Protein AF-A0A812XTY3-F1 (afdb_monomer)

Foldseek 3Di:
DVLLLLLLCCVQPVLVCLFPPNVCLCLLVVDGVLVVADPLQYAPVSNVLPVVDPPVCSPPPVVSVVSVVCVVVDDDPVVSVVVSVVVSVCVCVVLPPDPDDPDVVVVVVVVVVVVCVVVVVVVPPPPPPDPPPPPPDDDDPDPPDLPLDLLVLLCLVPPLDPDDDPPVVSVVVLVVDDPVVSVVSSVLSVQLSVCVVVVHRSGDNPDDDDDDDDDDDDDDDDDDDDDDDDDDDPDPCPPVPPVVVVVVVVVVVVVVVVVVVVVVVVVVVVVVVVVVVVVVVVVVVVVVVVVVVVVVVCVVDVVCCVVCVVVVCVVCCVCPVVVNVCVVVVVVVVVVCVVVVPQDPVNPDPPPPPVVSDRAPSSSLSHDLPDDVDLVVLLVLLLVLVLVVVCVQQPQDDQQFDQDPVRDGHGDDDDPVSVVVSVNNPVSNVLLQSQQKKKKKAFPPPPPCPPDPDDDDDDDPVVCCVVCVCVVCVPRIWIWGFSDADPQQRFTKTFTWDFPDPPQDPVQKTKIFGDDPVPGTDGSNRVSVPPDQQQTWMKMWMKGFDDDPDDQDPVRPDPGMTIIHTPPVDDTDRSGHGPVVSSVVVVVVVVCVVVVVPPVDDDDDPDDDDDDDDDDDDDDDDDDDDDDDDDDDDDPPPDDPPVDPPPPDDDPDDDPDDDDDDDDDDHPVVSVVSNPDDDPDDDDDDDDDDDDDDDDDDDDDDDDDDDDDDDDDDDDDDDDDDDDDDDDDDDDDDQDFPAWAAQPQLFIWTARPVQQKIKTDGPLEDPQIDIDHLDDDPDPVDPPPPWPQLLSLLLSVCPVVDPYSCVSPDPVVSVPRDLVSSQVSLVSSLVDPSSVVVCVSHDDDDPVCPPRYDPSDD

Structure (mmCIF, N/CA/C/O backbone):
data_AF-A0A812XTY3-F1
#
_entry.id   AF-A0A812XTY3-F1
#
loop_
_atom_site.group_PDB
_atom_site.id
_atom_site.type_symbol
_atom_site.label_atom_id
_atom_site.label_alt_id
_atom_site.label_comp_id
_atom_site.label_asym_id
_atom_site.label_entity_id
_atom_site.label_seq_id
_atom_site.pdbx_PDB_ins_code
_atom_site.Cartn_x
_atom_site.Cartn_y
_atom_site.Cartn_z
_atom_site.occupancy
_atom_site.B_iso_or_equiv
_atom_site.auth_seq_id
_atom_site.auth_comp_id
_atom_site.auth_asym_id
_atom_site.auth_atom_id
_atom_site.pdbx_PDB_model_num
ATOM 1 N N . MET A 1 1 ? 5.750 -18.725 10.285 1.00 62.88 1 MET A N 1
ATOM 2 C CA . MET A 1 1 ? 6.986 -17.918 10.454 1.00 62.88 1 MET A CA 1
ATOM 3 C C . MET A 1 1 ? 7.762 -17.777 9.151 1.00 62.88 1 MET A C 1
ATOM 5 O O . MET A 1 1 ? 7.805 -16.666 8.645 1.00 62.88 1 MET A O 1
ATOM 9 N N . LEU A 1 2 ? 8.302 -18.857 8.569 1.00 69.50 2 LEU A N 1
ATOM 10 C CA . LEU A 1 2 ? 9.000 -18.789 7.270 1.00 69.50 2 LEU A CA 1
ATOM 11 C C . LEU A 1 2 ? 8.120 -18.192 6.161 1.00 69.50 2 LEU A C 1
ATOM 13 O O . LEU A 1 2 ? 8.560 -17.294 5.455 1.00 69.50 2 LEU A O 1
ATOM 17 N N . SER A 1 3 ? 6.847 -18.595 6.101 1.00 69.19 3 SER A N 1
ATOM 18 C CA . SER A 1 3 ? 5.840 -18.022 5.195 1.00 69.19 3 SER A CA 1
ATOM 19 C C . SER A 1 3 ? 5.696 -16.501 5.319 1.00 69.19 3 SER A C 1
ATOM 21 O O . SER A 1 3 ? 5.653 -15.793 4.320 1.00 69.19 3 SER A O 1
ATOM 23 N N . ARG A 1 4 ? 5.689 -15.978 6.550 1.00 73.56 4 ARG A N 1
ATOM 24 C CA . ARG A 1 4 ? 5.645 -14.540 6.846 1.00 73.56 4 ARG A CA 1
ATOM 25 C C . ARG A 1 4 ? 6.897 -13.821 6.361 1.00 73.56 4 ARG A C 1
ATOM 27 O O . ARG A 1 4 ? 6.777 -12.793 5.703 1.00 73.56 4 ARG A O 1
ATOM 34 N N . SER A 1 5 ? 8.078 -14.334 6.707 1.00 73.25 5 SER A N 1
ATOM 35 C CA . SER A 1 5 ? 9.347 -13.749 6.267 1.00 73.25 5 SER A CA 1
ATOM 36 C C . SER A 1 5 ? 9.417 -13.718 4.748 1.00 73.25 5 SER A C 1
ATOM 38 O O . SER A 1 5 ? 9.775 -12.698 4.179 1.00 73.25 5 SER A O 1
ATOM 40 N N . TYR A 1 6 ? 8.987 -14.794 4.097 1.00 71.44 6 TYR A N 1
ATOM 41 C CA . TYR A 1 6 ? 8.961 -14.897 2.649 1.00 71.44 6 TYR A CA 1
ATOM 42 C C . TYR A 1 6 ? 7.972 -13.916 1.998 1.00 71.44 6 TYR A C 1
ATOM 44 O O . TYR A 1 6 ? 8.361 -13.179 1.098 1.00 71.44 6 TYR A O 1
ATOM 52 N N . CYS A 1 7 ? 6.747 -13.792 2.523 1.00 69.81 7 CYS A N 1
ATOM 53 C CA . CYS A 1 7 ? 5.785 -12.780 2.068 1.00 69.81 7 CYS A CA 1
ATOM 54 C C . CYS A 1 7 ? 6.303 -11.347 2.266 1.00 69.81 7 CYS A C 1
ATOM 56 O O . CYS A 1 7 ? 6.043 -10.477 1.440 1.00 69.81 7 CYS A O 1
ATOM 58 N N . ALA A 1 8 ? 7.030 -11.086 3.356 1.00 71.06 8 ALA A N 1
ATOM 59 C CA . ALA A 1 8 ? 7.644 -9.786 3.612 1.00 71.06 8 ALA A CA 1
ATOM 60 C C . ALA A 1 8 ? 8.823 -9.508 2.663 1.00 71.06 8 ALA A C 1
ATOM 62 O O . ALA A 1 8 ? 8.927 -8.393 2.160 1.00 71.06 8 ALA A O 1
ATOM 63 N N . VAL A 1 9 ? 9.670 -10.508 2.374 1.00 73.06 9 VAL A N 1
ATOM 64 C CA . VAL A 1 9 ? 10.735 -10.411 1.357 1.00 73.06 9 VAL A CA 1
ATOM 65 C C . VAL A 1 9 ? 10.125 -10.085 0.002 1.00 73.06 9 VAL A C 1
ATOM 67 O O . VAL A 1 9 ? 10.517 -9.103 -0.619 1.00 73.06 9 VAL A O 1
ATOM 70 N N . GLU A 1 10 ? 9.143 -10.865 -0.444 1.00 71.75 10 GLU A N 1
ATOM 71 C CA . GLU A 1 10 ? 8.497 -10.645 -1.737 1.00 71.75 10 GLU A CA 1
ATOM 72 C C . GLU A 1 10 ? 7.854 -9.256 -1.803 1.00 71.75 10 GLU A C 1
ATOM 74 O O . GLU A 1 10 ? 8.022 -8.524 -2.776 1.00 71.75 10 GLU A O 1
ATOM 79 N N . PHE A 1 11 ? 7.190 -8.834 -0.726 1.00 69.56 11 PHE A N 1
ATOM 80 C CA . PHE A 1 11 ? 6.576 -7.517 -0.660 1.00 69.56 11 PHE A CA 1
ATOM 81 C C . PHE A 1 11 ? 7.606 -6.377 -0.713 1.00 69.56 11 PHE A C 1
ATOM 83 O O . PHE A 1 11 ? 7.502 -5.496 -1.566 1.00 69.56 11 PHE A O 1
ATOM 90 N N . HIS A 1 12 ? 8.596 -6.373 0.181 1.00 68.75 12 HIS A N 1
ATOM 91 C CA . HIS A 1 12 ? 9.525 -5.252 0.324 1.00 68.75 12 HIS A CA 1
ATOM 92 C C . HIS A 1 12 ? 10.627 -5.229 -0.738 1.00 68.75 12 HIS A C 1
ATOM 94 O O . HIS A 1 12 ? 11.087 -4.154 -1.125 1.00 68.75 12 HIS A O 1
ATOM 100 N N . ILE A 1 13 ? 11.060 -6.405 -1.186 1.00 75.25 13 ILE A N 1
ATOM 101 C CA . ILE A 1 13 ? 12.164 -6.576 -2.126 1.00 75.25 13 ILE A CA 1
ATOM 102 C C . ILE A 1 13 ? 11.566 -6.934 -3.484 1.00 75.25 13 ILE A C 1
ATOM 104 O O . ILE A 1 13 ? 11.636 -6.110 -4.396 1.00 75.25 13 ILE A O 1
ATOM 108 N N . GLY A 1 14 ? 10.889 -8.080 -3.602 1.00 74.19 14 GLY A N 1
ATOM 109 C CA . GLY A 1 14 ? 10.355 -8.598 -4.871 1.00 74.19 14 GLY A CA 1
ATOM 110 C C . GLY A 1 14 ? 9.567 -7.565 -5.684 1.00 74.19 14 GLY A C 1
ATOM 111 O O . GLY A 1 14 ? 9.869 -7.348 -6.857 1.00 74.19 14 GLY A O 1
ATOM 112 N N . THR A 1 15 ? 8.647 -6.827 -5.053 1.00 72.44 15 THR A N 1
ATOM 113 C CA . THR A 1 15 ? 7.858 -5.777 -5.731 1.00 72.44 15 THR A CA 1
ATOM 114 C C . THR A 1 15 ? 8.736 -4.696 -6.368 1.00 72.44 15 THR A C 1
ATOM 116 O O . THR A 1 15 ? 8.488 -4.297 -7.503 1.00 72.44 15 THR A O 1
ATOM 119 N N . SER A 1 16 ? 9.780 -4.238 -5.668 1.00 75.00 16 SER A N 1
ATOM 120 C CA . SER A 1 16 ? 10.682 -3.198 -6.182 1.00 75.00 16 SER A CA 1
ATOM 121 C C . SER A 1 16 ? 11.554 -3.701 -7.334 1.00 75.00 16 SER A C 1
ATOM 123 O O . SER A 1 16 ? 11.691 -3.008 -8.341 1.00 75.00 16 SER A O 1
ATOM 125 N N . TRP A 1 17 ? 12.054 -4.935 -7.244 1.00 81.00 17 TRP A N 1
ATOM 126 C CA . TRP A 1 17 ? 12.837 -5.569 -8.310 1.00 81.00 17 TRP A CA 1
ATOM 127 C C . TRP A 1 17 ? 11.997 -5.854 -9.563 1.00 81.00 17 TRP A C 1
ATOM 129 O O . TRP A 1 17 ? 12.492 -5.735 -10.680 1.00 81.00 17 TRP A O 1
ATOM 139 N N . ASN A 1 18 ? 10.706 -6.141 -9.385 1.00 79.50 18 ASN A N 1
ATOM 140 C CA . ASN A 1 18 ? 9.741 -6.368 -10.464 1.00 79.50 18 ASN A CA 1
ATOM 141 C C . ASN A 1 18 ? 9.050 -5.080 -10.963 1.00 79.50 18 ASN A C 1
ATOM 143 O O . ASN A 1 18 ? 8.071 -5.151 -11.716 1.00 79.50 18 ASN A O 1
ATOM 147 N N . SER A 1 19 ? 9.541 -3.905 -10.558 1.00 84.19 19 SER A N 1
ATOM 148 C CA . SER A 1 19 ? 9.025 -2.592 -10.962 1.00 84.19 19 SER A CA 1
ATOM 149 C C . SER A 1 19 ? 10.030 -1.825 -11.828 1.00 84.19 19 SER A C 1
ATOM 151 O O . SER A 1 19 ? 11.225 -2.126 -11.841 1.00 84.19 19 SER A O 1
ATOM 153 N N . TYR A 1 20 ? 9.558 -0.833 -12.584 1.00 90.12 20 TYR A N 1
ATOM 154 C CA . TYR A 1 20 ? 10.448 0.054 -13.335 1.00 90.12 20 TYR A CA 1
ATOM 155 C C . TYR A 1 20 ? 11.078 1.104 -12.411 1.00 90.12 20 TYR A C 1
ATOM 157 O O . TYR A 1 20 ? 10.378 1.652 -11.563 1.00 90.12 20 TYR A O 1
ATOM 165 N N . PRO A 1 21 ? 12.365 1.446 -12.600 1.00 91.69 21 PRO A N 1
ATOM 166 C CA . PRO A 1 21 ? 13.193 1.106 -13.759 1.00 91.69 21 PRO A CA 1
ATOM 167 C C . PRO A 1 21 ? 13.955 -0.223 -13.654 1.00 91.69 21 PRO A C 1
ATOM 169 O O . PRO A 1 21 ? 14.495 -0.649 -14.660 1.00 91.69 21 PRO A O 1
ATOM 172 N N . VAL A 1 22 ? 13.996 -0.914 -12.509 1.00 90.88 22 VAL A N 1
ATOM 173 C CA . VAL A 1 22 ? 14.818 -2.137 -12.353 1.00 90.88 22 VAL A CA 1
ATOM 174 C C . VAL A 1 22 ? 14.438 -3.216 -13.373 1.00 90.88 22 VAL A C 1
ATOM 176 O O . VAL A 1 22 ? 15.307 -3.786 -14.031 1.00 90.88 22 VAL A O 1
ATOM 179 N N . LYS A 1 23 ? 13.134 -3.418 -13.591 1.00 91.88 23 LYS A N 1
ATOM 180 C CA . LYS A 1 23 ? 12.606 -4.372 -14.573 1.00 91.88 23 LYS A CA 1
ATOM 181 C C . LYS A 1 23 ? 13.082 -4.099 -16.005 1.00 91.88 23 LYS A C 1
ATOM 183 O O . LYS A 1 23 ? 13.260 -5.048 -16.763 1.00 91.88 23 LYS A O 1
ATOM 188 N N . LEU A 1 24 ? 13.338 -2.841 -16.375 1.00 95.38 24 LEU A N 1
ATOM 189 C CA . LEU A 1 24 ? 13.857 -2.471 -17.700 1.00 95.38 24 LEU A CA 1
ATOM 190 C C . LEU A 1 24 ? 15.169 -3.200 -18.008 1.00 95.38 24 LEU A C 1
ATOM 192 O O . LEU A 1 24 ? 15.359 -3.665 -19.129 1.00 95.38 24 LEU A O 1
ATOM 196 N N . PHE A 1 25 ? 16.046 -3.334 -17.009 1.00 95.56 25 PHE A N 1
ATOM 197 C CA . PHE A 1 25 ? 17.388 -3.889 -17.179 1.00 95.56 25 PHE A CA 1
ATOM 198 C C . PHE A 1 25 ? 17.409 -5.401 -17.424 1.00 95.56 25 PHE A C 1
ATOM 200 O O . PHE A 1 25 ? 18.434 -5.917 -17.857 1.00 95.56 25 PHE A O 1
ATOM 207 N N . SER A 1 26 ? 16.283 -6.105 -17.257 1.00 94.31 26 SER A N 1
ATOM 208 C CA . SER A 1 26 ? 16.146 -7.485 -17.759 1.00 94.31 26 SER A CA 1
ATOM 209 C C . SER A 1 26 ? 16.327 -7.583 -19.283 1.00 94.31 26 SER A C 1
ATOM 211 O O . SER A 1 26 ? 16.787 -8.611 -19.774 1.00 94.31 26 SER A O 1
ATOM 213 N N . SER A 1 27 ? 16.125 -6.469 -20.003 1.00 96.25 27 SER A N 1
ATOM 214 C CA . SER A 1 27 ? 16.410 -6.322 -21.440 1.00 96.25 27 SER A CA 1
ATOM 215 C C . SER A 1 27 ? 17.875 -6.546 -21.814 1.00 96.25 27 SER A C 1
ATOM 217 O O . SER A 1 27 ? 18.154 -6.828 -22.975 1.00 96.25 27 SER A O 1
ATOM 219 N N . LEU A 1 28 ? 18.805 -6.467 -20.853 1.00 96.31 28 LEU A N 1
ATOM 220 C CA . LEU A 1 28 ? 20.211 -6.835 -21.063 1.00 96.31 28 LEU A CA 1
ATOM 221 C C . LEU A 1 28 ? 20.408 -8.345 -21.264 1.00 96.31 28 LEU A C 1
ATOM 223 O O . LEU A 1 28 ? 21.436 -8.775 -21.776 1.00 96.31 28 LEU A O 1
ATOM 227 N N . GLY A 1 29 ? 19.435 -9.156 -20.843 1.00 95.25 29 GLY A N 1
ATOM 228 C CA . GLY A 1 29 ? 19.408 -10.602 -21.049 1.00 95.25 29 GLY A CA 1
ATOM 229 C C . GLY A 1 29 ? 18.639 -11.034 -22.297 1.00 95.25 29 GLY A C 1
ATOM 230 O O . GLY A 1 29 ? 18.240 -12.194 -22.355 1.00 95.25 29 GLY A O 1
ATOM 231 N N . HIS A 1 30 ? 18.389 -10.122 -23.247 1.00 95.19 30 HIS A N 1
ATOM 232 C CA . HIS A 1 30 ? 17.544 -10.351 -24.432 1.00 95.19 30 HIS A CA 1
ATOM 233 C C . HIS A 1 30 ? 16.082 -10.711 -24.105 1.00 95.19 30 HIS A C 1
ATOM 235 O O . HIS A 1 30 ? 15.366 -11.277 -24.930 1.00 95.19 30 HIS A O 1
ATOM 241 N N . ASP A 1 31 ? 15.619 -10.392 -22.890 1.00 95.25 31 ASP A N 1
ATOM 242 C CA . ASP A 1 31 ? 14.202 -10.433 -22.541 1.00 95.25 31 ASP A CA 1
ATOM 243 C C . ASP A 1 31 ? 13.673 -9.012 -22.343 1.00 95.25 31 ASP A C 1
ATOM 245 O O . ASP A 1 31 ? 14.054 -8.334 -21.395 1.00 95.25 31 ASP A O 1
ATOM 249 N N . HIS A 1 32 ? 12.777 -8.561 -23.221 1.00 96.31 32 HIS A N 1
ATOM 250 C CA . HIS A 1 32 ? 12.284 -7.183 -23.255 1.00 96.31 32 HIS A CA 1
ATOM 251 C C . HIS A 1 32 ? 10.854 -7.070 -22.695 1.00 96.31 32 HIS A C 1
ATOM 253 O O . HIS A 1 32 ? 9.893 -6.921 -23.460 1.00 96.31 32 HIS A O 1
ATOM 259 N N . PRO A 1 33 ? 10.632 -7.118 -21.364 1.00 93.38 33 PRO A N 1
ATOM 260 C CA . PRO A 1 33 ? 9.293 -6.935 -20.801 1.00 93.38 33 PRO A CA 1
ATOM 261 C C . PRO A 1 33 ? 8.726 -5.542 -21.093 1.00 93.38 33 PRO A C 1
ATOM 263 O O . PRO A 1 33 ? 7.513 -5.398 -21.214 1.00 93.38 33 PRO A O 1
ATOM 266 N N . VAL A 1 34 ? 9.594 -4.542 -21.275 1.00 96.00 34 VAL A N 1
ATOM 267 C CA . VAL A 1 34 ? 9.216 -3.155 -21.579 1.00 96.00 34 VAL A CA 1
ATOM 268 C C . VAL A 1 34 ? 8.421 -3.023 -22.882 1.00 96.00 34 VAL A C 1
ATOM 270 O O . VAL A 1 34 ? 7.547 -2.168 -22.969 1.00 96.00 34 VAL A O 1
ATOM 273 N N . LEU A 1 35 ? 8.663 -3.908 -23.856 1.00 96.56 35 LEU A N 1
ATOM 274 C CA . LEU A 1 35 ? 7.951 -3.934 -25.139 1.00 96.56 35 LEU A CA 1
ATOM 275 C C . LEU A 1 35 ? 6.591 -4.640 -25.055 1.00 96.56 35 LEU A C 1
ATOM 277 O O . LEU A 1 35 ? 5.717 -4.418 -25.889 1.00 96.56 35 LEU A O 1
ATOM 281 N N . ARG A 1 36 ? 6.407 -5.511 -24.056 1.00 94.06 36 ARG A N 1
ATOM 282 C CA . ARG A 1 36 ? 5.178 -6.299 -23.856 1.00 94.06 36 ARG A CA 1
ATOM 283 C C . ARG A 1 36 ? 4.167 -5.581 -22.964 1.00 94.06 36 ARG A C 1
ATOM 285 O O . ARG A 1 36 ? 2.979 -5.902 -22.984 1.00 94.06 36 ARG A O 1
ATOM 292 N N . GLU A 1 37 ? 4.633 -4.635 -22.158 1.00 92.50 37 GLU A N 1
ATOM 293 C CA . GLU A 1 37 ? 3.818 -3.917 -21.188 1.00 92.50 37 GLU A CA 1
ATOM 294 C C . GLU A 1 37 ? 3.292 -2.586 -21.733 1.00 92.50 37 GLU A C 1
ATOM 296 O O . GLU A 1 37 ? 3.867 -1.951 -22.611 1.00 92.50 37 GLU A O 1
ATOM 301 N N . ARG A 1 38 ? 2.149 -2.147 -21.203 1.00 93.19 38 ARG A N 1
ATOM 302 C CA . ARG A 1 38 ? 1.507 -0.902 -21.640 1.00 93.19 38 ARG A CA 1
ATOM 303 C C . ARG A 1 38 ? 2.269 0.320 -21.145 1.00 93.19 38 ARG A C 1
ATOM 305 O O . ARG A 1 38 ? 2.699 0.352 -19.993 1.00 93.19 38 ARG A O 1
ATOM 312 N N . ALA A 1 39 ? 2.284 1.380 -21.954 1.00 94.12 39 ALA A N 1
ATOM 313 C CA . ALA A 1 39 ? 2.960 2.642 -21.646 1.00 94.12 39 ALA A CA 1
ATOM 314 C C . ALA A 1 39 ? 2.610 3.215 -20.259 1.00 94.12 39 ALA A C 1
ATOM 316 O O . ALA A 1 39 ? 3.491 3.697 -19.556 1.00 94.12 39 ALA A O 1
ATOM 317 N N . CYS A 1 40 ? 1.356 3.099 -19.807 1.00 93.19 40 CYS A N 1
ATOM 318 C CA . CYS A 1 40 ? 0.931 3.596 -18.493 1.00 93.19 40 CYS A CA 1
ATOM 319 C C . CYS A 1 40 ? 1.611 2.894 -17.299 1.00 93.19 40 CYS A C 1
ATOM 321 O O . CYS A 1 40 ? 1.641 3.466 -16.211 1.00 93.19 40 CYS A O 1
ATOM 323 N N . VAL A 1 41 ? 2.119 1.668 -17.478 1.00 91.12 41 VAL A N 1
ATOM 324 C CA . VAL A 1 41 ? 2.861 0.896 -16.460 1.00 91.12 41 VAL A CA 1
ATOM 325 C C . VAL A 1 41 ? 4.332 1.314 -16.422 1.00 91.12 41 VAL A C 1
ATOM 327 O O . VAL A 1 41 ? 4.968 1.289 -15.366 1.00 91.12 41 VAL A O 1
ATOM 330 N N . LEU A 1 42 ? 4.868 1.715 -17.573 1.00 94.19 42 LEU A N 1
ATOM 331 C CA . LEU A 1 42 ? 6.260 2.106 -17.734 1.00 94.19 42 LEU A CA 1
ATOM 332 C C . LEU A 1 42 ? 6.551 3.392 -16.950 1.00 94.19 42 LEU A C 1
ATOM 334 O O . LEU A 1 42 ? 5.731 4.310 -16.914 1.00 94.19 42 LEU A O 1
ATOM 338 N N . CYS A 1 43 ? 7.732 3.475 -16.334 1.00 92.88 43 CYS A N 1
ATOM 339 C CA . CYS A 1 43 ? 8.203 4.739 -15.766 1.00 92.88 43 CYS A CA 1
ATOM 340 C C . CYS A 1 43 ? 8.648 5.698 -16.892 1.00 92.88 43 CYS A C 1
ATOM 342 O O . CYS A 1 43 ? 8.907 5.232 -18.007 1.00 92.88 43 CYS A O 1
ATOM 344 N N . PRO A 1 44 ? 8.814 7.010 -16.628 1.00 92.31 44 PRO A N 1
ATOM 345 C CA . PRO A 1 44 ? 9.200 7.982 -17.657 1.00 92.31 44 PRO A CA 1
ATOM 346 C C . PRO A 1 44 ? 10.465 7.602 -18.445 1.00 92.31 44 PRO A C 1
ATOM 348 O O . PRO A 1 44 ? 10.505 7.766 -19.659 1.00 92.31 44 PRO A O 1
ATOM 351 N N . LEU A 1 45 ? 11.473 7.018 -17.783 1.00 93.50 45 LEU A N 1
ATOM 352 C CA . LEU A 1 45 ? 12.694 6.538 -18.445 1.00 93.50 45 LEU A CA 1
ATOM 353 C C . LEU A 1 45 ? 12.410 5.391 -19.426 1.00 93.50 45 LEU A C 1
ATOM 355 O O . LEU A 1 45 ? 12.947 5.362 -20.529 1.00 93.50 45 LEU A O 1
ATOM 359 N N . SER A 1 46 ? 11.575 4.435 -19.021 1.00 95.38 46 SER A N 1
ATOM 360 C CA . SER A 1 46 ? 11.218 3.292 -19.866 1.00 95.38 46 SER A CA 1
ATOM 361 C C . SER A 1 46 ? 10.350 3.721 -21.050 1.00 95.38 46 SER A C 1
ATOM 363 O O . SER A 1 46 ? 10.576 3.254 -22.159 1.00 95.38 46 SER A O 1
ATOM 365 N N . GLN A 1 47 ? 9.422 4.662 -20.842 1.00 95.25 47 GLN A N 1
ATOM 366 C CA . GLN A 1 47 ? 8.647 5.273 -21.928 1.00 95.25 47 GLN A CA 1
ATOM 367 C C . GLN A 1 47 ? 9.553 5.994 -22.928 1.00 95.25 47 GLN A C 1
ATOM 369 O O . GLN A 1 47 ? 9.386 5.821 -24.131 1.00 95.25 47 GLN A O 1
ATOM 374 N N . LEU A 1 48 ? 10.539 6.754 -22.434 1.00 95.25 48 LEU A N 1
ATOM 375 C CA . LEU A 1 48 ? 11.497 7.452 -23.284 1.00 95.25 48 LEU A CA 1
ATOM 376 C C . LEU A 1 48 ? 12.268 6.470 -24.173 1.00 95.25 48 LEU A C 1
ATOM 378 O O . LEU A 1 48 ? 12.331 6.679 -25.378 1.00 95.25 48 LEU A O 1
ATOM 382 N N . LEU A 1 49 ? 12.793 5.377 -23.615 1.00 96.56 49 LEU A N 1
ATOM 383 C CA . LEU A 1 49 ? 13.517 4.377 -24.406 1.00 96.56 49 LEU A CA 1
ATOM 384 C C . LEU A 1 49 ? 12.640 3.725 -25.478 1.00 96.56 49 LEU A C 1
ATOM 386 O O . LEU A 1 49 ? 13.079 3.619 -26.616 1.00 96.56 49 LEU A O 1
ATOM 390 N N . VAL A 1 50 ? 11.401 3.355 -25.139 1.00 96.88 50 VAL A N 1
ATOM 391 C CA . VAL A 1 50 ? 10.444 2.792 -26.109 1.00 96.88 50 VAL A CA 1
ATOM 392 C C . VAL A 1 50 ? 10.059 3.806 -27.192 1.00 96.88 50 VAL A C 1
ATOM 394 O O . VAL A 1 50 ? 9.752 3.416 -28.308 1.00 96.88 50 VAL A O 1
ATOM 397 N N . SER A 1 51 ? 10.073 5.108 -26.890 1.00 96.62 51 SER A N 1
ATOM 398 C CA . SER A 1 51 ? 9.792 6.152 -27.887 1.00 96.62 51 SER A CA 1
ATOM 399 C C . SER A 1 51 ? 10.977 6.482 -28.800 1.00 96.62 51 SER A C 1
ATOM 401 O O . SER A 1 51 ? 10.775 7.040 -29.874 1.00 96.62 51 SER A O 1
ATOM 403 N N . VAL A 1 52 ? 12.203 6.192 -28.354 1.00 97.69 52 VAL A N 1
ATOM 404 C CA . VAL A 1 52 ? 13.444 6.528 -29.070 1.00 97.69 52 VAL A CA 1
ATOM 405 C C . VAL A 1 52 ? 13.895 5.387 -29.977 1.00 97.69 52 VAL A C 1
ATOM 407 O O . VAL A 1 52 ? 14.430 5.657 -31.048 1.00 97.69 52 VAL A O 1
ATOM 410 N N . TYR A 1 53 ? 13.691 4.138 -29.558 1.00 97.56 53 TYR A N 1
ATOM 411 C CA . TYR A 1 53 ? 14.132 2.954 -30.290 1.00 97.56 53 TYR A CA 1
ATOM 412 C C . TYR A 1 53 ? 12.945 2.138 -30.785 1.00 97.56 53 TYR A C 1
ATOM 414 O O . TYR A 1 53 ? 11.992 1.909 -30.036 1.00 97.56 53 TYR A O 1
ATOM 422 N N . ASP A 1 54 ? 13.034 1.655 -32.024 1.00 97.06 54 ASP A N 1
ATOM 423 C CA . ASP A 1 54 ? 12.045 0.732 -32.564 1.00 97.06 54 ASP A CA 1
ATOM 424 C C . ASP A 1 54 ? 12.065 -0.594 -31.771 1.00 97.06 54 ASP A C 1
ATOM 426 O O . ASP A 1 54 ? 13.127 -1.027 -31.313 1.00 97.06 54 ASP A O 1
ATOM 430 N N . PRO A 1 55 ? 10.915 -1.275 -31.588 1.00 96.75 55 PRO A N 1
ATOM 431 C CA . PRO A 1 55 ? 10.846 -2.528 -30.830 1.00 96.75 55 PRO A CA 1
ATOM 432 C C . PRO A 1 55 ? 11.812 -3.614 -31.323 1.00 96.75 55 PRO A C 1
ATOM 434 O O . PRO A 1 55 ? 12.345 -4.367 -30.510 1.00 96.75 55 PRO A O 1
ATOM 437 N N . ASP A 1 56 ? 12.063 -3.668 -32.633 1.00 96.69 56 ASP A N 1
ATOM 438 C CA . ASP A 1 56 ? 12.972 -4.635 -33.259 1.00 96.69 56 ASP A CA 1
ATOM 439 C C . ASP A 1 56 ? 14.459 -4.310 -33.000 1.00 96.69 56 ASP A C 1
ATOM 441 O O . ASP A 1 56 ? 15.317 -5.184 -33.118 1.00 96.69 56 ASP A O 1
ATOM 445 N N . ASP A 1 57 ? 14.770 -3.075 -32.589 1.00 97.06 57 ASP A N 1
ATOM 446 C CA . ASP A 1 57 ? 16.133 -2.603 -32.330 1.00 97.06 57 ASP A CA 1
ATOM 447 C C . ASP A 1 57 ? 16.572 -2.788 -30.871 1.00 97.06 57 ASP A C 1
ATOM 449 O O . ASP A 1 57 ? 17.711 -2.473 -30.529 1.00 97.06 57 ASP A O 1
ATOM 453 N N . PHE A 1 58 ? 15.726 -3.321 -29.984 1.00 96.19 58 PHE A N 1
ATOM 454 C CA . PHE A 1 58 ? 16.101 -3.514 -28.575 1.00 96.19 58 PHE A CA 1
ATOM 455 C C . PHE A 1 58 ? 17.258 -4.510 -28.370 1.00 96.19 58 PHE A C 1
ATOM 457 O O . PHE A 1 58 ? 17.971 -4.424 -27.367 1.00 96.19 58 PHE A O 1
ATOM 464 N N . ASP A 1 59 ? 17.500 -5.392 -29.341 1.00 97.38 59 ASP A N 1
ATOM 465 C CA . ASP A 1 59 ? 18.665 -6.284 -29.395 1.00 97.38 59 ASP A CA 1
ATOM 466 C C . ASP A 1 59 ? 19.899 -5.648 -30.063 1.00 97.38 59 ASP A C 1
ATOM 468 O O . ASP A 1 59 ? 20.984 -6.237 -30.070 1.00 97.38 59 ASP A O 1
ATOM 472 N N . ASN A 1 60 ? 19.774 -4.441 -30.623 1.00 97.62 60 ASN A N 1
ATOM 473 C CA . ASN A 1 60 ? 20.885 -3.736 -31.249 1.00 97.62 60 ASN A CA 1
ATOM 474 C C . ASN A 1 60 ? 21.949 -3.368 -30.198 1.00 97.62 60 ASN A C 1
ATOM 476 O O . ASN A 1 60 ? 21.648 -2.942 -29.080 1.00 97.62 60 ASN A O 1
ATOM 480 N N . ASN A 1 61 ? 23.222 -3.468 -30.591 1.00 97.56 61 ASN A N 1
ATOM 481 C CA . ASN A 1 61 ? 24.376 -3.116 -29.764 1.00 97.56 61 ASN A CA 1
ATOM 482 C C . ASN A 1 61 ? 24.284 -1.694 -29.197 1.00 97.56 61 ASN A C 1
ATOM 484 O O . ASN A 1 61 ? 24.784 -1.443 -28.101 1.00 97.56 61 ASN A O 1
ATOM 488 N N . GLU A 1 62 ? 23.659 -0.767 -29.926 1.00 97.50 62 GLU A N 1
ATOM 489 C CA . GLU A 1 62 ? 23.436 0.600 -29.456 1.00 97.50 62 GLU A CA 1
ATOM 490 C C . GLU A 1 62 ? 22.503 0.637 -28.237 1.00 97.50 62 GLU A C 1
ATOM 492 O O . GLU A 1 62 ? 22.905 1.127 -27.179 1.00 97.50 62 GLU A O 1
ATOM 497 N N . VAL A 1 63 ? 21.309 0.041 -28.335 1.00 97.12 63 VAL A N 1
ATOM 498 C CA . VAL A 1 63 ? 20.333 -0.010 -27.232 1.00 97.12 63 VAL A CA 1
ATOM 499 C C . VAL A 1 63 ? 20.901 -0.761 -26.038 1.00 97.12 63 VAL A C 1
ATOM 501 O O . VAL A 1 63 ? 20.798 -0.290 -24.906 1.00 97.12 63 VAL A O 1
ATOM 504 N N . GLN A 1 64 ? 21.579 -1.882 -26.282 1.00 98.06 64 GLN A N 1
ATOM 505 C CA . GLN A 1 64 ? 22.242 -2.665 -25.241 1.00 98.06 64 GLN A CA 1
ATOM 506 C C . GLN A 1 64 ? 23.343 -1.862 -24.531 1.00 98.06 64 GLN A C 1
ATOM 508 O O . GLN A 1 64 ? 23.436 -1.890 -23.304 1.00 98.06 64 GLN A O 1
ATOM 513 N N . SER A 1 65 ? 24.127 -1.068 -25.268 1.00 97.12 65 SER A N 1
ATOM 514 C CA . SER A 1 65 ? 25.144 -0.181 -24.683 1.00 97.12 65 SER A CA 1
ATOM 515 C C . SER A 1 65 ? 24.517 0.935 -23.848 1.00 97.12 65 SER A C 1
ATOM 517 O O . SER A 1 65 ? 25.024 1.259 -22.770 1.00 97.12 65 SER A O 1
ATOM 519 N N . VAL A 1 66 ? 23.398 1.506 -24.300 1.00 97.19 66 VAL A N 1
ATOM 520 C CA . VAL A 1 66 ? 22.646 2.518 -23.544 1.00 97.19 66 VAL A CA 1
ATOM 521 C C . VAL A 1 66 ? 22.036 1.914 -22.284 1.00 97.19 66 VAL A C 1
ATOM 523 O O . VAL A 1 66 ? 22.215 2.477 -21.207 1.00 97.19 66 VAL A O 1
ATOM 526 N N . LEU A 1 67 ? 21.386 0.753 -22.374 1.00 96.88 67 LEU A N 1
ATOM 527 C CA . LEU A 1 67 ? 20.837 0.034 -21.223 1.00 96.88 67 LEU A CA 1
ATOM 528 C C . LEU A 1 67 ? 21.927 -0.341 -20.216 1.00 96.88 67 LEU A C 1
ATOM 530 O O . LEU A 1 67 ? 21.726 -0.154 -19.019 1.00 96.88 67 LEU A O 1
ATOM 534 N N . ALA A 1 68 ? 23.089 -0.808 -20.681 1.00 96.62 68 ALA A N 1
ATOM 535 C CA . ALA A 1 68 ? 24.219 -1.151 -19.821 1.00 96.62 68 ALA A CA 1
ATOM 536 C C . ALA A 1 68 ? 24.790 0.097 -19.138 1.00 96.62 68 ALA A C 1
ATOM 538 O O . ALA A 1 68 ? 25.095 0.076 -17.945 1.00 96.62 68 ALA A O 1
ATOM 539 N N . THR A 1 69 ? 24.870 1.212 -19.869 1.00 95.00 69 THR A N 1
ATOM 540 C CA . THR A 1 69 ? 25.299 2.498 -19.312 1.00 95.00 69 THR A CA 1
ATOM 541 C C . THR A 1 69 ? 24.302 2.993 -18.266 1.00 95.00 69 THR A C 1
ATOM 543 O O . THR A 1 69 ? 24.702 3.324 -17.151 1.00 95.00 69 THR A O 1
ATOM 546 N N . LEU A 1 70 ? 23.003 2.978 -18.571 1.00 94.00 70 LEU A N 1
ATOM 547 C CA . LEU A 1 70 ? 21.945 3.347 -17.631 1.00 94.00 70 LEU A CA 1
ATOM 548 C C . LEU A 1 70 ? 21.967 2.454 -16.390 1.00 94.00 70 LEU A C 1
ATOM 550 O O . LEU A 1 70 ? 21.878 2.981 -15.289 1.00 94.00 70 LEU A O 1
ATOM 554 N N . ALA A 1 71 ? 22.151 1.142 -16.547 1.00 92.75 71 ALA A N 1
ATOM 555 C CA . ALA A 1 71 ? 22.286 0.208 -15.432 1.00 92.75 71 ALA A CA 1
ATOM 556 C C . ALA A 1 71 ? 23.524 0.514 -14.573 1.00 92.75 71 ALA A C 1
ATOM 558 O O . ALA A 1 71 ? 23.451 0.441 -13.352 1.00 92.75 71 ALA A O 1
ATOM 559 N N . SER A 1 72 ? 24.646 0.903 -15.192 1.00 89.50 72 SER A N 1
ATOM 560 C CA . SER A 1 72 ? 25.880 1.258 -14.474 1.00 89.50 72 SER A CA 1
ATOM 561 C C . SER A 1 72 ? 25.779 2.579 -13.701 1.00 89.50 72 SER A C 1
ATOM 563 O O . SER A 1 72 ? 26.420 2.744 -12.665 1.00 89.50 72 SER A O 1
ATOM 565 N N . VAL A 1 73 ? 24.972 3.523 -14.200 1.00 87.75 73 VAL A N 1
ATOM 566 C CA . VAL A 1 73 ? 24.733 4.830 -13.567 1.00 87.75 73 VAL A CA 1
ATOM 567 C C . VAL A 1 73 ? 23.569 4.760 -12.578 1.00 87.75 73 VAL A C 1
ATOM 569 O O . VAL A 1 73 ? 23.497 5.580 -11.661 1.00 87.75 73 VAL A O 1
ATOM 572 N N . TYR A 1 74 ? 22.668 3.788 -12.737 1.00 85.38 74 TYR A N 1
ATOM 573 C CA . TYR A 1 74 ? 21.525 3.594 -11.862 1.00 85.38 74 TYR A CA 1
ATOM 574 C C . TYR A 1 74 ? 21.993 3.310 -10.437 1.00 85.38 74 TYR A C 1
ATOM 576 O O . TYR A 1 74 ? 22.599 2.283 -10.134 1.00 85.38 74 TYR A O 1
ATOM 584 N N . ARG A 1 75 ? 21.686 4.249 -9.544 1.00 78.06 75 ARG A N 1
ATOM 585 C CA . ARG A 1 75 ? 21.913 4.100 -8.114 1.00 78.06 75 ARG A CA 1
ATOM 586 C C . ARG A 1 75 ? 20.613 3.643 -7.486 1.00 78.06 75 ARG A C 1
ATOM 588 O O . ARG A 1 75 ? 19.661 4.412 -7.392 1.00 78.06 75 ARG A O 1
ATOM 595 N N . LEU A 1 76 ? 20.587 2.386 -7.071 1.00 73.94 76 LEU A N 1
ATOM 596 C CA . LEU A 1 76 ? 19.591 1.925 -6.124 1.00 73.94 76 LEU A CA 1
ATOM 597 C C . LEU A 1 76 ? 20.076 2.337 -4.737 1.00 73.94 76 LEU A C 1
ATOM 599 O O . LEU A 1 76 ? 21.225 2.058 -4.392 1.00 73.94 76 LEU A O 1
ATOM 603 N N . ASP A 1 77 ? 19.233 3.017 -3.965 1.00 71.25 77 ASP A N 1
ATOM 604 C CA . ASP A 1 77 ? 19.578 3.350 -2.589 1.00 71.25 77 ASP A CA 1
ATOM 605 C C . ASP A 1 77 ? 19.692 2.054 -1.774 1.00 71.25 77 ASP A C 1
ATOM 607 O O . ASP A 1 77 ? 18.703 1.427 -1.384 1.00 71.25 77 ASP A O 1
ATOM 611 N N . ILE A 1 78 ? 20.939 1.626 -1.567 1.00 60.88 78 ILE A N 1
ATOM 612 C CA . ILE A 1 78 ? 21.263 0.422 -0.810 1.00 60.88 78 ILE A CA 1
ATOM 613 C C . ILE A 1 78 ? 20.819 0.592 0.639 1.00 60.88 78 ILE A C 1
ATOM 615 O O . ILE A 1 78 ? 20.457 -0.408 1.242 1.00 60.88 78 ILE A O 1
ATOM 619 N N . ALA A 1 79 ? 20.786 1.807 1.199 1.00 60.00 79 ALA A N 1
ATOM 620 C CA . ALA A 1 79 ? 20.290 2.018 2.555 1.00 60.00 79 ALA A CA 1
ATOM 621 C C . ALA A 1 79 ? 18.793 1.715 2.638 1.00 60.00 79 ALA A C 1
ATOM 623 O O . ALA A 1 79 ? 18.355 1.076 3.589 1.00 60.00 79 ALA A O 1
ATOM 624 N N . ASP A 1 80 ? 18.028 2.082 1.615 1.00 61.69 80 ASP A N 1
ATOM 625 C CA . ASP A 1 80 ? 16.594 1.818 1.526 1.00 61.69 80 ASP A CA 1
ATOM 626 C C . ASP A 1 80 ? 16.304 0.317 1.347 1.00 61.69 80 ASP A C 1
ATOM 628 O O . ASP A 1 80 ? 15.448 -0.273 2.018 1.00 61.69 80 ASP A O 1
ATOM 632 N N . VAL A 1 81 ? 17.088 -0.347 0.493 1.00 63.62 81 VAL A N 1
ATOM 633 C CA . VAL A 1 81 ? 17.053 -1.805 0.309 1.00 63.62 81 VAL A CA 1
ATOM 634 C C . VAL A 1 81 ? 17.481 -2.523 1.591 1.00 63.62 81 VAL A C 1
ATOM 636 O O . VAL A 1 81 ? 16.772 -3.408 2.065 1.00 63.62 81 VAL A O 1
ATOM 639 N N . GLU A 1 82 ? 18.588 -2.127 2.213 1.00 63.03 82 GLU A N 1
ATOM 640 C CA . GLU A 1 82 ? 19.078 -2.688 3.473 1.00 63.03 82 GLU A CA 1
ATOM 641 C C . GLU A 1 82 ? 18.133 -2.396 4.633 1.00 63.03 82 GLU A C 1
ATOM 643 O O . GLU A 1 82 ? 17.978 -3.259 5.485 1.00 63.03 82 GLU A O 1
ATOM 648 N N . ALA A 1 83 ? 17.439 -1.258 4.672 1.00 65.25 83 ALA A N 1
ATOM 649 C CA . ALA A 1 83 ? 16.409 -0.969 5.667 1.00 65.25 83 ALA A CA 1
ATOM 650 C C . ALA A 1 83 ? 15.211 -1.913 5.502 1.00 65.25 83 ALA A C 1
ATOM 652 O O . ALA A 1 83 ? 14.682 -2.435 6.490 1.00 65.25 83 ALA A O 1
ATOM 653 N N . ARG A 1 84 ? 14.824 -2.220 4.259 1.00 66.38 84 ARG A N 1
ATOM 654 C CA . ARG A 1 84 ? 13.798 -3.226 3.937 1.00 66.38 84 ARG A CA 1
ATOM 655 C C . ARG A 1 84 ? 14.250 -4.645 4.294 1.00 66.38 84 ARG A C 1
ATOM 657 O O . ARG A 1 84 ? 13.502 -5.388 4.942 1.00 66.38 84 ARG A O 1
ATOM 664 N N . HIS A 1 85 ? 15.488 -5.013 3.965 1.00 64.12 85 HIS A N 1
ATOM 665 C CA . HIS A 1 85 ? 16.100 -6.276 4.384 1.00 64.12 85 HIS A CA 1
ATOM 666 C C . HIS A 1 85 ? 16.237 -6.354 5.908 1.00 64.12 85 HIS A C 1
ATOM 668 O O . HIS A 1 85 ? 15.924 -7.385 6.491 1.00 64.12 85 HIS A O 1
ATOM 674 N N . ALA A 1 86 ? 16.648 -5.282 6.581 1.00 63.66 86 ALA A N 1
ATOM 675 C CA . ALA A 1 86 ? 16.804 -5.194 8.028 1.00 63.66 86 ALA A CA 1
ATOM 676 C C . ALA A 1 86 ? 15.457 -5.283 8.739 1.00 63.66 86 ALA A C 1
ATOM 678 O O . ALA A 1 86 ? 15.355 -6.005 9.723 1.00 63.66 86 ALA A O 1
ATOM 679 N N . SER A 1 87 ? 14.410 -4.643 8.216 1.00 65.38 87 SER A N 1
ATOM 680 C CA . SER A 1 87 ? 13.038 -4.779 8.720 1.00 65.38 87 SER A CA 1
ATOM 681 C C . SER A 1 87 ? 12.560 -6.226 8.612 1.00 65.38 87 SER A C 1
ATOM 683 O O . SER A 1 87 ? 12.051 -6.801 9.575 1.00 65.38 87 SER A O 1
ATOM 685 N N . THR A 1 88 ? 12.830 -6.867 7.475 1.00 63.28 88 THR A N 1
ATOM 686 C CA . THR A 1 88 ? 12.519 -8.282 7.246 1.00 63.28 88 THR A CA 1
ATOM 687 C C . THR A 1 88 ? 13.326 -9.206 8.166 1.00 63.28 88 THR A C 1
ATOM 689 O O . THR A 1 88 ? 12.763 -10.112 8.789 1.00 63.28 88 THR A O 1
ATOM 692 N N . ARG A 1 89 ? 14.635 -8.960 8.320 1.00 66.69 89 ARG A N 1
ATOM 693 C CA . ARG A 1 89 ? 15.521 -9.671 9.254 1.00 66.69 89 ARG A CA 1
ATOM 694 C C . ARG A 1 89 ? 15.038 -9.483 10.685 1.00 66.69 89 ARG A C 1
ATOM 696 O O . ARG A 1 89 ? 14.907 -10.469 11.383 1.00 66.69 89 ARG A O 1
ATOM 703 N N . ARG A 1 90 ? 14.677 -8.269 11.106 1.00 63.59 90 ARG A N 1
ATOM 704 C CA . ARG A 1 90 ? 14.141 -7.964 12.442 1.00 63.59 90 ARG A CA 1
ATOM 705 C C . ARG A 1 90 ? 12.844 -8.716 12.708 1.00 63.59 90 ARG A C 1
ATOM 707 O O . ARG A 1 90 ? 12.714 -9.320 13.765 1.00 63.59 90 ARG A O 1
ATOM 714 N N . ILE A 1 91 ? 11.912 -8.732 11.756 1.00 62.56 91 ILE A N 1
ATOM 715 C CA . ILE A 1 91 ? 10.677 -9.522 11.858 1.00 62.56 91 ILE A CA 1
ATOM 716 C C . ILE A 1 91 ? 11.003 -11.013 12.009 1.00 62.56 91 ILE A C 1
ATOM 718 O O . ILE A 1 91 ? 10.399 -11.695 12.836 1.00 62.56 91 ILE A O 1
ATOM 722 N N . THR A 1 92 ? 11.974 -11.504 11.239 1.00 64.38 92 THR A N 1
ATOM 723 C CA . THR A 1 92 ? 12.403 -12.908 11.261 1.00 64.38 92 THR A CA 1
ATOM 724 C C . THR A 1 92 ? 13.135 -13.265 12.555 1.00 64.38 92 THR A C 1
ATOM 726 O O . THR A 1 92 ? 12.868 -14.319 13.112 1.00 64.38 92 THR A O 1
ATOM 729 N N . SER A 1 93 ? 13.994 -12.386 13.073 1.00 63.19 93 SER A N 1
ATOM 730 C CA . SER A 1 93 ? 14.788 -12.589 14.288 1.00 63.19 93 SER A CA 1
ATOM 731 C C . SER A 1 93 ? 13.963 -12.418 15.562 1.00 63.19 93 SER A C 1
ATOM 733 O O . SER A 1 93 ? 14.059 -13.249 16.453 1.00 63.19 93 SER A O 1
ATOM 735 N N . LEU A 1 94 ? 13.117 -11.382 15.659 1.00 59.78 94 LEU A N 1
ATOM 736 C CA . LEU A 1 94 ? 12.280 -11.146 16.847 1.00 59.78 94 LEU A CA 1
ATOM 737 C C . LEU A 1 94 ? 11.221 -12.230 17.040 1.00 59.78 94 LEU A C 1
ATOM 739 O O . LEU A 1 94 ? 10.815 -12.495 18.167 1.00 59.78 94 LEU A O 1
ATOM 743 N N . LYS A 1 95 ? 10.730 -12.813 15.944 1.00 60.00 95 LYS A N 1
ATOM 744 C CA . LYS A 1 95 ? 9.651 -13.809 15.986 1.00 60.00 95 LYS A CA 1
ATOM 745 C C . LYS A 1 95 ? 10.122 -15.225 15.642 1.00 60.00 95 LYS A C 1
ATOM 747 O O . LYS A 1 95 ? 9.340 -16.169 15.727 1.00 60.00 95 LYS A O 1
ATOM 752 N N . GLY A 1 96 ? 11.380 -15.387 15.237 1.00 51.38 96 GLY A N 1
ATOM 753 C CA . GLY A 1 96 ? 12.001 -16.673 14.942 1.00 51.38 96 GLY A CA 1
ATOM 754 C C . GLY A 1 96 ? 12.350 -17.396 16.230 1.00 51.38 96 GLY A C 1
ATOM 755 O O . GLY A 1 96 ? 13.228 -16.969 16.965 1.00 51.38 96 GLY A O 1
ATOM 756 N N . LEU A 1 97 ? 11.688 -18.522 16.486 1.00 47.84 97 LEU A N 1
ATOM 757 C CA . LEU A 1 97 ? 11.922 -19.392 17.647 1.00 47.84 97 LEU A CA 1
ATOM 758 C C . LEU A 1 97 ? 13.279 -20.132 17.623 1.00 47.84 97 LEU A C 1
ATOM 760 O O . LEU A 1 97 ? 13.430 -21.144 18.303 1.00 47.84 97 LEU A O 1
ATOM 764 N N 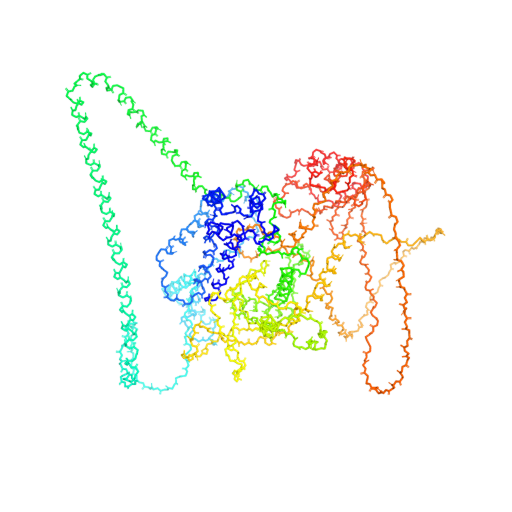. GLN A 1 98 ? 14.277 -19.680 16.858 1.00 43.44 98 GLN A N 1
ATOM 765 C CA . GLN A 1 98 ? 15.570 -20.361 16.828 1.00 43.44 98 GLN A CA 1
ATOM 766 C C . GLN A 1 98 ? 16.515 -19.837 17.910 1.00 43.44 98 GLN A C 1
ATOM 768 O O . GLN A 1 98 ? 17.017 -18.719 17.876 1.00 43.44 98 GLN A O 1
ATOM 773 N N . THR A 1 99 ? 16.790 -20.746 18.838 1.00 40.91 99 THR A N 1
ATOM 774 C CA . THR A 1 99 ? 17.823 -20.804 19.878 1.00 40.91 99 THR A CA 1
ATOM 775 C C . THR A 1 99 ? 19.269 -20.684 19.369 1.00 40.91 99 THR A C 1
ATOM 777 O O . THR A 1 99 ? 20.191 -21.178 20.015 1.00 40.91 99 THR A O 1
ATOM 780 N N . THR A 1 100 ? 19.518 -20.061 18.220 1.00 43.69 100 THR A N 1
ATOM 781 C CA . THR A 1 100 ? 20.876 -19.887 17.695 1.00 43.69 100 THR A CA 1
ATOM 782 C C . THR A 1 100 ? 21.391 -18.497 18.025 1.00 43.69 100 THR A C 1
ATOM 784 O O . THR A 1 100 ? 20.833 -17.494 17.583 1.00 43.69 100 THR A O 1
ATOM 787 N N . VAL A 1 101 ? 22.474 -18.468 18.805 1.00 41.34 101 VAL A N 1
ATOM 788 C CA . VAL A 1 101 ? 23.276 -17.280 19.116 1.00 41.34 101 VAL A CA 1
ATOM 789 C C . VAL A 1 101 ? 23.497 -16.473 17.828 1.00 41.34 101 VAL A C 1
ATOM 791 O O . VAL A 1 101 ? 23.998 -17.042 16.854 1.00 41.34 101 VAL A O 1
ATOM 794 N N . PRO A 1 102 ? 23.122 -15.181 17.774 1.00 46.03 102 PRO A N 1
ATOM 795 C CA . PRO A 1 102 ? 23.353 -14.370 16.587 1.00 46.03 102 PRO A CA 1
ATOM 796 C C . PRO A 1 102 ? 24.851 -14.345 16.263 1.00 46.03 102 PRO A C 1
ATOM 798 O O . PRO A 1 102 ? 25.686 -14.100 17.134 1.00 46.03 102 PRO A O 1
ATOM 801 N N . HIS A 1 103 ? 25.195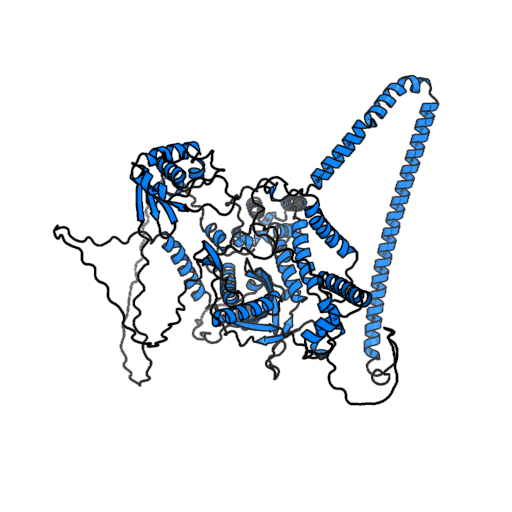 -14.620 15.003 1.00 44.97 103 HIS A N 1
ATOM 802 C CA . HIS A 1 103 ? 26.571 -14.543 14.514 1.00 44.97 103 HIS A CA 1
ATOM 803 C C . HIS A 1 103 ? 27.139 -13.136 14.772 1.00 44.97 103 HIS A C 1
ATOM 805 O O . HIS A 1 103 ? 26.463 -12.140 14.511 1.00 44.97 103 HIS A O 1
ATOM 811 N N . LEU A 1 104 ? 28.386 -13.044 15.251 1.00 42.41 104 LEU A N 1
ATOM 812 C CA . LEU A 1 104 ? 29.025 -11.781 15.663 1.00 42.41 104 LEU A CA 1
ATOM 813 C C . LEU A 1 104 ? 29.022 -10.699 14.562 1.00 42.41 104 LEU A C 1
ATOM 815 O O . LEU A 1 104 ? 28.982 -9.507 14.849 1.00 42.41 104 LEU A O 1
ATOM 819 N N . THR A 1 105 ? 29.022 -11.119 13.298 1.00 43.50 105 THR A N 1
ATOM 820 C CA . THR A 1 105 ? 28.943 -10.253 12.114 1.00 43.50 105 THR A CA 1
ATOM 821 C C . THR A 1 105 ? 27.574 -9.593 11.933 1.00 43.50 105 THR A C 1
ATOM 823 O O . THR A 1 105 ? 27.497 -8.479 11.430 1.00 43.50 105 THR A O 1
ATOM 826 N N . ASN A 1 106 ? 26.490 -10.227 12.385 1.00 47.38 106 ASN A N 1
ATOM 827 C CA . ASN A 1 106 ? 25.155 -9.617 12.387 1.00 47.38 106 ASN A CA 1
ATOM 828 C C . ASN A 1 106 ? 24.983 -8.649 13.566 1.00 47.38 106 ASN A C 1
ATOM 830 O O . ASN A 1 106 ? 24.250 -7.669 13.456 1.00 47.38 106 ASN A O 1
ATOM 834 N N . ILE A 1 107 ? 25.711 -8.887 14.664 1.00 49.53 107 ILE A N 1
ATOM 835 C CA . ILE A 1 107 ? 25.758 -7.981 15.817 1.00 49.53 107 ILE A CA 1
ATOM 836 C C . ILE A 1 107 ? 26.427 -6.658 15.430 1.00 49.53 107 ILE A C 1
ATOM 838 O O . ILE A 1 107 ? 26.000 -5.620 15.918 1.00 49.53 107 ILE A O 1
ATOM 842 N N . SER A 1 108 ? 27.425 -6.643 14.536 1.00 47.16 108 SER A N 1
ATOM 843 C CA . SER A 1 108 ? 28.149 -5.402 14.219 1.00 47.16 108 SER A CA 1
ATOM 844 C C . SER A 1 108 ? 27.290 -4.369 13.489 1.00 47.16 108 SER A C 1
ATOM 846 O O . SER A 1 108 ? 27.348 -3.197 13.839 1.00 47.16 108 SER A O 1
ATOM 848 N N . ALA A 1 109 ? 26.457 -4.771 12.524 1.00 50.12 109 ALA A N 1
ATOM 849 C CA . ALA A 1 109 ? 25.568 -3.833 11.830 1.00 50.12 109 ALA A CA 1
ATOM 850 C C . ALA A 1 109 ? 24.469 -3.294 12.764 1.00 50.12 109 ALA A C 1
ATOM 852 O O . ALA A 1 109 ? 24.202 -2.094 12.790 1.00 50.12 109 ALA A O 1
ATOM 853 N N . GLU A 1 110 ? 23.875 -4.163 13.587 1.00 50.03 110 GLU A N 1
ATOM 854 C CA . GLU A 1 110 ? 22.863 -3.773 14.575 1.00 50.03 110 GLU A CA 1
ATOM 855 C C . GLU A 1 110 ? 23.443 -2.852 15.658 1.00 50.03 110 GLU A C 1
ATOM 857 O O . GLU A 1 110 ? 22.840 -1.836 16.010 1.00 50.03 110 GLU A O 1
ATOM 862 N N . TRP A 1 111 ? 24.630 -3.189 16.166 1.00 52.84 111 TRP A N 1
ATOM 863 C CA . TRP A 1 111 ? 25.346 -2.401 17.162 1.00 52.84 111 TRP A CA 1
ATOM 864 C C . TRP A 1 111 ? 25.734 -1.032 16.609 1.00 52.84 111 TRP A C 1
ATOM 866 O O . TRP A 1 111 ? 25.566 -0.044 17.310 1.00 52.84 111 TRP A O 1
ATOM 876 N N . VAL A 1 112 ? 26.168 -0.939 15.347 1.00 50.78 112 VAL A N 1
ATOM 877 C CA . VAL A 1 112 ? 26.483 0.346 14.702 1.00 50.78 112 VAL A CA 1
ATOM 878 C C . VAL A 1 112 ? 25.233 1.216 14.553 1.00 50.78 112 VAL A C 1
ATOM 880 O O . VAL A 1 112 ? 25.273 2.385 14.920 1.00 50.78 112 VAL A O 1
ATOM 883 N N . VAL A 1 113 ? 24.102 0.668 14.095 1.00 53.84 113 VAL A N 1
ATOM 884 C CA . VAL A 1 113 ? 22.854 1.445 13.951 1.00 53.84 113 VAL A CA 1
ATOM 885 C C . VAL A 1 113 ? 22.319 1.906 15.312 1.00 53.84 113 VAL A C 1
ATOM 887 O O . VAL A 1 113 ? 21.913 3.058 15.454 1.00 53.84 113 VAL A O 1
ATOM 890 N N . ARG A 1 114 ? 22.364 1.046 16.339 1.00 52.25 114 ARG A N 1
ATOM 891 C CA . ARG A 1 114 ? 21.948 1.403 17.707 1.00 52.25 114 ARG A CA 1
ATOM 892 C C . ARG A 1 114 ? 22.889 2.403 18.366 1.00 52.25 114 ARG A C 1
ATOM 894 O O . ARG A 1 114 ? 22.404 3.368 18.947 1.00 52.25 114 ARG A O 1
ATOM 901 N N . SER A 1 115 ? 24.200 2.211 18.253 1.00 49.53 115 SER A N 1
ATOM 902 C CA . SER A 1 115 ? 25.186 3.179 18.737 1.00 49.53 115 SER A CA 1
ATOM 903 C C . SER A 1 115 ? 25.027 4.516 18.030 1.00 49.53 115 SER A C 1
ATOM 905 O O . SER A 1 115 ? 25.048 5.535 18.697 1.00 49.53 115 SER A O 1
ATOM 907 N N . ASN A 1 116 ? 24.749 4.543 16.725 1.00 54.47 116 ASN A N 1
ATOM 908 C CA . ASN A 1 116 ? 24.486 5.794 16.013 1.00 54.47 116 ASN A CA 1
ATOM 909 C C . ASN A 1 116 ? 23.193 6.479 16.477 1.00 54.47 116 ASN A C 1
ATOM 911 O O . ASN A 1 116 ? 23.168 7.702 16.574 1.00 54.47 116 ASN A O 1
ATOM 915 N N . LEU A 1 117 ? 22.133 5.729 16.800 1.00 52.81 117 LEU A N 1
ATOM 916 C CA . LEU A 1 117 ? 20.891 6.293 17.344 1.00 52.81 117 LEU A CA 1
ATOM 917 C C . LEU A 1 117 ? 21.097 6.870 18.757 1.00 52.81 117 LEU A C 1
ATOM 919 O O . LEU A 1 117 ? 20.630 7.965 19.057 1.00 52.81 117 LEU A O 1
ATOM 923 N N . ILE A 1 118 ? 21.830 6.147 19.607 1.00 56.41 118 ILE A N 1
ATOM 924 C CA . ILE A 1 118 ? 22.160 6.565 20.977 1.00 56.41 118 ILE A CA 1
ATOM 925 C C . ILE A 1 118 ? 23.101 7.777 20.945 1.00 56.41 118 ILE A C 1
ATOM 927 O O . ILE A 1 118 ? 22.815 8.790 21.577 1.00 56.41 118 ILE A O 1
ATOM 931 N N . CYS A 1 119 ? 24.163 7.726 20.138 1.00 51.31 119 CYS A N 1
ATOM 932 C CA . CYS A 1 119 ? 25.093 8.836 19.962 1.00 51.31 119 CYS A CA 1
ATOM 933 C C . CYS A 1 119 ? 24.433 10.044 19.283 1.00 51.31 119 CYS A C 1
ATOM 935 O O . CYS A 1 119 ? 24.806 11.167 19.591 1.00 51.31 119 CYS A O 1
ATOM 937 N N . ARG A 1 120 ? 23.411 9.874 18.429 1.00 52.19 120 ARG A N 1
ATOM 938 C CA . ARG A 1 120 ? 22.615 11.006 17.909 1.00 52.19 120 ARG A CA 1
ATOM 939 C C . ARG A 1 120 ? 21.911 11.784 19.021 1.00 52.19 120 ARG A C 1
ATOM 941 O O . ARG A 1 120 ? 21.856 13.007 18.943 1.00 52.19 120 ARG A O 1
ATOM 948 N N . GLY A 1 121 ? 21.430 11.095 20.057 1.00 51.06 121 GLY A N 1
ATOM 949 C CA . GLY A 1 121 ? 20.856 11.732 21.245 1.00 51.06 121 GLY A CA 1
ATOM 950 C C . GLY A 1 121 ? 21.882 12.479 22.107 1.00 51.06 121 GLY A C 1
ATOM 951 O O . GLY A 1 121 ? 21.509 13.400 22.827 1.00 51.06 121 GLY A O 1
ATOM 952 N N . GLU A 1 122 ? 23.163 12.109 22.019 1.00 50.62 122 GLU A N 1
ATOM 953 C CA . GLU A 1 122 ? 24.265 12.734 22.767 1.00 50.62 122 GLU A CA 1
ATOM 954 C C . GLU A 1 122 ? 24.977 13.854 21.984 1.00 50.62 122 GLU A C 1
ATOM 956 O O . GLU A 1 122 ? 25.495 14.791 22.589 1.00 50.62 122 GLU A O 1
ATOM 961 N N . VAL A 1 123 ? 25.014 13.766 20.649 1.00 43.81 123 VAL A N 1
ATOM 962 C CA . VAL A 1 123 ? 25.772 14.675 19.767 1.00 43.81 123 VAL A CA 1
ATOM 963 C C . VAL A 1 123 ? 24.942 15.865 19.296 1.00 43.81 123 VAL A C 1
ATOM 965 O O . VAL A 1 123 ? 25.513 16.926 19.054 1.00 43.81 123 VAL A O 1
ATOM 968 N N . LEU A 1 124 ? 23.615 15.743 19.194 1.00 39.22 124 LEU A N 1
ATOM 969 C CA . LEU A 1 124 ? 22.764 16.908 18.965 1.00 39.22 124 LEU A CA 1
ATOM 970 C C . LEU A 1 124 ? 22.632 17.669 20.290 1.00 39.22 124 LEU A C 1
ATOM 972 O O . LEU A 1 124 ? 21.953 17.177 21.196 1.00 39.22 124 LEU A O 1
ATOM 976 N N . PRO A 1 125 ? 23.258 18.854 20.449 1.00 44.00 125 PRO A N 1
ATOM 977 C CA . PRO A 1 125 ? 23.007 19.668 21.620 1.00 44.00 125 PRO A CA 1
ATOM 978 C C . PRO A 1 125 ? 21.515 19.984 21.619 1.00 44.00 125 PRO A C 1
ATOM 980 O O . PRO A 1 125 ? 21.022 20.667 20.719 1.00 44.00 125 PRO A O 1
ATOM 983 N N . GLN A 1 126 ? 20.790 19.460 22.612 1.00 45.16 126 GLN A N 1
ATOM 984 C CA . GLN A 1 126 ? 19.438 19.912 22.914 1.00 45.16 126 GLN A CA 1
ATOM 985 C C . GLN A 1 126 ? 19.503 21.434 22.933 1.00 45.16 126 GLN A C 1
ATOM 987 O O . GLN A 1 126 ? 20.223 22.010 23.749 1.00 45.16 126 GLN A O 1
ATOM 992 N N . SER A 1 127 ? 18.855 22.077 21.965 1.00 41.12 127 SER A N 1
ATOM 993 C CA . SER A 1 127 ? 18.924 23.518 21.771 1.00 41.12 127 SER A CA 1
ATOM 994 C C . SER A 1 127 ? 18.486 24.202 23.064 1.00 41.12 127 SER A C 1
ATOM 996 O O . SER A 1 127 ? 17.294 24.304 23.352 1.00 41.12 127 SER A O 1
ATOM 998 N N . ALA A 1 128 ? 19.462 24.645 23.856 1.00 43.12 128 ALA A N 1
ATOM 999 C CA . ALA A 1 128 ? 19.309 25.181 25.205 1.00 43.12 128 ALA A CA 1
ATOM 1000 C C . ALA A 1 128 ? 18.701 26.598 25.222 1.00 43.12 128 ALA A C 1
ATOM 1002 O O . ALA A 1 128 ? 19.006 27.409 26.088 1.00 43.12 128 ALA A O 1
ATOM 1003 N N . GLY A 1 129 ? 17.853 26.928 24.249 1.00 43.88 129 GLY A N 1
ATOM 1004 C CA . GLY A 1 129 ? 17.414 28.292 23.984 1.00 43.88 129 GLY A CA 1
ATOM 1005 C C . GLY A 1 129 ? 15.922 28.411 23.721 1.00 43.88 129 GLY A C 1
ATOM 1006 O O . GLY A 1 129 ? 15.557 29.016 22.723 1.00 43.88 129 GLY A O 1
ATOM 1007 N N . ALA A 1 130 ? 15.057 27.832 24.565 1.00 44.47 130 ALA A N 1
ATOM 1008 C CA . ALA A 1 130 ? 13.621 28.157 24.517 1.00 44.47 130 ALA A CA 1
ATOM 1009 C C . ALA A 1 130 ? 12.783 27.853 25.781 1.00 44.47 130 ALA A C 1
ATOM 1011 O O . ALA A 1 130 ? 11.578 28.082 25.743 1.00 44.47 130 ALA A O 1
ATOM 1012 N N . SER A 1 131 ? 13.340 27.356 26.896 1.00 41.94 131 SER A N 1
ATOM 1013 C CA . SER A 1 131 ? 12.500 26.836 27.999 1.00 41.94 131 SER A CA 1
ATOM 1014 C C . SER A 1 131 ? 12.850 27.325 29.411 1.00 41.94 131 SER A C 1
ATOM 1016 O O . SER A 1 131 ? 12.704 26.574 30.373 1.00 41.94 131 SER A O 1
ATOM 1018 N N . GLU A 1 132 ? 13.241 28.590 29.583 1.00 40.84 132 GLU A N 1
ATOM 1019 C CA . GLU A 1 132 ? 13.384 29.172 30.934 1.00 40.84 132 GLU A CA 1
ATOM 1020 C C . GLU A 1 132 ? 12.141 29.924 31.451 1.00 40.84 132 GLU A C 1
ATOM 1022 O O . GLU A 1 132 ? 12.147 30.391 32.584 1.00 40.84 132 GLU A O 1
ATOM 1027 N N . ALA A 1 133 ? 11.033 29.996 30.700 1.00 42.53 133 ALA A N 1
ATOM 1028 C CA . ALA A 1 133 ? 9.877 30.811 31.110 1.00 42.53 133 ALA A CA 1
ATOM 1029 C C . ALA A 1 133 ? 8.578 30.058 31.475 1.00 42.53 133 ALA A C 1
ATOM 1031 O O . ALA A 1 133 ? 7.594 30.719 31.794 1.00 42.53 133 ALA A O 1
ATOM 1032 N N . SER A 1 134 ? 8.523 28.716 31.486 1.00 41.94 134 SER A N 1
ATOM 1033 C CA . SER A 1 134 ? 7.290 28.005 31.912 1.00 41.94 134 SER A CA 1
ATOM 1034 C C . SER A 1 134 ? 7.471 26.805 32.852 1.00 41.94 134 SER A C 1
ATOM 1036 O O . SER A 1 134 ? 6.535 26.040 33.079 1.00 41.94 134 SER A O 1
ATOM 1038 N N . ALA A 1 135 ? 8.629 26.667 33.502 1.00 39.09 135 ALA A N 1
ATOM 1039 C CA . ALA A 1 135 ? 8.862 25.617 34.497 1.00 39.09 135 ALA A CA 1
ATOM 1040 C C . ALA A 1 135 ? 8.229 25.951 35.866 1.00 39.09 135 ALA A C 1
ATOM 1042 O O . ALA A 1 135 ? 8.914 26.133 36.869 1.00 39.09 135 ALA A O 1
ATOM 1043 N N . ALA A 1 136 ? 6.899 26.025 35.911 1.00 45.22 136 ALA A N 1
ATOM 1044 C CA . ALA A 1 136 ? 6.123 26.001 37.148 1.00 45.22 136 ALA A CA 1
ATOM 1045 C C . ALA A 1 136 ? 4.757 25.345 36.905 1.00 45.22 136 ALA A C 1
ATOM 1047 O O . ALA A 1 136 ? 3.713 25.967 37.069 1.00 45.22 136 ALA A O 1
ATOM 1048 N N . GLY A 1 137 ? 4.751 24.072 36.505 1.00 48.28 137 GLY A N 1
ATOM 1049 C CA . GLY A 1 137 ? 3.511 23.302 36.502 1.00 48.28 137 GLY A CA 1
ATOM 1050 C C . GLY A 1 137 ? 3.532 22.073 35.613 1.00 48.28 137 GLY A C 1
ATOM 1051 O O . GLY A 1 137 ? 3.161 22.152 34.456 1.00 48.28 137 GLY A O 1
ATOM 1052 N N . GLN A 1 138 ? 3.837 20.931 36.230 1.00 50.88 138 GLN A N 1
ATOM 1053 C CA . GLN A 1 138 ? 3.343 19.613 35.821 1.00 50.88 138 GLN A CA 1
ATOM 1054 C C . GLN A 1 138 ? 3.863 19.057 34.485 1.00 50.88 138 GLN A C 1
ATOM 1056 O O . GLN A 1 138 ? 3.093 18.879 33.555 1.00 50.88 138 GLN A O 1
ATOM 1061 N N . ASP A 1 139 ? 5.123 18.614 34.457 1.00 41.06 139 ASP A N 1
ATOM 1062 C CA . ASP A 1 139 ? 5.533 17.548 33.531 1.00 41.06 139 ASP A CA 1
ATOM 1063 C C . ASP A 1 139 ? 6.490 16.564 34.214 1.00 41.06 139 ASP A C 1
ATOM 1065 O O . ASP A 1 139 ? 7.711 16.680 34.200 1.00 41.06 139 ASP A O 1
ATOM 1069 N N . SER A 1 140 ? 5.897 15.597 34.914 1.00 42.97 140 SER A N 1
ATOM 1070 C CA . SER A 1 140 ? 6.607 14.523 35.619 1.00 42.97 140 SER A CA 1
ATOM 1071 C C . SER A 1 140 ? 5.868 13.195 35.456 1.00 42.97 140 SER A C 1
ATOM 1073 O O . SER A 1 140 ? 5.463 12.579 36.442 1.00 42.97 140 SER A O 1
ATOM 1075 N N . GLN A 1 141 ? 5.638 12.745 34.211 1.00 48.94 141 GLN A N 1
ATOM 1076 C CA . GLN A 1 141 ? 4.936 11.469 34.012 1.00 48.94 141 GLN A CA 1
ATOM 1077 C C . GLN A 1 141 ? 5.381 10.501 32.904 1.00 48.94 141 GLN A C 1
ATOM 1079 O O . GLN A 1 141 ? 4.766 9.438 32.832 1.00 48.94 141 GLN A O 1
ATOM 1084 N N . SER A 1 142 ? 6.457 10.717 32.136 1.00 44.00 142 SER A N 1
ATOM 1085 C CA . SER A 1 142 ? 6.859 9.718 31.113 1.00 44.00 142 SER A CA 1
ATOM 1086 C C . SER A 1 142 ? 8.229 9.051 31.276 1.00 44.00 142 SER A C 1
ATOM 1088 O O . SER A 1 142 ? 8.410 7.965 30.735 1.00 44.00 142 SER A O 1
ATOM 1090 N N . GLN A 1 143 ? 9.135 9.540 32.126 1.00 44.81 143 GLN A N 1
ATOM 1091 C CA . GLN A 1 143 ? 10.230 8.704 32.641 1.00 44.81 143 GLN A CA 1
ATOM 1092 C C . GLN A 1 143 ? 9.813 8.115 33.986 1.00 44.81 143 GLN A C 1
ATOM 1094 O O . GLN A 1 143 ? 10.185 8.591 35.057 1.00 44.81 143 GLN A O 1
ATOM 1099 N N . ARG A 1 144 ? 8.979 7.068 33.952 1.00 47.47 144 ARG A N 1
ATOM 1100 C CA . ARG A 1 144 ? 8.841 6.205 35.128 1.00 47.47 144 ARG A CA 1
ATOM 1101 C C . ARG A 1 144 ? 10.164 5.473 35.285 1.00 47.47 144 ARG A C 1
ATOM 1103 O O . ARG A 1 144 ? 10.330 4.395 34.717 1.00 47.47 144 ARG A O 1
ATOM 1110 N N . ASP A 1 145 ? 11.066 6.056 36.075 1.00 52.91 145 ASP A N 1
ATOM 1111 C CA . ASP A 1 145 ? 12.132 5.319 36.742 1.00 52.91 145 ASP A CA 1
ATOM 1112 C C . ASP A 1 145 ? 11.558 3.966 37.138 1.00 52.91 145 ASP A C 1
ATOM 1114 O O . ASP A 1 145 ? 10.513 3.898 37.801 1.00 52.91 145 ASP A O 1
ATOM 1118 N N . VAL A 1 146 ? 12.183 2.887 36.668 1.00 59.66 146 VAL A N 1
ATOM 1119 C CA . VAL A 1 146 ? 11.844 1.529 37.083 1.00 59.66 146 VAL A CA 1
ATOM 1120 C C . VAL A 1 146 ? 12.093 1.490 38.587 1.00 59.66 146 VAL A C 1
ATOM 1122 O O . VAL A 1 146 ? 13.209 1.248 39.038 1.00 59.66 146 VAL A O 1
ATOM 1125 N N . ARG A 1 147 ? 11.064 1.849 39.368 1.00 61.78 147 ARG A N 1
ATOM 1126 C CA . ARG A 1 147 ? 11.173 2.043 40.811 1.00 61.78 147 ARG A CA 1
ATOM 1127 C C . ARG A 1 147 ? 11.618 0.720 41.406 1.00 61.78 147 ARG A C 1
ATOM 1129 O O . ARG A 1 147 ? 10.860 -0.251 41.424 1.00 61.78 147 ARG A O 1
ATOM 1136 N N . ARG A 1 148 ? 12.866 0.705 41.866 1.00 84.94 148 ARG A N 1
ATOM 1137 C CA . ARG A 1 148 ? 13.462 -0.364 42.660 1.00 84.94 148 ARG A CA 1
ATOM 1138 C C . ARG A 1 148 ? 12.588 -0.492 43.898 1.00 84.94 148 ARG A C 1
ATOM 1140 O O . ARG A 1 148 ? 12.518 0.442 44.691 1.00 84.94 148 ARG A O 1
ATOM 1147 N N . ASN A 1 149 ? 11.835 -1.583 44.003 1.00 91.50 149 ASN A N 1
ATOM 1148 C CA . ASN A 1 149 ? 10.912 -1.787 45.113 1.00 91.50 149 ASN A CA 1
ATOM 1149 C C . ASN A 1 149 ? 11.321 -3.038 45.905 1.00 91.50 149 ASN A C 1
ATOM 1151 O O . ASN A 1 149 ? 10.852 -4.132 45.580 1.00 91.50 149 ASN A O 1
ATOM 1155 N N . PRO A 1 150 ? 12.179 -2.886 46.928 1.00 94.94 150 PRO A N 1
ATOM 1156 C CA . PRO A 1 150 ? 12.673 -3.986 47.764 1.00 94.94 150 PRO A CA 1
ATOM 1157 C C . PRO A 1 150 ? 11.548 -4.771 48.445 1.00 94.94 150 PRO A C 1
ATOM 1159 O O . PRO A 1 150 ? 11.653 -5.976 48.648 1.00 94.94 150 PRO A O 1
ATOM 1162 N N . TRP A 1 151 ? 10.414 -4.114 48.700 1.00 95.06 151 TRP A N 1
ATOM 1163 C CA . TRP A 1 151 ? 9.207 -4.752 49.216 1.00 95.06 151 TRP A CA 1
ATOM 1164 C C . TRP A 1 151 ? 8.676 -5.859 48.291 1.00 95.06 151 TRP A C 1
ATOM 1166 O O . TRP A 1 151 ? 8.258 -6.911 48.760 1.00 95.06 151 TRP A O 1
ATOM 1176 N N . ASN A 1 152 ? 8.738 -5.677 46.968 1.00 92.88 152 ASN A N 1
ATOM 1177 C CA . ASN A 1 152 ? 8.293 -6.710 46.027 1.00 92.88 152 ASN A CA 1
ATOM 1178 C C . ASN A 1 152 ? 9.253 -7.908 45.994 1.00 92.88 152 ASN A C 1
ATOM 1180 O O . ASN A 1 152 ? 8.801 -9.037 45.807 1.00 92.88 152 ASN A O 1
ATOM 1184 N N . ALA A 1 153 ? 10.554 -7.673 46.198 1.00 94.19 153 ALA A N 1
ATOM 1185 C CA . ALA A 1 153 ? 11.540 -8.741 46.341 1.00 94.19 153 ALA A CA 1
ATOM 1186 C C . ALA A 1 153 ? 11.303 -9.538 47.633 1.00 94.19 153 ALA A C 1
ATOM 1188 O O . ALA A 1 153 ? 11.280 -10.767 47.592 1.00 94.19 153 ALA A O 1
ATOM 1189 N N . PHE A 1 154 ? 11.023 -8.846 48.744 1.00 95.56 154 PHE A N 1
ATOM 1190 C CA . PHE A 1 154 ? 10.627 -9.467 50.010 1.00 95.56 154 PHE A CA 1
ATOM 1191 C C . PHE A 1 154 ? 9.371 -10.330 49.859 1.00 95.56 154 PHE A C 1
ATOM 1193 O O . PHE A 1 154 ? 9.380 -11.504 50.226 1.00 95.56 154 PHE A O 1
ATOM 1200 N N . LEU A 1 155 ? 8.315 -9.789 49.243 1.00 92.81 155 LEU A N 1
ATOM 1201 C CA . LEU A 1 155 ? 7.084 -10.538 48.994 1.00 92.81 155 LEU A CA 1
ATOM 1202 C C . LEU A 1 155 ? 7.324 -11.758 48.103 1.00 92.81 155 LEU A C 1
ATOM 1204 O O . LEU A 1 155 ? 6.795 -12.823 48.392 1.00 92.81 155 LEU A O 1
ATOM 1208 N N . SER A 1 156 ? 8.141 -11.639 47.055 1.00 89.94 156 SER A N 1
ATOM 1209 C CA . SER A 1 156 ? 8.463 -12.780 46.193 1.00 89.94 156 SER A CA 1
ATOM 1210 C C . SER A 1 156 ? 9.234 -13.878 46.924 1.00 89.94 156 SER A C 1
ATOM 1212 O O . SER A 1 156 ? 9.068 -15.047 46.586 1.00 89.94 156 SER A O 1
ATOM 1214 N N . ALA A 1 157 ? 10.099 -13.517 47.873 1.00 91.25 157 ALA A N 1
ATOM 1215 C CA . ALA A 1 157 ? 10.884 -14.479 48.639 1.00 91.25 157 ALA A CA 1
ATOM 1216 C C . ALA A 1 157 ? 10.049 -15.160 49.733 1.00 91.25 157 ALA A C 1
ATOM 1218 O O . ALA A 1 157 ? 10.191 -16.357 49.968 1.00 91.25 157 ALA A O 1
ATOM 1219 N N . ARG A 1 158 ? 9.171 -14.402 50.401 1.00 90.50 158 ARG A N 1
ATOM 1220 C CA . ARG A 1 158 ? 8.382 -14.882 51.546 1.00 90.50 158 ARG A CA 1
ATOM 1221 C C . ARG A 1 158 ? 7.042 -15.498 51.168 1.00 90.50 158 ARG A C 1
ATOM 1223 O O . ARG A 1 158 ? 6.555 -16.369 51.883 1.00 90.50 158 ARG A O 1
ATOM 1230 N N . CYS A 1 159 ? 6.458 -15.090 50.045 1.00 86.69 159 CYS A N 1
ATOM 1231 C CA . CYS A 1 159 ? 5.131 -15.525 49.625 1.00 86.69 159 CYS A CA 1
ATOM 1232 C C . CYS A 1 159 ? 5.248 -16.452 48.415 1.00 86.69 159 CYS A C 1
ATOM 1234 O O . CYS A 1 159 ? 5.098 -16.047 47.265 1.00 86.69 159 CYS A O 1
ATOM 1236 N N . SER A 1 160 ? 5.498 -17.731 48.682 1.00 70.44 160 SER A N 1
ATOM 1237 C CA . SER A 1 160 ? 5.499 -18.797 47.672 1.00 70.44 160 SER A CA 1
ATOM 1238 C C . SER A 1 160 ? 4.085 -19.253 47.259 1.00 70.44 160 SER A C 1
ATOM 1240 O O . SER A 1 160 ? 3.939 -20.026 46.314 1.00 70.44 160 SER A O 1
ATOM 1242 N N . SER A 1 161 ? 3.033 -18.752 47.920 1.00 68.69 161 SER A N 1
ATOM 1243 C CA . SER A 1 161 ? 1.618 -19.082 47.685 1.00 68.69 161 SER A CA 1
ATOM 1244 C C . SER A 1 161 ? 0.799 -17.828 47.330 1.00 68.69 161 SER A C 1
ATOM 1246 O O . SER A 1 161 ? 1.079 -16.757 47.875 1.00 68.69 161 SER A O 1
ATOM 1248 N N . PRO A 1 162 ? -0.226 -17.918 46.454 1.00 59.34 162 PRO A N 1
ATOM 1249 C CA . PRO A 1 162 ? -1.081 -16.790 46.090 1.00 59.34 162 PRO A CA 1
ATOM 1250 C C . PRO A 1 162 ? -2.124 -16.495 47.190 1.00 59.34 162 PRO A C 1
ATOM 1252 O O . PRO A 1 162 ? -3.311 -16.651 46.949 1.00 59.34 162 PRO A O 1
ATOM 1255 N N . PHE A 1 163 ? -1.631 -16.087 48.370 1.00 59.31 163 PHE A N 1
ATOM 1256 C CA . PHE A 1 163 ? -2.261 -15.398 49.519 1.00 59.31 163 PHE A CA 1
ATOM 1257 C C . PHE A 1 163 ? -3.618 -15.918 50.068 1.00 59.31 163 PHE A C 1
ATOM 1259 O O . PHE A 1 163 ? -4.560 -16.180 49.328 1.00 59.31 163 PHE A O 1
ATOM 1266 N N . PRO A 1 164 ? -3.753 -16.019 51.410 1.00 51.25 164 PRO A N 1
ATOM 1267 C CA . PRO A 1 164 ? -3.972 -14.823 52.223 1.00 51.25 164 PRO A CA 1
ATOM 1268 C C . PRO A 1 164 ? -3.121 -14.848 53.499 1.00 51.25 164 PRO A C 1
ATOM 1270 O O . PRO A 1 164 ? -3.560 -15.292 54.557 1.00 51.25 164 PRO A O 1
ATOM 1273 N N . GLN A 1 165 ? -1.886 -14.364 53.400 1.00 63.81 165 GLN A N 1
ATOM 1274 C CA . GLN A 1 165 ? -1.184 -13.848 54.573 1.00 63.81 165 GLN A CA 1
ATOM 1275 C C . GLN A 1 165 ? -1.605 -12.394 54.782 1.00 63.81 165 GLN A C 1
ATOM 1277 O O . GLN A 1 165 ? -1.822 -11.657 53.817 1.00 63.81 165 GLN A O 1
ATOM 1282 N N . ASP A 1 166 ? -1.758 -12.007 56.044 1.00 87.69 166 ASP A N 1
ATOM 1283 C CA . ASP A 1 166 ? -2.065 -10.638 56.431 1.00 87.69 166 ASP A CA 1
ATOM 1284 C C . ASP A 1 166 ? -0.956 -9.700 55.922 1.00 87.69 166 ASP A C 1
ATOM 1286 O O . ASP A 1 166 ? 0.183 -9.723 56.392 1.00 87.69 166 ASP A O 1
ATOM 1290 N N . MET A 1 167 ? -1.284 -8.885 54.917 1.00 87.81 167 MET A N 1
ATOM 1291 C CA . MET A 1 167 ? -0.341 -7.950 54.298 1.00 87.81 167 MET A CA 1
ATOM 1292 C C . MET A 1 167 ? 0.161 -6.895 55.289 1.00 87.81 167 MET A C 1
ATOM 1294 O O . MET A 1 167 ? 1.232 -6.327 55.066 1.00 87.81 167 MET A O 1
ATOM 1298 N N . ALA A 1 168 ? -0.589 -6.626 56.365 1.00 89.75 168 ALA A N 1
ATOM 1299 C CA . ALA A 1 168 ? -0.132 -5.759 57.442 1.00 89.75 168 ALA A CA 1
ATOM 1300 C C . ALA A 1 168 ? 0.993 -6.436 58.234 1.00 89.75 168 ALA A C 1
ATOM 1302 O O . ALA A 1 168 ? 2.050 -5.832 58.402 1.00 89.75 168 ALA A O 1
ATOM 1303 N N . ALA A 1 169 ? 0.822 -7.710 58.596 1.00 91.94 169 ALA A N 1
ATOM 1304 C CA . ALA A 1 169 ? 1.840 -8.487 59.302 1.00 91.94 169 ALA A CA 1
ATOM 1305 C C . ALA A 1 169 ? 3.134 -8.631 58.485 1.00 91.94 169 ALA A C 1
ATOM 1307 O O . ALA A 1 169 ? 4.221 -8.419 59.011 1.00 91.94 169 ALA A O 1
ATOM 1308 N N . LEU A 1 170 ? 3.037 -8.896 57.177 1.00 93.75 170 LEU A N 1
ATOM 1309 C CA . LEU A 1 170 ? 4.216 -8.955 56.301 1.00 93.75 170 LEU A CA 1
ATOM 1310 C C . LEU A 1 170 ? 4.923 -7.600 56.179 1.00 93.75 170 LEU A C 1
ATOM 1312 O O . LEU A 1 170 ? 6.144 -7.542 56.041 1.00 93.75 170 LEU A O 1
ATOM 1316 N N . ARG A 1 171 ? 4.168 -6.495 56.205 1.00 94.06 171 ARG A N 1
ATOM 1317 C CA . ARG A 1 171 ? 4.748 -5.149 56.157 1.00 94.06 171 ARG A CA 1
ATOM 1318 C C . ARG A 1 171 ? 5.477 -4.830 57.460 1.00 94.06 171 ARG A C 1
ATOM 1320 O O . ARG A 1 171 ? 6.561 -4.255 57.408 1.00 94.06 171 ARG A O 1
ATOM 1327 N N . GLU A 1 172 ? 4.909 -5.214 58.599 1.00 94.88 172 GLU A N 1
ATOM 1328 C CA . GLU A 1 172 ? 5.579 -5.123 59.898 1.00 94.88 172 GLU A CA 1
ATOM 1329 C C . GLU A 1 172 ? 6.835 -6.000 59.940 1.00 94.88 172 GLU A C 1
ATOM 1331 O O . GLU A 1 172 ? 7.884 -5.515 60.355 1.00 94.88 172 GLU A O 1
ATOM 1336 N N . GLU A 1 173 ? 6.774 -7.228 59.414 1.00 95.50 173 GLU A N 1
ATOM 1337 C CA . GLU A 1 173 ? 7.930 -8.126 59.306 1.00 95.50 173 GLU A CA 1
ATOM 1338 C C . GLU A 1 173 ? 9.047 -7.498 58.463 1.00 95.50 173 GLU A C 1
ATOM 1340 O O . GLU A 1 173 ? 10.194 -7.463 58.896 1.00 95.50 173 GLU A O 1
ATOM 1345 N N . TYR A 1 174 ? 8.721 -6.909 57.308 1.00 96.69 174 TYR A N 1
ATOM 1346 C CA . TYR A 1 174 ? 9.706 -6.217 56.474 1.00 96.69 174 TYR A CA 1
ATOM 1347 C C . TYR A 1 174 ? 10.311 -4.977 57.147 1.00 96.69 174 TYR A C 1
ATOM 1349 O O . TYR A 1 174 ? 11.495 -4.690 56.973 1.00 96.69 174 TYR A O 1
ATOM 1357 N N . HIS A 1 175 ? 9.523 -4.231 57.926 1.00 95.25 175 HIS A N 1
ATOM 1358 C CA . HIS A 1 175 ? 10.040 -3.103 58.704 1.00 95.25 175 HIS A CA 1
ATOM 1359 C C . HIS A 1 175 ? 10.885 -3.538 59.906 1.00 95.25 175 HIS A C 1
ATOM 1361 O O . HIS A 1 175 ? 11.757 -2.774 60.318 1.00 95.25 175 HIS A O 1
ATOM 1367 N N . ALA A 1 176 ? 10.646 -4.738 60.434 1.00 95.25 176 ALA A N 1
ATOM 1368 C CA . ALA A 1 176 ? 11.396 -5.332 61.534 1.00 95.25 176 ALA A CA 1
ATOM 1369 C C . ALA A 1 176 ? 12.684 -6.051 61.091 1.00 95.25 176 ALA A C 1
ATOM 1371 O O . ALA A 1 176 ? 13.469 -6.443 61.955 1.00 95.25 176 ALA A O 1
ATOM 1372 N N . LEU A 1 177 ? 12.919 -6.215 59.780 1.00 96.56 177 LEU A N 1
ATOM 1373 C CA . LEU A 1 177 ? 14.149 -6.813 59.252 1.00 96.56 177 LEU A CA 1
ATOM 1374 C C . LEU A 1 177 ? 15.388 -6.047 59.713 1.00 96.56 177 LEU A C 1
ATOM 1376 O O . LEU A 1 177 ? 15.406 -4.810 59.753 1.00 96.56 177 LEU A O 1
ATOM 1380 N N . ALA A 1 178 ? 16.460 -6.792 59.980 1.00 96.81 178 ALA A N 1
ATOM 1381 C CA . ALA A 1 178 ? 17.756 -6.183 60.222 1.00 96.81 178 ALA A CA 1
ATOM 1382 C C . ALA A 1 178 ? 18.210 -5.388 58.975 1.00 96.81 178 ALA A C 1
ATOM 1384 O O . ALA A 1 178 ? 17.857 -5.751 57.847 1.00 96.81 178 ALA A O 1
ATOM 1385 N N . PRO A 1 179 ? 19.018 -4.321 59.135 1.00 95.81 179 PRO A N 1
ATOM 1386 C CA . PRO A 1 179 ? 19.510 -3.530 58.004 1.00 95.81 179 PRO A CA 1
ATOM 1387 C C . PRO A 1 179 ? 20.196 -4.377 56.923 1.00 95.81 179 PRO A C 1
ATOM 1389 O O . PRO A 1 179 ? 20.014 -4.119 55.738 1.00 95.81 179 PRO A O 1
ATOM 1392 N N . GLU A 1 180 ? 20.919 -5.421 57.333 1.00 93.94 180 GLU A N 1
ATOM 1393 C CA . GLU A 1 180 ? 21.628 -6.356 56.450 1.00 93.94 180 GLU A CA 1
ATOM 1394 C C . GLU A 1 180 ? 20.660 -7.192 55.592 1.00 93.94 180 GLU A C 1
ATOM 1396 O O . GLU A 1 180 ? 20.835 -7.320 54.381 1.00 93.94 180 GLU A O 1
ATOM 1401 N N . GLU A 1 181 ? 19.577 -7.700 56.184 1.00 94.25 181 GLU A N 1
ATOM 1402 C CA . GLU A 1 181 ? 18.545 -8.451 55.458 1.00 94.25 181 GLU A CA 1
ATOM 1403 C C . GLU A 1 181 ? 17.754 -7.544 54.514 1.00 94.25 181 GLU A C 1
ATOM 1405 O O . GLU A 1 181 ? 17.398 -7.931 53.400 1.00 94.25 181 GLU A O 1
ATOM 1410 N N . ARG A 1 182 ? 17.495 -6.304 54.934 1.00 96.00 182 ARG A N 1
ATOM 1411 C CA . ARG A 1 182 ? 16.835 -5.306 54.093 1.00 96.00 182 ARG A CA 1
ATOM 1412 C C . ARG A 1 182 ? 17.697 -4.921 52.889 1.00 96.00 182 ARG A C 1
ATOM 1414 O O . ARG A 1 182 ? 17.164 -4.808 51.784 1.00 96.00 182 ARG A O 1
ATOM 1421 N N . GLN A 1 183 ? 19.010 -4.796 53.083 1.00 95.06 183 GLN A N 1
ATOM 1422 C CA . GLN A 1 183 ? 19.973 -4.566 52.007 1.00 95.06 183 GLN A CA 1
ATOM 1423 C C . GLN A 1 183 ? 19.970 -5.719 50.990 1.00 95.06 183 GLN A C 1
ATOM 1425 O O . GLN A 1 183 ? 19.971 -5.471 49.785 1.00 95.06 183 GLN A O 1
ATOM 1430 N N . MET A 1 184 ? 19.851 -6.971 51.439 1.00 96.06 184 MET A N 1
ATOM 1431 C CA . MET A 1 184 ? 19.713 -8.123 50.538 1.00 96.06 184 MET A CA 1
ATOM 1432 C C . MET A 1 184 ? 18.478 -8.002 49.619 1.00 96.06 184 MET A C 1
ATOM 1434 O O . MET A 1 184 ? 18.564 -8.275 48.420 1.00 96.06 184 MET A O 1
ATOM 1438 N N . TYR A 1 185 ? 17.329 -7.541 50.131 1.00 96.75 185 TYR A N 1
ATOM 1439 C CA . TYR A 1 185 ? 16.134 -7.321 49.299 1.00 96.75 185 TYR A CA 1
ATOM 1440 C C . TYR A 1 185 ? 16.257 -6.110 48.365 1.00 96.75 185 TYR A C 1
ATOM 1442 O O . TYR A 1 185 ? 15.669 -6.107 47.279 1.00 96.75 185 TYR A O 1
ATOM 1450 N N . GLU A 1 186 ? 17.031 -5.094 48.747 1.00 94.56 186 GLU A N 1
ATOM 1451 C CA . GLU A 1 186 ? 17.400 -3.983 47.864 1.00 94.56 186 GLU A CA 1
ATOM 1452 C C . GLU A 1 186 ? 18.268 -4.465 46.697 1.00 94.56 186 GLU A C 1
ATOM 1454 O O . GLU A 1 186 ? 17.998 -4.124 45.542 1.00 94.56 186 GLU A O 1
ATOM 1459 N N . GLU A 1 187 ? 19.248 -5.326 46.968 1.00 93.62 187 GLU A N 1
ATOM 1460 C CA . GLU A 1 187 ? 20.085 -5.960 45.948 1.00 93.62 187 GLU A CA 1
ATOM 1461 C C . GLU A 1 187 ? 19.259 -6.859 45.017 1.00 93.62 187 GLU A C 1
ATOM 1463 O O . GLU A 1 187 ? 19.355 -6.729 43.793 1.00 93.62 187 GLU A O 1
ATOM 1468 N N . MET A 1 188 ? 18.354 -7.682 45.557 1.00 93.38 188 MET A N 1
ATOM 1469 C CA . MET A 1 188 ? 17.416 -8.470 44.747 1.00 93.38 188 MET A CA 1
ATOM 1470 C C . MET A 1 188 ? 16.513 -7.591 43.870 1.00 93.38 188 MET A C 1
ATOM 1472 O O . MET A 1 188 ? 16.297 -7.906 42.699 1.00 93.38 188 MET A O 1
ATOM 1476 N N . ALA A 1 189 ? 16.005 -6.470 44.392 1.00 94.44 189 ALA A N 1
ATOM 1477 C CA . ALA A 1 189 ? 15.193 -5.538 43.612 1.00 94.44 189 ALA A CA 1
ATOM 1478 C C . ALA A 1 189 ? 15.998 -4.833 42.508 1.00 94.44 189 ALA A C 1
ATOM 1480 O O . ALA A 1 189 ? 15.444 -4.548 41.444 1.00 94.44 189 ALA A O 1
ATOM 1481 N N . ASN A 1 190 ? 17.296 -4.588 42.721 1.00 89.12 190 ASN A N 1
ATOM 1482 C CA . ASN A 1 190 ? 18.197 -4.063 41.692 1.00 89.12 190 ASN A CA 1
ATOM 1483 C C . ASN A 1 190 ? 18.400 -5.078 40.558 1.00 89.12 190 ASN A C 1
ATOM 1485 O O . ASN A 1 190 ? 18.307 -4.712 39.385 1.00 89.12 190 ASN A O 1
ATOM 1489 N N . VAL A 1 191 ? 18.605 -6.356 40.893 1.00 89.94 191 VAL A N 1
ATOM 1490 C CA . VAL A 1 191 ? 18.720 -7.440 39.903 1.00 89.94 191 VAL A CA 1
ATOM 1491 C C . VAL A 1 191 ? 17.411 -7.615 39.130 1.00 89.94 191 VAL A C 1
ATOM 1493 O O . VAL A 1 191 ? 17.425 -7.689 37.903 1.00 89.94 191 VAL A O 1
ATOM 1496 N N . ALA A 1 192 ? 16.268 -7.590 39.816 1.00 91.00 192 ALA A N 1
ATOM 1497 C CA . ALA A 1 192 ? 14.943 -7.651 39.204 1.00 91.00 192 ALA A CA 1
ATOM 1498 C C . ALA A 1 192 ? 14.666 -6.460 38.266 1.00 91.00 192 ALA A C 1
ATOM 1500 O O . ALA A 1 192 ? 14.109 -6.634 37.181 1.00 91.00 192 ALA A O 1
ATOM 1501 N N . ALA A 1 193 ? 15.075 -5.245 38.644 1.00 88.38 193 ALA A N 1
ATOM 1502 C CA . ALA A 1 193 ? 14.970 -4.069 37.783 1.00 88.38 193 ALA A CA 1
ATOM 1503 C C . ALA A 1 193 ? 15.853 -4.202 36.530 1.00 88.38 193 ALA A C 1
ATOM 1505 O O . ALA A 1 193 ? 15.394 -3.901 35.428 1.00 88.38 193 ALA A O 1
ATOM 1506 N N . ALA A 1 194 ? 17.079 -4.717 36.677 1.00 83.25 194 ALA A N 1
ATOM 1507 C CA . ALA A 1 194 ? 17.977 -4.996 35.557 1.00 83.25 194 ALA A CA 1
ATOM 1508 C C . ALA A 1 194 ? 17.441 -6.105 34.632 1.00 83.25 194 ALA A C 1
ATOM 1510 O O . ALA A 1 194 ? 17.543 -5.986 33.414 1.00 83.25 194 ALA A O 1
ATOM 1511 N N . ALA A 1 195 ? 16.824 -7.151 35.190 1.00 83.06 195 ALA A N 1
ATOM 1512 C CA . ALA A 1 195 ? 16.148 -8.200 34.428 1.00 83.06 195 ALA A CA 1
ATOM 1513 C C . ALA A 1 195 ? 14.962 -7.634 33.633 1.00 83.06 195 ALA A C 1
ATOM 1515 O O . ALA A 1 195 ? 14.829 -7.908 32.443 1.00 83.06 195 ALA A O 1
ATOM 1516 N N . LYS A 1 196 ? 14.155 -6.764 34.255 1.00 84.94 196 LYS A N 1
ATOM 1517 C CA . LYS A 1 196 ? 13.020 -6.102 33.601 1.00 84.94 196 LYS A CA 1
ATOM 1518 C C . LYS A 1 196 ? 13.446 -5.162 32.470 1.00 84.94 196 LYS A C 1
ATOM 1520 O O . LYS A 1 196 ? 12.764 -5.105 31.458 1.00 84.94 196 LYS A O 1
ATOM 1525 N N . LEU A 1 197 ? 14.575 -4.462 32.614 1.00 76.88 197 LEU A N 1
ATOM 1526 C CA . LEU A 1 197 ? 15.174 -3.658 31.535 1.00 76.88 197 LEU A CA 1
ATOM 1527 C C . LEU A 1 197 ? 15.640 -4.506 30.338 1.00 76.88 197 LEU A C 1
ATOM 1529 O O . LEU A 1 197 ? 15.906 -3.961 29.272 1.00 76.88 197 LEU A O 1
ATOM 1533 N N . ARG A 1 198 ? 15.748 -5.827 30.512 1.00 76.56 198 ARG A N 1
ATOM 1534 C CA . ARG A 1 198 ? 16.120 -6.802 29.480 1.00 76.56 198 ARG A CA 1
ATOM 1535 C C . ARG A 1 198 ? 14.945 -7.694 29.057 1.00 76.56 198 ARG A C 1
ATOM 1537 O O . ARG A 1 198 ? 15.182 -8.770 28.520 1.00 76.56 198 ARG A O 1
ATOM 1544 N N . ASP A 1 199 ? 13.707 -7.291 29.352 1.00 75.44 199 ASP A N 1
ATOM 1545 C CA . ASP A 1 199 ? 12.478 -8.061 29.090 1.00 75.44 199 ASP A CA 1
ATOM 1546 C C . ASP A 1 199 ? 12.444 -9.474 29.717 1.00 75.44 199 ASP A C 1
ATOM 1548 O O . ASP A 1 199 ? 11.689 -10.350 29.295 1.00 75.44 199 ASP A O 1
ATOM 1552 N N . LEU A 1 200 ? 13.223 -9.708 30.778 1.00 76.56 200 LEU A N 1
ATOM 1553 C CA . LEU A 1 200 ? 13.190 -10.950 31.553 1.00 76.56 200 LEU A CA 1
ATOM 1554 C C . LEU A 1 200 ? 12.198 -10.834 32.720 1.00 76.56 200 LEU A C 1
ATOM 1556 O O . LEU A 1 200 ? 12.017 -9.764 33.307 1.00 76.56 200 LEU A O 1
ATOM 1560 N N . GLN A 1 201 ? 11.561 -11.952 33.091 1.00 80.94 201 GLN A N 1
ATOM 1561 C CA . GLN A 1 201 ? 10.695 -12.015 34.275 1.00 80.94 201 GLN A CA 1
ATOM 1562 C C . GLN A 1 201 ? 11.524 -11.672 35.533 1.00 80.94 201 GLN A C 1
ATOM 1564 O O . GLN A 1 201 ? 12.470 -12.393 35.842 1.00 80.94 201 GLN A O 1
ATOM 1569 N N . PRO A 1 202 ? 11.187 -10.600 36.276 1.00 85.56 202 PRO A N 1
ATOM 1570 C CA . PRO A 1 202 ? 12.023 -10.099 37.370 1.00 85.56 202 PRO A CA 1
ATOM 1571 C C . PRO A 1 202 ? 12.053 -11.007 38.607 1.00 85.56 202 PRO A C 1
ATOM 1573 O O . PRO A 1 202 ? 12.993 -10.936 39.391 1.00 85.56 202 PRO A O 1
ATOM 1576 N N . TYR A 1 203 ? 11.030 -11.845 38.788 1.00 87.56 203 TYR A N 1
ATOM 1577 C CA . TYR A 1 203 ? 10.899 -12.759 39.918 1.00 87.56 203 TYR A CA 1
ATOM 1578 C C . TYR A 1 203 ? 10.359 -14.103 39.426 1.00 87.56 203 TYR A C 1
ATOM 1580 O O . TYR A 1 203 ? 9.419 -14.144 38.627 1.00 87.56 203 TYR A O 1
ATOM 1588 N N . HIS A 1 204 ? 10.944 -15.206 39.891 1.00 69.81 204 HIS A N 1
ATOM 1589 C CA . HIS A 1 204 ? 10.529 -16.547 39.491 1.00 69.81 204 HIS A CA 1
ATOM 1590 C C . HIS A 1 204 ? 9.163 -16.859 40.113 1.00 69.81 204 HIS A C 1
ATOM 1592 O O . HIS A 1 204 ? 9.046 -17.058 41.320 1.00 69.81 204 HIS A O 1
ATOM 1598 N N . LYS A 1 205 ? 8.104 -16.936 39.302 1.00 65.25 205 LYS A N 1
ATOM 1599 C CA . LYS A 1 205 ? 6.861 -17.575 39.750 1.00 65.25 205 LYS A CA 1
ATOM 1600 C C . LYS A 1 205 ? 7.170 -19.060 39.886 1.00 65.25 205 LYS A C 1
ATOM 1602 O O . LYS A 1 205 ? 7.536 -19.680 38.889 1.00 65.25 205 LYS A O 1
ATOM 1607 N N . GLY A 1 206 ? 7.123 -19.605 41.100 1.00 56.97 206 GLY A N 1
ATOM 1608 C CA . GLY A 1 206 ? 7.311 -21.040 41.312 1.00 56.97 206 GLY A CA 1
ATOM 1609 C C . GLY A 1 206 ? 6.406 -21.820 40.357 1.00 56.97 206 GLY A C 1
ATOM 1610 O O . GLY A 1 206 ? 5.206 -21.546 40.275 1.00 56.97 206 GLY A O 1
ATOM 1611 N N . VAL A 1 207 ? 6.996 -22.729 39.578 1.00 46.12 207 VAL A N 1
ATOM 1612 C CA . VAL A 1 207 ? 6.251 -23.634 38.699 1.00 46.12 207 VAL A CA 1
ATOM 1613 C C . VAL A 1 207 ? 5.333 -24.453 39.601 1.00 46.12 207 VAL A C 1
ATOM 1615 O O . VAL A 1 207 ? 5.803 -25.136 40.509 1.00 46.12 207 VAL A O 1
ATOM 1618 N N . ARG A 1 208 ? 4.016 -24.327 39.406 1.00 46.03 208 ARG A N 1
ATOM 1619 C CA . ARG A 1 208 ? 3.032 -25.135 40.131 1.00 46.03 208 ARG A CA 1
ATOM 1620 C C . ARG A 1 208 ? 3.329 -26.603 39.845 1.00 46.03 208 ARG A C 1
ATOM 1622 O O . ARG A 1 208 ? 3.253 -27.018 38.693 1.00 46.03 208 ARG A O 1
ATOM 1629 N N . GLY A 1 209 ? 3.649 -27.365 40.886 1.00 42.34 209 GLY A N 1
ATOM 1630 C CA . GLY A 1 209 ? 3.644 -28.817 40.809 1.00 42.34 209 GLY A CA 1
ATOM 1631 C C . GLY A 1 209 ? 2.240 -29.292 40.447 1.00 42.34 209 GLY A C 1
ATOM 1632 O O . GLY A 1 209 ? 1.295 -29.058 41.199 1.00 42.34 209 GLY A O 1
ATOM 1633 N N . SER A 1 210 ? 2.117 -29.919 39.283 1.00 40.38 210 SER A N 1
ATOM 1634 C CA . SER A 1 210 ? 1.078 -30.901 39.013 1.00 40.38 210 SER A CA 1
ATOM 1635 C C . SER A 1 210 ? 1.359 -32.133 39.877 1.00 40.38 210 SER A C 1
ATOM 1637 O O . SER A 1 210 ? 2.432 -32.721 39.767 1.00 40.38 210 SER A O 1
ATOM 1639 N N . ASP A 1 211 ? 0.407 -32.455 40.746 1.00 38.53 211 ASP A N 1
ATOM 1640 C CA . ASP A 1 211 ? 0.111 -33.757 41.349 1.00 38.53 211 ASP A CA 1
ATOM 1641 C C . ASP A 1 211 ? 1.290 -34.648 41.779 1.00 38.53 211 ASP A C 1
ATOM 1643 O O . ASP A 1 211 ? 1.840 -35.451 41.026 1.00 38.53 211 ASP A O 1
ATOM 1647 N N . SER A 1 212 ? 1.602 -34.579 43.074 1.00 39.28 212 SER A N 1
ATOM 1648 C CA . SER A 1 212 ? 2.415 -35.562 43.780 1.00 39.28 212 SER A CA 1
ATOM 1649 C C . SER A 1 212 ? 1.572 -36.768 44.215 1.00 39.28 212 SER A C 1
ATOM 1651 O O . SER A 1 212 ? 0.786 -36.701 45.160 1.00 39.28 212 SER A O 1
ATOM 1653 N N . HIS A 1 213 ? 1.816 -37.924 43.591 1.00 38.28 213 HIS A N 1
ATOM 1654 C CA . HIS A 1 213 ? 1.683 -39.200 44.290 1.00 38.28 213 HIS A CA 1
ATOM 1655 C C . HIS A 1 213 ? 2.942 -39.437 45.138 1.00 38.28 213 HIS A C 1
ATOM 1657 O O . HIS A 1 213 ? 4.070 -39.396 44.658 1.00 38.28 213 HIS A O 1
ATOM 1663 N N . SER A 1 214 ? 2.697 -39.643 46.430 1.00 43.28 214 SER A N 1
ATOM 1664 C CA . SER A 1 214 ? 3.646 -39.911 47.511 1.00 43.28 214 SER A CA 1
ATOM 1665 C C . SER A 1 214 ? 4.624 -41.057 47.224 1.00 43.28 214 SER A C 1
ATOM 1667 O O . SER A 1 214 ? 4.190 -42.193 47.034 1.00 43.28 214 SER A O 1
ATOM 1669 N N . ILE A 1 215 ? 5.929 -40.785 47.335 1.00 36.38 215 ILE A N 1
ATOM 1670 C CA . ILE A 1 215 ? 6.913 -41.754 47.838 1.00 36.38 215 ILE A CA 1
ATOM 1671 C C . ILE A 1 215 ? 7.793 -41.032 48.860 1.00 36.38 215 ILE A C 1
ATOM 1673 O O . ILE A 1 215 ? 8.474 -40.054 48.557 1.00 36.38 215 ILE A O 1
ATOM 1677 N N . ALA A 1 216 ? 7.721 -41.510 50.098 1.00 39.34 216 ALA A N 1
ATOM 1678 C CA . ALA A 1 216 ? 8.474 -41.009 51.230 1.00 39.34 216 ALA A CA 1
ATOM 1679 C C . ALA A 1 216 ? 9.911 -41.549 51.228 1.00 39.34 216 ALA A C 1
ATOM 1681 O O . ALA A 1 216 ? 10.127 -42.751 51.084 1.00 39.34 216 ALA A O 1
ATOM 1682 N N . GLY A 1 217 ? 10.855 -40.652 51.517 1.00 41.16 217 GLY A N 1
ATOM 1683 C CA . GLY A 1 217 ? 12.164 -40.983 52.068 1.00 41.16 217 GLY A CA 1
ATOM 1684 C C . GLY A 1 217 ? 13.328 -40.868 51.091 1.00 41.16 217 GLY A C 1
ATOM 1685 O O . GLY A 1 217 ? 13.663 -41.845 50.438 1.00 41.16 217 GLY A O 1
ATOM 1686 N N . GLN A 1 218 ? 14.005 -39.716 51.090 1.00 31.70 218 GLN A N 1
ATOM 1687 C CA . GLN A 1 218 ? 15.467 -39.627 51.220 1.00 31.70 218 GLN A CA 1
ATOM 1688 C C . GLN A 1 218 ? 15.924 -38.170 51.459 1.00 31.70 218 GLN A C 1
ATOM 1690 O O . GLN A 1 218 ? 15.142 -37.250 51.210 1.00 31.70 218 GLN A O 1
ATOM 1695 N N . PRO A 1 219 ? 17.121 -37.969 52.050 1.00 45.03 219 PRO A N 1
ATOM 1696 C CA . PRO A 1 219 ? 17.511 -36.725 52.702 1.00 45.03 219 PRO A CA 1
ATOM 1697 C C . PRO A 1 219 ? 18.123 -35.698 51.744 1.00 45.03 219 PRO A C 1
ATOM 1699 O O . PRO A 1 219 ? 18.539 -36.022 50.635 1.00 45.03 219 PRO A O 1
ATOM 1702 N N . GLU A 1 220 ? 18.159 -34.466 52.251 1.00 46.28 220 GLU A N 1
ATOM 1703 C CA . GLU A 1 220 ? 18.850 -33.265 51.773 1.00 46.28 220 GLU A CA 1
ATOM 1704 C C . GLU A 1 220 ? 19.964 -33.518 50.741 1.00 46.28 220 GLU A C 1
ATOM 1706 O O . GLU A 1 220 ? 20.979 -34.148 51.041 1.00 46.28 220 GLU A O 1
ATOM 1711 N N . SER A 1 221 ? 19.804 -32.958 49.537 1.00 32.56 221 SER A N 1
ATOM 1712 C CA . SER A 1 221 ? 20.912 -32.809 48.594 1.00 32.56 221 SER A CA 1
ATOM 1713 C C . SER A 1 221 ? 20.948 -31.407 48.002 1.00 32.56 221 SER A C 1
ATOM 1715 O O . SER A 1 221 ? 19.988 -30.946 47.380 1.00 32.56 221 SER A O 1
ATOM 1717 N N . ASP A 1 222 ? 22.104 -30.788 48.198 1.00 36.50 222 ASP A N 1
ATOM 1718 C CA . ASP A 1 222 ? 22.549 -29.504 47.691 1.00 36.50 222 ASP A CA 1
ATOM 1719 C C . ASP A 1 222 ? 22.276 -29.263 46.204 1.00 36.50 222 ASP A C 1
ATOM 1721 O O . ASP A 1 222 ? 22.416 -30.132 45.340 1.00 36.50 222 ASP A O 1
ATOM 1725 N N . ALA A 1 223 ? 22.000 -27.995 45.910 1.00 35.34 223 ALA A N 1
ATOM 1726 C CA . ALA A 1 223 ? 21.990 -27.432 44.576 1.00 35.34 223 ALA A CA 1
ATOM 1727 C C . ALA A 1 223 ? 23.362 -27.595 43.890 1.00 35.34 223 ALA A C 1
ATOM 1729 O O . ALA A 1 223 ? 24.296 -26.825 44.118 1.00 35.34 223 ALA A O 1
ATOM 1730 N N . ARG A 1 224 ? 23.467 -28.565 42.976 1.00 30.89 224 ARG A N 1
ATOM 1731 C CA . ARG A 1 224 ? 24.463 -28.571 41.896 1.00 30.89 224 ARG A CA 1
ATOM 1732 C C . ARG A 1 224 ? 23.755 -28.704 40.555 1.00 30.89 224 ARG A C 1
ATOM 1734 O O . ARG A 1 224 ? 23.175 -29.734 40.232 1.00 30.89 224 ARG A O 1
ATOM 1741 N N . ALA A 1 225 ? 23.805 -27.623 39.789 1.00 30.58 225 ALA A N 1
ATOM 1742 C CA . ALA A 1 225 ? 23.263 -27.538 38.448 1.00 30.58 225 ALA A CA 1
ATOM 1743 C C . ALA A 1 225 ? 24.208 -28.186 37.415 1.00 30.58 225 ALA A C 1
ATOM 1745 O O . ALA A 1 225 ? 25.403 -27.903 37.397 1.00 30.58 225 ALA A O 1
ATOM 1746 N N . LEU A 1 226 ? 23.590 -28.983 36.535 1.00 29.05 226 LEU A N 1
ATOM 1747 C CA . LEU A 1 226 ? 23.940 -29.290 35.139 1.00 29.05 226 LEU A CA 1
ATOM 1748 C C . LEU A 1 226 ? 25.214 -30.110 34.848 1.00 29.05 226 LEU A C 1
ATOM 1750 O O . LEU A 1 226 ? 26.262 -29.578 34.495 1.00 29.05 226 LEU A O 1
ATOM 1754 N N . VAL A 1 227 ? 25.038 -31.437 34.813 1.00 26.19 227 VAL A N 1
ATOM 1755 C CA . VAL A 1 227 ? 25.775 -32.361 33.928 1.00 26.19 227 VAL A CA 1
ATOM 1756 C C . VAL A 1 227 ? 24.738 -33.246 33.213 1.00 26.19 227 VAL A C 1
ATOM 1758 O O . VAL A 1 227 ? 23.830 -33.735 33.887 1.00 26.19 227 VAL A O 1
ATOM 1761 N N . PRO A 1 228 ? 24.810 -33.464 31.884 1.00 29.11 228 PRO A N 1
ATOM 1762 C CA . PRO A 1 228 ? 23.876 -34.342 31.186 1.00 29.11 228 PRO A CA 1
ATOM 1763 C C . PRO A 1 228 ? 24.229 -35.809 31.461 1.00 29.11 228 PRO A C 1
ATOM 1765 O O . PRO A 1 228 ? 25.326 -36.259 31.132 1.00 29.11 228 PRO A O 1
ATOM 1768 N N . LEU A 1 229 ? 23.289 -36.560 32.036 1.00 29.05 229 LEU A N 1
ATOM 1769 C CA . LEU A 1 229 ? 23.349 -38.019 32.109 1.00 29.05 229 LEU A CA 1
ATOM 1770 C C . LEU A 1 229 ? 22.831 -38.604 30.789 1.00 29.05 229 LEU A C 1
ATOM 1772 O O . LEU A 1 229 ? 21.652 -38.480 30.467 1.00 29.05 229 LEU A O 1
ATOM 1776 N N . CYS A 1 230 ? 23.726 -39.234 30.030 1.00 33.50 230 CYS A N 1
ATOM 1777 C CA . CYS A 1 230 ? 23.367 -40.220 29.016 1.00 33.50 230 CYS A CA 1
ATOM 1778 C C . CYS A 1 230 ? 23.317 -41.596 29.687 1.00 33.50 230 CYS A C 1
ATOM 1780 O O . CYS A 1 230 ? 24.351 -42.068 30.153 1.00 33.50 230 CYS A O 1
ATOM 1782 N N . GLU A 1 231 ? 22.160 -42.257 29.673 1.00 32.72 231 GLU A N 1
ATOM 1783 C CA . GLU A 1 231 ? 22.082 -43.718 29.776 1.00 32.72 231 GLU A CA 1
ATOM 1784 C C . GLU A 1 231 ? 21.146 -44.291 28.697 1.00 32.72 231 GLU A C 1
ATOM 1786 O O . GLU A 1 231 ? 20.242 -43.586 28.236 1.00 32.72 231 GLU A O 1
ATOM 1791 N N . PRO A 1 232 ? 21.387 -45.533 28.229 1.00 45.91 232 PRO A N 1
ATOM 1792 C CA . PRO A 1 232 ? 20.985 -45.962 26.899 1.00 45.91 232 PRO A CA 1
ATOM 1793 C C . PRO A 1 232 ? 19.753 -46.875 26.911 1.00 45.91 232 PRO A C 1
ATOM 1795 O O . PRO A 1 232 ? 19.669 -47.848 27.658 1.00 45.91 232 PRO A O 1
ATOM 1798 N N . TYR A 1 233 ? 18.815 -46.596 26.006 1.00 36.06 233 TYR A N 1
ATOM 1799 C CA . TYR A 1 233 ? 17.643 -47.430 25.740 1.00 36.06 233 TYR A CA 1
ATOM 1800 C C . TYR A 1 233 ? 17.906 -48.317 24.510 1.00 36.06 233 TYR A C 1
ATOM 1802 O O . TYR A 1 233 ? 17.465 -48.037 23.396 1.00 36.06 233 TYR A O 1
ATOM 1810 N N . GLU A 1 234 ? 18.684 -49.384 24.702 1.00 46.22 234 GLU A N 1
ATOM 1811 C CA . GLU A 1 234 ? 19.018 -50.368 23.665 1.00 46.22 234 GLU A CA 1
ATOM 1812 C C . GLU A 1 234 ? 18.022 -51.538 23.665 1.00 46.22 234 GLU A C 1
ATOM 1814 O O . GLU A 1 234 ? 18.202 -52.522 24.375 1.00 46.22 234 GLU A O 1
ATOM 1819 N N . SER A 1 235 ? 16.975 -51.477 22.840 1.00 43.00 235 SER A N 1
ATOM 1820 C CA . SER A 1 235 ? 16.375 -52.711 22.280 1.00 43.00 235 SER A CA 1
ATOM 1821 C C . SER A 1 235 ? 15.431 -52.481 21.098 1.00 43.00 235 SER A C 1
ATOM 1823 O O . SER A 1 235 ? 15.233 -53.403 20.316 1.00 43.00 235 SER A O 1
ATOM 1825 N N . ALA A 1 236 ? 14.919 -51.264 20.879 1.00 43.75 236 ALA A N 1
ATOM 1826 C CA . ALA A 1 236 ? 13.957 -51.005 19.798 1.00 43.75 236 ALA A CA 1
ATOM 1827 C C . ALA A 1 236 ? 14.573 -50.534 18.459 1.00 43.75 236 ALA A C 1
ATOM 1829 O O . ALA A 1 236 ? 13.851 -50.365 17.482 1.00 43.75 236 ALA A O 1
ATOM 1830 N N . GLN A 1 237 ? 15.892 -50.312 18.378 1.00 45.06 237 GLN A N 1
ATOM 1831 C CA . GLN A 1 237 ? 16.519 -49.621 17.234 1.00 45.06 237 GLN A CA 1
ATOM 1832 C C . GLN A 1 237 ? 17.235 -50.512 16.205 1.00 45.06 237 GLN A C 1
ATOM 1834 O O . GLN A 1 237 ? 17.735 -49.990 15.209 1.00 45.06 237 GLN A O 1
ATOM 1839 N N . ARG A 1 238 ? 17.297 -51.838 16.388 1.00 46.97 238 ARG A N 1
ATOM 1840 C CA . ARG A 1 238 ? 18.112 -52.692 15.499 1.00 46.97 238 ARG A CA 1
ATOM 1841 C C . ARG A 1 238 ? 17.521 -52.935 14.107 1.00 46.97 238 ARG A C 1
ATOM 1843 O O . ARG A 1 238 ? 18.301 -53.173 13.193 1.00 46.97 238 ARG A O 1
ATOM 1850 N N . ASP A 1 239 ? 16.219 -52.733 13.903 1.00 43.94 239 ASP A N 1
ATOM 1851 C CA . ASP A 1 239 ? 15.589 -53.048 12.609 1.00 43.94 239 ASP A CA 1
ATOM 1852 C C . ASP A 1 239 ? 15.352 -51.821 11.699 1.00 43.94 239 ASP A C 1
ATOM 1854 O O . ASP A 1 239 ? 15.110 -51.978 10.505 1.00 43.94 239 ASP A O 1
ATOM 1858 N N . LEU A 1 240 ? 15.519 -50.588 12.208 1.00 45.91 240 LEU A N 1
ATOM 1859 C CA . LEU A 1 240 ? 15.448 -49.335 11.420 1.00 45.91 240 LEU A CA 1
ATOM 1860 C C . LEU A 1 240 ? 16.822 -48.704 11.111 1.00 45.91 240 LEU A C 1
ATOM 1862 O O . LEU A 1 240 ? 16.904 -47.761 10.322 1.00 45.91 240 LEU A O 1
ATOM 1866 N N . ALA A 1 241 ? 17.911 -49.223 11.689 1.00 48.97 241 ALA A N 1
ATOM 1867 C CA . ALA A 1 241 ? 19.249 -48.643 11.556 1.00 48.97 241 ALA A CA 1
ATOM 1868 C C . ALA A 1 241 ? 19.879 -48.825 10.160 1.00 48.97 241 ALA A C 1
ATOM 1870 O O . ALA A 1 241 ? 20.684 -47.999 9.741 1.00 48.97 241 ALA A O 1
ATOM 1871 N N . CYS A 1 242 ? 19.498 -49.848 9.388 1.00 52.56 242 CYS A N 1
ATOM 1872 C CA . CYS A 1 242 ? 20.249 -50.190 8.174 1.00 52.56 242 CYS A CA 1
ATOM 1873 C C . CYS A 1 242 ? 19.950 -49.279 6.962 1.00 52.56 242 CYS A C 1
ATOM 1875 O O . CYS A 1 242 ? 20.822 -49.089 6.119 1.00 52.56 242 CYS A O 1
ATOM 1877 N N . ALA A 1 243 ? 18.754 -48.680 6.874 1.00 51.22 243 ALA A N 1
ATOM 1878 C CA . ALA A 1 243 ? 18.395 -47.773 5.773 1.00 51.22 243 ALA A CA 1
ATOM 1879 C C . ALA A 1 243 ? 18.783 -46.309 6.057 1.00 51.22 243 ALA A C 1
ATOM 1881 O O . ALA A 1 243 ? 19.232 -45.597 5.158 1.00 51.22 243 ALA A O 1
ATOM 1882 N N . GLY A 1 244 ? 18.669 -45.869 7.317 1.00 55.84 244 GLY A N 1
ATOM 1883 C CA . GLY A 1 244 ? 19.066 -44.520 7.734 1.00 55.84 244 GLY A CA 1
ATOM 1884 C C . GLY A 1 244 ? 20.580 -44.303 7.708 1.00 55.84 244 GLY A C 1
ATOM 1885 O O . GLY A 1 244 ? 21.036 -43.209 7.386 1.00 55.84 244 GLY A O 1
ATOM 1886 N N . GLN A 1 245 ? 21.365 -45.348 7.977 1.00 65.88 245 GLN A N 1
ATOM 1887 C CA . GLN A 1 245 ? 22.821 -45.245 8.019 1.00 65.88 245 GLN A CA 1
ATOM 1888 C C . GLN A 1 245 ? 23.429 -45.072 6.623 1.00 65.88 245 GLN A C 1
ATOM 1890 O O . GLN A 1 245 ? 24.283 -44.217 6.444 1.00 65.88 245 GLN A O 1
ATOM 1895 N N . VAL A 1 246 ? 22.894 -45.749 5.600 1.00 69.44 246 VAL A N 1
ATOM 1896 C CA . VAL A 1 246 ? 23.346 -45.555 4.209 1.00 69.44 246 VAL A CA 1
ATOM 1897 C C . VAL A 1 246 ? 23.014 -44.147 3.703 1.00 69.44 246 VAL A C 1
ATOM 1899 O O . VAL A 1 246 ? 23.855 -43.508 3.077 1.00 69.44 246 VAL A O 1
ATOM 1902 N N . ALA A 1 247 ? 21.819 -43.625 4.000 1.00 65.75 247 ALA A N 1
ATOM 1903 C CA . ALA A 1 247 ? 21.454 -42.255 3.633 1.00 65.75 247 ALA A CA 1
ATOM 1904 C C . ALA A 1 247 ? 22.307 -41.211 4.380 1.00 65.75 247 ALA A C 1
ATOM 1906 O O . ALA A 1 247 ? 22.750 -40.230 3.780 1.00 65.75 247 ALA A O 1
ATOM 1907 N N . SER A 1 248 ? 22.588 -41.451 5.664 1.00 72.44 248 SER A N 1
ATOM 1908 C CA . SER A 1 248 ? 23.480 -40.617 6.474 1.00 72.44 248 SER A CA 1
ATOM 1909 C C . SER A 1 248 ? 24.918 -40.643 5.953 1.00 72.44 248 SER A C 1
ATOM 1911 O O . SER A 1 248 ? 25.552 -39.595 5.885 1.00 72.44 248 SER A O 1
ATOM 1913 N N . ASP A 1 249 ? 25.428 -41.804 5.543 1.00 80.56 249 ASP A N 1
ATOM 1914 C CA . ASP A 1 249 ? 26.786 -41.952 5.015 1.00 80.56 249 ASP A CA 1
ATOM 1915 C C . ASP A 1 249 ? 26.938 -41.255 3.657 1.00 80.56 249 ASP A C 1
ATOM 1917 O O . ASP A 1 249 ? 27.954 -40.607 3.400 1.00 80.56 249 ASP A O 1
ATOM 1921 N N . VAL A 1 250 ? 25.910 -41.319 2.802 1.00 80.56 250 VAL A N 1
ATOM 1922 C CA . VAL A 1 250 ? 25.883 -40.591 1.523 1.00 80.56 250 VAL A CA 1
ATOM 1923 C C . VAL A 1 250 ? 25.857 -39.079 1.753 1.00 80.56 250 VAL A C 1
ATOM 1925 O O . VAL A 1 250 ? 26.636 -38.363 1.123 1.00 80.56 250 VAL A O 1
ATOM 1928 N N . LEU A 1 251 ? 25.025 -38.588 2.677 1.00 74.06 251 LEU A N 1
ATOM 1929 C CA . LEU A 1 251 ? 24.948 -37.160 2.997 1.00 74.06 251 LEU A CA 1
ATOM 1930 C C . LEU A 1 251 ? 26.247 -36.650 3.641 1.00 74.06 251 LEU A C 1
ATOM 1932 O O . LEU A 1 251 ? 26.767 -35.612 3.237 1.00 74.06 251 LEU A O 1
ATOM 1936 N N . CYS A 1 252 ? 26.814 -37.396 4.595 1.00 84.31 252 CYS A N 1
ATOM 1937 C CA . CYS A 1 252 ? 28.109 -37.080 5.200 1.00 84.31 252 CYS A CA 1
ATOM 1938 C C . CYS A 1 252 ? 29.216 -37.023 4.149 1.00 84.31 252 CYS A C 1
ATOM 1940 O O . CYS A 1 252 ? 30.033 -36.106 4.174 1.00 84.31 252 CYS A O 1
ATOM 1942 N N . LYS A 1 253 ? 29.230 -37.962 3.197 1.00 90.06 253 LYS A N 1
ATOM 1943 C CA . LYS A 1 253 ? 30.202 -37.951 2.104 1.00 90.06 253 LYS A CA 1
ATOM 1944 C C . LYS A 1 253 ? 30.038 -36.723 1.207 1.00 90.06 253 LYS A C 1
ATOM 1946 O O . LYS A 1 253 ? 31.024 -36.051 0.942 1.00 90.06 253 LYS A O 1
ATOM 1951 N N . GLN A 1 254 ? 28.811 -36.379 0.812 1.00 86.31 254 GLN A N 1
ATOM 1952 C CA . GLN A 1 254 ? 28.544 -35.179 0.009 1.00 86.31 254 GLN A CA 1
ATOM 1953 C C . GLN A 1 254 ? 28.954 -33.887 0.731 1.00 86.31 254 GLN A C 1
ATOM 1955 O O . GLN A 1 254 ? 29.523 -32.991 0.110 1.00 86.31 254 GLN A O 1
ATOM 1960 N N . LEU A 1 255 ? 28.718 -33.798 2.044 1.00 81.81 255 LEU A N 1
ATOM 1961 C CA . LEU A 1 255 ? 29.146 -32.659 2.860 1.00 81.81 255 LEU A CA 1
ATOM 1962 C C . LEU A 1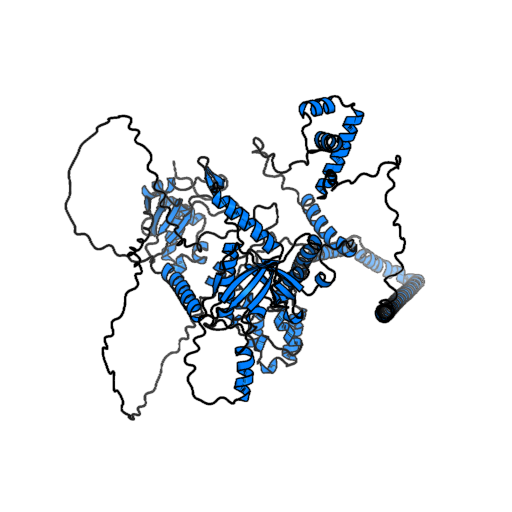 255 ? 30.670 -32.576 2.986 1.00 81.81 255 LEU A C 1
ATOM 1964 O O . LEU A 1 255 ? 31.226 -31.483 2.891 1.00 81.81 255 LEU A O 1
ATOM 1968 N N . LEU A 1 256 ? 31.353 -33.708 3.174 1.00 90.25 256 LEU A N 1
ATOM 1969 C CA . LEU A 1 256 ? 32.816 -33.762 3.217 1.00 90.25 256 LEU A CA 1
ATOM 1970 C C . LEU A 1 256 ? 33.436 -33.386 1.867 1.00 90.25 256 LEU A C 1
ATOM 1972 O O . LEU A 1 256 ? 34.410 -32.635 1.839 1.00 90.25 256 LEU A O 1
ATOM 1976 N N . ASP A 1 257 ? 32.846 -33.842 0.762 1.00 89.94 257 ASP A N 1
ATOM 1977 C CA . ASP A 1 257 ? 33.284 -33.493 -0.588 1.00 89.94 257 ASP A CA 1
ATOM 1978 C C . ASP A 1 257 ? 33.102 -31.983 -0.837 1.00 89.94 257 ASP A C 1
ATOM 1980 O O . ASP A 1 257 ? 34.050 -31.315 -1.255 1.00 89.94 257 ASP A O 1
ATOM 1984 N N . ALA A 1 258 ? 31.947 -31.408 -0.481 1.00 82.75 258 ALA A N 1
ATOM 1985 C CA . ALA A 1 258 ? 31.690 -29.967 -0.588 1.00 82.75 258 ALA A CA 1
ATOM 1986 C C . ALA A 1 258 ? 32.645 -29.127 0.283 1.00 82.75 258 ALA A C 1
ATOM 1988 O O . ALA A 1 258 ? 33.223 -28.147 -0.191 1.00 82.75 258 ALA A O 1
ATOM 1989 N N . LEU A 1 259 ? 32.881 -29.541 1.534 1.00 87.12 259 LEU A N 1
ATOM 1990 C CA . LEU A 1 259 ? 33.859 -28.905 2.424 1.00 87.12 259 LEU A CA 1
ATOM 1991 C C . LEU A 1 259 ? 35.286 -28.998 1.873 1.00 87.12 259 LEU A C 1
ATOM 1993 O O . LEU A 1 259 ? 36.078 -28.074 2.068 1.00 87.12 259 LEU A O 1
ATOM 1997 N N . SER A 1 260 ? 35.636 -30.091 1.188 1.00 92.12 260 SER A N 1
ATOM 1998 C CA . SER A 1 260 ? 36.956 -30.244 0.570 1.00 92.12 260 SER A CA 1
ATOM 1999 C C . SER A 1 260 ? 37.164 -29.251 -0.578 1.00 92.12 260 SER A C 1
ATOM 2001 O O . SER A 1 260 ? 38.216 -28.612 -0.634 1.00 92.12 260 SER A O 1
ATOM 2003 N N . VAL A 1 261 ? 36.143 -29.045 -1.421 1.00 88.25 261 VAL A N 1
ATOM 2004 C CA . VAL A 1 261 ? 36.172 -28.074 -2.526 1.00 88.25 261 VAL A CA 1
ATOM 2005 C C . VAL A 1 261 ? 36.300 -26.656 -1.977 1.00 88.25 261 VAL A C 1
ATOM 2007 O O . VAL A 1 261 ? 37.194 -25.918 -2.384 1.00 88.25 261 VAL A O 1
ATOM 2010 N N . GLN A 1 262 ? 35.490 -26.299 -0.977 1.00 85.62 262 GLN A N 1
ATOM 2011 C CA . GLN A 1 262 ? 35.541 -24.971 -0.364 1.00 85.62 262 GLN A CA 1
ATOM 2012 C C . GLN A 1 262 ? 36.889 -24.699 0.330 1.00 85.62 262 GLN A C 1
ATOM 2014 O O . GLN A 1 262 ? 37.446 -23.604 0.223 1.00 85.62 262 GLN A O 1
ATOM 2019 N N . ASN A 1 263 ? 37.468 -25.701 1.001 1.00 88.62 263 ASN A N 1
ATOM 2020 C CA . ASN A 1 263 ? 38.811 -25.585 1.572 1.00 88.62 263 ASN A CA 1
ATOM 2021 C C . ASN A 1 263 ? 39.887 -25.418 0.492 1.00 88.62 263 ASN A C 1
ATOM 2023 O O . ASN A 1 263 ? 40.831 -24.651 0.689 1.00 88.62 263 ASN A O 1
ATOM 2027 N N . GLN A 1 264 ? 39.757 -26.106 -0.644 1.00 91.94 264 GLN A N 1
ATOM 2028 C CA . GLN A 1 264 ? 40.679 -25.966 -1.768 1.00 91.94 264 GLN A CA 1
ATOM 2029 C C . GLN A 1 264 ? 40.609 -24.558 -2.378 1.00 91.94 264 GLN A C 1
ATOM 2031 O O . GLN A 1 264 ? 41.654 -23.954 -2.625 1.00 91.94 264 GLN A O 1
ATOM 2036 N N . GLU A 1 265 ? 39.412 -23.999 -2.562 1.00 87.31 265 GLU A N 1
ATOM 2037 C CA . GLU A 1 265 ? 39.222 -22.618 -3.026 1.00 87.31 265 GLU A CA 1
ATOM 2038 C C . GLU A 1 265 ? 39.834 -21.604 -2.053 1.00 87.31 265 GLU A C 1
ATOM 2040 O O . GLU A 1 265 ? 40.587 -20.718 -2.465 1.00 87.31 265 GLU A O 1
ATOM 2045 N N . HIS A 1 266 ? 39.601 -21.771 -0.749 1.00 83.81 266 HIS A N 1
ATOM 2046 C CA . HIS A 1 266 ? 40.181 -20.898 0.271 1.00 83.81 266 HIS A CA 1
ATOM 2047 C C . HIS A 1 266 ? 41.719 -20.981 0.292 1.00 83.81 266 HIS A C 1
ATOM 2049 O O . HIS A 1 266 ? 42.405 -19.964 0.413 1.00 83.81 266 HIS A O 1
ATOM 2055 N N . GLN A 1 267 ? 42.292 -22.176 0.103 1.00 91.81 267 GLN A N 1
ATOM 2056 C CA . GLN A 1 267 ? 43.741 -22.351 -0.043 1.00 91.81 267 GLN A CA 1
ATOM 2057 C C . GLN A 1 267 ? 44.287 -21.665 -1.302 1.00 91.81 267 GLN A C 1
ATOM 2059 O O . GLN A 1 267 ? 45.348 -21.040 -1.238 1.00 91.81 267 GLN A O 1
ATOM 2064 N N . GLN A 1 268 ? 43.574 -21.736 -2.431 1.00 91.69 268 GLN A N 1
ATOM 2065 C CA . GLN A 1 268 ? 43.960 -21.042 -3.665 1.00 91.69 268 GLN A CA 1
ATOM 2066 C C . GLN A 1 268 ? 43.920 -19.518 -3.497 1.00 91.69 268 GLN A C 1
ATOM 2068 O O . GLN A 1 268 ? 44.860 -18.835 -3.910 1.00 91.69 268 GLN A O 1
ATOM 2073 N N . GLN A 1 269 ? 42.886 -18.984 -2.841 1.00 86.12 269 GLN A N 1
ATOM 2074 C CA . GLN A 1 269 ? 42.783 -17.556 -2.528 1.00 86.12 269 GLN A CA 1
ATOM 2075 C C . GLN A 1 269 ? 43.903 -17.098 -1.586 1.00 86.12 269 GLN A C 1
ATOM 2077 O O . GLN A 1 269 ? 44.550 -16.084 -1.847 1.00 86.12 269 GLN A O 1
ATOM 2082 N N . ALA A 1 270 ? 44.204 -17.872 -0.539 1.00 87.62 270 ALA A N 1
ATOM 2083 C CA . ALA A 1 270 ? 45.309 -17.580 0.373 1.00 87.62 270 ALA A CA 1
ATOM 2084 C C . ALA A 1 270 ? 46.672 -17.574 -0.348 1.00 87.62 270 ALA A C 1
ATOM 2086 O O . ALA A 1 270 ? 47.505 -16.702 -0.099 1.00 87.62 270 ALA A O 1
ATOM 2087 N N . LEU A 1 271 ? 46.894 -18.504 -1.284 1.00 93.94 271 LEU A N 1
ATOM 2088 C CA . LEU A 1 271 ? 48.082 -18.529 -2.146 1.00 93.94 271 LEU A CA 1
ATOM 2089 C C . LEU A 1 271 ? 48.160 -17.307 -3.070 1.00 93.94 271 LEU A C 1
ATOM 2091 O O . LEU A 1 271 ? 49.239 -16.742 -3.241 1.00 93.94 271 LEU A O 1
ATOM 2095 N N . ALA A 1 272 ? 47.039 -16.885 -3.657 1.00 87.50 272 ALA A N 1
ATOM 2096 C CA . ALA A 1 272 ? 46.986 -15.695 -4.502 1.00 87.50 272 ALA A CA 1
ATOM 2097 C C . ALA A 1 272 ? 47.296 -14.411 -3.712 1.00 87.50 272 ALA A C 1
ATOM 2099 O O . ALA A 1 272 ? 48.027 -13.550 -4.204 1.00 87.50 272 ALA A O 1
ATOM 2100 N N . LEU A 1 273 ? 46.798 -14.303 -2.476 1.00 83.94 273 LEU A N 1
ATOM 2101 C CA . LEU A 1 273 ? 47.106 -13.187 -1.580 1.00 83.94 273 LEU A CA 1
ATOM 2102 C C . LEU A 1 273 ? 48.586 -13.162 -1.183 1.00 83.94 273 LEU A C 1
ATOM 2104 O O . LEU A 1 273 ? 49.206 -12.108 -1.284 1.00 83.94 273 LEU A O 1
ATOM 2108 N N . ARG A 1 274 ? 49.180 -14.314 -0.840 1.00 91.81 274 ARG A N 1
ATOM 2109 C CA . ARG A 1 274 ? 50.625 -14.406 -0.557 1.00 91.81 274 ARG A CA 1
ATOM 2110 C C . ARG A 1 274 ? 51.484 -13.987 -1.748 1.00 91.81 274 ARG A C 1
ATOM 2112 O O . ARG A 1 274 ? 52.427 -13.232 -1.572 1.00 91.81 274 ARG A O 1
ATOM 2119 N N . LYS A 1 275 ? 51.126 -14.398 -2.971 1.00 91.81 275 LYS A N 1
ATOM 2120 C CA . LYS A 1 275 ? 51.834 -13.954 -4.187 1.00 91.81 275 LYS A CA 1
ATOM 2121 C C . LYS A 1 275 ? 51.766 -12.437 -4.385 1.00 91.81 275 LYS A C 1
ATOM 2123 O O . LYS A 1 275 ? 52.756 -11.835 -4.785 1.00 91.81 275 LYS A O 1
ATOM 2128 N N . ARG A 1 276 ? 50.614 -11.814 -4.105 1.00 83.25 276 ARG A N 1
ATOM 2129 C CA . ARG A 1 276 ? 50.468 -10.348 -4.150 1.00 83.25 276 ARG A CA 1
ATOM 2130 C C . ARG A 1 276 ? 51.293 -9.652 -3.068 1.00 83.25 276 ARG A C 1
ATOM 2132 O O . ARG A 1 276 ? 51.846 -8.590 -3.327 1.00 83.25 276 ARG A O 1
ATOM 2139 N N . GLU A 1 277 ? 51.376 -10.233 -1.875 1.00 89.56 277 GLU A N 1
ATOM 2140 C CA . GLU A 1 277 ? 52.214 -9.725 -0.784 1.00 89.56 277 GLU A CA 1
ATOM 2141 C C . GLU A 1 277 ? 53.705 -9.788 -1.152 1.00 89.56 277 GLU A C 1
ATOM 2143 O O . GLU A 1 277 ? 54.394 -8.772 -1.078 1.00 89.56 277 GLU A O 1
ATOM 2148 N N . GLU A 1 278 ? 54.172 -10.925 -1.676 1.00 93.50 278 GLU A N 1
ATOM 2149 C CA . GLU A 1 278 ? 55.538 -11.098 -2.190 1.00 93.50 278 GLU A CA 1
ATOM 2150 C C . GLU A 1 278 ? 55.866 -10.107 -3.321 1.00 93.50 278 GLU A C 1
ATOM 2152 O O . GLU A 1 278 ? 56.964 -9.550 -3.371 1.00 93.50 278 GLU A O 1
ATOM 2157 N N . GLU A 1 279 ? 54.916 -9.845 -4.224 1.00 89.88 279 GLU A N 1
ATOM 2158 C CA . GLU A 1 279 ? 55.078 -8.852 -5.289 1.00 89.88 279 GLU A CA 1
ATOM 2159 C C . GLU A 1 279 ? 55.182 -7.420 -4.743 1.00 89.88 279 GLU A C 1
ATOM 2161 O O . GLU A 1 279 ? 56.059 -6.665 -5.171 1.00 89.88 279 GLU A O 1
ATOM 2166 N N . CYS A 1 280 ? 54.346 -7.056 -3.767 1.00 81.81 280 CYS A N 1
ATOM 2167 C CA . CYS A 1 280 ? 54.432 -5.772 -3.073 1.00 81.81 280 CYS A CA 1
ATOM 2168 C C . CYS A 1 280 ? 55.780 -5.597 -2.363 1.00 81.81 280 CYS A C 1
ATOM 2170 O O . CYS A 1 280 ? 56.388 -4.528 -2.452 1.00 81.81 280 CYS A O 1
ATOM 2172 N N . ASP A 1 281 ? 56.273 -6.632 -1.684 1.00 88.75 281 ASP A N 1
ATOM 2173 C CA . ASP A 1 281 ? 57.558 -6.578 -0.990 1.00 88.75 281 ASP A CA 1
ATOM 2174 C C . ASP A 1 281 ? 58.741 -6.517 -1.962 1.00 88.75 281 ASP A C 1
ATOM 2176 O O . ASP A 1 281 ? 59.682 -5.753 -1.731 1.00 88.75 281 ASP A O 1
ATOM 2180 N N . ARG A 1 282 ? 58.669 -7.215 -3.105 1.00 94.38 282 ARG A N 1
ATOM 2181 C CA . ARG A 1 282 ? 59.644 -7.062 -4.196 1.00 94.38 282 ARG A CA 1
ATOM 2182 C C . ARG A 1 282 ? 59.678 -5.622 -4.711 1.00 94.38 282 ARG A C 1
ATOM 2184 O O . ARG A 1 282 ? 60.757 -5.044 -4.803 1.00 94.38 282 ARG A O 1
ATOM 2191 N N . LEU A 1 283 ? 58.519 -5.022 -4.994 1.00 85.62 283 LEU A N 1
ATOM 2192 C CA . LEU A 1 283 ? 58.429 -3.632 -5.465 1.00 85.62 283 LEU A CA 1
ATOM 2193 C C . LEU A 1 283 ? 58.971 -2.636 -4.425 1.00 85.62 283 LEU A C 1
ATOM 2195 O O . LEU A 1 283 ? 59.667 -1.685 -4.782 1.00 85.62 283 LEU A O 1
ATOM 2199 N N . ARG A 1 284 ? 58.721 -2.864 -3.128 1.00 83.19 284 ARG A N 1
ATOM 2200 C CA . ARG A 1 284 ? 59.315 -2.057 -2.045 1.00 83.19 284 ARG A CA 1
ATOM 2201 C C . ARG A 1 284 ? 60.835 -2.186 -1.997 1.00 83.19 284 ARG A C 1
ATOM 2203 O O . ARG A 1 284 ? 61.521 -1.183 -1.788 1.00 83.19 284 ARG A O 1
ATOM 2210 N N . ALA A 1 285 ? 61.366 -3.394 -2.180 1.00 88.31 285 ALA A N 1
ATOM 2211 C CA . ALA A 1 285 ? 62.804 -3.634 -2.207 1.00 88.31 285 ALA A CA 1
ATOM 2212 C C . ALA A 1 285 ? 63.462 -2.942 -3.413 1.00 88.31 285 ALA A C 1
ATOM 2214 O O . ALA A 1 285 ? 64.467 -2.252 -3.238 1.00 88.31 285 ALA A O 1
ATOM 2215 N N . GLU A 1 286 ? 62.860 -3.044 -4.602 1.00 88.94 286 GLU A N 1
ATOM 2216 C CA . GLU A 1 286 ? 63.302 -2.338 -5.813 1.00 88.94 286 GLU A CA 1
ATOM 2217 C C . GLU A 1 286 ? 63.303 -0.818 -5.612 1.00 88.94 286 GLU A C 1
ATOM 2219 O O . GLU A 1 286 ? 64.301 -0.161 -5.908 1.00 88.94 286 GLU A O 1
ATOM 2224 N N . TYR A 1 287 ? 62.235 -0.258 -5.035 1.00 82.06 287 TYR A N 1
ATOM 2225 C CA . TYR A 1 287 ? 62.161 1.171 -4.721 1.00 82.06 287 TYR A CA 1
ATOM 2226 C C . TYR A 1 287 ? 63.244 1.596 -3.722 1.00 82.06 287 TYR A C 1
ATOM 2228 O O . TYR A 1 287 ? 63.908 2.611 -3.913 1.00 82.06 287 TYR A O 1
ATOM 2236 N N . THR A 1 288 ? 63.476 0.798 -2.678 1.00 83.25 288 THR A N 1
ATOM 2237 C CA . THR A 1 288 ? 64.522 1.074 -1.680 1.00 83.25 288 THR A CA 1
ATOM 2238 C C . THR A 1 288 ? 65.915 1.024 -2.313 1.00 83.25 288 THR A C 1
ATOM 2240 O O . THR A 1 288 ? 66.776 1.842 -1.989 1.00 83.25 288 THR A O 1
ATOM 2243 N N . GLN A 1 289 ? 66.146 0.101 -3.251 1.00 88.12 289 GLN A N 1
ATOM 2244 C CA . GLN A 1 289 ? 67.397 0.019 -3.999 1.00 88.12 289 GLN A CA 1
ATOM 2245 C C . GLN A 1 289 ? 67.575 1.221 -4.935 1.00 88.12 289 GLN A C 1
ATOM 2247 O O . GLN A 1 289 ? 68.666 1.790 -4.989 1.00 88.12 289 GLN A O 1
ATOM 2252 N N . GLN A 1 290 ? 66.517 1.640 -5.634 1.00 82.75 290 GLN A N 1
ATOM 2253 C CA . GLN A 1 290 ? 66.528 2.844 -6.465 1.00 82.75 290 GLN A CA 1
ATOM 2254 C C . GLN A 1 290 ? 66.804 4.099 -5.630 1.00 82.75 290 GLN A C 1
ATOM 2256 O O . GLN A 1 290 ? 67.663 4.887 -6.011 1.00 82.75 290 GLN A O 1
ATOM 2261 N N . ASP A 1 291 ? 66.161 4.250 -4.469 1.00 78.25 291 ASP A N 1
ATOM 2262 C CA . ASP A 1 291 ? 66.401 5.345 -3.521 1.00 78.25 291 ASP A CA 1
ATOM 2263 C C . ASP A 1 291 ? 67.847 5.332 -2.997 1.00 78.25 291 ASP A C 1
ATOM 2265 O O . ASP A 1 291 ? 68.509 6.367 -2.966 1.00 78.25 291 ASP A O 1
ATOM 2269 N N . ALA A 1 292 ? 68.402 4.160 -2.672 1.00 80.75 292 ALA A N 1
ATOM 2270 C CA . ALA A 1 292 ? 69.802 4.035 -2.266 1.00 80.75 292 ALA A CA 1
ATOM 2271 C C . ALA A 1 292 ? 70.779 4.435 -3.388 1.00 80.75 292 ALA A C 1
ATOM 2273 O O . ALA A 1 292 ? 71.756 5.141 -3.125 1.00 80.75 292 ALA A O 1
ATOM 2274 N N . VAL A 1 293 ? 70.511 4.038 -4.638 1.00 81.38 293 VAL A N 1
ATOM 2275 C CA . VAL A 1 293 ? 71.298 4.455 -5.812 1.00 81.38 293 VAL A CA 1
ATOM 2276 C C . VAL A 1 293 ? 71.172 5.958 -6.039 1.00 81.38 293 VAL A C 1
ATOM 2278 O O . VAL A 1 293 ? 72.183 6.616 -6.284 1.00 81.38 293 VAL A O 1
ATOM 2281 N N . LEU A 1 294 ? 69.970 6.522 -5.904 1.00 76.19 294 LEU A N 1
ATOM 2282 C CA . LEU A 1 294 ? 69.738 7.960 -6.018 1.00 76.19 294 LEU A CA 1
ATOM 2283 C C . LEU A 1 294 ? 70.540 8.719 -4.956 1.00 76.19 294 LEU A C 1
ATOM 2285 O O . LEU A 1 294 ? 71.305 9.619 -5.293 1.00 76.19 294 LEU A O 1
ATOM 2289 N N . ARG A 1 295 ? 70.460 8.297 -3.688 1.00 76.25 295 ARG A N 1
ATOM 2290 C CA . ARG A 1 295 ? 71.222 8.888 -2.577 1.00 76.25 295 ARG A CA 1
ATOM 2291 C C . ARG A 1 295 ? 72.728 8.760 -2.768 1.00 76.25 295 ARG A C 1
ATOM 2293 O O . ARG A 1 295 ? 73.451 9.713 -2.494 1.00 76.25 295 ARG A O 1
ATOM 2300 N N . HIS A 1 296 ? 73.215 7.620 -3.258 1.00 80.19 296 HIS A N 1
ATOM 2301 C CA . HIS A 1 296 ? 74.638 7.433 -3.537 1.00 80.19 296 HIS A CA 1
ATOM 2302 C C . HIS A 1 296 ? 75.110 8.324 -4.694 1.00 80.19 296 HIS A C 1
ATOM 2304 O O . HIS A 1 296 ? 76.130 8.997 -4.575 1.00 80.19 296 HIS A O 1
ATOM 2310 N N . THR A 1 297 ? 74.327 8.412 -5.771 1.00 76.38 297 THR A N 1
ATOM 2311 C CA . THR A 1 297 ? 74.609 9.290 -6.919 1.00 76.38 297 THR A CA 1
ATOM 2312 C C . THR A 1 297 ? 74.641 10.756 -6.487 1.00 76.38 297 THR A C 1
ATOM 2314 O O . THR A 1 297 ? 75.562 11.487 -6.848 1.00 76.38 297 THR A O 1
ATOM 2317 N N . MET A 1 298 ? 73.695 11.172 -5.636 1.00 67.19 298 MET A N 1
ATOM 2318 C CA . MET A 1 298 ? 73.698 12.509 -5.042 1.00 67.19 298 MET A CA 1
ATOM 2319 C C . MET A 1 298 ? 74.913 12.724 -4.129 1.00 67.19 298 MET A C 1
ATOM 2321 O O . MET A 1 298 ? 75.535 13.778 -4.195 1.00 67.19 298 MET A O 1
ATOM 2325 N N . SER A 1 299 ? 75.321 11.722 -3.344 1.00 75.25 299 SER A N 1
ATOM 2326 C CA . SER A 1 299 ? 76.511 11.789 -2.484 1.00 75.25 299 SER A CA 1
ATOM 2327 C C . SER A 1 299 ? 77.838 11.862 -3.256 1.00 75.25 299 SER A C 1
ATOM 2329 O O . SER A 1 299 ? 78.811 12.386 -2.716 1.00 75.25 299 SER A O 1
ATOM 2331 N N . CYS A 1 300 ? 77.914 11.328 -4.478 1.00 75.88 300 CYS A N 1
ATOM 2332 C CA . CYS A 1 300 ? 79.142 11.287 -5.282 1.00 75.88 300 CYS A CA 1
ATOM 2333 C C . CYS A 1 300 ? 79.350 12.520 -6.179 1.00 75.88 300 CYS A C 1
ATOM 2335 O O . CYS A 1 300 ? 80.433 12.678 -6.746 1.00 75.88 300 CYS A O 1
ATOM 2337 N N . CYS A 1 301 ? 78.370 13.425 -6.272 1.00 61.28 301 CYS A N 1
ATOM 2338 C CA . CYS A 1 301 ? 78.496 14.697 -6.985 1.00 61.28 301 CYS A CA 1
ATOM 2339 C C . CYS A 1 301 ? 78.231 15.899 -6.054 1.00 61.28 301 CYS A C 1
ATOM 2341 O O . CYS A 1 301 ? 77.162 16.510 -6.128 1.00 61.28 301 CYS A O 1
ATOM 2343 N N . PRO A 1 302 ? 79.225 16.315 -5.238 1.00 63.34 302 PRO A N 1
ATOM 2344 C CA . PRO A 1 302 ? 79.125 17.491 -4.367 1.00 63.34 302 PRO A CA 1
ATOM 2345 C C . PRO A 1 302 ? 78.620 18.779 -5.056 1.00 63.34 302 PRO A C 1
ATOM 2347 O O . PRO A 1 302 ? 77.741 19.426 -4.491 1.00 63.34 302 PRO A O 1
ATOM 2350 N N . PRO A 1 303 ? 79.044 19.139 -6.292 1.00 64.94 303 PRO A N 1
ATOM 2351 C CA . PRO A 1 303 ? 78.555 20.368 -6.925 1.00 64.94 303 PRO A CA 1
ATOM 2352 C C . PRO A 1 303 ? 77.090 20.290 -7.394 1.00 64.94 303 PRO A C 1
ATOM 2354 O O . PRO A 1 303 ? 76.473 21.326 -7.628 1.00 64.94 303 PRO A O 1
ATOM 2357 N N . MET A 1 304 ? 76.500 19.091 -7.511 1.00 56.94 304 MET A N 1
ATOM 2358 C CA . MET A 1 304 ? 75.063 18.945 -7.784 1.00 56.94 304 MET A CA 1
ATOM 2359 C C . MET A 1 304 ? 74.223 19.175 -6.526 1.00 56.94 304 MET A C 1
ATOM 2361 O O . MET A 1 304 ? 73.137 19.739 -6.627 1.00 56.94 304 MET A O 1
ATOM 2365 N N . LEU A 1 305 ? 74.721 18.788 -5.347 1.00 56.06 305 LEU A N 1
ATOM 2366 C CA . LEU A 1 305 ? 74.076 19.076 -4.064 1.00 56.06 305 LEU A CA 1
ATOM 2367 C C . LEU A 1 305 ? 74.053 20.584 -3.784 1.00 56.06 305 LEU A C 1
ATOM 2369 O O . LEU A 1 305 ? 73.004 21.102 -3.425 1.00 56.06 305 LEU A O 1
ATOM 2373 N N . ASP A 1 306 ? 75.130 21.315 -4.066 1.00 59.88 306 ASP A N 1
ATOM 2374 C CA . ASP A 1 306 ? 75.174 22.767 -3.823 1.00 59.88 306 ASP A CA 1
ATOM 2375 C C . ASP A 1 306 ? 74.292 23.595 -4.781 1.00 59.88 306 ASP A C 1
ATOM 2377 O O . ASP A 1 306 ? 73.917 24.725 -4.463 1.00 59.88 306 ASP A O 1
ATOM 2381 N N . HIS A 1 307 ? 73.922 23.054 -5.948 1.00 59.38 307 HIS A N 1
ATOM 2382 C CA . HIS A 1 307 ? 73.022 23.724 -6.900 1.00 59.38 307 HIS A CA 1
ATOM 2383 C C . HIS A 1 307 ? 71.582 23.204 -6.876 1.00 59.38 307 HIS A C 1
ATOM 2385 O O . HIS A 1 307 ? 70.662 23.966 -7.167 1.00 59.38 307 HIS A O 1
ATOM 2391 N N . CYS A 1 308 ? 71.356 21.946 -6.491 1.00 55.41 308 CYS A N 1
ATOM 2392 C CA . CYS A 1 308 ? 70.016 21.362 -6.435 1.00 55.41 308 CYS A CA 1
ATOM 2393 C C . CYS A 1 308 ? 69.419 21.351 -5.023 1.00 55.41 308 CYS A C 1
ATOM 2395 O O . CYS A 1 308 ? 68.200 21.349 -4.918 1.00 55.41 308 CYS A O 1
ATOM 2397 N N . ALA A 1 309 ? 70.206 21.382 -3.937 1.00 55.09 309 ALA A N 1
ATOM 2398 C CA . ALA A 1 309 ? 69.663 21.334 -2.573 1.00 55.09 309 ALA A CA 1
ATOM 2399 C C . ALA A 1 309 ? 68.717 22.498 -2.224 1.00 55.09 309 ALA A C 1
ATOM 2401 O O . ALA A 1 309 ? 67.722 22.228 -1.558 1.00 55.09 309 ALA A O 1
ATOM 2402 N N . PRO A 1 310 ? 68.915 23.753 -2.677 1.00 56.78 310 PRO A N 1
ATOM 2403 C CA . PRO A 1 310 ? 67.938 24.815 -2.426 1.00 56.78 310 PRO A CA 1
ATOM 2404 C C . PRO A 1 310 ? 66.619 24.592 -3.181 1.00 56.78 310 PRO A C 1
ATOM 2406 O O . PRO A 1 310 ? 65.554 24.891 -2.653 1.00 56.78 310 PRO A O 1
ATOM 2409 N N . ALA A 1 311 ? 66.676 24.017 -4.388 1.00 55.47 311 ALA A N 1
ATOM 2410 C CA . ALA A 1 311 ? 65.501 23.748 -5.216 1.00 55.47 311 ALA A CA 1
ATOM 2411 C C . ALA A 1 311 ? 64.757 22.469 -4.794 1.00 55.47 311 ALA A C 1
ATOM 2413 O O . ALA A 1 311 ? 63.534 22.448 -4.809 1.00 55.47 311 ALA A O 1
ATOM 2414 N N . LEU A 1 312 ? 65.472 21.421 -4.371 1.00 53.09 312 LEU A N 1
ATOM 2415 C CA . LEU A 1 312 ? 64.892 20.166 -3.884 1.00 53.09 312 LEU A CA 1
ATOM 2416 C C . LEU A 1 312 ? 64.455 20.250 -2.424 1.00 53.09 312 LEU A C 1
ATOM 2418 O O . LEU A 1 312 ? 63.414 19.694 -2.115 1.00 53.09 312 LEU A O 1
ATOM 2422 N N . ASN A 1 313 ? 65.166 20.959 -1.539 1.00 53.03 313 ASN A N 1
ATOM 2423 C CA . ASN A 1 313 ? 64.640 21.239 -0.197 1.00 53.03 313 ASN A CA 1
ATOM 2424 C C . ASN A 1 313 ? 63.531 22.293 -0.249 1.00 53.03 313 ASN A C 1
ATOM 2426 O O . ASN A 1 313 ? 62.634 22.226 0.576 1.00 53.03 313 ASN A O 1
ATOM 2430 N N . GLY A 1 314 ? 63.537 23.204 -1.229 1.00 54.78 314 GLY A N 1
ATOM 2431 C CA . GLY A 1 314 ? 62.388 24.056 -1.540 1.00 54.78 314 GLY A CA 1
ATOM 2432 C C . GLY A 1 314 ? 61.178 23.226 -1.968 1.00 54.78 314 GLY A C 1
ATOM 2433 O O . GLY A 1 314 ? 60.153 23.292 -1.307 1.00 54.78 314 GLY A O 1
ATOM 2434 N N . LEU A 1 315 ? 61.321 22.347 -2.970 1.00 51.81 315 LEU A N 1
ATOM 2435 C CA . LEU A 1 315 ? 60.218 21.503 -3.442 1.00 51.81 315 LEU A CA 1
ATOM 2436 C C . LEU A 1 315 ? 59.764 20.461 -2.417 1.00 51.81 315 LEU A C 1
ATOM 2438 O O . LEU A 1 315 ? 58.567 20.300 -2.247 1.00 51.81 315 LEU A O 1
ATOM 2442 N N . LEU A 1 316 ? 60.665 19.741 -1.735 1.00 47.97 316 LEU A N 1
ATOM 2443 C CA . LEU A 1 316 ? 60.264 18.761 -0.716 1.00 47.97 316 LEU A CA 1
ATOM 2444 C C . LEU A 1 316 ? 59.740 19.445 0.543 1.00 47.97 316 LEU A C 1
ATOM 2446 O O . LEU A 1 316 ? 58.841 18.896 1.160 1.00 47.97 316 LEU A O 1
ATOM 2450 N N . SER A 1 317 ? 60.266 20.607 0.941 1.00 47.34 317 SER A N 1
ATOM 2451 C CA . SER A 1 317 ? 59.724 21.347 2.083 1.00 47.34 317 SER A CA 1
ATOM 2452 C C . SER A 1 317 ? 58.482 22.160 1.722 1.00 47.34 317 SER A C 1
ATOM 2454 O O . SER A 1 317 ? 57.785 22.534 2.649 1.00 47.34 317 SER A O 1
ATOM 2456 N N . GLU A 1 318 ? 58.166 22.409 0.447 1.00 51.56 318 GLU A N 1
ATOM 2457 C CA . GLU A 1 318 ? 56.852 22.902 -0.006 1.00 51.56 318 GLU A CA 1
ATOM 2458 C C . GLU A 1 318 ? 55.843 21.748 -0.139 1.00 51.56 318 GLU A C 1
ATOM 2460 O O . GLU A 1 318 ? 54.767 21.836 0.441 1.00 51.56 318 GLU A O 1
ATOM 2465 N N . LEU A 1 319 ? 56.217 20.620 -0.764 1.00 49.56 319 LEU A N 1
ATOM 2466 C CA . LEU A 1 319 ? 55.370 19.417 -0.908 1.00 49.56 319 LEU A CA 1
ATOM 2467 C C . LEU A 1 319 ? 55.136 18.662 0.411 1.00 49.56 319 LEU A C 1
ATOM 2469 O O . LEU A 1 319 ? 54.161 17.921 0.553 1.00 49.56 319 LEU A O 1
ATOM 2473 N N . LEU A 1 320 ? 56.051 18.793 1.376 1.00 46.56 320 LEU A N 1
ATOM 2474 C CA . LEU A 1 320 ? 55.954 18.200 2.714 1.00 46.56 320 LEU A CA 1
ATOM 2475 C C . LEU A 1 320 ? 55.900 19.253 3.820 1.00 46.56 320 LEU A C 1
ATOM 2477 O O . LEU A 1 320 ? 55.927 18.860 4.988 1.00 46.56 320 LEU A O 1
ATOM 2481 N N . ALA A 1 321 ? 55.793 20.553 3.494 1.00 49.78 321 ALA A N 1
ATOM 2482 C CA . ALA A 1 321 ? 55.408 21.546 4.492 1.00 49.78 321 ALA A CA 1
ATOM 2483 C C . ALA A 1 321 ? 54.134 21.036 5.150 1.00 49.78 321 ALA A C 1
ATOM 2485 O O . ALA A 1 321 ? 53.175 20.658 4.470 1.00 49.78 321 ALA A O 1
ATOM 2486 N N . ASP A 1 322 ? 54.113 21.059 6.477 1.00 51.38 322 ASP A N 1
ATOM 2487 C CA . ASP A 1 322 ? 52.991 20.606 7.294 1.00 51.38 322 ASP A CA 1
ATOM 2488 C C . ASP A 1 322 ? 51.644 21.215 6.858 1.00 51.38 322 ASP A C 1
ATOM 2490 O O . ASP A 1 322 ? 50.598 20.641 7.144 1.00 51.38 322 ASP A O 1
ATOM 2494 N N . GLY A 1 323 ? 51.651 22.317 6.096 1.00 53.06 323 GLY A N 1
ATOM 2495 C CA . GLY A 1 323 ? 50.502 22.929 5.427 1.00 53.06 323 GLY A CA 1
ATOM 2496 C C . GLY A 1 323 ? 49.901 22.146 4.246 1.00 53.06 323 GLY A C 1
ATOM 2497 O O . GLY A 1 323 ? 48.684 22.126 4.119 1.00 53.06 323 GLY A O 1
ATOM 2498 N N . GLU A 1 324 ? 50.682 21.481 3.388 1.00 49.16 324 GLU A N 1
ATOM 2499 C CA . GLU A 1 324 ? 50.133 20.735 2.237 1.00 49.16 324 GLU A CA 1
ATOM 2500 C C . GLU A 1 324 ? 49.700 19.322 2.609 1.00 49.16 324 GLU A C 1
ATOM 2502 O O . GLU A 1 324 ? 48.654 18.873 2.157 1.00 49.16 324 GLU A O 1
ATOM 2507 N N . ARG A 1 325 ? 50.410 18.641 3.517 1.00 52.03 325 ARG A N 1
ATOM 2508 C CA . ARG A 1 325 ? 49.906 17.389 4.106 1.00 52.03 325 ARG A CA 1
ATOM 2509 C C . ARG A 1 325 ? 48.674 17.622 4.966 1.00 52.03 325 ARG A C 1
ATOM 2511 O O . ARG A 1 325 ? 47.779 16.785 4.942 1.00 52.03 325 ARG A O 1
ATOM 2518 N N . SER A 1 326 ? 48.599 18.736 5.697 1.00 58.38 326 SER A N 1
ATOM 2519 C CA . SER A 1 326 ? 47.371 19.103 6.407 1.00 58.38 326 SER A CA 1
ATOM 2520 C C . SER A 1 326 ? 46.275 19.556 5.456 1.00 58.38 326 SER A C 1
ATOM 2522 O O . SER A 1 326 ? 45.142 19.210 5.726 1.00 58.38 326 SER A O 1
ATOM 2524 N N . ARG A 1 327 ? 46.564 20.215 4.326 1.00 56.72 327 ARG A N 1
ATOM 2525 C CA . ARG A 1 327 ? 45.557 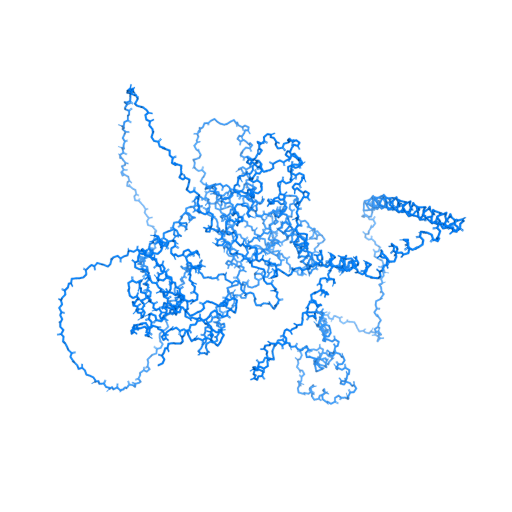20.539 3.296 1.00 56.72 327 ARG A CA 1
ATOM 2526 C C . ARG A 1 327 ? 45.096 19.334 2.496 1.00 56.72 327 ARG A C 1
ATOM 2528 O O . ARG A 1 327 ? 43.921 19.257 2.193 1.00 56.72 327 ARG A O 1
ATOM 2535 N N . LEU A 1 328 ? 45.973 18.391 2.170 1.00 56.72 328 LEU A N 1
ATOM 2536 C CA . LEU A 1 328 ? 45.600 17.154 1.492 1.00 56.72 328 LEU A CA 1
ATOM 2537 C C . LEU A 1 328 ? 44.850 16.241 2.460 1.00 56.72 328 LEU A C 1
ATOM 2539 O O . LEU A 1 328 ? 43.854 15.650 2.083 1.00 56.72 328 LEU A O 1
ATOM 2543 N N . ARG A 1 329 ? 45.277 16.160 3.727 1.00 62.53 329 ARG A N 1
ATOM 2544 C CA . ARG A 1 329 ? 44.538 15.445 4.772 1.00 62.53 329 ARG A CA 1
ATOM 2545 C C . ARG A 1 329 ? 43.223 16.137 5.106 1.00 62.53 329 ARG A C 1
ATOM 2547 O O . ARG A 1 329 ? 42.247 15.435 5.283 1.00 62.53 329 ARG A O 1
ATOM 2554 N N . ALA A 1 330 ? 43.181 17.463 5.182 1.00 69.44 330 ALA A N 1
ATOM 2555 C CA . ALA A 1 330 ? 41.954 18.225 5.395 1.00 69.44 330 ALA A CA 1
ATOM 2556 C C . ALA A 1 330 ? 41.045 18.119 4.179 1.00 69.44 330 ALA A C 1
ATOM 2558 O O . ALA A 1 330 ? 39.872 17.906 4.368 1.00 69.44 330 ALA A O 1
ATOM 2559 N N . GLY A 1 331 ? 41.576 18.156 2.960 1.00 72.12 331 GLY A N 1
ATOM 2560 C CA . GLY A 1 331 ? 40.814 17.966 1.730 1.00 72.12 331 GLY A CA 1
ATOM 2561 C C . GLY A 1 331 ? 40.344 16.526 1.548 1.00 72.12 331 GLY A C 1
ATOM 2562 O O . GLY A 1 331 ? 39.259 16.309 1.037 1.00 72.12 331 GLY A O 1
ATOM 2563 N N . LEU A 1 332 ? 41.110 15.530 2.005 1.00 62.44 332 LEU A N 1
ATOM 2564 C CA . LEU A 1 332 ? 40.676 14.133 2.053 1.00 62.44 332 LEU A CA 1
ATOM 2565 C C . LEU A 1 332 ? 39.681 13.891 3.182 1.00 62.44 332 LEU A C 1
ATOM 2567 O O . LEU A 1 332 ? 38.777 13.103 2.977 1.00 62.44 332 LEU A O 1
ATOM 2571 N N . LEU A 1 333 ? 39.827 14.539 4.340 1.00 66.31 333 LEU A N 1
ATOM 2572 C CA . LEU A 1 333 ? 38.850 14.488 5.429 1.00 66.31 333 LEU A CA 1
ATOM 2573 C C . LEU A 1 333 ? 37.585 15.252 5.062 1.00 66.31 333 LEU A C 1
ATOM 2575 O O . LEU A 1 333 ? 36.524 14.761 5.356 1.00 66.31 333 LEU A O 1
ATOM 2579 N N . GLU A 1 334 ? 37.672 16.373 4.358 1.00 72.62 334 GLU A N 1
ATOM 2580 C CA . GLU A 1 334 ? 36.535 17.144 3.853 1.00 72.62 334 GLU A CA 1
ATOM 2581 C C . GLU A 1 334 ? 35.861 16.406 2.699 1.00 72.62 334 GLU A C 1
ATOM 2583 O O . GLU A 1 334 ? 34.644 16.345 2.650 1.00 72.62 334 GLU A O 1
ATOM 2588 N N . ALA A 1 335 ? 36.621 15.776 1.797 1.00 64.06 335 ALA A N 1
ATOM 2589 C CA . ALA A 1 335 ? 36.058 14.905 0.771 1.00 64.06 335 ALA A CA 1
ATOM 2590 C C . ALA A 1 335 ? 35.459 13.636 1.382 1.00 64.06 335 ALA A C 1
ATOM 2592 O O . ALA A 1 335 ? 34.424 13.180 0.914 1.00 64.06 335 ALA A O 1
ATOM 2593 N N . TRP A 1 336 ? 36.089 13.064 2.412 1.00 59.94 336 TRP A N 1
ATOM 2594 C CA . TRP A 1 336 ? 35.577 11.915 3.151 1.00 59.94 336 TRP A CA 1
ATOM 2595 C C . TRP A 1 336 ? 34.316 12.289 3.918 1.00 59.94 336 TRP A C 1
ATOM 2597 O O . TRP A 1 336 ? 33.316 11.608 3.754 1.00 59.94 336 TRP A O 1
ATOM 2607 N N . ASP A 1 337 ? 34.340 13.378 4.675 1.00 67.00 337 ASP A N 1
ATOM 2608 C CA . ASP A 1 337 ? 33.205 13.926 5.401 1.00 67.00 337 ASP A CA 1
ATOM 2609 C C . ASP A 1 337 ? 32.109 14.299 4.415 1.00 67.00 337 ASP A C 1
ATOM 2611 O O . ASP A 1 337 ? 30.993 13.920 4.667 1.00 67.00 337 ASP A O 1
ATOM 2615 N N . ALA A 1 338 ? 32.388 14.882 3.245 1.00 67.31 338 ALA A N 1
ATOM 2616 C CA . ALA A 1 338 ? 31.379 15.153 2.214 1.00 67.31 338 ALA A CA 1
ATOM 2617 C C . ALA A 1 338 ? 30.834 13.885 1.524 1.00 67.31 338 ALA A C 1
ATOM 2619 O O . ALA A 1 338 ? 29.674 13.862 1.116 1.00 67.31 338 ALA A O 1
ATOM 2620 N N . LEU A 1 339 ? 31.653 12.837 1.360 1.00 56.53 339 LEU A N 1
ATOM 2621 C CA . LEU A 1 339 ? 31.240 11.530 0.818 1.00 56.53 339 LEU A CA 1
ATOM 2622 C C . LEU A 1 339 ? 30.442 10.701 1.830 1.00 56.53 339 LEU A C 1
ATOM 2624 O O . LEU A 1 339 ? 29.628 9.876 1.424 1.00 56.53 339 LEU A O 1
ATOM 2628 N N . HIS A 1 340 ? 30.703 10.899 3.121 1.00 47.62 340 HIS A N 1
ATOM 2629 C CA . HIS A 1 340 ? 30.096 10.175 4.237 1.00 47.62 340 HIS A CA 1
ATOM 2630 C C . HIS A 1 340 ? 29.185 11.073 5.079 1.00 47.62 340 HIS A C 1
ATOM 2632 O O . HIS A 1 340 ? 28.733 10.646 6.145 1.00 47.62 340 HIS A O 1
ATOM 2638 N N . ASP A 1 341 ? 28.905 12.288 4.601 1.00 49.25 341 ASP A N 1
ATOM 2639 C CA . ASP A 1 341 ? 28.020 13.229 5.264 1.00 49.25 341 ASP A CA 1
ATOM 2640 C C . ASP A 1 341 ? 26.639 12.619 5.163 1.00 49.25 341 ASP A C 1
ATOM 2642 O O . ASP A 1 341 ? 26.048 12.514 4.080 1.00 49.25 341 ASP A O 1
ATOM 2646 N N . MET A 1 342 ? 26.135 12.144 6.293 1.00 43.94 342 MET A N 1
ATOM 2647 C CA . MET A 1 342 ? 24.754 11.720 6.371 1.00 43.94 342 MET A CA 1
ATOM 2648 C C . MET A 1 342 ? 23.908 12.983 6.381 1.00 43.94 342 MET A C 1
ATOM 2650 O O . MET A 1 342 ? 23.528 13.463 7.448 1.00 43.94 342 MET A O 1
ATOM 2654 N N . ARG A 1 343 ? 23.609 13.501 5.189 1.00 47.12 343 ARG A N 1
ATOM 2655 C CA . ARG A 1 343 ? 22.644 14.585 5.030 1.00 47.12 343 ARG A CA 1
ATOM 2656 C C . ARG A 1 343 ? 21.338 14.154 5.667 1.00 47.12 343 ARG A C 1
ATOM 2658 O O . ARG A 1 343 ? 20.776 13.109 5.321 1.00 47.12 343 ARG A O 1
ATOM 2665 N N . LEU A 1 344 ? 20.873 14.930 6.636 1.00 47.09 344 LEU A N 1
ATOM 2666 C CA . LEU A 1 344 ? 19.551 14.703 7.190 1.00 47.09 344 LEU A CA 1
ATOM 2667 C C . LEU A 1 344 ? 18.534 14.998 6.087 1.00 47.09 344 LEU A C 1
ATOM 2669 O O . LEU A 1 344 ? 18.688 15.954 5.332 1.00 47.09 344 LEU A O 1
ATOM 2673 N N . HIS A 1 345 ? 17.483 14.183 5.990 1.00 46.44 345 HIS A N 1
ATOM 2674 C CA . HIS A 1 345 ? 16.441 14.364 4.974 1.00 46.44 345 HIS A CA 1
ATOM 2675 C C . HIS A 1 345 ? 15.839 15.786 4.996 1.00 46.44 345 HIS A C 1
ATOM 2677 O O . HIS A 1 345 ? 15.459 16.314 3.958 1.00 46.44 345 HIS A O 1
ATOM 2683 N N . ASP A 1 346 ? 15.829 16.427 6.170 1.00 60.66 346 ASP A N 1
ATOM 2684 C CA . ASP A 1 346 ? 15.347 17.796 6.381 1.00 60.66 346 ASP A CA 1
ATOM 2685 C C . ASP A 1 346 ? 16.312 18.892 5.876 1.00 60.66 346 ASP A C 1
ATOM 2687 O O . ASP A 1 346 ? 15.893 20.036 5.687 1.00 60.66 346 ASP A O 1
ATOM 2691 N N . GLU A 1 347 ? 17.594 18.566 5.681 1.00 59.09 347 GLU A N 1
ATOM 2692 C CA . GLU A 1 347 ? 18.640 19.477 5.187 1.00 59.09 347 GLU A CA 1
ATOM 2693 C C . GLU A 1 347 ? 18.786 19.426 3.664 1.00 59.09 347 GLU A C 1
ATOM 2695 O O . GLU A 1 347 ? 19.295 20.374 3.056 1.00 59.09 347 GLU A O 1
ATOM 2700 N N . GLU A 1 348 ? 18.330 18.344 3.028 1.00 65.50 348 GLU A N 1
ATOM 2701 C CA . GLU A 1 348 ? 18.228 18.328 1.578 1.00 65.50 348 GLU A CA 1
ATOM 2702 C C . GLU A 1 348 ? 17.153 19.325 1.130 1.00 65.50 348 GLU A C 1
ATOM 2704 O O . GLU A 1 348 ? 16.078 19.411 1.736 1.00 65.50 348 GLU A O 1
ATOM 2709 N N . PRO A 1 349 ? 17.415 20.116 0.070 1.00 65.44 349 PRO A N 1
ATOM 2710 C CA . PRO A 1 349 ? 16.379 20.955 -0.500 1.00 65.44 349 PRO A CA 1
ATOM 2711 C C . PRO A 1 349 ? 15.219 20.035 -0.851 1.00 65.44 349 PRO A C 1
ATOM 2713 O O . PRO A 1 349 ? 15.395 19.144 -1.682 1.00 65.44 349 PRO A O 1
ATOM 2716 N N . LYS A 1 350 ? 14.067 20.238 -0.188 1.00 57.22 350 LYS A N 1
ATOM 2717 C CA . LYS A 1 350 ? 12.849 19.465 -0.443 1.00 57.22 350 LYS A CA 1
ATOM 2718 C C . LYS A 1 350 ? 12.724 19.312 -1.943 1.00 57.22 350 LYS A C 1
ATOM 2720 O O . LYS A 1 350 ? 12.617 20.329 -2.640 1.00 57.22 350 LYS A O 1
ATOM 2725 N N . ILE A 1 351 ? 12.830 18.069 -2.414 1.00 59.25 351 ILE A N 1
ATOM 2726 C CA . ILE A 1 351 ? 12.663 17.750 -3.826 1.00 59.25 351 ILE A CA 1
ATOM 2727 C C . ILE A 1 351 ? 11.355 18.429 -4.192 1.00 59.25 351 ILE A C 1
ATOM 2729 O O . ILE A 1 351 ? 10.341 18.169 -3.544 1.00 59.25 351 ILE A O 1
ATOM 2733 N N . GLN A 1 352 ? 11.410 19.417 -5.093 1.00 56.59 352 GLN A N 1
ATOM 2734 C CA . GLN A 1 352 ? 10.204 20.139 -5.467 1.00 56.59 352 GLN A CA 1
ATOM 2735 C C . GLN A 1 352 ? 9.218 19.070 -5.899 1.00 56.59 352 GLN A C 1
ATOM 2737 O O . GLN A 1 352 ? 9.512 18.336 -6.844 1.00 56.59 352 GLN A O 1
ATOM 2742 N N . ASP A 1 353 ? 8.119 18.949 -5.152 1.00 50.06 353 ASP A N 1
ATOM 2743 C CA . ASP A 1 353 ? 7.034 18.037 -5.464 1.00 50.06 353 ASP A CA 1
ATOM 2744 C C . ASP A 1 353 ? 6.478 18.473 -6.812 1.00 50.06 353 ASP A C 1
ATOM 2746 O O . ASP A 1 353 ? 5.538 19.267 -6.929 1.00 50.06 353 ASP A O 1
ATOM 2750 N N . ASN A 1 354 ? 7.097 17.959 -7.867 1.00 56.72 354 ASN A N 1
ATOM 2751 C CA . ASN A 1 354 ? 6.522 17.920 -9.180 1.00 56.72 354 ASN A CA 1
ATOM 2752 C C . ASN A 1 354 ? 5.359 16.953 -9.025 1.00 56.72 354 ASN A C 1
ATOM 2754 O O . ASN A 1 354 ? 5.474 15.756 -9.240 1.00 56.72 354 ASN A O 1
ATOM 2758 N N . SER A 1 355 ? 4.214 17.471 -8.597 1.00 57.56 355 SER A N 1
ATOM 2759 C CA . SER A 1 355 ? 2.960 16.717 -8.562 1.00 57.56 355 SER A CA 1
ATOM 2760 C C . SER A 1 355 ? 2.642 16.077 -9.925 1.00 57.56 355 SER A C 1
ATOM 2762 O O . SER A 1 355 ? 1.954 15.062 -9.977 1.00 57.56 355 SER A O 1
ATOM 2764 N N . SER A 1 356 ? 3.222 16.601 -11.014 1.00 59.62 356 SER A N 1
ATOM 2765 C CA . SER A 1 356 ? 3.229 16.011 -12.356 1.00 59.62 356 SER A CA 1
ATOM 2766 C C . SER A 1 356 ? 4.106 14.757 -12.519 1.00 59.62 356 SER A C 1
ATOM 2768 O O . SER A 1 356 ? 3.912 14.022 -13.481 1.00 59.62 356 SER A O 1
ATOM 2770 N N . SER A 1 357 ? 5.053 14.484 -11.616 1.00 64.56 357 SER A N 1
ATOM 2771 C CA . SER A 1 357 ? 5.940 13.310 -11.639 1.00 64.56 357 SER A CA 1
ATOM 2772 C C . SER A 1 357 ? 5.533 12.206 -10.666 1.00 64.56 357 SER A C 1
ATOM 2774 O O . SER A 1 357 ? 6.294 11.256 -10.473 1.00 64.56 357 SER A O 1
ATOM 2776 N N . MET A 1 358 ? 4.361 12.310 -10.035 1.00 73.62 358 MET A N 1
ATOM 2777 C CA . MET A 1 358 ? 3.830 11.212 -9.231 1.00 73.62 358 MET A CA 1
ATOM 2778 C C . MET A 1 358 ? 3.655 9.982 -10.130 1.00 73.62 358 MET A C 1
ATOM 2780 O O . MET A 1 358 ? 3.018 10.084 -11.184 1.00 73.62 358 MET A O 1
ATOM 2784 N N . PRO A 1 359 ? 4.213 8.818 -9.754 1.00 81.12 359 PRO A N 1
ATOM 2785 C CA . PRO A 1 359 ? 4.062 7.620 -10.557 1.00 81.12 359 PRO A CA 1
ATOM 2786 C C . PRO A 1 359 ? 2.575 7.304 -10.691 1.00 81.12 359 PRO A C 1
ATOM 2788 O O . PRO A 1 359 ? 1.836 7.324 -9.702 1.00 81.12 359 PRO A O 1
ATOM 2791 N N . SER A 1 360 ? 2.140 7.025 -11.921 1.00 87.50 360 SER A N 1
ATOM 2792 C CA . SER A 1 360 ? 0.759 6.638 -12.199 1.00 87.50 360 SER A CA 1
ATOM 2793 C C . SER A 1 360 ? 0.363 5.437 -11.330 1.00 87.50 360 SER A C 1
ATOM 2795 O O . SER A 1 360 ? 1.208 4.623 -10.948 1.00 87.50 360 SER A O 1
ATOM 2797 N N . LEU A 1 361 ? -0.932 5.264 -11.054 1.00 86.50 361 LEU A N 1
ATOM 2798 C CA . LEU A 1 361 ? -1.401 4.089 -10.309 1.00 86.50 361 LEU A CA 1
ATOM 2799 C C . LEU A 1 361 ? -0.973 2.777 -10.996 1.00 86.50 361 LEU A C 1
ATOM 2801 O O . LEU A 1 361 ? -0.600 1.822 -10.324 1.00 86.50 361 LEU A O 1
ATOM 2805 N N . CYS A 1 362 ? -0.950 2.750 -12.332 1.00 89.00 362 CYS A N 1
ATOM 2806 C CA . CYS A 1 362 ? -0.450 1.608 -13.098 1.00 89.00 362 CYS A CA 1
ATOM 2807 C C . CYS A 1 362 ? 1.036 1.331 -12.843 1.00 89.00 362 CYS A C 1
ATOM 2809 O O . CYS A 1 362 ? 1.432 0.175 -12.730 1.00 89.00 362 CYS A O 1
ATOM 2811 N N . ASN A 1 363 ? 1.855 2.381 -12.748 1.00 84.75 363 ASN A N 1
ATOM 2812 C CA . ASN A 1 363 ? 3.278 2.260 -12.456 1.00 84.75 363 ASN A CA 1
ATOM 2813 C C . ASN A 1 363 ? 3.516 1.772 -11.018 1.00 84.75 363 ASN A C 1
ATOM 2815 O O . ASN A 1 363 ? 4.308 0.856 -10.817 1.00 84.75 363 ASN A O 1
ATOM 2819 N N . GLN A 1 364 ? 2.770 2.303 -10.043 1.00 80.75 364 GLN A N 1
ATOM 2820 C CA . GLN A 1 364 ? 2.855 1.876 -8.639 1.00 80.75 364 GLN A CA 1
ATOM 2821 C C 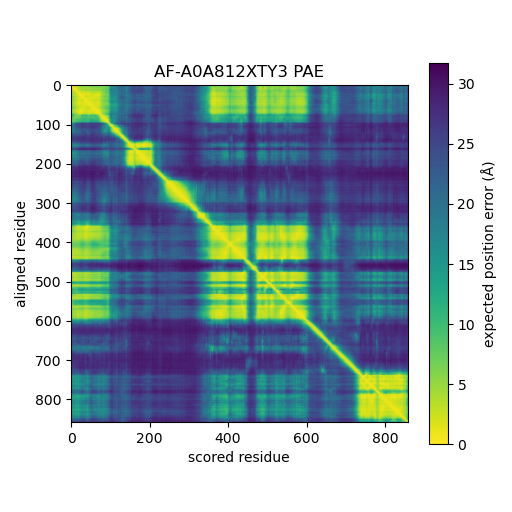. GLN A 1 364 ? 2.437 0.416 -8.439 1.00 80.75 364 GLN A C 1
ATOM 2823 O O . GLN A 1 364 ? 3.054 -0.310 -7.664 1.00 80.75 364 GLN A O 1
ATOM 2828 N N . LEU A 1 365 ? 1.380 -0.017 -9.131 1.00 80.19 365 LEU A N 1
ATOM 2829 C CA . LEU A 1 365 ? 0.888 -1.394 -9.070 1.00 80.19 365 LEU A CA 1
ATOM 2830 C C . LEU A 1 365 ? 1.724 -2.356 -9.927 1.00 80.19 365 LEU A C 1
ATOM 2832 O O . LEU A 1 365 ? 1.700 -3.565 -9.704 1.00 80.19 365 LEU A O 1
ATOM 2836 N N . GLY A 1 366 ? 2.447 -1.832 -10.918 1.00 80.00 366 GLY A N 1
ATOM 2837 C CA . GLY A 1 366 ? 3.190 -2.611 -11.902 1.00 80.00 366 GLY A CA 1
ATOM 2838 C C . GLY A 1 366 ? 2.317 -3.269 -12.977 1.00 80.00 366 GLY A C 1
ATOM 2839 O O . GLY A 1 366 ? 2.833 -4.046 -13.770 1.00 80.00 366 GLY A O 1
ATOM 2840 N N . PHE A 1 367 ? 1.016 -2.981 -13.048 1.00 85.56 367 PHE A N 1
ATOM 2841 C CA . PHE A 1 367 ? 0.115 -3.504 -14.081 1.00 85.56 367 PHE A CA 1
ATOM 2842 C C . PHE A 1 367 ? -0.929 -2.463 -14.496 1.00 85.56 367 PHE A C 1
ATOM 2844 O O . PHE A 1 367 ? -1.220 -1.513 -13.771 1.00 85.56 367 PHE A O 1
ATOM 2851 N N . CYS A 1 368 ? -1.493 -2.618 -15.697 1.00 88.38 368 CYS A N 1
ATOM 2852 C CA . CYS A 1 368 ? -2.410 -1.629 -16.260 1.00 88.38 368 CYS A CA 1
ATOM 2853 C C . CYS A 1 368 ? -3.805 -1.717 -15.627 1.00 88.38 368 CYS A C 1
ATOM 2855 O O . CYS A 1 368 ? -4.495 -2.721 -15.781 1.00 88.38 368 CYS A O 1
ATOM 2857 N N . VAL A 1 369 ? -4.245 -0.628 -14.998 1.00 91.06 369 VAL A N 1
ATOM 2858 C CA . VAL A 1 369 ? -5.621 -0.423 -14.514 1.00 91.06 369 VAL A CA 1
ATOM 2859 C C . VAL A 1 369 ? -6.399 0.610 -15.336 1.00 91.06 369 VAL A C 1
ATOM 2861 O O . VAL A 1 369 ? -7.533 0.910 -15.004 1.00 91.06 369 VAL A O 1
ATOM 2864 N N . CYS A 1 370 ? -5.818 1.174 -16.399 1.00 92.12 370 CYS A N 1
ATOM 2865 C CA . CYS A 1 370 ? -6.475 2.215 -17.201 1.00 92.12 370 CYS A CA 1
ATOM 2866 C C . CYS A 1 370 ? -7.563 1.678 -18.142 1.00 92.12 370 CYS A C 1
ATOM 2868 O O . CYS A 1 370 ? -8.473 2.415 -18.500 1.00 92.12 370 CYS A O 1
ATOM 2870 N N . GLU A 1 371 ? -7.468 0.421 -18.577 1.00 92.69 371 GLU A N 1
ATOM 2871 C CA . GLU A 1 371 ? -8.457 -0.156 -19.489 1.00 92.69 371 GLU A CA 1
ATOM 2872 C C . GLU A 1 371 ? -9.689 -0.629 -18.723 1.00 92.69 371 GLU A C 1
ATOM 2874 O O . GLU A 1 371 ? -9.616 -1.506 -17.856 1.00 92.69 371 GLU A O 1
ATOM 2879 N N . GLU A 1 372 ? -10.841 -0.071 -19.081 1.00 92.25 372 GLU A N 1
ATOM 2880 C CA . GLU A 1 372 ? -12.114 -0.495 -18.527 1.00 92.25 372 GLU A CA 1
ATOM 2881 C C . GLU A 1 372 ? -12.417 -1.946 -18.932 1.00 92.25 372 GLU A C 1
ATOM 2883 O O . GLU A 1 372 ? -12.436 -2.291 -20.109 1.00 92.25 372 GLU A O 1
ATOM 2888 N N . GLY A 1 373 ? -12.634 -2.821 -17.947 1.00 88.94 373 GLY A N 1
ATOM 2889 C CA . GLY A 1 373 ? -12.816 -4.256 -18.198 1.00 88.94 373 GLY A CA 1
ATOM 2890 C C . GLY A 1 373 ? -11.522 -5.052 -18.349 1.00 88.94 373 GLY A C 1
ATOM 2891 O O . GLY A 1 373 ? -11.584 -6.282 -18.336 1.00 88.94 373 GLY A O 1
ATOM 2892 N N . GLY A 1 374 ? -10.365 -4.387 -18.422 1.00 90.38 374 GLY A N 1
ATOM 2893 C CA . GLY A 1 374 ? -9.065 -5.048 -18.447 1.00 90.38 374 GLY A CA 1
ATOM 2894 C C . GLY A 1 374 ? -8.792 -5.817 -17.152 1.00 90.38 374 GLY A C 1
ATOM 2895 O O . GLY A 1 374 ? -9.217 -5.409 -16.066 1.00 90.38 374 GLY A O 1
ATOM 2896 N N . LEU A 1 375 ? -8.044 -6.923 -17.251 1.00 87.19 375 LEU A N 1
ATOM 2897 C CA . LEU A 1 375 ? -7.730 -7.804 -16.115 1.00 87.19 375 LEU A CA 1
ATOM 2898 C C . LEU A 1 375 ? -7.126 -7.051 -14.928 1.00 87.19 375 LEU A C 1
ATOM 2900 O O . LEU A 1 375 ? -7.481 -7.332 -13.786 1.00 87.19 375 LEU A O 1
ATOM 2904 N N . GLY A 1 376 ? -6.266 -6.060 -15.176 1.00 86.94 376 GLY A N 1
ATOM 2905 C CA . GLY A 1 376 ? -5.683 -5.264 -14.101 1.00 86.94 376 GLY A CA 1
ATOM 2906 C C . GLY A 1 376 ? -6.718 -4.423 -13.349 1.00 86.94 376 GLY A C 1
ATOM 2907 O O . GLY A 1 376 ? -6.709 -4.416 -12.120 1.00 86.94 376 GLY A O 1
ATOM 2908 N N . MET A 1 377 ? -7.673 -3.790 -14.041 1.00 91.06 377 MET A N 1
ATOM 2909 C CA . MET A 1 377 ? -8.770 -3.072 -13.377 1.00 91.06 377 MET A CA 1
ATOM 2910 C C . MET A 1 377 ? -9.646 -4.031 -12.556 1.00 91.06 377 MET A C 1
ATOM 2912 O O . MET A 1 377 ? -9.948 -3.736 -11.396 1.00 91.06 377 MET A O 1
ATOM 2916 N N . LYS A 1 378 ? -9.999 -5.204 -13.113 1.00 90.94 378 LYS A N 1
ATOM 2917 C CA . LYS A 1 378 ? -10.756 -6.239 -12.381 1.00 90.94 378 LYS A CA 1
ATOM 2918 C C . LYS A 1 378 ? -10.020 -6.658 -11.102 1.00 90.94 378 LYS A C 1
ATOM 2920 O O . LYS A 1 378 ? -10.598 -6.634 -10.018 1.00 90.94 378 LYS A O 1
ATOM 2925 N N . SER A 1 379 ? -8.724 -6.939 -11.224 1.00 88.44 379 SER A N 1
ATOM 2926 C CA . SER A 1 379 ? -7.835 -7.346 -10.127 1.00 88.44 379 SER A CA 1
ATOM 2927 C C . SER A 1 379 ? -7.727 -6.286 -9.033 1.00 88.44 379 SER A C 1
ATOM 2929 O O . SER A 1 379 ? -7.815 -6.589 -7.842 1.00 88.44 379 SER A O 1
ATOM 2931 N N . TRP A 1 380 ? -7.569 -5.019 -9.422 1.00 88.12 380 TRP A N 1
ATOM 2932 C CA . TRP A 1 380 ? -7.470 -3.911 -8.478 1.00 88.12 380 TRP A CA 1
ATOM 2933 C C . TRP A 1 380 ? -8.773 -3.703 -7.699 1.00 88.12 380 TRP A C 1
ATOM 2935 O O . TRP A 1 380 ? -8.737 -3.570 -6.473 1.00 88.12 380 TRP A O 1
ATOM 2945 N N . LEU A 1 381 ? -9.927 -3.730 -8.376 1.00 92.31 381 LEU A N 1
ATOM 2946 C CA . LEU A 1 381 ? -11.223 -3.639 -7.701 1.00 92.31 381 LEU A CA 1
ATOM 2947 C C . LEU A 1 381 ? -11.466 -4.837 -6.784 1.00 92.31 381 LEU A C 1
ATOM 2949 O O . LEU A 1 381 ? -11.937 -4.648 -5.662 1.00 92.31 381 LEU A O 1
ATOM 2953 N N . PHE A 1 382 ? -11.091 -6.042 -7.213 1.00 92.00 382 PHE A N 1
ATOM 2954 C CA . PHE A 1 382 ? -11.189 -7.251 -6.400 1.00 92.00 382 PHE A CA 1
ATOM 2955 C C . PHE A 1 382 ? -10.380 -7.118 -5.107 1.00 92.00 382 PHE A C 1
ATOM 2957 O O . PHE A 1 382 ? -10.914 -7.297 -4.010 1.00 92.00 382 PHE A O 1
ATOM 2964 N N . HIS A 1 383 ? -9.118 -6.690 -5.214 1.00 89.00 383 HIS A N 1
ATOM 2965 C CA . HIS A 1 383 ? -8.270 -6.396 -4.060 1.00 89.00 383 HIS A CA 1
ATOM 2966 C C . HIS A 1 383 ? -8.856 -5.287 -3.170 1.00 89.00 383 HIS A C 1
ATOM 2968 O O . HIS A 1 383 ? -8.843 -5.405 -1.942 1.00 89.00 383 HIS A O 1
ATOM 2974 N N . ARG A 1 384 ? -9.400 -4.211 -3.760 1.00 91.31 384 ARG A N 1
ATOM 2975 C CA . ARG A 1 384 ? -10.034 -3.109 -3.017 1.00 91.31 384 ARG A CA 1
ATOM 2976 C C . ARG A 1 384 ? -11.236 -3.610 -2.215 1.00 91.31 384 ARG A C 1
ATOM 2978 O O . ARG A 1 384 ? -11.346 -3.272 -1.038 1.00 91.31 384 ARG A O 1
ATOM 2985 N N . ARG A 1 385 ? -12.104 -4.440 -2.801 1.00 94.56 385 ARG A N 1
ATOM 2986 C CA . ARG A 1 385 ? -13.259 -5.031 -2.104 1.00 94.56 385 ARG A CA 1
ATOM 2987 C C . ARG A 1 385 ? -12.833 -5.992 -0.998 1.00 94.56 385 ARG A C 1
ATOM 2989 O O . ARG A 1 385 ? -13.336 -5.879 0.120 1.00 94.56 385 ARG A O 1
ATOM 2996 N N . LEU A 1 386 ? -11.843 -6.846 -1.263 1.00 92.25 386 LEU A N 1
ATOM 2997 C CA . LEU A 1 386 ? -11.255 -7.713 -0.242 1.00 92.25 386 LEU A CA 1
ATOM 2998 C C . LEU A 1 386 ? -10.682 -6.891 0.923 1.00 92.25 386 LEU A C 1
ATOM 3000 O O . LEU A 1 386 ? -10.915 -7.200 2.088 1.00 92.25 386 LEU A O 1
ATOM 3004 N N . THR A 1 387 ? -9.991 -5.793 0.624 1.00 92.88 387 THR A N 1
ATOM 3005 C CA . THR A 1 387 ? -9.442 -4.880 1.633 1.00 92.88 387 THR A CA 1
ATOM 3006 C C . THR A 1 387 ? -10.533 -4.217 2.472 1.00 92.88 387 THR A C 1
ATOM 3008 O O . THR A 1 387 ? -10.384 -4.123 3.687 1.00 92.88 387 THR A O 1
ATOM 3011 N N . VAL A 1 388 ? -11.632 -3.760 1.862 1.00 93.94 388 VAL A N 1
ATOM 3012 C CA . VAL A 1 388 ? -12.773 -3.176 2.594 1.00 93.94 388 VAL A CA 1
ATOM 3013 C C . VAL A 1 388 ? -13.354 -4.188 3.582 1.00 93.94 388 VAL A C 1
ATOM 3015 O O . VAL A 1 388 ? -13.559 -3.850 4.751 1.00 93.94 388 VAL A O 1
ATOM 3018 N N . PHE A 1 389 ? -13.530 -5.438 3.146 1.00 94.00 389 PHE A N 1
ATOM 3019 C CA . PHE A 1 389 ? -13.939 -6.534 4.020 1.00 94.00 389 PHE A CA 1
ATOM 3020 C C . PHE A 1 389 ? -12.955 -6.728 5.180 1.00 94.00 389 PHE A C 1
ATOM 3022 O O . PHE A 1 389 ? -13.342 -6.621 6.345 1.00 94.00 389 PHE A O 1
ATOM 3029 N N . LEU A 1 390 ? -11.668 -6.925 4.884 1.00 94.44 390 LEU A N 1
ATOM 3030 C CA . LEU A 1 390 ? -10.657 -7.179 5.912 1.00 94.44 390 LEU A CA 1
ATOM 3031 C C . LEU A 1 390 ? -10.514 -6.001 6.885 1.00 94.44 390 LEU A C 1
ATOM 3033 O O . LEU A 1 390 ? -10.353 -6.216 8.083 1.00 94.44 390 LEU A O 1
ATOM 3037 N N . ARG A 1 391 ? -10.651 -4.753 6.425 1.00 95.12 391 ARG A N 1
ATOM 3038 C CA . ARG A 1 391 ? -10.645 -3.575 7.305 1.00 95.12 391 ARG A CA 1
ATOM 3039 C C . ARG A 1 391 ? -11.775 -3.621 8.326 1.00 95.12 391 ARG A C 1
ATOM 3041 O O . ARG A 1 391 ? -11.532 -3.359 9.500 1.00 95.12 391 ARG A O 1
ATOM 3048 N N . SER A 1 392 ? -12.983 -3.994 7.908 1.00 94.25 392 SER A N 1
ATOM 3049 C CA . SER A 1 392 ? -14.135 -4.081 8.817 1.00 94.25 392 SER A CA 1
ATOM 3050 C C . SER A 1 392 ? -13.949 -5.123 9.930 1.00 94.25 392 SER A C 1
ATOM 3052 O O . SER A 1 392 ? -14.463 -4.946 11.033 1.00 94.25 392 SER A O 1
ATOM 3054 N N . VAL A 1 393 ? -13.161 -6.166 9.651 1.00 95.19 393 VAL A N 1
ATOM 3055 C CA . VAL A 1 393 ? -12.917 -7.303 10.547 1.00 95.19 393 VAL A CA 1
ATOM 3056 C C . VAL A 1 393 ? -11.650 -7.138 11.392 1.00 95.19 393 VAL A C 1
ATOM 3058 O O . VAL A 1 393 ? -11.581 -7.631 12.511 1.00 95.19 393 VAL A O 1
ATOM 3061 N N . PHE A 1 394 ? -10.626 -6.454 10.882 1.00 96.12 394 PHE A N 1
ATOM 3062 C CA . PHE A 1 394 ? -9.299 -6.419 11.506 1.00 96.12 394 PHE A CA 1
ATOM 3063 C C . PHE A 1 394 ? -8.848 -5.026 11.950 1.00 96.12 394 PHE A C 1
ATOM 3065 O O . PHE A 1 394 ? -7.778 -4.905 12.547 1.00 96.12 394 PHE A O 1
ATOM 3072 N N . VAL A 1 395 ? -9.616 -3.963 11.691 1.00 95.81 395 VAL A N 1
ATOM 3073 C CA . VAL A 1 395 ? -9.256 -2.601 12.118 1.00 95.81 395 VAL A CA 1
ATOM 3074 C C . VAL A 1 395 ? -10.094 -2.184 13.318 1.00 95.81 395 VAL A C 1
ATOM 3076 O O . VAL A 1 395 ? -11.283 -1.894 13.173 1.00 95.81 395 VAL A O 1
ATOM 3079 N N . PRO A 1 396 ? -9.487 -2.073 14.515 1.00 95.19 396 PRO A N 1
ATOM 3080 C CA . PRO A 1 396 ? -10.132 -1.420 15.641 1.00 95.19 396 PRO A CA 1
ATOM 3081 C C . PRO A 1 396 ? -10.530 0.004 15.254 1.00 95.19 396 PRO A C 1
ATOM 3083 O O . PRO A 1 396 ? -9.706 0.768 14.748 1.00 95.19 396 PRO A O 1
ATOM 3086 N N . ARG A 1 397 ? -11.785 0.377 15.519 1.00 93.44 397 ARG A N 1
ATOM 3087 C CA . ARG A 1 397 ? -12.250 1.751 15.295 1.00 93.44 397 ARG A CA 1
ATOM 3088 C C . ARG A 1 397 ? -11.394 2.720 16.111 1.00 93.44 397 ARG A C 1
ATOM 3090 O O . ARG A 1 397 ? -11.168 2.488 17.298 1.00 93.44 397 ARG A O 1
ATOM 3097 N N . ARG A 1 398 ? -10.945 3.816 15.495 1.00 92.31 398 ARG A N 1
ATOM 3098 C CA . ARG A 1 398 ? -10.235 4.880 16.214 1.00 92.31 398 ARG A CA 1
ATOM 3099 C C . ARG A 1 398 ? -11.172 5.461 17.270 1.00 92.31 398 ARG A C 1
ATOM 3101 O O . ARG A 1 398 ? -12.311 5.812 16.964 1.00 92.31 398 ARG A O 1
ATOM 3108 N N . THR A 1 399 ? -10.703 5.548 18.511 1.00 92.88 399 THR A N 1
ATOM 3109 C CA . THR A 1 399 ? -11.468 6.197 19.577 1.00 92.88 399 THR A CA 1
ATOM 3110 C C . THR A 1 399 ? -11.620 7.667 19.217 1.00 92.88 399 THR A C 1
ATOM 3112 O O . THR A 1 399 ? -10.625 8.388 19.113 1.00 92.88 399 THR A O 1
ATOM 3115 N N . LYS A 1 400 ? -12.862 8.102 18.978 1.00 93.25 400 LYS A N 1
ATOM 3116 C CA . LYS A 1 400 ? -13.152 9.513 18.725 1.00 93.25 400 LYS A CA 1
ATOM 3117 C C . LYS A 1 400 ? -12.732 10.306 19.958 1.00 93.25 400 LYS A C 1
ATOM 3119 O O . LYS A 1 400 ? -13.001 9.892 21.084 1.00 93.25 400 LYS A O 1
ATOM 3124 N N . ARG A 1 401 ? -12.048 11.424 19.747 1.00 95.69 401 ARG A N 1
ATOM 3125 C CA . ARG A 1 401 ? -11.772 12.396 20.804 1.00 95.69 401 ARG A CA 1
ATOM 3126 C C . ARG A 1 401 ? -12.816 13.498 20.691 1.00 95.69 401 ARG A C 1
ATOM 3128 O O . ARG A 1 401 ? -13.076 13.969 19.587 1.00 95.69 401 ARG A O 1
ATOM 3135 N N . LYS A 1 402 ? -13.431 13.864 21.808 1.00 95.69 402 LYS A N 1
ATOM 3136 C CA . LYS A 1 402 ? -14.361 14.986 21.907 1.00 95.69 402 LYS A CA 1
ATOM 3137 C C . LYS A 1 402 ? -13.730 16.030 22.815 1.00 95.69 402 LYS A C 1
ATOM 3139 O O . LYS A 1 402 ? -13.052 15.685 23.779 1.00 95.69 402 LYS A O 1
ATOM 3144 N N . GLN A 1 403 ? -13.934 17.292 22.479 1.00 96.00 403 GLN A N 1
ATOM 3145 C CA . GLN A 1 403 ? -13.538 18.385 23.345 1.00 96.00 403 GLN A CA 1
ATOM 3146 C C . GLN A 1 403 ? -14.437 18.375 24.590 1.00 96.00 403 GLN A C 1
ATOM 3148 O O . GLN A 1 403 ? -15.663 18.335 24.462 1.00 96.00 403 GLN A O 1
ATOM 3153 N N . ASP A 1 404 ? -13.835 18.311 25.773 1.00 94.69 404 ASP A N 1
ATOM 3154 C CA . ASP A 1 404 ? -14.541 18.449 27.044 1.00 94.69 404 ASP A CA 1
ATOM 3155 C C . ASP A 1 404 ? -14.884 19.923 27.330 1.00 94.69 404 ASP A C 1
ATOM 3157 O O . ASP A 1 404 ? -14.450 20.827 26.610 1.00 94.69 404 ASP A O 1
ATOM 3161 N N . ASP A 1 405 ? -15.641 20.180 28.400 1.00 93.50 405 ASP A N 1
ATOM 3162 C CA . ASP A 1 405 ? -16.026 21.540 28.811 1.00 93.50 405 ASP A CA 1
ATOM 3163 C C . ASP A 1 405 ? -14.812 22.436 29.146 1.00 93.50 405 ASP A C 1
ATOM 3165 O O . ASP A 1 405 ? -14.936 23.657 29.216 1.00 93.50 405 ASP A O 1
ATOM 3169 N N . SER A 1 406 ? -13.624 21.847 29.337 1.00 92.88 406 SER A N 1
ATOM 3170 C CA . SER A 1 406 ? -12.365 22.561 29.581 1.00 92.88 406 SER A CA 1
ATOM 3171 C C . SER A 1 406 ? -11.585 22.886 28.301 1.00 92.88 406 SER A C 1
ATOM 3173 O O . SER A 1 406 ? -10.502 23.469 28.364 1.00 92.88 406 SER A O 1
ATOM 3175 N N . GLY A 1 407 ? -12.111 22.508 27.133 1.00 90.19 407 GLY A N 1
ATOM 3176 C CA . GLY A 1 407 ? -11.440 22.685 25.852 1.00 90.19 407 GLY A CA 1
ATOM 3177 C C . GLY A 1 407 ? -10.404 21.600 25.530 1.00 90.19 407 GLY A C 1
ATOM 3178 O O . GLY A 1 407 ? -9.753 21.690 24.486 1.00 90.19 407 GLY A O 1
ATOM 3179 N N . ARG A 1 408 ? -10.231 20.574 26.376 1.00 90.94 408 ARG A N 1
ATOM 3180 C CA . ARG A 1 408 ? -9.264 19.482 26.178 1.00 90.94 408 ARG A CA 1
ATOM 3181 C C . ARG A 1 408 ? -9.884 18.350 25.363 1.00 90.94 408 ARG A C 1
ATOM 3183 O O . ARG A 1 408 ? -11.032 17.971 25.558 1.00 90.94 408 ARG A O 1
ATOM 3190 N N . MET A 1 409 ? -9.108 17.768 24.449 1.00 90.38 409 MET A N 1
ATOM 3191 C CA . MET A 1 409 ? -9.549 16.626 23.640 1.00 90.38 409 MET A CA 1
ATOM 3192 C C . MET A 1 409 ? -9.469 15.328 24.452 1.00 90.38 409 MET A C 1
ATOM 3194 O O . MET A 1 409 ? -8.405 14.715 24.545 1.00 90.38 409 MET A O 1
ATOM 3198 N N . VAL A 1 410 ? -10.596 14.893 25.010 1.00 95.62 410 VAL A N 1
ATOM 3199 C CA . VAL A 1 410 ? -10.713 13.668 25.812 1.00 95.62 410 VAL A CA 1
ATOM 3200 C C . VAL A 1 410 ? -11.273 12.534 24.938 1.00 95.62 410 VAL A C 1
ATOM 3202 O O . VAL A 1 410 ? -12.153 12.769 24.105 1.00 95.62 410 VAL A O 1
ATOM 3205 N N . PRO A 1 411 ? -10.761 11.291 25.039 1.00 95.25 411 PRO A N 1
ATOM 3206 C CA . PRO A 1 411 ? -11.367 10.150 24.356 1.00 95.25 411 PRO A CA 1
ATOM 3207 C C . PRO A 1 411 ? -12.820 9.959 24.807 1.00 95.25 411 PRO A C 1
ATOM 3209 O O . PRO A 1 411 ? -13.108 9.939 25.999 1.00 95.25 411 PRO A O 1
ATOM 3212 N N . VAL A 1 412 ? -13.731 9.797 23.848 1.00 96.94 412 VAL A N 1
ATOM 3213 C CA . VAL A 1 412 ? -15.135 9.487 24.130 1.00 96.94 412 VAL A CA 1
ATOM 3214 C C . V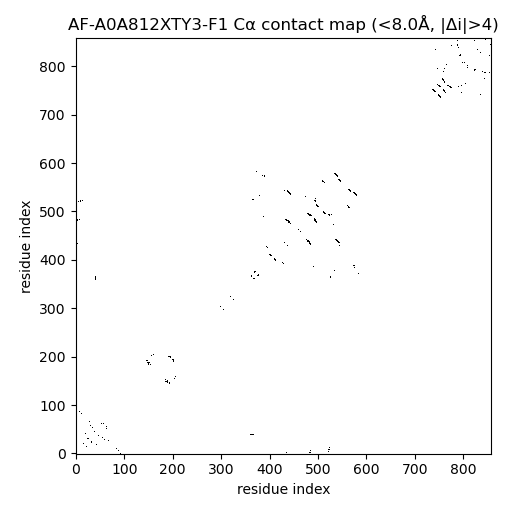AL A 1 412 ? -15.207 8.102 24.764 1.00 96.94 412 VAL A C 1
ATOM 3216 O O . VAL A 1 412 ? -14.709 7.131 24.185 1.00 96.94 412 VAL A O 1
ATOM 3219 N N . GLU A 1 413 ? -15.828 8.011 25.941 1.00 95.44 413 GLU A N 1
ATOM 3220 C CA . GLU A 1 413 ? -16.080 6.731 26.595 1.00 95.44 413 GLU A CA 1
ATOM 3221 C C . GLU A 1 413 ? -16.968 5.863 25.700 1.00 95.44 413 GLU A C 1
ATOM 3223 O O . GLU A 1 413 ? -18.081 6.229 25.321 1.00 95.44 413 GLU A O 1
ATOM 3228 N N . LEU A 1 414 ? -16.434 4.710 25.312 1.00 96.56 414 LEU A N 1
ATOM 3229 C CA . LEU A 1 414 ? -17.148 3.734 24.503 1.00 96.56 414 LEU A CA 1
ATOM 3230 C C . LEU A 1 414 ? -18.111 2.960 25.395 1.00 96.56 414 LEU A C 1
ATOM 3232 O O . LEU A 1 414 ? -17.751 2.585 26.514 1.00 96.56 414 LEU A O 1
ATOM 3236 N N . THR A 1 415 ? -19.295 2.645 24.876 1.00 96.44 415 THR A N 1
ATOM 3237 C CA . THR A 1 415 ? -20.235 1.761 25.580 1.00 96.44 415 THR A CA 1
ATOM 3238 C C . THR A 1 415 ? -19.591 0.388 25.834 1.00 96.44 415 THR A C 1
ATOM 3240 O O . THR A 1 415 ? -18.726 -0.032 25.058 1.00 96.44 415 THR A O 1
ATOM 3243 N N . PRO A 1 416 ? -19.999 -0.367 26.872 1.00 97.31 416 PRO A N 1
ATOM 3244 C CA . PRO A 1 416 ? -19.422 -1.686 27.153 1.00 97.31 416 PRO A CA 1
ATOM 3245 C C . PRO A 1 416 ? -19.441 -2.637 25.942 1.00 97.31 416 PRO A C 1
ATOM 3247 O O . PRO A 1 416 ? -18.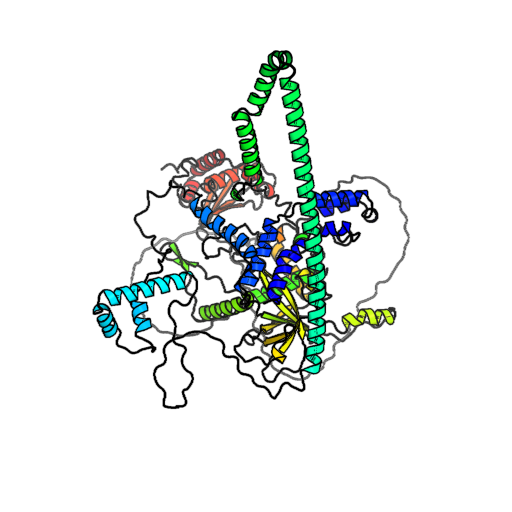458 -3.330 25.684 1.00 97.31 416 PRO A O 1
ATOM 3250 N N . ALA A 1 417 ? -20.507 -2.602 25.134 1.00 96.12 417 ALA A N 1
ATOM 3251 C CA . ALA A 1 417 ? -20.607 -3.367 23.890 1.00 96.12 417 ALA A CA 1
ATOM 3252 C C . ALA A 1 417 ? -19.565 -2.930 22.840 1.00 96.12 417 ALA A C 1
ATOM 3254 O O . ALA A 1 417 ? -18.920 -3.766 22.204 1.00 96.12 417 ALA A O 1
ATOM 3255 N N . GLN A 1 418 ? -19.333 -1.622 22.687 1.00 95.19 418 GLN A N 1
ATOM 3256 C CA . GLN A 1 418 ? -18.289 -1.095 21.803 1.00 95.19 418 GLN A CA 1
ATOM 3257 C C . GLN A 1 418 ? -16.881 -1.435 22.302 1.00 95.19 418 GLN A C 1
ATOM 3259 O O . GLN A 1 418 ? -16.009 -1.729 21.486 1.00 95.19 418 GLN A O 1
ATOM 3264 N N . GLN A 1 419 ? -16.648 -1.436 23.618 1.00 95.88 419 GLN A N 1
ATOM 3265 C CA . GLN A 1 419 ? -15.371 -1.854 24.203 1.00 95.88 419 GLN A CA 1
ATOM 3266 C C . GLN A 1 419 ? -15.094 -3.338 23.935 1.00 95.88 419 GLN A C 1
ATOM 3268 O O . GLN A 1 419 ? -13.988 -3.683 23.520 1.00 95.88 419 GLN A O 1
ATOM 3273 N N . GLN A 1 420 ? -16.099 -4.206 24.096 1.00 95.94 420 GLN A N 1
ATOM 3274 C CA . GLN A 1 420 ? -15.993 -5.629 23.756 1.00 95.94 420 GLN A CA 1
ATOM 3275 C C . GLN A 1 420 ? -15.730 -5.834 22.258 1.00 95.94 420 GLN A C 1
ATOM 3277 O O . GLN A 1 420 ? -14.830 -6.591 21.892 1.00 95.94 420 GLN A O 1
ATOM 3282 N N . SER A 1 421 ? -16.441 -5.107 21.390 1.00 94.88 421 SER A N 1
ATOM 3283 C CA . SER A 1 421 ? -16.206 -5.127 19.941 1.00 94.88 421 SER A CA 1
ATOM 3284 C C . SER A 1 421 ? -14.784 -4.670 19.589 1.00 94.88 421 SER A C 1
ATOM 3286 O O . SER A 1 421 ? -14.078 -5.358 18.854 1.00 94.88 421 SER A O 1
ATOM 3288 N N . GLN A 1 422 ? -14.295 -3.572 20.177 1.00 95.56 422 GLN A N 1
ATOM 3289 C CA . GLN A 1 422 ? -12.916 -3.124 19.974 1.00 95.56 422 GLN A CA 1
ATOM 3290 C C . GLN A 1 422 ? -11.884 -4.121 20.506 1.00 95.56 422 GLN A C 1
ATOM 3292 O O . GLN A 1 422 ? -10.850 -4.307 19.869 1.00 95.56 422 GLN A O 1
ATOM 3297 N N . ALA A 1 423 ? -12.131 -4.761 21.651 1.00 95.88 423 ALA A N 1
ATOM 3298 C CA . ALA A 1 423 ? -11.250 -5.793 22.189 1.00 95.88 423 ALA A CA 1
ATOM 3299 C C . ALA A 1 423 ? -11.187 -7.014 21.254 1.00 95.88 423 ALA A C 1
ATOM 3301 O O . ALA A 1 423 ? -10.093 -7.516 20.984 1.00 95.88 423 ALA A O 1
ATOM 3302 N N . LYS A 1 424 ? -12.331 -7.430 20.689 1.00 95.75 424 LYS A N 1
ATOM 3303 C CA . LYS A 1 424 ? -12.411 -8.480 19.661 1.00 95.75 424 LYS A CA 1
ATOM 3304 C C . LYS A 1 424 ? -11.596 -8.101 18.419 1.00 95.75 424 LYS A C 1
ATOM 3306 O O . LYS A 1 424 ? -10.712 -8.864 18.032 1.00 95.75 424 LYS A O 1
ATOM 3311 N N . LEU A 1 425 ? -11.794 -6.897 17.875 1.00 95.75 425 LEU A N 1
ATOM 3312 C CA . LEU A 1 425 ? -11.042 -6.389 16.717 1.00 95.75 425 LEU A CA 1
ATOM 3313 C C . LEU A 1 425 ? -9.537 -6.274 17.001 1.00 95.75 425 LEU A C 1
ATOM 3315 O O . LEU A 1 425 ? -8.723 -6.592 16.143 1.00 95.75 425 LEU A O 1
ATOM 3319 N N . LYS A 1 426 ? -9.133 -5.856 18.210 1.00 96.00 426 LYS A N 1
ATOM 3320 C CA . LYS A 1 426 ? -7.715 -5.804 18.615 1.00 96.00 426 LYS A CA 1
ATOM 3321 C C . LYS A 1 426 ? -7.090 -7.198 18.651 1.00 96.00 426 LYS A C 1
ATOM 3323 O O . LYS A 1 426 ? -5.982 -7.374 18.149 1.00 96.00 426 LYS A O 1
ATOM 3328 N N . ARG A 1 427 ? -7.805 -8.192 19.193 1.00 95.81 427 ARG A N 1
ATOM 3329 C CA . ARG A 1 427 ? -7.363 -9.595 19.189 1.00 95.81 427 ARG A CA 1
ATOM 3330 C C . ARG A 1 427 ? -7.223 -10.123 17.761 1.00 95.81 427 ARG A C 1
ATOM 3332 O O . ARG A 1 427 ? -6.195 -10.705 17.434 1.00 95.81 427 ARG A O 1
ATOM 3339 N N . GLN A 1 428 ? -8.214 -9.876 16.907 1.00 95.50 428 GLN A N 1
ATOM 3340 C CA . GLN A 1 428 ? -8.184 -10.271 15.496 1.00 95.50 428 GLN A CA 1
ATOM 3341 C C . GLN A 1 428 ? -7.038 -9.584 14.744 1.00 95.50 428 GLN A C 1
ATOM 3343 O O . GLN A 1 428 ? -6.295 -10.246 14.022 1.00 95.50 428 GLN A O 1
ATOM 3348 N N . ARG A 1 429 ? -6.817 -8.282 14.971 1.00 95.75 429 ARG A N 1
ATOM 3349 C CA . ARG A 1 429 ? -5.672 -7.552 14.412 1.00 95.75 429 ARG A CA 1
ATOM 3350 C C . ARG A 1 429 ? -4.342 -8.162 14.836 1.00 95.75 429 ARG A C 1
ATOM 3352 O O . ARG A 1 429 ? -3.438 -8.228 14.014 1.00 95.75 429 ARG A O 1
ATOM 3359 N N . SER A 1 430 ? -4.219 -8.629 16.082 1.00 94.25 430 SER A N 1
ATOM 3360 C CA . SER A 1 430 ? -3.019 -9.348 16.530 1.00 94.25 430 SER A CA 1
ATOM 3361 C C . SER A 1 430 ? -2.801 -10.619 15.715 1.00 94.25 430 SER A C 1
ATOM 3363 O O . SER A 1 430 ? -1.704 -10.821 15.213 1.00 94.25 430 SER A O 1
ATOM 3365 N N . LEU A 1 431 ? -3.845 -11.427 15.491 1.00 94.75 431 LEU A N 1
ATOM 3366 C CA . LEU A 1 431 ? -3.737 -12.635 14.661 1.00 94.75 431 LEU A CA 1
ATOM 3367 C C . LEU A 1 431 ? -3.257 -12.313 13.239 1.00 94.75 431 LEU A C 1
ATOM 3369 O O . LEU A 1 431 ? -2.394 -13.011 12.709 1.00 94.75 431 LEU A O 1
ATOM 3373 N N . LEU A 1 432 ? -3.773 -11.234 12.643 1.00 94.19 432 LEU A N 1
ATOM 3374 C CA . LEU A 1 432 ? -3.339 -10.763 11.325 1.00 94.19 432 LEU A CA 1
ATOM 3375 C C . LEU A 1 432 ? -1.883 -10.262 11.348 1.00 94.19 432 LEU A C 1
ATOM 3377 O O . LEU A 1 432 ? -1.083 -10.666 10.510 1.00 94.19 432 LEU A O 1
ATOM 3381 N N . ASN A 1 433 ? -1.508 -9.453 12.347 1.00 90.25 433 ASN A N 1
ATOM 3382 C CA . ASN A 1 433 ? -0.134 -8.976 12.568 1.00 90.25 433 ASN A CA 1
ATOM 3383 C C . ASN A 1 433 ? 0.864 -10.119 12.751 1.00 90.25 433 ASN A C 1
ATOM 3385 O O . ASN A 1 433 ? 2.043 -9.999 12.402 1.00 90.25 433 ASN A O 1
ATOM 3389 N N . ASP A 1 434 ? 0.414 -11.207 13.364 1.00 88.56 434 ASP A N 1
ATOM 3390 C CA . ASP A 1 434 ? 1.212 -12.382 13.673 1.00 88.56 434 ASP A CA 1
ATOM 3391 C C . ASP A 1 434 ? 1.217 -13.405 12.529 1.00 88.56 434 ASP A C 1
ATOM 3393 O O . ASP A 1 434 ? 1.946 -14.391 12.603 1.00 88.56 434 ASP A O 1
ATOM 3397 N N . ALA A 1 435 ? 0.525 -13.097 11.424 1.00 90.81 435 ALA A N 1
ATOM 3398 C CA . ALA A 1 435 ? 0.391 -13.935 10.238 1.00 90.81 435 ALA A CA 1
ATOM 3399 C C . ALA A 1 435 ? -0.236 -15.307 10.546 1.00 90.81 435 ALA A C 1
ATOM 3401 O O . ALA A 1 435 ? 0.178 -16.323 9.991 1.00 90.81 435 ALA A O 1
ATOM 3402 N N . PHE A 1 436 ? -1.235 -15.339 11.432 1.00 95.06 436 PHE A N 1
ATOM 3403 C CA . PHE A 1 436 ? -2.027 -16.533 11.755 1.00 95.06 436 PHE A CA 1
ATOM 3404 C C . PHE A 1 436 ? -3.352 -16.593 10.987 1.00 95.06 436 PHE A C 1
ATOM 3406 O O . PHE A 1 436 ? -4.205 -17.405 11.325 1.00 95.06 436 PHE A O 1
ATOM 3413 N N . ILE A 1 437 ? -3.550 -15.745 9.977 1.00 96.62 437 ILE A N 1
ATOM 3414 C CA . ILE A 1 437 ? -4.789 -15.691 9.196 1.00 96.62 437 ILE A CA 1
ATOM 3415 C C . ILE A 1 437 ? -4.588 -16.342 7.827 1.00 96.62 437 ILE A C 1
ATOM 3417 O O . ILE A 1 437 ? -3.635 -16.033 7.109 1.00 96.62 437 ILE A O 1
ATOM 3421 N N . VAL A 1 438 ? -5.522 -17.216 7.464 1.00 96.38 438 VAL A N 1
ATOM 3422 C CA . VAL A 1 438 ? -5.670 -17.806 6.132 1.00 96.38 438 VAL A CA 1
ATOM 3423 C C . VAL A 1 438 ? -7.063 -17.464 5.617 1.00 96.38 438 VAL A C 1
ATOM 3425 O O . VAL A 1 438 ? -8.048 -17.606 6.332 1.00 96.38 438 VAL A O 1
ATOM 3428 N N . LEU A 1 439 ? -7.158 -16.988 4.384 1.00 95.94 439 LEU A N 1
ATOM 3429 C CA . LEU A 1 439 ? -8.420 -16.755 3.696 1.00 95.94 439 LEU A CA 1
ATOM 3430 C C . LEU A 1 439 ? -8.746 -17.964 2.833 1.00 95.94 439 LEU A C 1
ATOM 3432 O O . LEU A 1 439 ? -7.890 -18.434 2.088 1.00 95.94 439 LEU A O 1
ATOM 3436 N N . LYS A 1 440 ? -9.985 -18.427 2.894 1.00 95.69 440 LYS A N 1
ATOM 3437 C CA . LYS A 1 440 ? -10.540 -19.382 1.941 1.00 95.69 440 LYS A CA 1
ATOM 3438 C C . LYS A 1 440 ? -11.530 -18.623 1.067 1.00 95.69 440 LYS A C 1
ATOM 3440 O O . LYS A 1 440 ? -12.548 -18.141 1.561 1.00 95.69 440 LYS A O 1
ATOM 3445 N N . ILE A 1 441 ? -11.192 -18.456 -0.203 1.00 94.12 441 ILE A N 1
ATOM 3446 C CA . ILE A 1 441 ? -11.973 -17.702 -1.178 1.00 94.12 441 ILE A CA 1
ATOM 3447 C C . ILE A 1 441 ? -12.614 -18.698 -2.140 1.00 94.12 441 ILE A C 1
ATOM 3449 O O . ILE A 1 441 ? -11.909 -19.388 -2.867 1.00 94.12 441 ILE A O 1
ATOM 3453 N N . GLU A 1 442 ? -13.936 -18.792 -2.131 1.00 93.31 442 GLU A N 1
ATOM 3454 C CA . GLU A 1 442 ? -14.695 -19.781 -2.897 1.00 93.31 442 GLU A CA 1
ATOM 3455 C C . GLU A 1 442 ? -15.631 -19.104 -3.889 1.00 93.31 442 GLU A C 1
ATOM 3457 O O . GLU A 1 442 ? -16.302 -18.124 -3.556 1.00 93.31 442 GLU A O 1
ATOM 3462 N N . ALA A 1 443 ? -15.691 -19.638 -5.106 1.00 91.75 443 ALA A N 1
ATOM 3463 C CA . ALA A 1 443 ? -16.680 -19.221 -6.085 1.00 91.75 443 ALA A CA 1
ATOM 3464 C C . ALA A 1 443 ? -18.065 -19.687 -5.612 1.00 91.75 443 ALA A C 1
ATOM 3466 O O . ALA A 1 443 ? -18.260 -20.856 -5.270 1.00 91.75 443 ALA A O 1
ATOM 3467 N N . SER A 1 444 ? -19.038 -18.778 -5.572 1.00 89.44 444 SER A N 1
ATOM 3468 C CA . SER A 1 444 ? -20.417 -19.115 -5.225 1.00 89.44 444 SER A CA 1
ATOM 3469 C C . SER A 1 444 ? -21.013 -19.962 -6.351 1.00 89.44 444 SER A C 1
ATOM 3471 O O . SER A 1 444 ? -21.366 -19.452 -7.410 1.00 89.44 444 SER A O 1
ATOM 3473 N N . SER A 1 445 ? -21.126 -21.270 -6.130 1.00 70.94 445 SER A N 1
ATOM 3474 C CA . SER A 1 445 ? -21.620 -22.241 -7.115 1.00 70.94 445 SER A CA 1
ATOM 3475 C C . SER A 1 445 ? -23.103 -22.088 -7.476 1.00 70.94 445 SER A C 1
ATOM 3477 O O . SER A 1 445 ? -23.578 -22.774 -8.379 1.00 70.94 445 SER A O 1
ATOM 3479 N N . ASN A 1 446 ? -23.844 -21.212 -6.793 1.00 58.28 446 ASN A N 1
ATOM 3480 C CA . ASN A 1 446 ? -25.302 -21.149 -6.899 1.00 58.28 446 ASN A CA 1
ATOM 3481 C C . ASN A 1 446 ? -25.833 -20.447 -8.161 1.00 58.28 446 ASN A C 1
ATOM 3483 O O . ASN A 1 446 ? -27.013 -20.608 -8.444 1.00 58.28 446 ASN A O 1
ATOM 3487 N N . ASP A 1 447 ? -24.993 -19.741 -8.926 1.00 51.34 447 ASP A N 1
ATOM 3488 C CA . ASP A 1 447 ? -25.416 -18.972 -10.112 1.00 51.34 447 ASP A CA 1
ATOM 3489 C C . ASP A 1 447 ? -24.687 -19.379 -11.401 1.00 51.34 447 ASP A C 1
ATOM 3491 O O . ASP A 1 447 ? -24.603 -18.598 -12.350 1.00 51.34 447 ASP A O 1
ATOM 3495 N N . VAL A 1 448 ? -24.177 -20.616 -11.496 1.00 51.72 448 VAL A N 1
ATOM 3496 C CA . VAL A 1 448 ? -23.798 -21.137 -12.818 1.00 51.72 448 VAL A CA 1
ATOM 3497 C C . VAL A 1 448 ? -25.086 -21.341 -13.612 1.00 51.72 448 VAL A C 1
ATOM 3499 O O . VAL A 1 448 ? -25.691 -22.416 -13.585 1.00 51.72 448 VAL A O 1
ATOM 3502 N N . ILE A 1 449 ? -25.498 -20.279 -14.310 1.00 48.09 449 ILE A N 1
ATOM 3503 C CA . ILE A 1 449 ? -26.440 -20.294 -15.422 1.00 48.09 449 ILE A CA 1
ATOM 3504 C C . ILE A 1 449 ? -25.875 -21.313 -16.413 1.00 48.09 449 ILE A C 1
ATOM 3506 O O . ILE A 1 449 ? -25.029 -21.022 -17.253 1.00 48.09 449 ILE A O 1
ATOM 3510 N N . THR A 1 450 ? -26.295 -22.561 -16.247 1.00 48.41 450 THR A N 1
ATOM 3511 C CA . THR A 1 450 ? -25.997 -23.670 -17.154 1.00 48.41 450 THR A CA 1
ATOM 3512 C C . THR A 1 450 ? -26.876 -23.595 -18.401 1.00 48.41 450 THR A C 1
ATOM 3514 O O . THR A 1 450 ? -26.681 -24.365 -19.340 1.00 48.41 450 THR A O 1
ATOM 3517 N N . ASP A 1 451 ? -27.791 -22.626 -18.448 1.00 42.69 451 ASP A N 1
ATOM 3518 C CA . ASP A 1 451 ? -28.716 -22.429 -19.545 1.00 42.69 451 ASP A CA 1
ATOM 3519 C C . ASP A 1 451 ? -28.189 -21.395 -20.548 1.00 42.69 451 ASP A C 1
ATOM 3521 O O . ASP A 1 451 ? -28.144 -20.191 -20.307 1.00 42.69 451 ASP A O 1
ATOM 3525 N N . VAL A 1 452 ? -27.887 -21.917 -21.738 1.00 43.50 452 VAL A N 1
ATOM 3526 C CA . VAL A 1 452 ? -27.703 -21.206 -23.012 1.00 43.50 452 VAL A CA 1
ATOM 3527 C C . VAL A 1 452 ? -26.311 -20.607 -23.257 1.00 43.50 452 VAL A C 1
ATOM 3529 O O . VAL A 1 452 ? -26.143 -19.413 -23.489 1.00 43.50 452 VAL A O 1
ATOM 3532 N N . LEU A 1 453 ? -25.301 -21.474 -23.388 1.00 40.31 453 LEU A N 1
ATOM 3533 C CA . LEU A 1 453 ? -24.274 -21.217 -24.405 1.00 40.31 453 LEU A CA 1
ATOM 3534 C C . LEU A 1 453 ? -24.917 -21.472 -25.780 1.00 40.31 453 LEU A C 1
ATOM 3536 O O . LEU A 1 453 ? -25.370 -22.599 -26.013 1.00 40.31 453 LEU A O 1
ATOM 3540 N N . PRO A 1 454 ? -24.987 -20.476 -26.684 1.00 41.25 454 PRO A N 1
ATOM 3541 C CA . PRO A 1 454 ? -25.517 -20.674 -28.023 1.00 41.25 454 PRO A CA 1
ATOM 3542 C C . PRO A 1 454 ? -24.737 -21.793 -28.713 1.00 41.25 454 PRO A C 1
ATOM 3544 O O . PRO A 1 454 ? -23.513 -21.743 -28.852 1.00 41.25 454 PRO A O 1
ATOM 3547 N N . SER A 1 455 ? -25.467 -22.832 -29.107 1.00 42.16 455 SER A N 1
ATOM 3548 C CA . SER A 1 455 ? -25.017 -23.775 -30.121 1.00 42.16 455 SER A CA 1
ATOM 3549 C C . SER A 1 455 ? -24.648 -22.985 -31.380 1.00 42.16 455 SER A C 1
ATOM 3551 O O . SER A 1 455 ? -25.396 -22.088 -31.750 1.00 42.16 455 SER A O 1
ATOM 3553 N N . GLU A 1 456 ? -23.548 -23.378 -32.035 1.00 41.66 456 GLU A N 1
ATOM 3554 C CA . GLU A 1 456 ? -23.054 -22.896 -33.342 1.00 41.66 456 GLU A CA 1
ATOM 3555 C C . GLU A 1 456 ? -22.170 -21.629 -33.250 1.00 41.66 456 GLU A C 1
ATOM 3557 O O . GLU A 1 456 ? -22.580 -20.589 -32.770 1.00 41.66 456 GLU A O 1
ATOM 3562 N N . THR A 1 457 ? -20.909 -21.586 -33.700 1.00 41.59 457 THR A N 1
ATOM 3563 C CA . THR A 1 457 ? -20.302 -22.255 -34.859 1.00 41.59 457 THR A CA 1
ATOM 3564 C C . THR A 1 457 ? -18.758 -22.156 -34.797 1.00 41.59 457 THR A C 1
ATOM 3566 O O . THR A 1 457 ? -18.215 -21.140 -34.385 1.00 41.59 457 THR A O 1
ATOM 3569 N N . TYR A 1 458 ? -18.065 -23.208 -35.254 1.00 40.41 458 TYR A N 1
ATOM 3570 C CA . TYR A 1 458 ? -16.642 -23.261 -35.657 1.00 40.41 458 TYR A CA 1
ATOM 3571 C C . TYR A 1 458 ? -15.539 -22.855 -34.656 1.00 40.41 458 TYR A C 1
ATOM 3573 O O . TYR A 1 458 ? -14.853 -21.857 -34.847 1.00 40.41 458 TYR A O 1
ATOM 3581 N N . VAL A 1 459 ? -15.214 -23.741 -33.703 1.00 33.59 459 VAL A N 1
ATOM 3582 C CA . VAL A 1 459 ? -13.843 -23.829 -33.155 1.00 33.59 459 VAL A CA 1
ATOM 3583 C C . VAL A 1 459 ? -13.428 -25.298 -33.014 1.00 33.59 459 VAL A C 1
ATOM 3585 O O . VAL A 1 459 ? -14.171 -26.132 -32.496 1.00 33.59 459 VAL A O 1
ATOM 3588 N N . HIS A 1 460 ? -12.235 -25.616 -33.518 1.00 34.03 460 HIS A N 1
ATOM 3589 C CA . HIS A 1 460 ? -11.642 -26.953 -33.590 1.00 34.03 460 HIS A CA 1
ATOM 3590 C C . HIS A 1 460 ? -11.588 -27.653 -32.211 1.00 34.03 460 HIS A C 1
ATOM 3592 O O . HIS A 1 460 ? -11.213 -27.055 -31.199 1.00 34.03 460 HIS A O 1
ATOM 3598 N N . SER A 1 461 ? -11.926 -28.945 -32.162 1.00 43.06 461 SER A N 1
ATOM 3599 C CA . SER A 1 461 ? -12.153 -29.722 -30.926 1.00 43.06 461 SER A CA 1
ATOM 3600 C C . SER A 1 461 ? -10.924 -29.906 -30.019 1.00 43.06 461 SER A C 1
ATOM 3602 O O . SER A 1 461 ? -11.076 -30.173 -28.826 1.00 43.06 461 SER A O 1
ATOM 3604 N N . SER A 1 462 ? -9.710 -29.718 -30.542 1.00 33.72 462 SER A N 1
ATOM 3605 C CA . SER A 1 462 ? -8.454 -29.752 -29.779 1.00 33.72 462 SER A CA 1
ATOM 3606 C C . SER A 1 462 ? -8.185 -28.452 -29.012 1.00 33.72 462 SER A C 1
ATOM 3608 O O . SER A 1 462 ? -7.787 -28.503 -27.850 1.00 33.72 462 SER A O 1
ATOM 3610 N N . TRP A 1 463 ? -8.497 -27.295 -29.606 1.00 31.84 463 TRP A N 1
ATOM 3611 C CA . TRP A 1 463 ? -8.404 -25.990 -28.941 1.00 31.84 463 TRP A CA 1
ATOM 3612 C C . TRP A 1 463 ? -9.503 -25.810 -27.905 1.00 31.84 463 TRP A C 1
ATOM 3614 O O . TRP A 1 463 ? -9.243 -25.273 -26.839 1.00 31.84 463 TRP A O 1
ATOM 3624 N N . ARG A 1 464 ? -10.702 -26.353 -28.150 1.00 38.09 464 ARG A N 1
ATOM 3625 C CA . ARG A 1 464 ? -11.765 -26.386 -27.141 1.00 38.09 464 ARG A CA 1
ATOM 3626 C C . ARG A 1 464 ? -11.352 -27.188 -25.903 1.00 38.09 464 ARG A C 1
ATOM 3628 O O . ARG A 1 464 ? -11.619 -26.734 -24.807 1.00 38.09 464 ARG A O 1
ATOM 3635 N N . ARG A 1 465 ? -10.657 -28.326 -26.031 1.00 37.72 465 ARG A N 1
ATOM 3636 C CA . ARG A 1 465 ? -10.129 -29.061 -24.859 1.00 37.72 465 ARG A CA 1
ATOM 3637 C C . ARG A 1 465 ? -8.975 -28.345 -24.160 1.00 37.72 465 ARG A C 1
ATOM 3639 O O . ARG A 1 465 ? -8.898 -28.421 -22.944 1.00 37.72 465 ARG A O 1
ATOM 3646 N N . MET A 1 466 ? -8.105 -27.647 -24.892 1.00 36.78 466 MET A N 1
ATOM 3647 C CA . MET A 1 466 ? -7.012 -26.871 -24.287 1.00 36.78 466 MET A CA 1
ATOM 3648 C C . MET A 1 466 ? -7.480 -25.558 -23.647 1.00 36.78 466 MET A C 1
ATOM 3650 O O . MET A 1 466 ? -6.962 -25.196 -22.601 1.00 36.78 466 MET A O 1
ATOM 3654 N N . ALA A 1 467 ? -8.472 -24.878 -24.223 1.00 40.28 467 ALA A N 1
ATOM 3655 C CA . ALA A 1 467 ? -9.070 -23.662 -23.672 1.00 40.28 467 ALA A CA 1
ATOM 3656 C C . ALA A 1 467 ? -10.089 -23.968 -22.564 1.00 40.28 467 ALA A C 1
ATOM 3658 O O . ALA A 1 467 ? -10.240 -23.179 -21.639 1.00 40.28 467 ALA A O 1
ATOM 3659 N N . LEU A 1 468 ? -10.758 -25.129 -22.617 1.00 39.75 468 LEU A N 1
ATOM 3660 C CA . LEU A 1 468 ? -11.669 -25.566 -21.560 1.00 39.75 468 LEU A CA 1
ATOM 3661 C C . LEU A 1 468 ? -10.992 -26.346 -20.434 1.00 39.75 468 LEU A C 1
ATOM 3663 O O . LEU A 1 468 ? -11.617 -26.467 -19.400 1.00 39.75 468 LEU A O 1
ATOM 3667 N N . ASN A 1 469 ? -9.763 -26.854 -20.549 1.00 37.59 469 ASN A N 1
ATOM 3668 C CA . ASN A 1 469 ? -9.118 -27.507 -19.396 1.00 37.59 469 ASN A CA 1
ATOM 3669 C C . ASN A 1 469 ? -8.843 -26.531 -18.227 1.00 37.59 469 ASN A C 1
ATOM 3671 O O . ASN A 1 469 ? -9.095 -26.912 -17.086 1.00 37.59 469 ASN A O 1
ATOM 3675 N N . PRO A 1 470 ? -8.421 -25.271 -18.471 1.00 42.66 470 PRO A N 1
ATOM 3676 C CA . PRO A 1 470 ? -8.367 -24.239 -17.433 1.00 42.66 470 PRO A CA 1
ATOM 3677 C C . PRO A 1 470 ? -9.757 -23.747 -16.998 1.00 42.66 470 PRO A C 1
ATOM 3679 O O . PRO A 1 470 ? -9.961 -23.476 -15.822 1.00 42.66 470 PRO A O 1
ATOM 3682 N N . LEU A 1 471 ? -10.730 -23.673 -17.919 1.00 42.88 471 LEU A N 1
ATOM 3683 C CA . LEU A 1 471 ? -12.095 -23.202 -17.619 1.00 42.88 471 LEU A CA 1
ATOM 3684 C C . LEU A 1 471 ? -13.012 -24.279 -17.011 1.00 42.88 471 LEU A C 1
ATOM 3686 O O . LEU A 1 471 ? -14.047 -23.945 -16.447 1.00 42.88 471 LEU A O 1
ATOM 3690 N N . GLN A 1 472 ? -12.674 -25.567 -17.109 1.00 44.53 472 GLN A N 1
ATOM 3691 C CA . GLN A 1 472 ? -13.465 -26.644 -16.509 1.00 44.53 472 GLN A CA 1
ATOM 3692 C C . GLN A 1 472 ? -13.130 -26.815 -15.034 1.00 44.53 472 GLN A C 1
ATOM 3694 O O . GLN A 1 472 ? -14.027 -27.164 -14.269 1.00 44.53 472 GLN A O 1
ATOM 3699 N N . HIS A 1 473 ? -11.889 -26.542 -14.619 1.00 48.88 473 HIS A N 1
ATOM 3700 C CA . HIS A 1 473 ? -11.438 -26.667 -13.231 1.00 48.88 473 HIS A CA 1
ATOM 3701 C C . HIS A 1 473 ? -10.581 -25.466 -12.805 1.00 48.88 473 HIS A C 1
ATOM 3703 O O . HIS A 1 473 ? -9.524 -25.639 -12.193 1.00 48.88 473 HIS A O 1
ATOM 3709 N N . GLY A 1 474 ? -11.037 -24.240 -13.086 1.00 55.03 474 GLY A N 1
ATOM 3710 C CA . GLY A 1 474 ? -10.594 -23.107 -12.275 1.00 55.03 474 GLY A CA 1
ATOM 3711 C C . GLY A 1 474 ? -10.798 -23.491 -10.804 1.00 55.03 474 GLY A C 1
ATOM 3712 O O . GLY A 1 474 ? -11.814 -24.126 -10.495 1.00 55.03 474 GLY A O 1
ATOM 3713 N N . PRO A 1 475 ? -9.832 -23.239 -9.903 1.00 60.31 475 PRO A N 1
ATOM 3714 C CA . PRO A 1 475 ? -9.980 -23.645 -8.518 1.00 60.31 475 PRO A CA 1
ATOM 3715 C C . PRO A 1 475 ? -11.232 -22.967 -7.966 1.00 60.31 475 PRO A C 1
ATOM 3717 O O . PRO A 1 475 ? -11.248 -21.763 -7.734 1.00 60.31 475 PRO A O 1
ATOM 3720 N N . SER A 1 476 ? -12.285 -23.751 -7.737 1.00 77.88 476 SER A N 1
ATOM 3721 C CA . SER A 1 476 ? -13.522 -23.273 -7.114 1.00 77.88 476 SER A CA 1
ATOM 3722 C C . SER A 1 476 ? -13.274 -22.727 -5.705 1.00 77.88 476 SER A C 1
ATOM 3724 O O . SER A 1 476 ? -14.156 -22.107 -5.123 1.00 77.88 476 SER A O 1
ATOM 3726 N N . CYS A 1 477 ? -12.084 -22.985 -5.154 1.00 88.88 477 CYS A N 1
ATOM 3727 C CA . CYS A 1 477 ? -11.622 -22.581 -3.844 1.00 88.88 477 CYS A CA 1
ATOM 3728 C C . CYS A 1 477 ? -10.128 -22.223 -3.884 1.00 88.88 477 CYS A C 1
ATOM 3730 O O . CYS A 1 477 ? -9.302 -23.002 -4.362 1.00 88.88 477 CYS A O 1
ATOM 3732 N N . LEU A 1 478 ? -9.775 -21.074 -3.318 1.00 89.88 478 LEU A N 1
ATOM 3733 C CA . LEU A 1 478 ? -8.414 -20.580 -3.140 1.00 89.88 478 LEU A CA 1
ATOM 3734 C C . LEU A 1 478 ? -8.116 -20.461 -1.649 1.00 89.88 478 LEU A C 1
ATOM 3736 O O . LEU A 1 478 ? -8.854 -19.802 -0.922 1.00 89.88 478 LEU A O 1
ATOM 3740 N N . TRP A 1 479 ? -7.004 -21.036 -1.204 1.00 92.81 479 TRP A N 1
ATOM 3741 C CA . TRP A 1 479 ? -6.517 -20.875 0.162 1.00 92.81 479 TRP A CA 1
ATOM 3742 C C . TRP A 1 479 ? -5.314 -19.931 0.167 1.00 92.81 479 TRP A C 1
ATOM 3744 O O . TRP A 1 479 ? -4.291 -20.226 -0.446 1.00 92.81 479 TRP A O 1
ATOM 3754 N N . LEU A 1 480 ? -5.435 -18.785 0.838 1.00 92.00 480 LEU A N 1
ATOM 3755 C CA . LEU A 1 480 ? -4.438 -17.713 0.844 1.00 92.00 480 LEU A CA 1
ATOM 3756 C C . LEU A 1 480 ? -3.999 -17.401 2.266 1.00 92.00 480 LEU A C 1
ATOM 3758 O O . LEU A 1 480 ? -4.744 -16.822 3.054 1.00 92.00 480 LEU A O 1
ATOM 3762 N N . HIS A 1 481 ? -2.763 -17.737 2.604 1.00 92.50 481 HIS A N 1
ATOM 3763 C CA . HIS A 1 481 ? -2.156 -17.295 3.851 1.00 92.50 481 HIS A CA 1
ATOM 3764 C C . HIS A 1 481 ? -1.721 -15.834 3.742 1.00 92.50 481 HIS A C 1
ATOM 3766 O O . HIS A 1 481 ? -1.008 -15.465 2.810 1.00 92.50 481 HIS A O 1
ATOM 3772 N N . ILE A 1 482 ? -2.132 -15.003 4.704 1.00 91.62 482 ILE A N 1
ATOM 3773 C CA . ILE A 1 482 ? -1.691 -13.609 4.783 1.00 91.62 482 ILE A CA 1
ATOM 3774 C C . ILE A 1 482 ? -0.411 -13.556 5.614 1.00 91.62 482 ILE A C 1
ATOM 3776 O O . ILE A 1 482 ? -0.443 -13.526 6.847 1.00 91.62 482 ILE A O 1
ATOM 3780 N N . GLY A 1 483 ? 0.733 -13.554 4.930 1.00 86.25 483 GLY A N 1
ATOM 3781 C CA . GLY A 1 483 ? 2.040 -13.525 5.579 1.00 86.25 483 GLY A CA 1
ATOM 3782 C C . GLY A 1 483 ? 2.474 -12.129 6.020 1.00 86.25 483 GLY A C 1
ATOM 3783 O O . GLY A 1 483 ? 3.187 -11.996 7.014 1.00 86.25 483 GLY A O 1
ATOM 3784 N N . HIS A 1 484 ? 2.044 -11.089 5.305 1.00 83.81 484 HIS A N 1
ATOM 3785 C CA . HIS A 1 484 ? 2.406 -9.700 5.581 1.00 83.81 484 HIS A CA 1
ATOM 3786 C C . HIS A 1 484 ? 1.261 -8.751 5.213 1.00 83.81 484 HIS A C 1
ATOM 3788 O O . HIS A 1 484 ? 0.606 -8.949 4.192 1.00 83.81 484 HIS A O 1
ATOM 3794 N N . VAL A 1 485 ? 1.055 -7.702 6.014 1.00 85.88 485 VAL A N 1
ATOM 3795 C CA . VAL A 1 485 ? 0.098 -6.622 5.739 1.00 85.88 485 VAL A CA 1
ATOM 3796 C C . VAL A 1 485 ? 0.742 -5.292 6.095 1.00 85.88 485 VAL A C 1
ATOM 3798 O O . VAL A 1 485 ? 1.149 -5.084 7.237 1.00 85.88 485 VAL A O 1
ATOM 3801 N N . ASN A 1 486 ? 0.776 -4.369 5.140 1.00 84.19 486 ASN A N 1
ATOM 3802 C CA . ASN A 1 486 ? 1.010 -2.966 5.445 1.00 84.19 486 ASN A CA 1
ATOM 3803 C C . ASN A 1 486 ? -0.333 -2.316 5.821 1.00 84.19 486 ASN A C 1
ATOM 3805 O O . ASN A 1 486 ? -1.224 -2.234 4.986 1.00 84.19 486 ASN A O 1
ATOM 3809 N N . PHE A 1 487 ? -0.514 -1.856 7.060 1.00 87.19 487 PHE A N 1
ATOM 3810 C CA . PHE A 1 487 ? -1.807 -1.323 7.524 1.00 87.19 487 PHE A CA 1
ATOM 3811 C C . PHE A 1 487 ? -2.143 0.085 7.023 1.00 87.19 487 PHE A C 1
ATOM 3813 O O . PHE A 1 487 ? -3.307 0.480 7.127 1.00 87.19 487 PHE A O 1
ATOM 3820 N N . SER A 1 488 ? -1.176 0.839 6.489 1.00 84.50 488 SER A N 1
ATOM 3821 C CA . SER A 1 488 ? -1.457 2.149 5.891 1.00 84.50 488 SER A CA 1
ATOM 3822 C C . SER A 1 488 ? -2.000 1.977 4.472 1.00 84.50 488 SER A C 1
ATOM 3824 O O . SER A 1 488 ? -3.092 2.450 4.155 1.00 84.50 488 SER A O 1
ATOM 3826 N N . THR A 1 489 ? -1.300 1.203 3.644 1.00 81.31 489 THR A N 1
ATOM 3827 C CA . THR A 1 489 ? -1.656 0.976 2.234 1.00 81.31 489 THR A CA 1
ATOM 3828 C C . THR A 1 489 ? -2.611 -0.197 2.025 1.00 81.31 489 THR A C 1
ATOM 3830 O O . THR A 1 489 ? -3.288 -0.259 1.003 1.00 81.31 489 THR A O 1
ATOM 3833 N N . TRP A 1 490 ? -2.695 -1.120 2.986 1.00 86.38 490 TRP A N 1
ATOM 3834 C CA . TRP A 1 490 ? -3.380 -2.415 2.877 1.00 86.38 490 TRP A CA 1
ATOM 3835 C C . TRP A 1 490 ? -2.863 -3.311 1.755 1.00 86.38 490 TRP A C 1
ATOM 3837 O O . TRP A 1 490 ? -3.566 -4.191 1.273 1.00 86.38 490 TRP A O 1
ATOM 3847 N N . THR A 1 491 ? -1.607 -3.130 1.366 1.00 81.31 491 THR A N 1
ATOM 3848 C CA . THR A 1 491 ? -0.925 -4.075 0.487 1.00 81.31 491 THR A CA 1
ATOM 3849 C C . THR A 1 491 ? -0.507 -5.310 1.279 1.00 81.31 491 THR A C 1
ATOM 3851 O O . THR A 1 491 ? 0.086 -5.197 2.358 1.00 81.31 491 THR A O 1
ATOM 3854 N N . MET A 1 492 ? -0.819 -6.489 0.744 1.00 83.25 492 MET A N 1
ATOM 3855 C CA . MET A 1 492 ? -0.646 -7.768 1.433 1.00 83.25 492 MET A CA 1
ATOM 3856 C C . MET A 1 492 ? 0.288 -8.688 0.652 1.00 83.25 492 MET A C 1
ATOM 3858 O O . MET A 1 492 ? 0.282 -8.690 -0.577 1.00 83.25 492 MET A O 1
ATOM 3862 N N . GLY A 1 493 ? 1.091 -9.466 1.374 1.00 81.44 493 GLY A N 1
ATOM 3863 C CA . GLY A 1 493 ? 1.839 -10.589 0.813 1.00 81.44 493 GLY A CA 1
ATOM 3864 C C . GLY A 1 493 ? 1.069 -11.879 1.066 1.00 81.44 493 GLY A C 1
ATOM 3865 O O . GLY A 1 493 ? 0.769 -12.183 2.228 1.00 81.44 493 GLY A O 1
ATOM 3866 N N . PHE A 1 494 ? 0.746 -12.603 -0.006 1.00 83.88 494 PHE A N 1
ATOM 3867 C CA . PHE A 1 494 ? -0.013 -13.846 0.062 1.00 83.88 494 PHE A CA 1
ATOM 3868 C C . PHE A 1 494 ? 0.876 -15.049 -0.246 1.00 83.88 494 PHE A C 1
ATOM 3870 O O . PHE A 1 494 ? 1.690 -15.020 -1.169 1.00 83.88 494 PHE A O 1
ATOM 3877 N N . LEU A 1 495 ? 0.659 -16.126 0.504 1.00 85.56 495 LEU A N 1
ATOM 3878 C CA . LEU A 1 495 ? 1.182 -17.450 0.197 1.00 85.56 495 LEU A CA 1
ATOM 3879 C C . LEU A 1 495 ? 0.008 -18.361 -0.169 1.00 85.56 495 LEU A C 1
ATOM 3881 O O . LEU A 1 495 ? -0.889 -18.582 0.650 1.00 85.56 495 LEU A O 1
ATOM 3885 N N . LYS A 1 496 ? 0.003 -18.880 -1.397 1.00 87.88 496 LYS A N 1
ATOM 3886 C CA . LYS A 1 496 ? -1.018 -19.822 -1.856 1.00 87.88 496 LYS A CA 1
ATOM 3887 C C . LYS A 1 496 ? -0.818 -21.176 -1.181 1.00 87.88 496 LYS A C 1
ATOM 3889 O O . LYS A 1 496 ? 0.287 -21.718 -1.148 1.00 87.88 496 LYS A O 1
ATOM 3894 N N . LEU A 1 497 ? -1.907 -21.713 -0.646 1.00 90.75 497 LEU A N 1
ATOM 3895 C CA . LEU A 1 497 ? -1.960 -23.019 -0.012 1.00 90.75 497 LEU A CA 1
ATOM 3896 C C . LEU A 1 497 ? -2.880 -23.959 -0.801 1.00 90.75 497 LEU A C 1
ATOM 3898 O O . LEU A 1 497 ? -3.784 -23.526 -1.517 1.00 90.75 497 LEU A O 1
ATOM 3902 N N . HIS A 1 498 ? -2.651 -25.257 -0.648 1.00 91.62 498 HIS A N 1
ATOM 3903 C CA . HIS A 1 498 ? -3.422 -26.323 -1.275 1.00 91.62 498 HIS A CA 1
ATOM 3904 C C . HIS A 1 498 ? -4.022 -27.216 -0.202 1.00 91.62 498 HIS A C 1
ATOM 3906 O O . HIS A 1 498 ? -3.330 -27.642 0.712 1.00 91.62 498 HIS A O 1
ATOM 3912 N N . GLU A 1 499 ? -5.300 -27.533 -0.304 1.00 92.81 499 GLU A N 1
ATOM 3913 C CA . GLU A 1 499 ? -5.923 -28.495 0.599 1.00 92.81 499 GLU A CA 1
ATOM 3914 C C . GLU A 1 499 ? -5.349 -29.898 0.339 1.00 92.81 499 GLU A C 1
ATOM 3916 O O . GLU A 1 499 ? -5.318 -30.342 -0.809 1.00 92.81 499 GLU A O 1
ATOM 3921 N N . VAL A 1 500 ? -4.831 -30.565 1.379 1.00 89.50 500 VAL A N 1
ATOM 3922 C CA . VAL A 1 500 ? -4.195 -31.895 1.242 1.00 89.50 500 VAL A CA 1
ATOM 3923 C C . VAL A 1 500 ? -5.249 -32.993 1.201 1.00 89.50 500 VAL A C 1
ATOM 3925 O O . VAL A 1 500 ? -5.182 -33.867 0.345 1.00 89.50 500 VAL A O 1
ATOM 3928 N N . ASP A 1 501 ? -6.238 -32.910 2.092 1.00 81.44 501 ASP A N 1
ATOM 3929 C CA . ASP A 1 501 ? -7.295 -33.901 2.262 1.00 81.44 501 ASP A CA 1
ATOM 3930 C C . ASP A 1 501 ? -8.618 -33.189 2.574 1.00 81.44 501 ASP A C 1
ATOM 3932 O O . ASP A 1 501 ? -8.680 -32.379 3.497 1.00 81.44 501 ASP A O 1
ATOM 3936 N N . ARG A 1 502 ? -9.689 -33.529 1.840 1.00 72.50 502 ARG A N 1
ATOM 3937 C CA . ARG A 1 502 ? -11.064 -33.050 2.112 1.00 72.50 502 ARG A CA 1
ATOM 3938 C C . ARG A 1 502 ? -11.726 -33.730 3.308 1.00 72.50 502 ARG A C 1
ATOM 3940 O O . ARG A 1 502 ? -12.846 -33.379 3.672 1.00 72.50 502 ARG A O 1
ATOM 3947 N N . ASN A 1 503 ? -11.082 -34.744 3.879 1.00 70.12 503 ASN A N 1
ATOM 3948 C CA . ASN A 1 503 ? -11.580 -35.371 5.090 1.00 70.12 503 ASN A CA 1
ATOM 3949 C C . ASN A 1 503 ? -11.285 -34.414 6.238 1.00 70.12 503 ASN A C 1
ATOM 3951 O O . ASN A 1 503 ? -10.204 -34.454 6.823 1.00 70.12 503 ASN A O 1
ATOM 3955 N N . GLU A 1 504 ? -12.239 -33.527 6.514 1.00 65.38 504 GLU A N 1
ATOM 3956 C CA . GLU A 1 504 ? -12.255 -32.761 7.750 1.00 65.38 504 GLU A CA 1
ATOM 3957 C C . GLU A 1 504 ? -12.041 -33.746 8.898 1.00 65.38 504 GLU A C 1
ATOM 3959 O O . GLU A 1 504 ? -12.806 -34.697 9.083 1.00 65.38 504 GLU A O 1
ATOM 3964 N N . ASN A 1 505 ? -10.949 -33.559 9.638 1.00 69.44 505 ASN A N 1
ATOM 3965 C CA . ASN A 1 505 ? -10.726 -34.338 10.846 1.00 69.44 505 ASN A CA 1
ATOM 3966 C C . ASN A 1 505 ? -11.925 -34.119 11.783 1.00 69.44 505 ASN A C 1
ATOM 3968 O O . ASN A 1 505 ? -12.514 -33.039 11.775 1.00 69.44 505 ASN A O 1
ATOM 3972 N N . GLU A 1 506 ? -12.234 -35.088 12.651 1.00 74.50 506 GLU A N 1
ATOM 3973 C CA . GLU A 1 506 ? -13.366 -35.035 13.604 1.00 74.50 506 GLU A CA 1
ATOM 3974 C C . GLU A 1 506 ? -13.432 -33.734 14.440 1.00 74.50 506 GLU A C 1
ATOM 3976 O O . GLU A 1 506 ? -14.476 -33.376 14.977 1.00 74.50 506 GLU A O 1
ATOM 3981 N N . ASN A 1 507 ? -12.324 -32.991 14.512 1.00 82.31 507 ASN A N 1
ATOM 3982 C CA . ASN A 1 507 ? -12.174 -31.735 15.240 1.00 82.31 507 ASN A CA 1
ATOM 3983 C C . ASN A 1 507 ? -12.489 -30.459 14.424 1.00 82.31 507 ASN A C 1
ATOM 3985 O O . ASN A 1 507 ? -12.323 -29.355 14.950 1.00 82.31 507 ASN A O 1
ATOM 3989 N N . GLY A 1 508 ? -12.907 -30.576 13.157 1.00 88.94 508 GLY A N 1
ATOM 3990 C CA . GLY A 1 508 ? -13.200 -29.434 12.278 1.00 88.94 508 GLY A CA 1
ATOM 3991 C C . GLY A 1 508 ? -11.952 -28.651 11.854 1.00 88.94 508 GLY A C 1
ATOM 3992 O O . GLY A 1 508 ? -11.983 -27.424 11.760 1.00 88.94 508 GLY A O 1
ATOM 3993 N N . TYR A 1 509 ? -10.827 -29.348 11.673 1.00 91.25 509 TYR A N 1
ATOM 3994 C CA . TYR A 1 509 ? -9.576 -28.759 11.193 1.00 91.25 509 TYR A CA 1
ATOM 3995 C C . TYR A 1 509 ? -9.350 -29.102 9.728 1.00 91.25 509 TYR A C 1
ATOM 3997 O O . TYR A 1 509 ? -9.523 -30.254 9.326 1.00 91.25 509 TYR A O 1
ATOM 4005 N N . THR A 1 510 ? -8.880 -28.122 8.961 1.00 93.06 510 THR A N 1
ATOM 4006 C CA . THR A 1 510 ? -8.493 -28.309 7.561 1.00 93.06 510 THR A CA 1
ATOM 4007 C C . THR A 1 510 ? -6.975 -28.314 7.448 1.00 93.06 510 THR A C 1
ATOM 4009 O O . THR A 1 510 ? -6.293 -27.433 7.984 1.00 93.06 510 THR A O 1
ATOM 4012 N N . ARG A 1 511 ? -6.428 -29.312 6.750 1.00 92.38 511 ARG A N 1
ATOM 4013 C CA . ARG A 1 511 ? -4.989 -29.440 6.506 1.00 92.38 511 ARG A CA 1
ATOM 4014 C C . ARG A 1 511 ? -4.626 -28.811 5.167 1.00 92.38 511 ARG A C 1
ATOM 4016 O O . ARG A 1 511 ? -5.093 -29.249 4.116 1.00 92.38 511 ARG A O 1
ATOM 4023 N N . LEU A 1 512 ? -3.757 -27.808 5.212 1.00 93.50 512 LEU A N 1
ATOM 4024 C CA . LEU A 1 512 ? -3.325 -27.055 4.041 1.00 93.50 512 LEU A CA 1
ATOM 4025 C C . LEU A 1 512 ? -1.826 -27.219 3.816 1.00 93.50 512 LEU A C 1
ATOM 4027 O O . LEU A 1 512 ? -1.039 -26.981 4.723 1.00 93.50 512 LEU A O 1
ATOM 4031 N N . ARG A 1 513 ? -1.421 -27.573 2.604 1.00 92.06 513 ARG A N 1
ATOM 4032 C CA . ARG A 1 513 ? -0.038 -27.634 2.139 1.00 92.06 513 ARG A CA 1
ATOM 4033 C C . ARG A 1 513 ? 0.417 -26.306 1.568 1.00 92.06 513 ARG A C 1
ATOM 4035 O O . ARG A 1 513 ? -0.342 -25.635 0.877 1.00 92.06 513 ARG A O 1
ATOM 4042 N N . VAL A 1 514 ? 1.683 -25.982 1.757 1.00 88.69 514 VAL A N 1
ATOM 4043 C CA . VAL A 1 514 ? 2.381 -24.985 0.951 1.00 88.69 514 VAL A CA 1
ATOM 4044 C C . VAL A 1 514 ? 2.659 -25.606 -0.421 1.00 88.69 514 VAL A C 1
ATOM 4046 O O . VAL A 1 514 ? 3.118 -26.746 -0.499 1.00 88.69 514 VAL A O 1
ATOM 4049 N N . GLY A 1 515 ? 2.326 -24.887 -1.497 1.00 81.88 515 GLY A N 1
ATOM 4050 C CA . GLY A 1 515 ? 2.684 -25.298 -2.859 1.00 81.88 515 GLY A CA 1
ATOM 4051 C C . GLY A 1 515 ? 4.198 -25.272 -3.092 1.00 81.88 515 GLY A C 1
ATOM 4052 O O . GLY A 1 515 ? 4.972 -24.975 -2.179 1.00 81.88 515 GLY A O 1
ATOM 4053 N N . ASP A 1 516 ? 4.636 -25.553 -4.320 1.00 79.19 516 ASP A N 1
ATOM 4054 C CA . ASP A 1 516 ? 6.035 -25.313 -4.684 1.00 79.19 516 ASP A CA 1
ATOM 4055 C C . ASP A 1 516 ? 6.368 -23.828 -4.457 1.00 79.19 516 ASP A C 1
ATOM 4057 O O . ASP A 1 516 ? 5.592 -22.949 -4.824 1.00 79.19 516 ASP A O 1
ATOM 4061 N N . VAL A 1 517 ? 7.501 -23.535 -3.816 1.00 64.88 517 VAL A N 1
ATOM 4062 C CA . VAL A 1 517 ? 7.875 -22.185 -3.364 1.00 64.88 517 VAL A CA 1
ATOM 4063 C C . VAL A 1 517 ? 7.908 -21.200 -4.535 1.00 64.88 517 VAL A C 1
ATOM 4065 O O . VAL A 1 517 ? 7.508 -20.049 -4.368 1.00 64.88 517 VAL A O 1
ATOM 4068 N N . ALA A 1 518 ? 8.307 -21.669 -5.722 1.00 63.84 518 ALA A N 1
ATOM 4069 C CA . ALA A 1 518 ? 8.321 -20.875 -6.950 1.00 63.84 518 ALA A CA 1
ATOM 4070 C C . ALA A 1 518 ? 6.916 -20.456 -7.426 1.00 63.84 518 ALA A C 1
ATOM 4072 O O . ALA A 1 518 ? 6.769 -19.412 -8.056 1.00 63.84 518 ALA A O 1
ATOM 4073 N N . GLU A 1 519 ? 5.888 -21.244 -7.103 1.00 64.44 519 GLU A N 1
ATOM 4074 C CA . GLU A 1 519 ? 4.488 -20.984 -7.453 1.00 64.44 519 GLU A CA 1
ATOM 4075 C C . GLU A 1 519 ? 3.676 -20.418 -6.280 1.00 64.44 519 GLU A C 1
ATOM 4077 O O . GLU A 1 519 ? 2.557 -19.957 -6.474 1.00 64.44 519 GLU A O 1
ATOM 4082 N N . ALA A 1 520 ? 4.189 -20.487 -5.049 1.00 55.28 520 ALA A N 1
ATOM 4083 C CA . ALA A 1 520 ? 3.391 -20.231 -3.856 1.00 55.28 520 ALA A CA 1
ATOM 4084 C C . ALA A 1 520 ? 3.407 -18.761 -3.416 1.00 55.28 520 ALA A C 1
ATOM 4086 O O . ALA A 1 520 ? 2.406 -18.298 -2.859 1.00 55.28 520 ALA A O 1
ATOM 4087 N N . CYS A 1 521 ? 4.508 -18.024 -3.628 1.00 54.09 521 CYS A N 1
ATOM 4088 C CA . CYS A 1 521 ? 4.535 -16.596 -3.305 1.00 54.09 521 CYS A CA 1
ATOM 4089 C C . CYS A 1 521 ? 3.988 -15.787 -4.450 1.00 54.09 521 CYS A C 1
ATOM 4091 O O . CYS A 1 521 ? 4.535 -15.786 -5.555 1.00 54.09 521 CYS A O 1
ATOM 4093 N N . HIS A 1 522 ? 2.994 -14.984 -4.131 1.00 59.81 522 HIS A N 1
ATOM 4094 C CA . HIS A 1 522 ? 2.559 -13.983 -5.059 1.00 59.81 522 HIS A CA 1
ATOM 4095 C C . HIS A 1 522 ? 2.493 -12.634 -4.360 1.00 59.81 522 HIS A C 1
ATOM 4097 O O . HIS A 1 522 ? 1.866 -12.466 -3.309 1.00 59.81 522 HIS A O 1
ATOM 4103 N N . SER A 1 523 ? 3.111 -11.639 -4.991 1.00 62.47 523 SER A N 1
ATOM 4104 C CA . SER A 1 523 ? 2.647 -10.274 -4.807 1.00 62.47 523 SER A CA 1
ATOM 4105 C C . SER A 1 523 ? 1.177 -10.208 -5.241 1.00 62.47 523 SER A C 1
ATOM 4107 O O . SER A 1 523 ? 0.719 -11.010 -6.059 1.00 62.47 523 SER A O 1
ATOM 4109 N N . VAL A 1 524 ? 0.425 -9.232 -4.725 1.00 60.41 524 VAL A N 1
ATOM 4110 C CA . VAL A 1 524 ? -0.954 -8.952 -5.175 1.00 60.41 524 VAL A CA 1
ATOM 4111 C C . VAL A 1 524 ? -1.045 -8.983 -6.710 1.00 60.41 524 VAL A C 1
ATOM 4113 O O . VAL A 1 524 ? -1.979 -9.548 -7.266 1.00 60.41 524 VAL A O 1
ATOM 4116 N N . ARG A 1 525 ? -0.023 -8.451 -7.391 1.00 61.19 525 ARG A N 1
ATOM 4117 C CA . ARG A 1 525 ? 0.114 -8.453 -8.848 1.00 61.19 525 ARG A CA 1
ATOM 4118 C C . ARG A 1 525 ? 0.171 -9.864 -9.445 1.00 61.19 525 ARG A C 1
ATOM 4120 O O . ARG A 1 525 ? -0.707 -10.215 -10.225 1.00 61.19 525 ARG A O 1
ATOM 4127 N N . THR A 1 526 ? 1.159 -10.677 -9.070 1.00 62.03 526 THR A N 1
ATOM 4128 C CA . THR A 1 526 ? 1.346 -12.012 -9.671 1.00 62.03 526 THR A CA 1
ATOM 4129 C C . THR A 1 526 ? 0.214 -12.974 -9.320 1.00 62.03 526 THR A C 1
ATOM 4131 O O . THR A 1 526 ? -0.104 -13.870 -10.099 1.00 62.03 526 THR A O 1
ATOM 4134 N N . PHE A 1 527 ? -0.454 -12.753 -8.186 1.00 66.44 527 PHE A N 1
ATOM 4135 C CA . PHE A 1 527 ? -1.586 -13.568 -7.764 1.00 66.44 527 PHE A CA 1
ATOM 4136 C C . PHE A 1 527 ? -2.775 -13.396 -8.709 1.00 66.44 527 PHE A C 1
ATOM 4138 O O . PHE A 1 527 ? -3.377 -14.376 -9.138 1.00 66.44 527 PHE A O 1
ATOM 4145 N N . PHE A 1 528 ? -3.118 -12.157 -9.059 1.00 65.19 528 PHE A N 1
ATOM 4146 C CA . PHE A 1 528 ? -4.300 -11.887 -9.876 1.00 65.19 528 PHE A CA 1
ATOM 4147 C C . PHE A 1 528 ? -4.061 -12.029 -11.383 1.00 65.19 528 PHE A C 1
ATOM 4149 O O . PHE A 1 528 ? -5.015 -12.189 -12.142 1.00 65.19 528 PHE A O 1
ATOM 4156 N N . GLU A 1 529 ? -2.800 -12.088 -11.810 1.00 63.56 529 GLU A N 1
ATOM 4157 C CA . GLU A 1 529 ? -2.421 -12.511 -13.162 1.00 63.56 529 GLU A CA 1
ATOM 4158 C C . GLU A 1 529 ? -2.716 -14.016 -13.413 1.00 63.56 529 GLU A C 1
ATOM 4160 O O . GLU A 1 529 ? -2.801 -14.437 -14.566 1.00 63.56 529 GLU A O 1
ATOM 4165 N N . SER A 1 530 ? -2.966 -14.826 -12.366 1.00 62.56 530 SER A N 1
ATOM 4166 C CA . SER A 1 530 ? -3.151 -16.295 -12.433 1.00 62.56 530 SER A CA 1
ATOM 4167 C C . SER A 1 530 ? -4.497 -16.809 -12.997 1.00 62.56 530 SER A C 1
ATOM 4169 O O . SER A 1 530 ? -4.949 -17.891 -12.632 1.00 62.56 530 SER A O 1
ATOM 4171 N N . GLN A 1 531 ? -5.128 -16.077 -13.922 1.00 64.38 531 GLN A N 1
ATOM 4172 C CA . GLN A 1 531 ? -6.406 -16.443 -14.567 1.00 64.38 531 GLN A CA 1
ATOM 4173 C C . GLN A 1 531 ? -7.563 -16.714 -13.586 1.00 64.38 531 GLN A C 1
ATOM 4175 O O . GLN A 1 531 ? -8.290 -17.698 -13.718 1.00 64.38 531 GLN A O 1
ATOM 4180 N N . GLN A 1 532 ? -7.760 -15.830 -12.604 1.00 75.56 532 GLN A N 1
ATOM 4181 C CA . GLN A 1 532 ? -8.975 -15.880 -11.788 1.00 75.56 532 GLN A CA 1
ATOM 4182 C C . GLN A 1 532 ? -10.194 -15.462 -12.612 1.00 75.56 532 GLN A C 1
ATOM 4184 O O . GLN A 1 532 ? -10.146 -14.484 -13.364 1.00 75.56 532 GLN A O 1
ATOM 4189 N N . ASP A 1 533 ? -11.295 -16.190 -12.446 1.00 87.56 533 ASP A N 1
ATOM 4190 C CA . ASP A 1 533 ? -12.571 -15.814 -13.040 1.00 87.56 533 ASP A CA 1
ATOM 4191 C C . ASP A 1 533 ? -13.188 -14.666 -12.227 1.00 87.56 533 ASP A C 1
ATOM 4193 O O . ASP A 1 533 ? -13.744 -14.856 -11.148 1.00 87.56 533 ASP A O 1
ATOM 4197 N N . PHE A 1 534 ? -13.051 -13.439 -12.724 1.00 90.25 534 PHE A N 1
ATOM 4198 C CA . PHE A 1 534 ? -13.650 -12.259 -12.098 1.00 90.25 534 PHE A CA 1
ATOM 4199 C C . PHE A 1 534 ? -15.140 -12.109 -12.410 1.00 90.25 534 PHE A C 1
ATOM 4201 O O . PHE A 1 534 ? -15.774 -11.203 -11.867 1.00 90.25 534 PHE A O 1
ATOM 4208 N N . ASP A 1 535 ? -15.700 -12.934 -13.290 1.00 91.69 535 ASP A N 1
ATOM 4209 C CA . ASP A 1 535 ? -17.085 -12.814 -13.728 1.00 91.69 535 ASP A CA 1
ATOM 4210 C C . ASP A 1 535 ? -18.046 -13.573 -12.792 1.00 91.69 535 ASP A C 1
ATOM 4212 O O . ASP A 1 535 ? -19.231 -13.245 -12.758 1.00 91.69 535 ASP A O 1
ATOM 4216 N N . VAL A 1 536 ? -17.535 -14.479 -11.948 1.00 90.75 536 VAL A N 1
ATOM 4217 C CA . VAL A 1 536 ? -18.304 -15.173 -10.897 1.00 90.75 536 VAL A CA 1
ATOM 4218 C C . VAL A 1 536 ? -18.297 -14.435 -9.556 1.00 90.75 536 VAL A C 1
ATOM 4220 O O . VAL A 1 536 ? -17.424 -13.610 -9.272 1.00 90.75 536 VAL A O 1
ATOM 4223 N N . ASN A 1 537 ? -19.260 -14.761 -8.692 1.00 93.56 537 ASN A N 1
ATOM 4224 C CA . ASN A 1 537 ? -19.307 -14.247 -7.324 1.00 93.56 537 ASN A CA 1
ATOM 4225 C C . ASN A 1 537 ? -18.307 -15.001 -6.446 1.00 93.56 537 ASN A C 1
ATOM 4227 O O . ASN A 1 537 ? -18.236 -16.229 -6.500 1.00 93.56 537 ASN A O 1
ATOM 4231 N N . TRP A 1 538 ? -17.595 -14.283 -5.578 1.00 93.81 538 TRP A N 1
ATOM 4232 C CA . TRP A 1 538 ? -16.647 -14.874 -4.637 1.00 93.81 538 TRP A CA 1
ATOM 4233 C C . TRP A 1 538 ? -17.038 -14.591 -3.192 1.00 93.81 538 TRP A C 1
ATOM 4235 O O . TRP A 1 538 ? -17.341 -13.460 -2.795 1.00 93.81 538 TRP A O 1
ATOM 4245 N N . ARG A 1 539 ? -16.975 -15.649 -2.388 1.00 95.25 539 ARG A N 1
ATOM 4246 C CA . ARG A 1 539 ? -17.175 -15.633 -0.943 1.00 95.25 539 ARG A CA 1
ATOM 4247 C C . ARG A 1 539 ? -15.848 -15.853 -0.245 1.00 95.25 539 ARG A C 1
ATOM 4249 O O . ARG A 1 539 ? -15.010 -16.602 -0.725 1.00 95.25 539 ARG A O 1
ATOM 4256 N N . CYS A 1 540 ? -15.656 -15.198 0.888 1.00 95.94 540 CYS A N 1
ATOM 4257 C CA . CYS A 1 540 ? -14.469 -15.327 1.716 1.00 95.94 540 CYS A CA 1
ATOM 4258 C C . CYS A 1 540 ? -14.867 -15.858 3.091 1.00 95.94 540 CYS A C 1
ATOM 4260 O O . CYS A 1 540 ? -15.753 -15.299 3.744 1.00 95.94 540 CYS A O 1
ATOM 4262 N N . THR A 1 541 ? -14.192 -16.917 3.532 1.00 96.88 541 THR A N 1
ATOM 4263 C CA . THR A 1 541 ? -14.188 -17.365 4.927 1.00 96.88 541 THR A CA 1
ATOM 4264 C C . THR A 1 541 ? -12.794 -17.188 5.509 1.00 96.88 541 THR A C 1
ATOM 4266 O O . THR A 1 541 ? -11.780 -17.301 4.814 1.00 96.88 541 THR A O 1
ATOM 4269 N N . VAL A 1 542 ? -12.735 -16.839 6.792 1.00 97.44 542 VAL A N 1
ATOM 4270 C CA . VAL A 1 542 ? -11.480 -16.527 7.474 1.00 97.44 542 VAL A CA 1
ATOM 4271 C C . VAL A 1 542 ? -11.140 -17.672 8.410 1.00 97.44 542 VAL A C 1
ATOM 4273 O O . VAL A 1 542 ? -11.926 -18.041 9.277 1.00 97.44 542 VAL A O 1
ATOM 4276 N N . HIS A 1 543 ? -9.939 -18.201 8.256 1.00 97.62 543 HIS A N 1
ATOM 4277 C CA . HIS A 1 543 ? -9.406 -19.300 9.038 1.00 97.62 543 HIS A CA 1
ATOM 4278 C C . HIS A 1 543 ? -8.205 -18.825 9.848 1.00 97.62 543 HIS A C 1
ATOM 4280 O O . HIS A 1 543 ? -7.441 -17.953 9.428 1.00 97.62 543 HIS A O 1
ATOM 4286 N N . GLN A 1 544 ? -8.040 -19.399 11.030 1.00 96.50 544 GLN A N 1
ATOM 4287 C CA . GLN A 1 544 ? -6.902 -19.177 11.900 1.00 96.50 544 GLN A CA 1
ATOM 4288 C C . GLN A 1 544 ? -5.983 -20.399 11.851 1.00 96.50 544 GLN A C 1
ATOM 4290 O O . GLN A 1 544 ? -6.435 -21.525 12.048 1.00 96.50 544 GLN A O 1
ATOM 4295 N N . ILE A 1 545 ? -4.687 -20.177 11.644 1.00 94.25 545 ILE A N 1
ATOM 4296 C CA . ILE A 1 545 ? -3.664 -21.211 11.827 1.00 94.25 545 ILE A CA 1
ATOM 4297 C C . ILE A 1 545 ? -3.643 -21.608 13.305 1.00 94.25 545 ILE A C 1
ATOM 4299 O O . ILE A 1 545 ? -3.544 -20.748 14.187 1.00 94.25 545 ILE A O 1
ATOM 4303 N N . LEU A 1 546 ? -3.739 -22.907 13.577 1.00 91.56 546 LEU A N 1
ATOM 4304 C CA . LEU A 1 546 ? -3.724 -23.416 14.941 1.00 91.56 546 LEU A CA 1
ATOM 4305 C C . LEU A 1 546 ? -2.370 -23.144 15.603 1.00 91.56 546 LEU A C 1
ATOM 4307 O O . LEU A 1 546 ? -1.312 -23.482 15.078 1.00 91.56 546 LEU A O 1
ATOM 4311 N N . ALA A 1 547 ? -2.435 -22.518 16.774 1.00 88.31 547 ALA A N 1
ATOM 4312 C CA . ALA A 1 547 ? -1.302 -22.259 17.652 1.00 88.31 547 ALA A CA 1
ATOM 4313 C C . ALA A 1 547 ? -1.713 -22.609 19.086 1.00 88.31 547 ALA A C 1
ATOM 4315 O O . ALA A 1 547 ? -1.971 -21.739 19.918 1.00 88.31 547 ALA A O 1
ATOM 4316 N N . ASN A 1 548 ? -1.889 -23.902 19.333 1.00 84.88 548 ASN A N 1
ATOM 4317 C CA . ASN A 1 548 ? -2.167 -24.491 20.638 1.00 84.88 548 ASN A CA 1
ATOM 4318 C C . ASN A 1 548 ? -0.894 -25.139 21.208 1.00 84.88 548 ASN A C 1
ATOM 4320 O O . ASN A 1 548 ? 0.103 -25.312 20.513 1.00 84.88 548 ASN A O 1
ATOM 4324 N N . ASN A 1 549 ? -0.937 -25.490 22.494 1.00 82.00 549 ASN A N 1
ATOM 4325 C CA . ASN A 1 549 ? 0.135 -26.233 23.166 1.00 82.00 549 ASN A CA 1
ATOM 4326 C C . ASN A 1 549 ? -0.071 -27.753 23.048 1.00 82.00 549 ASN A C 1
ATOM 4328 O O . ASN A 1 549 ? 0.401 -28.507 23.899 1.00 82.00 549 ASN A O 1
ATOM 4332 N N . ASP A 1 550 ? -0.831 -28.192 22.046 1.00 79.81 550 ASP A N 1
ATOM 4333 C CA . ASP A 1 550 ? -1.141 -29.603 21.870 1.00 79.81 550 ASP A CA 1
ATOM 4334 C C . ASP A 1 550 ? 0.121 -30.328 21.391 1.00 79.81 550 ASP A C 1
ATOM 4336 O O . ASP A 1 550 ? 0.936 -29.786 20.640 1.00 79.81 550 ASP A O 1
ATOM 4340 N N . ILE A 1 551 ? 0.313 -31.557 21.870 1.00 77.56 551 ILE A N 1
ATOM 4341 C CA . ILE A 1 551 ? 1.477 -32.363 21.508 1.00 77.56 551 ILE A CA 1
ATOM 4342 C C . ILE A 1 551 ? 1.300 -32.802 20.055 1.00 77.56 551 ILE A C 1
ATOM 4344 O O . ILE A 1 551 ? 0.464 -33.654 19.760 1.00 77.56 551 ILE A O 1
ATOM 4348 N N . LEU A 1 552 ? 2.096 -32.223 19.159 1.00 73.50 552 LEU A N 1
ATOM 4349 C CA . LEU A 1 552 ? 2.158 -32.648 17.765 1.00 73.50 552 LEU A CA 1
ATOM 4350 C C . LEU A 1 552 ? 2.839 -34.018 17.686 1.00 73.50 552 LEU A C 1
ATOM 4352 O O . LEU A 1 552 ? 3.921 -34.220 18.247 1.00 73.50 552 LEU A O 1
ATOM 4356 N N . ILE A 1 553 ? 2.221 -34.963 16.977 1.00 80.56 553 ILE A N 1
ATOM 4357 C CA . ILE A 1 553 ? 2.902 -36.206 16.598 1.00 80.56 553 ILE A CA 1
ATOM 4358 C C . ILE A 1 553 ? 3.978 -35.900 15.551 1.00 80.56 553 ILE A C 1
ATOM 4360 O O . ILE A 1 553 ? 3.953 -34.869 14.888 1.00 80.56 553 ILE A O 1
ATOM 4364 N N . ARG A 1 554 ? 4.954 -36.794 15.381 1.00 76.94 554 ARG A N 1
ATOM 4365 C CA . ARG A 1 554 ? 6.070 -36.573 14.444 1.00 76.94 554 ARG A CA 1
ATOM 4366 C C . ARG A 1 554 ? 5.600 -36.324 13.004 1.00 76.94 554 ARG A C 1
ATOM 4368 O O . ARG A 1 554 ? 6.189 -35.495 12.316 1.00 76.94 554 ARG A O 1
ATOM 4375 N N . ASP A 1 555 ? 4.531 -36.998 12.593 1.00 75.44 555 ASP A N 1
ATOM 4376 C CA . ASP A 1 555 ? 3.908 -36.819 11.276 1.00 75.44 555 ASP A CA 1
ATOM 4377 C C . ASP A 1 555 ? 3.209 -35.454 11.146 1.00 75.44 555 ASP A C 1
ATOM 4379 O O . ASP A 1 555 ? 3.034 -34.952 10.034 1.00 75.44 555 ASP A O 1
ATOM 4383 N N . ASP A 1 556 ? 2.894 -34.820 12.284 1.00 71.88 556 ASP A N 1
ATOM 4384 C CA . ASP A 1 556 ? 2.345 -33.468 12.377 1.00 71.88 556 ASP A CA 1
ATOM 4385 C C . ASP A 1 556 ? 3.399 -32.358 12.302 1.00 71.88 556 ASP A C 1
ATOM 4387 O O . ASP A 1 556 ? 3.081 -31.186 12.114 1.00 71.88 556 ASP A O 1
ATOM 4391 N N . MET A 1 557 ? 4.678 -32.720 12.402 1.00 72.50 557 MET A N 1
ATOM 4392 C CA . MET A 1 557 ? 5.801 -31.785 12.383 1.00 72.50 557 MET A CA 1
ATOM 4393 C C . MET A 1 557 ? 6.433 -31.629 10.989 1.00 72.50 557 MET A C 1
ATOM 4395 O O . MET A 1 557 ? 7.636 -31.377 10.891 1.00 72.50 557 MET A O 1
ATOM 4399 N N . CYS A 1 558 ? 5.678 -31.789 9.893 1.00 77.50 558 CYS A N 1
ATOM 4400 C CA . CYS A 1 558 ? 6.221 -31.472 8.565 1.00 77.50 558 CYS A CA 1
ATOM 4401 C C . CYS A 1 558 ? 6.150 -29.965 8.292 1.00 77.50 558 CYS A C 1
ATOM 4403 O O . CYS A 1 558 ? 5.169 -29.295 8.597 1.00 77.50 558 CYS A O 1
ATOM 4405 N N . SER A 1 559 ? 7.205 -29.425 7.685 1.00 77.12 559 SER A N 1
ATOM 4406 C CA . SER A 1 559 ? 7.330 -27.991 7.405 1.00 77.12 559 SER A CA 1
ATOM 4407 C C . SER A 1 559 ? 6.467 -27.497 6.243 1.00 77.12 559 SER A C 1
ATOM 4409 O O . SER A 1 559 ? 6.393 -26.291 6.019 1.00 77.12 559 SER A O 1
ATOM 4411 N N . ASP A 1 560 ? 5.885 -28.407 5.463 1.00 84.31 560 ASP A N 1
ATOM 4412 C CA . ASP A 1 560 ? 5.188 -28.105 4.216 1.00 84.31 560 ASP A CA 1
ATOM 4413 C C . ASP A 1 560 ? 3.669 -28.006 4.371 1.00 84.31 560 ASP A C 1
ATOM 4415 O O . ASP A 1 560 ? 2.986 -27.802 3.374 1.00 84.31 560 ASP A O 1
ATOM 4419 N N . TRP A 1 561 ? 3.115 -28.102 5.581 1.00 88.69 561 TRP A N 1
ATOM 4420 C CA . TRP A 1 561 ? 1.684 -27.904 5.800 1.00 88.69 561 TRP A CA 1
ATOM 4421 C C . TRP A 1 561 ? 1.363 -27.177 7.107 1.00 88.69 561 TRP A C 1
ATOM 4423 O O . TRP A 1 561 ? 2.195 -27.030 7.998 1.00 88.69 561 TRP A O 1
ATOM 4433 N N . VAL A 1 562 ? 0.128 -26.689 7.202 1.00 90.56 562 VAL A N 1
ATOM 4434 C CA . VAL A 1 562 ? -0.456 -26.025 8.367 1.00 90.56 562 VAL A CA 1
ATOM 4435 C C . VAL A 1 562 ? -1.869 -26.553 8.612 1.00 90.56 562 VAL A C 1
ATOM 4437 O O . VAL A 1 562 ? -2.602 -26.856 7.669 1.00 90.56 562 VAL A O 1
ATOM 4440 N N . LEU A 1 563 ? -2.261 -26.659 9.882 1.00 91.94 563 LEU A N 1
ATOM 4441 C CA . LEU A 1 563 ? -3.655 -26.888 10.257 1.00 91.94 563 LEU A CA 1
ATOM 4442 C C . LEU A 1 563 ? -4.330 -25.551 10.510 1.00 91.94 563 LEU A C 1
ATOM 4444 O O . LEU A 1 563 ? -3.801 -24.695 11.228 1.00 91.94 563 LEU A O 1
ATOM 4448 N N . VAL A 1 564 ? -5.513 -25.392 9.936 1.00 94.81 564 VAL A N 1
ATOM 4449 C CA . VAL A 1 564 ? -6.334 -24.205 10.123 1.00 94.81 564 VAL A CA 1
ATOM 4450 C C . VAL A 1 564 ? -7.698 -24.575 10.682 1.00 94.81 564 VAL A C 1
ATOM 4452 O O . VAL A 1 564 ? -8.202 -25.679 10.471 1.00 94.81 564 VAL A O 1
ATOM 4455 N N . LYS A 1 565 ? -8.285 -23.633 11.412 1.00 95.44 565 LYS A N 1
ATOM 4456 C CA . LYS A 1 565 ? -9.647 -23.707 11.932 1.00 95.44 565 LYS A CA 1
ATOM 4457 C C . LYS A 1 565 ? -10.413 -22.469 11.501 1.00 95.44 565 LYS A C 1
ATOM 4459 O O . LYS A 1 565 ? -9.900 -21.359 11.645 1.00 95.44 565 LYS A O 1
ATOM 4464 N N . GLU A 1 566 ? -11.645 -22.641 11.047 1.00 96.38 566 GLU A N 1
ATOM 4465 C CA . GLU A 1 566 ? -12.509 -21.513 10.712 1.00 96.38 566 GLU A CA 1
ATOM 4466 C C . GLU A 1 566 ? -12.746 -20.613 11.937 1.00 96.38 566 GLU A C 1
ATOM 4468 O O . GLU A 1 566 ? -13.047 -21.078 13.043 1.00 96.38 566 GLU A O 1
ATOM 4473 N N . LEU A 1 567 ? -12.621 -19.299 11.748 1.00 96.25 567 LEU A N 1
ATOM 4474 C CA . LEU A 1 567 ? -13.034 -18.312 12.738 1.00 96.25 567 LEU A CA 1
ATOM 4475 C C . LEU A 1 567 ? -14.553 -18.135 12.655 1.00 96.25 567 LEU A C 1
ATOM 4477 O O . LEU A 1 567 ? -15.026 -17.139 12.122 1.00 96.25 567 LEU A O 1
ATOM 4481 N N . ALA A 1 568 ? -15.302 -19.079 13.235 1.00 94.38 568 ALA A N 1
ATOM 4482 C CA . ALA A 1 568 ? -16.775 -19.122 13.220 1.00 94.38 568 ALA A CA 1
ATOM 4483 C C . ALA A 1 568 ? -17.465 -17.829 13.713 1.00 94.38 568 ALA A C 1
ATOM 4485 O O . ALA A 1 568 ? -18.618 -17.553 13.401 1.00 94.38 568 ALA A O 1
ATOM 4486 N N . ASP A 1 569 ? -16.740 -17.013 14.477 1.00 93.06 569 ASP A N 1
ATOM 4487 C CA . ASP A 1 569 ? -17.135 -15.680 14.931 1.00 93.06 569 ASP A CA 1
ATOM 4488 C C . ASP A 1 569 ? -17.262 -14.630 13.811 1.00 93.06 569 ASP A C 1
ATOM 4490 O O . ASP A 1 569 ? -17.657 -13.489 14.093 1.00 93.06 569 ASP A O 1
ATOM 4494 N N . LEU A 1 570 ? -16.826 -14.966 12.596 1.00 93.81 570 LEU A N 1
ATOM 4495 C CA . LEU A 1 570 ? -16.833 -14.118 11.415 1.00 93.81 570 LEU A CA 1
ATOM 4496 C C . LEU A 1 570 ? -17.780 -14.712 10.370 1.00 93.81 570 LEU A C 1
ATOM 4498 O O . LEU A 1 570 ? -17.637 -15.883 10.025 1.00 93.81 570 LEU A O 1
ATOM 4502 N N . PRO A 1 571 ? -18.739 -13.928 9.849 1.00 92.75 571 PRO A N 1
ATOM 4503 C CA . PRO A 1 571 ? -19.654 -14.429 8.839 1.00 92.75 571 PRO A CA 1
ATOM 4504 C C . PRO A 1 571 ? -18.914 -14.704 7.528 1.00 92.75 571 PRO A C 1
ATOM 4506 O O . PRO A 1 571 ? -17.978 -13.984 7.163 1.00 92.75 571 PRO A O 1
ATOM 4509 N N . VAL A 1 572 ? -19.395 -15.703 6.786 1.00 94.94 572 VAL A N 1
ATOM 4510 C CA . VAL A 1 572 ? -19.043 -15.885 5.375 1.00 94.94 572 VAL A CA 1
ATOM 4511 C C . VAL A 1 572 ? -19.429 -14.615 4.626 1.00 94.94 572 VAL A C 1
ATOM 4513 O O . VAL A 1 572 ? -20.584 -14.189 4.681 1.00 94.94 572 VAL A O 1
ATOM 4516 N N . PHE A 1 573 ? -18.474 -13.997 3.939 1.00 94.38 573 PHE A N 1
ATOM 4517 C CA . PHE A 1 573 ? -18.693 -12.696 3.321 1.00 94.38 573 PHE A CA 1
ATOM 4518 C C . PHE A 1 573 ? -18.542 -12.764 1.804 1.00 94.38 573 PHE A C 1
ATOM 4520 O O . PHE A 1 573 ? -17.487 -13.120 1.282 1.00 94.38 573 PHE A O 1
ATOM 4527 N N . GLU A 1 574 ? -19.599 -12.393 1.087 1.00 95.81 574 GLU A N 1
ATOM 4528 C CA . GLU A 1 574 ? -19.585 -12.247 -0.367 1.00 95.81 574 GLU A CA 1
ATOM 4529 C C . GLU A 1 574 ? -19.010 -10.874 -0.737 1.00 95.81 574 GLU A C 1
ATOM 4531 O O . GLU A 1 574 ? -19.735 -9.888 -0.867 1.00 95.81 574 GLU A O 1
ATOM 4536 N N . PHE A 1 575 ? -17.679 -10.790 -0.838 1.00 94.56 575 PHE A N 1
ATOM 4537 C CA . PHE A 1 575 ? -16.997 -9.520 -1.120 1.00 94.56 575 PHE A CA 1
ATOM 4538 C C . PHE A 1 575 ? -16.991 -9.144 -2.599 1.00 94.56 575 PHE A C 1
ATOM 4540 O O . PHE A 1 575 ? -16.701 -7.991 -2.920 1.00 94.56 575 PHE A O 1
ATOM 4547 N N . TRP A 1 576 ? -17.281 -10.091 -3.491 1.00 95.56 576 TRP A N 1
ATOM 4548 C CA . TRP A 1 576 ? -17.249 -9.875 -4.930 1.00 95.56 576 TRP A CA 1
ATOM 4549 C C . TRP A 1 576 ? -18.473 -10.494 -5.596 1.00 95.56 576 TRP A C 1
ATOM 4551 O O . TRP A 1 576 ? -18.737 -11.680 -5.424 1.00 95.56 576 TRP A O 1
ATOM 4561 N N . GLN A 1 577 ? -19.199 -9.697 -6.378 1.00 95.75 577 GLN A N 1
ATOM 4562 C CA . GLN A 1 577 ? -20.481 -10.070 -6.997 1.00 95.75 577 GLN A CA 1
ATOM 4563 C C . GLN A 1 577 ? -20.371 -10.294 -8.514 1.00 95.75 577 GLN A C 1
ATOM 4565 O O . GLN A 1 577 ? -21.328 -10.078 -9.254 1.00 95.75 577 GLN A O 1
ATOM 4570 N N . GLY A 1 578 ? -19.173 -10.629 -8.992 1.00 94.75 578 GLY A N 1
ATOM 4571 C CA . GLY A 1 578 ? -18.876 -10.702 -10.416 1.00 94.75 578 GLY A CA 1
ATOM 4572 C C . GLY A 1 578 ? -18.596 -9.329 -11.033 1.00 94.75 578 GLY A C 1
ATOM 4573 O O . GLY A 1 578 ? -19.033 -8.274 -10.556 1.00 94.75 578 GLY A O 1
ATOM 4574 N N . TRP A 1 579 ? -17.840 -9.334 -12.128 1.00 95.31 579 TRP A N 1
ATOM 4575 C CA . TRP A 1 579 ? -17.358 -8.121 -12.784 1.00 95.31 579 TRP A CA 1
ATOM 4576 C C . TRP A 1 579 ? -18.488 -7.198 -13.246 1.00 95.31 579 TRP A C 1
ATOM 4578 O O . TRP A 1 579 ? -18.371 -5.984 -13.111 1.00 95.31 579 TRP A O 1
ATOM 4588 N N . LEU A 1 580 ? -19.593 -7.743 -13.765 1.00 96.19 580 LEU A N 1
ATOM 4589 C CA . LEU A 1 580 ? -20.713 -6.930 -14.252 1.00 96.19 580 LEU A CA 1
ATOM 4590 C C . LEU A 1 580 ? -21.327 -6.077 -13.133 1.00 96.19 580 LEU A C 1
ATOM 4592 O O . LEU A 1 580 ? -21.519 -4.872 -13.315 1.00 96.19 580 LEU A O 1
ATOM 4596 N N . ALA A 1 581 ? -21.585 -6.678 -11.968 1.00 96.44 581 ALA A N 1
ATOM 4597 C CA . ALA A 1 581 ? -22.144 -5.976 -10.816 1.00 96.44 581 ALA A CA 1
ATOM 4598 C C . ALA A 1 581 ? -21.132 -4.992 -10.212 1.00 96.44 581 ALA A C 1
ATOM 4600 O O . ALA A 1 581 ? -21.471 -3.842 -9.921 1.00 96.44 581 ALA A O 1
ATOM 4601 N N . GLU A 1 582 ? -19.872 -5.406 -10.064 1.00 96.31 582 GLU A N 1
ATOM 4602 C CA . GLU A 1 582 ? -18.832 -4.559 -9.478 1.00 96.31 582 GLU A CA 1
ATOM 4603 C C . GLU A 1 582 ? -18.452 -3.380 -10.377 1.00 96.31 582 GLU A C 1
ATOM 4605 O O . GLU A 1 582 ? -18.263 -2.269 -9.879 1.00 96.31 582 GLU A O 1
ATOM 4610 N N . ASN A 1 583 ? -18.441 -3.561 -11.699 1.00 96.19 583 ASN A N 1
ATOM 4611 C CA . ASN A 1 583 ? -18.235 -2.465 -12.640 1.00 96.19 583 ASN A CA 1
ATOM 4612 C C . ASN A 1 583 ? -19.417 -1.482 -12.634 1.00 96.19 583 ASN A C 1
ATOM 4614 O O . ASN A 1 583 ? -19.213 -0.270 -12.694 1.00 96.19 583 ASN A O 1
ATOM 4618 N N . ALA A 1 584 ? -20.658 -1.968 -12.507 1.00 96.50 584 ALA A N 1
ATOM 4619 C CA . ALA A 1 584 ? -21.825 -1.097 -12.360 1.00 96.50 584 ALA A CA 1
ATOM 4620 C C . ALA A 1 584 ? -21.725 -0.228 -11.094 1.00 96.50 584 ALA A C 1
ATOM 4622 O O . ALA A 1 584 ? -21.885 0.993 -11.180 1.00 96.50 584 ALA A O 1
ATOM 4623 N N . LYS A 1 585 ? -21.363 -0.829 -9.949 1.00 96.25 585 LYS A N 1
ATOM 4624 C CA . LYS A 1 585 ? -21.092 -0.093 -8.702 1.00 96.25 585 LYS A CA 1
ATOM 4625 C C . LYS A 1 585 ? -19.943 0.894 -8.861 1.00 96.25 585 LYS A C 1
ATOM 4627 O O . LYS A 1 585 ? -20.051 2.029 -8.414 1.00 96.25 585 LYS A O 1
ATOM 4632 N N . HIS A 1 586 ? -18.855 0.490 -9.511 1.00 94.94 586 HIS A N 1
ATOM 4633 C CA . HIS A 1 586 ? -17.702 1.355 -9.740 1.00 94.94 586 HIS A CA 1
ATOM 4634 C C . HIS A 1 586 ? -18.065 2.580 -10.590 1.00 94.94 586 HIS A C 1
ATOM 4636 O O . HIS A 1 586 ? -17.740 3.708 -10.220 1.00 94.94 586 HIS A O 1
ATOM 4642 N N . ARG A 1 587 ? -18.821 2.388 -11.677 1.00 95.56 587 ARG A N 1
ATOM 4643 C CA . ARG A 1 587 ? -19.352 3.482 -12.503 1.00 95.56 587 ARG A CA 1
ATOM 4644 C C . ARG A 1 587 ? -20.295 4.386 -11.716 1.00 95.56 587 ARG A C 1
ATOM 4646 O O . ARG A 1 587 ? -20.284 5.598 -11.916 1.00 95.56 587 ARG A O 1
ATOM 4653 N N . GLU A 1 588 ? -21.118 3.832 -10.828 1.00 95.88 588 GLU A N 1
ATOM 4654 C CA . GLU A 1 588 ? -21.974 4.625 -9.944 1.00 95.88 588 GLU A CA 1
ATOM 4655 C C . GLU A 1 588 ? -21.152 5.429 -8.926 1.00 95.88 588 GLU A C 1
ATOM 4657 O O . GLU A 1 588 ? -21.399 6.621 -8.760 1.00 95.88 588 GLU A O 1
ATOM 4662 N N . GLU A 1 589 ? -20.133 4.831 -8.300 1.00 93.75 589 GLU A N 1
ATOM 4663 C CA . GLU A 1 589 ? -19.184 5.519 -7.414 1.00 93.75 589 GLU A CA 1
ATOM 4664 C C . GLU A 1 589 ? -18.485 6.674 -8.152 1.00 93.75 589 GLU A C 1
ATOM 4666 O O . GLU A 1 589 ? -18.443 7.797 -7.643 1.00 93.75 589 GLU A O 1
ATOM 4671 N N . GLN A 1 590 ? -17.997 6.438 -9.375 1.00 92.19 590 GLN A N 1
ATOM 4672 C CA . GLN A 1 590 ? -17.392 7.469 -10.223 1.00 92.19 590 GLN A CA 1
ATOM 4673 C C . GLN A 1 590 ? -18.390 8.578 -10.576 1.00 92.19 590 GLN A C 1
ATOM 4675 O O . GLN A 1 590 ? -18.069 9.758 -10.427 1.00 92.19 590 GLN A O 1
ATOM 4680 N N . LYS A 1 591 ? -19.627 8.227 -10.956 1.00 94.00 591 LYS A N 1
ATOM 4681 C CA . LYS A 1 591 ? -20.703 9.200 -11.210 1.00 94.00 591 LYS A CA 1
ATOM 4682 C C . LYS A 1 591 ? -21.044 10.010 -9.968 1.00 94.00 591 LYS A C 1
ATOM 4684 O O . LYS A 1 591 ? -21.204 11.216 -10.076 1.00 94.00 591 LYS A O 1
ATOM 4689 N N . ARG A 1 592 ? -21.122 9.393 -8.785 1.00 93.12 592 ARG A N 1
ATOM 4690 C CA . ARG A 1 592 ? -21.378 10.097 -7.517 1.00 93.12 592 ARG A CA 1
ATOM 4691 C C . ARG A 1 592 ? -20.240 11.055 -7.176 1.00 93.12 592 ARG A C 1
ATOM 4693 O O . ARG A 1 592 ? -20.503 12.153 -6.687 1.00 93.12 592 ARG A O 1
ATOM 4700 N N . ARG A 1 593 ? -18.991 10.676 -7.464 1.00 89.44 593 ARG A N 1
ATOM 4701 C CA . ARG A 1 593 ? -17.809 11.530 -7.267 1.00 89.44 593 ARG A CA 1
ATOM 4702 C C . ARG A 1 593 ? -17.771 12.704 -8.248 1.00 89.44 593 ARG A C 1
ATOM 4704 O O . ARG A 1 593 ? -17.474 13.821 -7.824 1.00 89.44 593 ARG A O 1
ATOM 4711 N N . SER A 1 594 ? -18.129 12.493 -9.514 1.00 88.81 594 SER A N 1
ATOM 4712 C CA . SER A 1 594 ? -18.194 13.572 -10.509 1.00 88.81 594 SER A CA 1
ATOM 4713 C C . SER A 1 594 ? -19.422 14.472 -10.310 1.00 88.81 594 SER A C 1
ATOM 4715 O O . SER A 1 594 ? -19.297 15.697 -10.337 1.00 88.81 594 SER A O 1
ATOM 4717 N N . SER A 1 595 ? -20.589 13.906 -9.985 1.00 84.06 595 SER A N 1
ATOM 4718 C CA . SER A 1 595 ? -21.827 14.657 -9.732 1.00 84.06 595 SER A CA 1
ATOM 4719 C C . SER A 1 595 ? -21.826 15.384 -8.390 1.00 84.06 595 SER A C 1
ATOM 4721 O O . SER A 1 595 ? -22.434 16.443 -8.260 1.00 84.06 595 SER A O 1
ATOM 4723 N N . GLY A 1 596 ? -21.147 14.843 -7.373 1.00 76.38 596 GLY A N 1
ATOM 4724 C CA . GLY A 1 596 ? -20.991 15.497 -6.070 1.00 76.38 596 GLY A CA 1
ATOM 4725 C C . GLY A 1 596 ? -20.247 16.830 -6.175 1.00 76.38 596 GLY A C 1
ATOM 4726 O O . GLY A 1 596 ? -20.503 17.747 -5.395 1.00 76.38 596 GLY A O 1
ATOM 4727 N N . LYS A 1 597 ? -19.393 16.978 -7.196 1.00 71.50 597 LYS A N 1
ATOM 4728 C CA . LYS A 1 597 ? -18.734 18.247 -7.516 1.00 71.50 597 LYS A CA 1
ATOM 4729 C C . LYS A 1 597 ? -19.639 19.222 -8.288 1.00 71.50 597 LYS A C 1
ATOM 4731 O O . LYS A 1 597 ? -19.423 20.426 -8.172 1.00 71.50 597 LYS A O 1
ATOM 4736 N N . SER A 1 598 ? -20.670 18.758 -9.008 1.00 59.84 598 SER A N 1
ATOM 4737 C CA . SER A 1 598 ? -21.529 19.619 -9.845 1.00 59.84 598 SER A CA 1
ATOM 4738 C C . SER A 1 598 ? -22.903 19.972 -9.243 1.00 59.84 598 SER A C 1
ATOM 4740 O O . SER A 1 598 ? -23.373 21.092 -9.441 1.00 59.84 598 SER A O 1
ATOM 4742 N N . ASN A 1 599 ? -23.537 19.085 -8.465 1.00 47.31 599 ASN A N 1
ATOM 4743 C CA . ASN A 1 599 ? -24.946 19.226 -8.045 1.00 47.31 599 ASN A CA 1
ATOM 4744 C C . ASN A 1 599 ? -25.188 19.913 -6.687 1.00 47.31 599 ASN A C 1
ATOM 4746 O O . ASN A 1 599 ? -26.335 20.032 -6.262 1.00 47.31 599 ASN A O 1
ATOM 4750 N N . SER A 1 600 ? -24.162 20.470 -6.034 1.00 55.94 600 SER A N 1
ATOM 4751 C CA . SER A 1 600 ? -24.391 21.486 -4.981 1.00 55.94 600 SER A CA 1
ATOM 4752 C C . SER A 1 600 ? -24.878 22.829 -5.553 1.00 55.94 600 SER A C 1
ATOM 4754 O O . SER A 1 600 ? -25.192 23.764 -4.819 1.00 55.94 600 SER A O 1
ATOM 4756 N N . LYS A 1 601 ? -24.983 22.934 -6.883 1.00 52.81 601 LYS A N 1
ATOM 4757 C CA . LYS A 1 601 ? -25.520 24.084 -7.598 1.00 52.81 601 LYS A CA 1
ATOM 4758 C C . LYS A 1 601 ? -26.930 23.769 -8.101 1.00 52.81 601 LYS A C 1
ATOM 4760 O O . LYS A 1 601 ? -27.112 22.867 -8.908 1.00 52.81 601 LYS A O 1
ATOM 4765 N N . LYS A 1 602 ? -27.880 24.624 -7.713 1.00 53.53 602 LYS A N 1
ATOM 4766 C CA . LYS A 1 602 ? -29.219 24.802 -8.307 1.00 53.53 602 LYS A CA 1
ATOM 4767 C C . LYS A 1 602 ? -30.343 23.927 -7.730 1.00 53.53 602 LYS A C 1
ATOM 4769 O O . LYS A 1 602 ? -30.862 23.022 -8.370 1.00 53.53 602 LYS A O 1
ATOM 4774 N N . ARG A 1 603 ? -30.855 24.338 -6.568 1.00 42.50 603 ARG A N 1
ATOM 4775 C CA . ARG A 1 603 ? -32.298 24.254 -6.308 1.00 42.50 603 ARG A CA 1
ATOM 4776 C C . ARG A 1 603 ? -32.829 25.682 -6.177 1.00 42.50 603 ARG A C 1
ATOM 4778 O O . ARG A 1 603 ? -32.756 26.280 -5.109 1.00 42.50 603 ARG A O 1
ATOM 4785 N N . GLU A 1 604 ? -33.265 26.245 -7.306 1.00 51.72 604 GLU A N 1
ATOM 4786 C CA . GLU A 1 604 ? -34.057 27.481 -7.351 1.00 51.72 604 GLU A CA 1
ATOM 4787 C C . GLU A 1 604 ? -35.281 27.301 -6.447 1.00 51.72 604 GLU A C 1
ATOM 4789 O O . GLU A 1 604 ? -36.063 26.362 -6.614 1.00 51.72 604 GLU A O 1
ATOM 4794 N N . ALA A 1 605 ? -35.414 28.169 -5.446 1.00 44.66 605 ALA A N 1
ATOM 4795 C CA . ALA A 1 605 ? -36.620 28.242 -4.639 1.00 44.66 605 ALA A CA 1
ATOM 4796 C C . ALA A 1 605 ? -37.787 28.698 -5.536 1.00 44.66 605 ALA A C 1
ATOM 4798 O O . ALA A 1 605 ? -37.619 29.668 -6.280 1.00 44.66 605 ALA A O 1
ATOM 4799 N N . PRO A 1 606 ? -38.964 28.045 -5.488 1.00 43.41 606 PRO A N 1
ATOM 4800 C CA . PRO A 1 606 ? -40.130 28.537 -6.205 1.00 43.41 606 PRO A CA 1
ATOM 4801 C C . PRO A 1 606 ? -40.525 29.903 -5.631 1.00 43.41 606 PRO A C 1
ATOM 4803 O O . PRO A 1 606 ? -40.600 30.082 -4.414 1.00 43.41 606 PRO A O 1
ATOM 4806 N N . ALA A 1 607 ? -40.737 30.871 -6.521 1.00 46.78 607 ALA A N 1
ATOM 4807 C CA . ALA A 1 607 ? -41.114 32.236 -6.184 1.00 46.78 607 ALA A CA 1
ATOM 4808 C C . ALA A 1 607 ? -42.402 32.262 -5.341 1.00 46.78 607 ALA A C 1
ATOM 4810 O O . ALA A 1 607 ? -43.464 31.845 -5.803 1.00 46.78 607 ALA A O 1
ATOM 4811 N N . ALA A 1 608 ? -42.312 32.771 -4.110 1.00 40.59 608 ALA A N 1
ATOM 4812 C CA . ALA A 1 608 ? -43.478 33.131 -3.311 1.00 40.59 608 ALA A CA 1
ATOM 4813 C C . ALA A 1 608 ? -43.916 34.572 -3.651 1.00 40.59 608 ALA A C 1
ATOM 4815 O O . ALA A 1 608 ? -43.054 35.444 -3.806 1.00 40.59 608 ALA A O 1
ATOM 4816 N N . PRO A 1 609 ? -45.229 34.837 -3.780 1.00 48.56 609 PRO A N 1
ATOM 4817 C CA . PRO A 1 609 ? -45.751 36.130 -4.198 1.00 48.56 609 PRO A CA 1
ATOM 4818 C C . PRO A 1 609 ? -45.659 37.179 -3.084 1.00 48.56 609 PRO A C 1
ATOM 4820 O O . PRO A 1 609 ? -45.698 36.882 -1.891 1.00 48.56 609 PRO A O 1
ATOM 4823 N N . ALA A 1 610 ? -45.524 38.426 -3.522 1.00 47.16 610 ALA A N 1
ATOM 4824 C CA . ALA A 1 610 ? -45.317 39.603 -2.701 1.00 47.16 610 ALA A CA 1
ATOM 4825 C C . ALA A 1 610 ? -46.546 40.035 -1.874 1.00 47.16 610 ALA A C 1
ATOM 4827 O O . ALA A 1 610 ? -47.688 39.869 -2.292 1.00 47.16 610 ALA A O 1
ATOM 4828 N N . ALA A 1 611 ? -46.218 40.754 -0.792 1.00 42.50 611 ALA A N 1
ATOM 4829 C CA . ALA A 1 611 ? -46.986 41.801 -0.107 1.00 42.50 611 ALA A CA 1
ATOM 4830 C C . ALA A 1 611 ? -48.097 41.391 0.883 1.00 42.50 611 ALA A C 1
ATOM 4832 O O . ALA A 1 611 ? -49.186 40.988 0.500 1.00 42.50 611 ALA A O 1
ATOM 4833 N N . ALA A 1 612 ? -47.886 41.683 2.171 1.00 35.78 612 ALA A N 1
ATOM 4834 C CA . ALA A 1 612 ? -48.393 42.909 2.804 1.00 35.78 612 ALA A CA 1
ATOM 4835 C C . ALA A 1 612 ? -47.906 43.016 4.264 1.00 35.78 612 ALA A C 1
ATOM 4837 O O . ALA A 1 612 ? -47.688 42.019 4.944 1.00 35.78 612 ALA A O 1
ATOM 4838 N N . ALA A 1 613 ? -47.692 44.253 4.703 1.00 41.41 613 ALA A N 1
ATOM 4839 C CA . ALA A 1 613 ? -47.059 44.648 5.957 1.00 41.41 613 ALA A CA 1
ATOM 4840 C C . ALA A 1 613 ? -48.087 44.798 7.126 1.00 41.41 613 ALA A C 1
ATOM 4842 O O . ALA A 1 613 ? -49.093 44.096 7.128 1.00 41.41 613 ALA A O 1
ATOM 4843 N N . PRO A 1 614 ? -47.866 45.635 8.162 1.00 61.88 614 PRO A N 1
ATOM 4844 C CA . PRO A 1 614 ? -47.425 45.203 9.492 1.00 61.88 614 PRO A CA 1
ATOM 4845 C C . PRO A 1 614 ? -48.380 45.651 10.624 1.00 61.88 614 PRO A C 1
ATOM 4847 O O . PRO A 1 614 ? -49.210 46.527 10.414 1.00 61.88 614 PRO A O 1
ATOM 4850 N N . ALA A 1 615 ? -48.213 45.126 11.846 1.00 36.44 615 ALA A N 1
ATOM 4851 C CA . ALA A 1 615 ? -48.393 45.835 13.133 1.00 36.44 615 ALA A CA 1
ATOM 4852 C C . ALA A 1 615 ? -48.603 44.847 14.290 1.00 36.44 615 ALA A C 1
ATOM 4854 O O . ALA A 1 615 ? -49.377 43.906 14.172 1.00 36.44 615 ALA A O 1
ATOM 4855 N N . GLY A 1 616 ? -48.013 45.129 15.456 1.00 33.69 616 GLY A N 1
ATOM 4856 C CA . GLY A 1 616 ? -48.474 44.501 16.696 1.00 33.69 616 GLY A CA 1
ATOM 4857 C C . GLY A 1 616 ? -47.479 44.516 17.844 1.00 33.69 616 GLY A C 1
ATOM 4858 O O . GLY A 1 616 ? -46.721 43.579 18.025 1.00 33.69 616 GLY A O 1
ATOM 4859 N N . LYS A 1 617 ? -47.507 45.594 18.628 1.00 40.84 617 LYS A N 1
ATOM 4860 C CA . LYS A 1 617 ? -46.792 45.785 19.899 1.00 40.84 617 LYS A CA 1
ATOM 4861 C C . LYS A 1 617 ? -47.254 44.814 21.003 1.00 40.84 617 LYS A C 1
ATOM 4863 O O . LYS A 1 617 ? -48.389 44.349 20.968 1.00 40.84 617 LYS A O 1
ATOM 4868 N N . LYS A 1 618 ? -46.455 44.829 22.088 1.00 35.78 618 LYS A N 1
ATOM 4869 C CA . LYS A 1 618 ? -46.719 44.423 23.493 1.00 35.78 618 LYS A CA 1
ATOM 4870 C C . LYS A 1 618 ? -46.457 42.937 23.775 1.00 35.78 618 LYS A C 1
ATOM 4872 O O . LYS A 1 618 ? -46.704 42.111 22.922 1.00 35.78 618 LYS A O 1
ATOM 4877 N N . ALA A 1 619 ? -46.029 42.493 24.951 1.00 33.53 619 ALA A N 1
ATOM 4878 C CA . ALA A 1 619 ? -45.445 43.082 26.157 1.00 33.53 619 ALA A CA 1
ATOM 4879 C C . ALA A 1 619 ? -45.219 41.899 27.127 1.00 33.53 619 ALA A C 1
ATOM 4881 O O . ALA A 1 619 ? -46.115 41.083 27.284 1.00 33.53 619 ALA A O 1
ATOM 4882 N N . ARG A 1 620 ? -44.051 41.838 27.778 1.00 39.94 620 ARG A N 1
ATOM 4883 C CA . ARG A 1 620 ? -43.838 41.502 29.203 1.00 39.94 620 ARG A CA 1
ATOM 4884 C C . ARG A 1 620 ? -44.903 40.627 29.906 1.00 39.94 620 ARG A C 1
ATOM 4886 O O . ARG A 1 620 ? -45.959 41.138 30.261 1.00 39.94 620 ARG A O 1
ATOM 4893 N N . SER A 1 621 ? -44.537 39.405 30.300 1.00 33.53 621 SER A N 1
ATOM 4894 C CA . SER A 1 621 ? -44.996 38.813 31.568 1.00 33.53 621 SER A CA 1
ATOM 4895 C C . SER A 1 621 ? -44.078 37.673 32.017 1.00 33.53 621 SER A C 1
ATOM 4897 O O . SER A 1 621 ? -43.914 36.673 31.330 1.00 33.53 621 SER A O 1
ATOM 4899 N N . THR A 1 622 ? -43.469 37.875 33.178 1.00 40.03 622 THR A N 1
ATOM 4900 C CA . THR A 1 622 ? -42.813 36.894 34.044 1.00 40.03 622 THR A CA 1
ATOM 4901 C C . THR A 1 622 ? -43.855 36.042 34.766 1.00 40.03 622 THR A C 1
ATOM 4903 O O . THR A 1 622 ? -44.719 36.632 35.411 1.00 40.03 622 THR A O 1
ATOM 4906 N N . GLN A 1 623 ? -43.712 34.713 34.801 1.00 30.81 623 GLN A N 1
ATOM 4907 C CA . GLN A 1 623 ? -44.074 33.941 35.998 1.00 30.81 623 GLN A CA 1
ATOM 4908 C C . GLN A 1 623 ? -43.490 32.525 36.002 1.00 30.81 623 GLN A C 1
ATOM 4910 O O . GLN A 1 623 ? -43.494 31.827 34.995 1.00 30.81 623 GLN A O 1
ATOM 4915 N N . ALA A 1 624 ? -42.985 32.157 37.176 1.00 39.12 624 ALA A N 1
ATOM 4916 C CA . ALA A 1 624 ? -42.488 30.850 37.571 1.00 39.12 624 ALA A CA 1
ATOM 4917 C C . ALA A 1 624 ? -43.625 29.944 38.081 1.00 39.12 624 ALA A C 1
ATOM 4919 O O . ALA A 1 624 ? -44.581 30.462 38.651 1.00 39.12 624 ALA A O 1
ATOM 4920 N N . HIS A 1 625 ? -43.470 28.625 37.916 1.00 31.84 625 HIS A N 1
ATOM 4921 C CA . HIS A 1 625 ? -43.928 27.508 38.773 1.00 31.84 625 HIS A CA 1
ATOM 4922 C C . HIS A 1 625 ? -43.402 26.214 38.103 1.00 31.84 625 HIS A C 1
ATOM 4924 O O . HIS A 1 625 ? -43.552 26.070 36.895 1.00 31.84 625 HIS A O 1
ATOM 4930 N N . ALA A 1 626 ? -42.514 25.432 38.725 1.00 32.75 626 ALA A N 1
ATOM 4931 C CA . ALA A 1 626 ? -42.714 24.459 39.811 1.00 32.75 626 ALA A CA 1
ATOM 4932 C C . ALA A 1 626 ? -43.337 23.128 39.336 1.00 32.75 626 ALA A C 1
ATOM 4934 O O . ALA A 1 626 ? -44.464 23.116 38.855 1.00 32.75 626 ALA A O 1
ATOM 4935 N N . ASP A 1 627 ? -42.551 22.062 39.519 1.00 32.19 627 ASP A N 1
ATOM 4936 C CA . ASP A 1 627 ? -42.875 20.649 39.762 1.00 32.19 627 ASP A CA 1
ATOM 4937 C C . ASP A 1 627 ? -44.011 19.966 38.986 1.00 32.19 627 ASP A C 1
ATOM 4939 O O . ASP A 1 627 ? -45.195 20.167 39.250 1.00 32.19 627 ASP A O 1
ATOM 4943 N N . ALA A 1 628 ? -43.616 19.002 38.149 1.00 32.31 628 ALA A N 1
ATOM 4944 C CA . ALA A 1 628 ? -44.381 17.781 37.912 1.00 32.31 628 ALA A CA 1
ATOM 4945 C C . ALA A 1 628 ? -43.433 16.639 37.498 1.00 32.31 628 ALA A C 1
ATOM 4947 O O . ALA A 1 628 ? -42.988 16.562 36.354 1.00 32.31 628 ALA A O 1
ATOM 4948 N N . GLU A 1 629 ? -43.128 15.757 38.450 1.00 37.25 629 GLU A N 1
ATOM 4949 C CA . GLU A 1 629 ? -42.671 14.390 38.191 1.00 37.25 629 GLU A CA 1
ATOM 4950 C C . GLU A 1 629 ? -43.802 13.599 37.520 1.00 37.25 629 GLU A C 1
ATOM 4952 O O . GLU A 1 629 ? -44.888 13.514 38.092 1.00 37.25 629 GLU A O 1
ATOM 4957 N N . ILE A 1 630 ? -43.553 12.991 36.354 1.00 31.55 630 ILE A N 1
ATOM 4958 C CA . ILE A 1 630 ? -44.354 11.892 35.778 1.00 31.55 630 ILE A CA 1
ATOM 4959 C C . ILE A 1 630 ? -43.386 10.931 35.043 1.00 31.55 630 ILE A C 1
ATOM 4961 O O . ILE A 1 630 ? -42.389 11.401 34.490 1.00 31.55 630 ILE A O 1
ATOM 4965 N N . PRO A 1 631 ? -43.608 9.600 35.107 1.00 33.16 631 PRO A N 1
ATOM 4966 C CA . PRO A 1 631 ? -42.555 8.593 35.072 1.00 33.16 631 PRO A CA 1
ATOM 4967 C C . PRO A 1 631 ? -42.268 8.000 33.685 1.00 33.16 631 PRO A C 1
ATOM 4969 O O . PRO A 1 631 ? -42.999 8.198 32.722 1.00 33.16 631 PRO A O 1
ATOM 4972 N N . VAL A 1 632 ? -41.167 7.247 33.681 1.00 37.72 632 VAL A N 1
ATOM 4973 C CA . VAL A 1 632 ? -40.673 6.244 32.728 1.00 37.72 632 VAL A CA 1
ATOM 4974 C C . VAL A 1 632 ? -41.764 5.596 31.867 1.00 37.72 632 VAL A C 1
ATOM 4976 O O . VAL A 1 632 ? -42.642 4.936 32.410 1.00 37.72 632 VAL A O 1
ATOM 4979 N N . ASP A 1 633 ? -41.593 5.662 30.546 1.00 27.61 633 ASP A N 1
ATOM 4980 C CA . ASP A 1 633 ? -41.956 4.562 29.654 1.00 27.61 633 ASP A CA 1
ATOM 4981 C C . ASP A 1 633 ? -40.781 4.290 28.712 1.00 27.61 633 ASP A C 1
ATOM 4983 O O . ASP A 1 633 ? -40.260 5.175 28.027 1.00 27.61 633 ASP A O 1
ATOM 4987 N N . ALA A 1 634 ? -40.309 3.052 28.802 1.00 42.56 634 ALA A N 1
ATOM 4988 C CA . ALA A 1 634 ? -39.230 2.481 28.031 1.00 42.56 634 ALA A CA 1
ATOM 4989 C C . ALA A 1 634 ? -39.821 1.873 26.760 1.00 42.56 634 ALA A C 1
ATOM 4991 O O . ALA A 1 634 ? -40.446 0.821 26.830 1.00 42.56 634 ALA A O 1
ATOM 4992 N N . ASP A 1 635 ? -39.569 2.510 25.622 1.00 30.44 635 ASP A N 1
ATOM 4993 C CA . ASP A 1 635 ? -39.628 1.860 24.318 1.00 30.44 635 ASP A CA 1
ATOM 4994 C C . ASP A 1 635 ? -38.254 2.021 23.659 1.00 30.44 635 ASP A C 1
ATOM 4996 O O . ASP A 1 635 ? -37.900 3.053 23.084 1.00 30.44 635 ASP A O 1
ATOM 5000 N N . ASP A 1 636 ? -37.451 0.973 23.840 1.00 35.91 636 ASP A N 1
ATOM 5001 C CA . ASP A 1 636 ? -36.201 0.704 23.138 1.00 35.91 636 ASP A CA 1
ATOM 5002 C C . ASP A 1 636 ? -36.543 0.357 21.676 1.00 35.91 636 ASP A C 1
ATOM 5004 O O . ASP A 1 636 ? -36.693 -0.807 21.306 1.00 35.91 636 ASP A O 1
ATOM 5008 N N . ASP A 1 637 ? -36.696 1.381 20.836 1.00 35.59 637 ASP A N 1
ATOM 5009 C CA . ASP A 1 637 ? -36.714 1.246 19.374 1.00 35.59 637 ASP A CA 1
ATOM 5010 C C . ASP A 1 637 ? -35.446 1.882 18.790 1.00 35.59 637 ASP A C 1
ATOM 5012 O O . ASP A 1 637 ? -35.447 2.949 18.170 1.00 35.59 637 ASP A O 1
ATOM 5016 N N . LEU A 1 638 ? -34.306 1.233 19.047 1.00 38.50 638 LEU A N 1
ATOM 5017 C CA . LEU A 1 638 ? -33.052 1.529 18.362 1.00 38.50 638 LEU A CA 1
ATOM 5018 C C . LEU A 1 638 ? -32.984 0.721 17.068 1.00 38.50 638 LEU A C 1
ATOM 5020 O O . LEU A 1 638 ? -32.323 -0.315 16.975 1.00 38.50 638 LEU A O 1
ATOM 5024 N N . GLY A 1 639 ? -33.652 1.256 16.047 1.00 27.62 639 GLY A N 1
ATOM 5025 C CA . GLY A 1 639 ? -33.405 0.908 14.656 1.00 27.62 639 GLY A CA 1
ATOM 5026 C C . GLY A 1 639 ? -31.911 1.011 14.338 1.00 27.62 639 GLY A C 1
ATOM 5027 O O . GLY A 1 639 ? -31.308 2.083 14.389 1.00 27.62 639 GLY A O 1
ATOM 5028 N N . PHE A 1 640 ? -31.317 -0.137 14.026 1.00 34.31 640 PHE A N 1
ATOM 5029 C CA . PHE A 1 640 ? -29.942 -0.289 13.575 1.00 34.31 640 PHE A CA 1
ATOM 5030 C C . PHE A 1 640 ? -29.794 0.391 12.201 1.00 34.31 640 PHE A C 1
ATOM 5032 O O . PHE A 1 640 ? -30.170 -0.159 11.166 1.00 34.31 640 PHE A O 1
ATOM 5039 N N . ASP A 1 641 ? -29.317 1.635 12.199 1.00 30.94 641 ASP A N 1
ATOM 5040 C CA . ASP A 1 641 ? -29.021 2.405 10.990 1.00 30.94 641 ASP A CA 1
ATOM 5041 C C . ASP A 1 641 ? -27.707 1.902 10.362 1.00 30.94 641 ASP A C 1
ATOM 5043 O O . ASP A 1 641 ? -26.611 2.381 10.655 1.00 30.94 641 ASP A O 1
ATOM 5047 N N . GLU A 1 642 ? -27.813 0.879 9.511 1.00 36.12 642 GLU A N 1
ATOM 5048 C CA . GLU A 1 642 ? -26.713 0.327 8.703 1.00 36.12 642 GLU A CA 1
ATOM 5049 C C . GLU A 1 642 ? -26.400 1.162 7.438 1.00 36.12 642 GLU A C 1
ATOM 5051 O O . GLU A 1 642 ? -25.594 0.763 6.601 1.00 36.12 642 GLU A O 1
ATOM 5056 N N . GLY A 1 643 ? -26.976 2.364 7.298 1.00 29.45 643 GLY A N 1
ATOM 5057 C CA . GLY A 1 643 ? -26.760 3.274 6.163 1.00 29.45 643 GLY A CA 1
ATOM 5058 C C . GLY A 1 643 ? -25.608 4.276 6.324 1.00 29.45 643 GLY A C 1
ATOM 5059 O O . GLY A 1 643 ? -25.559 5.283 5.613 1.00 29.45 643 GLY A O 1
ATOM 5060 N N . GLY A 1 644 ? -24.694 4.048 7.270 1.00 28.31 644 GLY A N 1
ATOM 5061 C CA . GLY A 1 644 ? -23.586 4.952 7.579 1.00 28.31 644 GLY A CA 1
ATOM 5062 C C . GLY A 1 644 ? -22.526 5.000 6.477 1.00 28.31 644 GLY A C 1
ATOM 5063 O O . GLY A 1 644 ? -21.679 4.118 6.375 1.00 28.31 644 GLY A O 1
ATOM 5064 N N . ASN A 1 645 ? -22.549 6.074 5.691 1.00 35.53 645 ASN A N 1
ATOM 5065 C CA . ASN A 1 645 ? -21.559 6.456 4.685 1.00 35.53 645 ASN A CA 1
ATOM 5066 C C . ASN A 1 645 ? -20.164 6.644 5.339 1.00 35.53 645 ASN A C 1
ATOM 5068 O O . ASN A 1 645 ? -19.780 7.751 5.709 1.00 35.53 645 ASN A O 1
ATOM 5072 N N . ALA A 1 646 ? -19.430 5.545 5.539 1.00 35.97 646 ALA A N 1
ATOM 5073 C CA . ALA A 1 646 ? -18.163 5.478 6.277 1.00 35.97 646 ALA A CA 1
ATOM 5074 C C . ALA A 1 646 ? -16.907 5.786 5.431 1.00 35.97 646 ALA A C 1
ATOM 5076 O O . ALA A 1 646 ? -15.792 5.566 5.896 1.00 35.97 646 ALA A O 1
ATOM 5077 N N . GLU A 1 647 ? -17.053 6.292 4.202 1.00 41.00 647 GLU A N 1
ATOM 5078 C CA . GLU A 1 647 ? -15.918 6.581 3.305 1.00 41.00 647 GLU A CA 1
ATOM 5079 C C . GLU A 1 647 ? -15.416 8.044 3.346 1.00 41.00 647 GLU A C 1
ATOM 5081 O O . GLU A 1 647 ? -14.576 8.406 2.525 1.00 41.00 647 GLU A O 1
ATOM 5086 N N . GLN A 1 648 ? -15.878 8.900 4.272 1.00 34.94 648 GLN A N 1
ATOM 5087 C CA . GLN A 1 648 ? -15.501 10.331 4.264 1.00 34.94 648 GLN A CA 1
ATOM 5088 C C . GLN A 1 648 ? -15.022 10.962 5.584 1.00 34.94 648 GLN A C 1
ATOM 5090 O O . GLN A 1 648 ? -14.824 12.172 5.604 1.00 34.94 648 GLN A O 1
ATOM 5095 N N . ASP A 1 649 ? -14.742 10.181 6.633 1.00 30.91 649 ASP A N 1
ATOM 5096 C CA . ASP A 1 649 ? -14.075 10.698 7.845 1.00 30.91 649 ASP A CA 1
ATOM 5097 C C . ASP A 1 649 ? -12.582 10.299 7.866 1.00 30.91 649 ASP A C 1
ATOM 5099 O O . ASP A 1 649 ? -12.227 9.154 8.147 1.00 30.91 649 ASP A O 1
ATOM 5103 N N . ASP A 1 650 ? -11.732 11.277 7.538 1.00 33.66 650 ASP A N 1
ATOM 5104 C CA . ASP A 1 650 ? -10.326 11.489 7.921 1.00 33.66 650 ASP A CA 1
ATOM 5105 C C . ASP A 1 650 ? -9.417 10.278 8.226 1.00 33.66 650 ASP A C 1
ATOM 5107 O O . ASP A 1 650 ? -9.375 9.733 9.335 1.00 33.66 650 ASP A O 1
ATOM 5111 N N . VAL A 1 651 ? -8.511 9.992 7.281 1.00 32.78 651 VAL A N 1
ATOM 5112 C CA . VAL A 1 651 ? -7.284 9.212 7.515 1.00 32.78 651 VAL A CA 1
ATOM 5113 C C . VAL A 1 651 ? -6.085 10.164 7.574 1.00 32.78 651 VAL A C 1
ATOM 5115 O O . VAL A 1 651 ? -5.308 10.267 6.634 1.00 32.78 651 VAL A O 1
ATOM 5118 N N . HIS A 1 652 ? -5.913 10.835 8.714 1.00 34.81 652 HIS A N 1
ATOM 5119 C CA . HIS A 1 652 ? -4.585 11.226 9.195 1.00 34.81 652 HIS A CA 1
ATOM 5120 C C . HIS A 1 652 ? -4.198 10.258 10.322 1.00 34.81 652 HIS A C 1
ATOM 5122 O O . HIS A 1 652 ? -4.670 10.368 11.463 1.00 34.81 652 HIS A O 1
ATOM 5128 N N . LEU A 1 653 ? -3.385 9.256 9.972 1.00 37.34 653 LEU A N 1
ATOM 5129 C CA . LEU A 1 653 ? -2.707 8.357 10.907 1.00 37.34 653 LEU A CA 1
ATOM 5130 C C . LEU A 1 653 ? -1.678 9.172 11.702 1.00 37.34 653 LEU A C 1
ATOM 5132 O O . LEU A 1 653 ? -0.615 9.503 11.198 1.00 37.34 653 LEU A O 1
ATOM 5136 N N . MET A 1 654 ? -2.014 9.511 12.942 1.00 31.50 654 MET A N 1
ATOM 5137 C CA . MET A 1 654 ? -1.033 9.889 13.960 1.00 31.50 654 MET A CA 1
ATOM 5138 C C . MET A 1 654 ? -0.985 8.708 14.923 1.00 31.50 654 MET A C 1
ATOM 5140 O O . MET A 1 654 ? -1.960 8.462 15.642 1.00 31.50 654 MET A O 1
ATOM 5144 N N . GLU A 1 655 ? 0.083 7.919 14.836 1.00 36.31 655 GLU A N 1
ATOM 5145 C CA . GLU A 1 655 ? 0.367 6.824 15.761 1.00 36.31 655 GLU A CA 1
ATOM 5146 C C . GLU A 1 655 ? 0.906 7.406 17.074 1.00 36.31 655 GLU A C 1
ATOM 5148 O O . GLU A 1 655 ? 1.829 8.214 17.081 1.00 36.31 655 GLU A O 1
ATOM 5153 N N . ASP A 1 656 ? 0.275 7.023 18.185 1.00 32.28 656 ASP A N 1
ATOM 5154 C CA . ASP A 1 656 ? 0.681 7.349 19.555 1.00 32.28 656 ASP A CA 1
ATOM 5155 C C . ASP A 1 656 ? 1.552 6.198 20.084 1.00 32.28 656 ASP A C 1
ATOM 5157 O O . ASP A 1 656 ? 1.120 5.356 20.875 1.00 32.28 656 ASP A O 1
ATOM 5161 N N . SER A 1 657 ? 2.765 6.112 19.543 1.00 32.81 657 SER A N 1
ATOM 5162 C CA . SER A 1 657 ? 3.867 5.296 20.052 1.00 32.81 657 SER A CA 1
ATOM 5163 C C . SER A 1 657 ? 5.142 6.115 19.898 1.00 32.81 657 SER A C 1
ATOM 5165 O O . SER A 1 657 ? 5.403 6.647 18.825 1.00 32.81 657 SER A O 1
ATOM 5167 N N . GLY A 1 658 ? 5.857 6.292 21.009 1.00 33.47 658 GLY A N 1
ATOM 5168 C CA . GLY A 1 658 ? 6.914 7.286 21.165 1.00 33.47 658 GLY A CA 1
ATOM 5169 C C . GLY A 1 658 ? 7.963 7.290 20.054 1.00 33.47 658 GLY A C 1
ATOM 5170 O O . GLY A 1 658 ? 8.493 6.245 19.699 1.00 33.47 658 GLY A O 1
ATOM 5171 N N . ASP A 1 659 ? 8.240 8.508 19.591 1.00 39.88 659 ASP A N 1
ATOM 5172 C CA . ASP A 1 659 ? 9.442 8.968 18.892 1.00 39.88 659 ASP A CA 1
ATOM 5173 C C . ASP A 1 659 ? 9.996 8.029 17.804 1.00 39.88 659 ASP A C 1
ATOM 5175 O O . ASP A 1 659 ? 11.049 7.414 17.953 1.00 39.88 659 ASP A O 1
ATOM 5179 N N . GLU A 1 660 ? 9.289 7.955 16.673 1.00 31.12 660 GLU A N 1
ATOM 5180 C CA . GLU A 1 660 ? 9.870 7.550 15.391 1.00 31.12 660 GLU A CA 1
ATOM 5181 C C . GLU A 1 660 ? 9.553 8.623 14.332 1.00 31.12 660 GLU A C 1
ATOM 5183 O O . GLU A 1 660 ? 8.409 9.047 14.144 1.00 31.12 660 GLU A O 1
ATOM 5188 N N . SER A 1 661 ? 10.604 9.100 13.663 1.00 35.84 661 SER A N 1
ATOM 5189 C CA . SER A 1 661 ? 10.586 10.107 12.601 1.00 35.84 661 SER A CA 1
ATOM 5190 C C . SER A 1 661 ? 9.704 9.669 11.426 1.00 35.84 661 SER A C 1
ATOM 5192 O O . SER A 1 661 ? 10.025 8.711 10.722 1.00 35.84 661 SER A O 1
ATOM 5194 N N . GLN A 1 662 ? 8.596 10.379 11.208 1.00 31.53 662 GLN A N 1
ATOM 5195 C CA . GLN A 1 662 ? 7.648 10.117 10.125 1.00 31.53 662 GLN A CA 1
ATOM 5196 C C . GLN A 1 662 ? 8.201 10.603 8.777 1.00 31.53 662 GLN A C 1
ATOM 5198 O O . GLN A 1 662 ? 8.318 11.806 8.557 1.00 31.53 662 GLN A O 1
ATOM 5203 N N . ALA A 1 663 ? 8.468 9.669 7.861 1.00 31.09 663 ALA A N 1
ATOM 5204 C CA . ALA A 1 663 ? 8.500 9.947 6.429 1.00 31.09 663 ALA A CA 1
ATOM 5205 C C . ALA A 1 663 ? 7.057 10.144 5.924 1.00 31.09 663 ALA A C 1
ATOM 5207 O O . ALA A 1 663 ? 6.153 9.376 6.271 1.00 31.09 663 ALA A O 1
ATOM 5208 N N . GLU A 1 664 ? 6.826 11.194 5.138 1.00 29.98 664 GLU A N 1
ATOM 5209 C CA . GLU A 1 664 ? 5.517 11.536 4.580 1.00 29.98 664 GLU A CA 1
ATOM 5210 C C . GLU A 1 664 ? 5.043 10.425 3.621 1.00 29.98 664 GLU A C 1
ATOM 5212 O O . GLU A 1 664 ? 5.662 10.160 2.594 1.00 29.98 664 GLU A O 1
ATOM 5217 N N . SER A 1 665 ? 3.939 9.745 3.956 1.00 30.95 665 SER A N 1
ATOM 5218 C CA . SER A 1 665 ? 3.267 8.797 3.055 1.00 30.95 665 SER A CA 1
ATOM 5219 C C . SER A 1 665 ? 1.987 9.431 2.512 1.00 30.95 665 SER A C 1
ATOM 5221 O O . SER A 1 665 ? 1.075 9.773 3.266 1.00 30.95 665 SER A O 1
ATOM 5223 N N . ILE A 1 666 ? 1.936 9.628 1.193 1.00 35.84 666 ILE A N 1
ATOM 5224 C CA . ILE A 1 666 ? 0.797 10.231 0.492 1.00 35.84 666 ILE A CA 1
ATOM 5225 C C . ILE A 1 666 ? -0.379 9.242 0.478 1.00 35.84 666 ILE A C 1
ATOM 5227 O O . ILE A 1 666 ? -0.220 8.050 0.210 1.00 35.84 666 ILE A O 1
ATOM 5231 N N . SER A 1 667 ? -1.584 9.738 0.768 1.00 37.22 667 SER A N 1
ATOM 5232 C CA . SER A 1 667 ? -2.813 8.942 0.797 1.00 37.22 667 SER A CA 1
ATOM 5233 C C . SER A 1 667 ? -3.175 8.434 -0.605 1.00 37.22 667 SER A C 1
ATOM 5235 O O . SER A 1 667 ? -3.349 9.216 -1.538 1.00 37.22 667 SER A O 1
ATOM 5237 N N . LEU A 1 668 ? -3.386 7.118 -0.751 1.00 39.06 668 LEU A N 1
ATOM 5238 C CA . LEU A 1 668 ? -3.804 6.451 -2.001 1.00 39.06 668 LEU A CA 1
ATOM 5239 C C . LEU A 1 668 ? -5.072 7.077 -2.627 1.00 39.06 668 LEU A C 1
ATOM 5241 O O . LEU A 1 668 ? -5.305 6.977 -3.828 1.00 39.06 668 LEU A O 1
ATOM 5245 N N . SER A 1 669 ? -5.889 7.750 -1.814 1.00 39.78 669 SER A N 1
ATOM 5246 C CA . SER A 1 669 ? -7.111 8.441 -2.242 1.00 39.78 669 SER A CA 1
ATOM 5247 C C . SER A 1 669 ? -6.828 9.744 -3.004 1.00 39.78 669 SER A C 1
ATOM 5249 O O . SER A 1 669 ? -7.620 10.126 -3.863 1.00 39.78 669 SER A O 1
ATOM 5251 N N . GLU A 1 670 ? -5.712 10.422 -2.714 1.00 40.91 670 GLU A N 1
ATOM 5252 C CA . GLU A 1 670 ? -5.274 11.631 -3.429 1.00 40.91 670 GLU A CA 1
ATOM 5253 C C . GLU A 1 670 ? -4.663 11.284 -4.792 1.00 40.91 670 GLU A C 1
ATOM 5255 O O . GLU A 1 670 ? -4.927 11.976 -5.774 1.00 40.91 670 GLU A O 1
ATOM 5260 N N . LEU A 1 671 ? -3.963 10.148 -4.879 1.00 43.97 671 LEU A N 1
ATOM 5261 C CA . LEU A 1 671 ? -3.391 9.591 -6.112 1.00 43.97 671 LEU A CA 1
ATOM 5262 C C . LEU A 1 671 ? -4.436 9.252 -7.188 1.00 43.97 671 LEU A C 1
ATOM 5264 O O . LEU A 1 671 ? -4.176 9.423 -8.377 1.00 43.97 671 LEU A O 1
ATOM 5268 N N . ILE A 1 672 ? -5.642 8.840 -6.784 1.00 45.47 672 ILE A N 1
ATOM 5269 C CA . ILE A 1 672 ? -6.761 8.564 -7.705 1.00 45.47 672 ILE A CA 1
ATOM 5270 C C . ILE A 1 672 ? -7.226 9.841 -8.432 1.00 45.47 672 ILE A C 1
ATOM 5272 O O . ILE A 1 672 ? -7.737 9.756 -9.544 1.00 45.47 672 ILE A O 1
ATOM 5276 N N . ASN A 1 673 ? -7.026 11.031 -7.853 1.00 44.59 673 ASN A N 1
ATOM 5277 C CA . ASN A 1 673 ? -7.504 12.289 -8.439 1.00 44.59 673 ASN A CA 1
ATOM 5278 C C . ASN A 1 673 ? -6.587 12.856 -9.537 1.00 44.59 673 ASN A C 1
ATOM 5280 O O . ASN A 1 673 ? -7.049 13.682 -10.318 1.00 44.59 673 ASN A O 1
ATOM 5284 N N . ALA A 1 674 ? -5.312 12.452 -9.593 1.00 38.88 674 ALA A N 1
ATOM 5285 C CA . ALA A 1 674 ? -4.334 12.996 -10.543 1.00 38.88 674 ALA A CA 1
ATOM 5286 C C . ALA A 1 674 ? -4.310 12.254 -11.895 1.00 38.88 674 ALA A C 1
ATOM 5288 O O . ALA A 1 674 ? -3.888 12.824 -12.894 1.00 38.88 674 ALA A O 1
ATOM 5289 N N . ALA A 1 675 ? -4.782 11.003 -11.946 1.00 39.75 675 ALA A N 1
ATOM 5290 C CA . ALA A 1 675 ? -4.718 10.162 -13.147 1.00 39.75 675 ALA A CA 1
ATOM 5291 C C . ALA A 1 675 ? -5.902 10.339 -14.124 1.00 39.75 675 ALA A C 1
ATOM 5293 O O . ALA A 1 675 ? -5.842 9.815 -15.231 1.00 39.75 675 ALA A O 1
ATOM 5294 N N . ASP A 1 676 ? -6.961 11.058 -13.730 1.00 35.94 676 ASP A N 1
ATOM 5295 C CA . ASP A 1 676 ? -8.217 11.196 -14.500 1.00 35.94 676 ASP A CA 1
ATOM 5296 C C . ASP A 1 676 ? -8.302 12.520 -15.297 1.00 35.94 676 ASP A C 1
ATOM 5298 O O . ASP A 1 676 ? -9.331 12.849 -15.884 1.00 35.94 676 ASP A O 1
ATOM 5302 N N . ALA A 1 677 ? -7.216 13.303 -15.320 1.00 34.78 677 ALA A N 1
ATOM 5303 C CA . ALA A 1 677 ? -7.064 14.468 -16.189 1.00 34.78 677 ALA A CA 1
ATOM 5304 C C . ALA A 1 677 ? -6.261 14.058 -17.434 1.00 34.78 677 ALA A C 1
ATOM 5306 O O . ALA A 1 677 ? -5.034 14.137 -17.451 1.00 34.78 677 ALA A O 1
ATOM 5307 N N . GLY A 1 678 ? -6.951 13.555 -18.460 1.00 33.25 678 GLY A N 1
ATOM 5308 C CA . GLY A 1 678 ? -6.338 13.313 -19.768 1.00 33.25 678 GLY A CA 1
ATOM 5309 C C . GLY A 1 678 ? -5.870 14.625 -20.424 1.00 33.25 678 GLY A C 1
ATOM 5310 O O . GLY A 1 678 ? -6.458 15.675 -20.157 1.00 33.25 678 GLY A O 1
ATOM 5311 N N . PRO A 1 679 ? -4.823 14.600 -21.267 1.00 34.09 679 PRO A N 1
ATOM 5312 C CA . PRO A 1 679 ? -4.428 15.762 -22.051 1.00 34.09 679 PRO A CA 1
ATOM 5313 C C . PRO A 1 679 ? -5.407 15.955 -23.220 1.00 34.09 679 PRO A C 1
ATOM 5315 O O . PRO A 1 679 ? -5.427 15.147 -24.147 1.00 34.09 679 PRO A O 1
ATOM 5318 N N . ASP A 1 680 ? -6.203 17.026 -23.184 1.00 30.81 680 ASP A N 1
ATOM 5319 C CA . ASP A 1 680 ? -6.908 17.532 -24.367 1.00 30.81 680 ASP A CA 1
ATOM 5320 C C . ASP A 1 680 ? -5.856 18.056 -25.357 1.00 30.81 680 ASP A C 1
ATOM 5322 O O . ASP A 1 680 ? -5.235 19.101 -25.155 1.00 30.81 680 ASP A O 1
ATOM 5326 N N . SER A 1 681 ? -5.594 17.278 -26.408 1.00 32.91 681 SER A N 1
ATOM 5327 C CA . SER A 1 681 ? -4.771 17.698 -27.537 1.00 32.91 681 SER A CA 1
ATOM 5328 C C . SER A 1 681 ? -5.637 18.464 -28.536 1.00 32.91 681 SER A C 1
ATOM 5330 O O . SER A 1 681 ? -6.235 17.868 -29.437 1.00 32.91 681 SER A O 1
ATOM 5332 N N . ASP A 1 682 ? -5.683 19.784 -28.390 1.00 34.09 682 ASP A N 1
ATOM 5333 C CA . ASP A 1 682 ? -6.165 20.687 -29.433 1.00 34.09 682 ASP A CA 1
ATOM 5334 C C . ASP A 1 682 ? -5.143 20.716 -30.581 1.00 34.09 682 ASP A C 1
ATOM 5336 O O . ASP A 1 682 ? -4.142 21.433 -30.544 1.00 34.09 682 ASP A O 1
ATOM 5340 N N . LEU A 1 683 ? -5.380 19.899 -31.610 1.00 35.12 683 LEU A N 1
ATOM 5341 C CA . LEU A 1 683 ? -4.757 20.078 -32.919 1.00 35.12 683 LEU A CA 1
ATOM 5342 C C . LEU A 1 683 ? -5.673 20.950 -33.778 1.00 35.12 683 LEU A C 1
ATOM 5344 O O . LEU A 1 683 ? -6.668 20.486 -34.335 1.00 35.12 683 LEU A O 1
ATOM 5348 N N . GLU A 1 684 ? -5.301 22.224 -33.890 1.00 39.50 684 GLU A N 1
ATOM 5349 C CA . GLU A 1 684 ? -5.777 23.118 -34.939 1.00 39.50 684 GLU A CA 1
ATOM 5350 C C . GLU A 1 684 ? -5.382 22.555 -36.315 1.00 39.50 684 GLU A C 1
ATOM 5352 O O . GLU A 1 684 ? -4.206 22.335 -36.609 1.00 39.50 684 GLU A O 1
ATOM 5357 N N . GLY A 1 685 ? -6.380 22.324 -37.168 1.00 30.42 685 GLY A N 1
ATOM 5358 C CA . GLY A 1 685 ? -6.214 21.899 -38.554 1.00 30.42 685 GLY A CA 1
ATOM 5359 C C . GLY A 1 685 ? -7.226 22.614 -39.438 1.00 30.42 685 GLY A C 1
ATOM 5360 O O . GLY A 1 685 ? -8.393 22.237 -39.500 1.00 30.42 685 GLY A O 1
ATOM 5361 N N . ASP A 1 686 ? -6.752 23.683 -40.067 1.00 31.77 686 ASP A N 1
ATOM 5362 C CA . ASP A 1 686 ? -7.489 24.628 -40.895 1.00 31.77 686 ASP A CA 1
ATOM 5363 C C . ASP A 1 686 ? -7.927 24.042 -42.260 1.00 31.77 686 ASP A C 1
ATOM 5365 O O . ASP A 1 686 ? -7.404 23.046 -42.758 1.00 31.77 686 ASP A O 1
ATOM 5369 N N . ASN A 1 687 ? -8.921 24.699 -42.853 1.00 34.09 687 ASN A N 1
ATOM 5370 C CA . ASN A 1 687 ? -9.717 24.330 -44.028 1.00 34.09 687 ASN A CA 1
ATOM 5371 C C . ASN A 1 687 ? -8.946 24.026 -45.334 1.00 34.09 687 ASN A C 1
ATOM 5373 O O . ASN A 1 687 ? -8.033 24.767 -45.689 1.00 34.09 687 ASN A O 1
ATOM 5377 N N . ALA A 1 688 ? -9.472 23.101 -46.164 1.00 34.50 688 ALA A N 1
ATOM 5378 C CA . ALA A 1 688 ? -10.044 23.395 -47.503 1.00 34.50 688 ALA A CA 1
ATOM 5379 C C . ALA A 1 688 ? -10.253 22.144 -48.398 1.00 34.50 688 ALA A C 1
ATOM 5381 O O . ALA A 1 688 ? -9.299 21.414 -48.630 1.00 34.50 688 ALA A O 1
ATOM 5382 N N . LYS A 1 689 ? -11.448 22.070 -49.032 1.00 36.56 689 LYS A N 1
ATOM 5383 C CA . LYS A 1 689 ? -11.753 21.529 -50.390 1.00 36.56 689 LYS A CA 1
ATOM 5384 C C . LYS A 1 689 ? -11.547 20.008 -50.615 1.00 36.56 689 LYS A C 1
ATOM 5386 O O . LYS A 1 689 ? -10.598 19.428 -50.132 1.00 36.56 689 LYS A O 1
ATOM 5391 N N . ASP A 1 690 ? -12.394 19.248 -51.307 1.00 31.77 690 ASP A N 1
ATOM 5392 C CA . ASP A 1 690 ? -13.299 19.523 -52.421 1.00 31.77 690 ASP A CA 1
ATOM 5393 C C . ASP A 1 690 ? -14.528 18.594 -52.401 1.00 31.77 690 ASP A C 1
ATOM 5395 O O . ASP A 1 690 ? -14.519 17.494 -51.848 1.00 31.77 690 ASP A O 1
ATOM 5399 N N . LYS A 1 691 ? -15.587 19.075 -53.059 1.00 38.16 691 LYS A N 1
ATOM 5400 C CA . LYS A 1 691 ? -16.708 18.284 -53.572 1.00 38.16 691 LYS A CA 1
ATOM 5401 C C . LYS A 1 691 ? -16.199 17.200 -54.524 1.00 38.16 691 LYS A C 1
ATOM 5403 O O . LYS A 1 691 ? -15.417 17.527 -55.404 1.00 38.16 691 LYS A O 1
ATOM 5408 N N . GLU A 1 692 ? -16.813 16.023 -54.491 1.00 35.12 692 GLU A N 1
ATOM 5409 C CA . GLU A 1 692 ? -17.479 15.502 -55.687 1.00 35.12 692 GLU A CA 1
ATOM 5410 C C . GLU A 1 692 ? -18.538 14.456 -55.330 1.00 35.12 692 GLU A C 1
ATOM 5412 O O . GLU A 1 692 ? -18.384 13.638 -54.424 1.00 35.12 692 GLU A O 1
ATOM 5417 N N . ASP A 1 693 ? -19.657 14.594 -56.032 1.00 40.47 693 ASP A N 1
ATOM 5418 C CA . ASP A 1 693 ? -20.827 13.736 -56.024 1.00 40.47 693 ASP A CA 1
ATOM 5419 C C . ASP A 1 693 ? -20.474 12.309 -56.450 1.00 40.47 693 ASP A C 1
ATOM 5421 O O . ASP A 1 693 ? -19.670 12.131 -57.356 1.00 40.47 693 ASP A O 1
ATOM 5425 N N . LEU A 1 694 ? -21.163 11.311 -55.892 1.00 35.16 694 LEU A N 1
ATOM 5426 C CA . LEU A 1 694 ? -21.694 10.179 -56.659 1.00 35.16 694 LEU A CA 1
ATOM 5427 C C . LEU A 1 694 ? -22.727 9.428 -55.812 1.00 35.16 694 LEU A C 1
ATOM 5429 O O . LEU A 1 694 ? -22.435 8.833 -54.777 1.00 35.16 694 LEU A O 1
ATOM 5433 N N . ALA A 1 695 ? -23.967 9.506 -56.281 1.00 38.22 695 ALA A N 1
ATOM 5434 C CA . ALA A 1 695 ? -25.075 8.670 -55.862 1.00 38.22 695 ALA A CA 1
ATOM 5435 C C . ALA A 1 695 ? -24.814 7.203 -56.235 1.00 38.22 695 ALA A C 1
ATOM 5437 O O . ALA A 1 695 ? -24.332 6.954 -57.334 1.00 38.22 695 ALA A O 1
ATOM 5438 N N . ASP A 1 696 ? -25.241 6.253 -55.399 1.00 29.06 696 ASP A N 1
ATOM 5439 C CA . ASP A 1 696 ? -26.189 5.234 -55.862 1.00 29.06 696 ASP A CA 1
ATOM 5440 C C . ASP A 1 696 ? -26.881 4.503 -54.700 1.00 29.06 696 ASP A C 1
ATOM 5442 O O . ASP A 1 696 ? -26.416 4.464 -53.562 1.00 29.06 696 ASP A O 1
ATOM 5446 N N . ALA A 1 697 ? -28.055 3.986 -55.026 1.00 35.12 697 ALA A N 1
ATOM 5447 C CA . ALA A 1 697 ? -29.114 3.500 -54.169 1.00 35.12 697 ALA A CA 1
ATOM 5448 C C . ALA A 1 697 ? -28.904 2.090 -53.588 1.00 35.12 697 ALA A C 1
ATOM 5450 O O . ALA A 1 697 ? -28.291 1.231 -54.209 1.00 35.12 697 ALA A O 1
ATOM 5451 N N . SER A 1 698 ? -29.552 1.824 -52.446 1.00 33.84 698 SER A N 1
ATOM 5452 C CA . SER A 1 698 ? -30.350 0.607 -52.174 1.00 33.84 698 SER A CA 1
ATOM 5453 C C . SER A 1 698 ? -30.903 0.716 -50.744 1.00 33.84 698 SER A C 1
ATOM 5455 O O . SER A 1 698 ? -30.163 0.644 -49.773 1.00 33.84 698 SER A O 1
ATOM 5457 N N . ALA A 1 699 ? -32.145 1.149 -50.542 1.00 32.53 699 ALA A N 1
ATOM 5458 C CA . ALA A 1 699 ? -33.356 0.326 -50.587 1.00 32.53 699 ALA A CA 1
ATOM 5459 C C . ALA A 1 699 ? -33.433 -0.759 -49.487 1.00 32.53 699 ALA A C 1
ATOM 5461 O O . ALA A 1 699 ? -32.733 -1.761 -49.529 1.00 32.53 699 ALA A O 1
ATOM 5462 N N . ALA A 1 700 ? -34.399 -0.523 -48.586 1.00 30.78 700 ALA A N 1
ATOM 5463 C CA . ALA A 1 700 ? -35.262 -1.474 -47.879 1.00 30.78 700 ALA A CA 1
ATOM 5464 C C . ALA A 1 700 ? -34.637 -2.513 -46.923 1.00 30.78 700 ALA A C 1
ATOM 5466 O O . ALA A 1 700 ? -34.005 -3.470 -47.342 1.00 30.78 700 ALA A O 1
ATOM 5467 N N . SER A 1 701 ? -35.023 -2.462 -45.643 1.00 30.41 701 SER A N 1
ATOM 5468 C CA . SER A 1 701 ? -36.165 -3.262 -45.168 1.00 30.41 701 SER A CA 1
ATOM 5469 C C . SER A 1 701 ? -36.444 -2.972 -43.690 1.00 30.41 701 SER A C 1
ATOM 5471 O O . SER A 1 701 ? -35.615 -3.216 -42.819 1.00 30.41 701 SER A O 1
ATOM 5473 N N . ALA A 1 702 ? -37.629 -2.435 -43.418 1.00 38.09 702 ALA A N 1
ATOM 5474 C CA . ALA A 1 702 ? -38.179 -2.236 -42.088 1.00 38.09 702 ALA A CA 1
ATOM 5475 C C . ALA A 1 702 ? -39.467 -3.050 -41.989 1.00 38.09 702 ALA A C 1
ATOM 5477 O O . ALA A 1 702 ? -40.407 -2.726 -42.705 1.00 38.09 702 ALA A O 1
ATOM 5478 N N . VAL A 1 703 ? -39.531 -4.063 -41.120 1.00 35.16 703 VAL A N 1
ATOM 5479 C CA . VAL A 1 703 ? -40.778 -4.691 -40.632 1.00 35.16 703 VAL A CA 1
ATOM 5480 C C . VAL A 1 703 ? -40.461 -5.517 -39.350 1.00 35.16 703 VAL A C 1
ATOM 5482 O O . VAL A 1 703 ? -39.287 -5.753 -39.081 1.00 35.16 703 VAL A O 1
ATOM 5485 N N . PRO A 1 704 ? -41.433 -5.942 -38.515 1.00 43.81 704 PRO A N 1
ATOM 5486 C CA . PRO A 1 704 ? -41.988 -5.127 -37.443 1.00 43.81 704 PRO A CA 1
ATOM 5487 C C . PRO A 1 704 ? -42.030 -5.835 -36.072 1.00 43.81 704 PRO A C 1
ATOM 5489 O O . PRO A 1 704 ? -41.865 -7.041 -35.916 1.00 43.81 704 PRO A O 1
ATOM 5492 N N . ARG A 1 705 ? -42.391 -5.020 -35.086 1.00 40.69 705 ARG A N 1
ATOM 5493 C CA . ARG A 1 705 ? -42.933 -5.355 -33.769 1.00 40.69 705 ARG A CA 1
ATOM 5494 C C . ARG A 1 705 ? -44.211 -6.205 -33.898 1.00 40.69 705 ARG A C 1
ATOM 5496 O O . ARG A 1 705 ? -45.152 -5.771 -34.559 1.00 40.69 705 ARG A O 1
ATOM 5503 N N . ALA A 1 706 ? -44.267 -7.352 -33.221 1.00 31.97 706 ALA A N 1
ATOM 5504 C CA . ALA A 1 706 ? -45.486 -8.139 -33.040 1.00 31.97 706 ALA A CA 1
ATOM 5505 C C . ALA A 1 706 ? -45.756 -8.349 -31.546 1.00 31.97 706 ALA A C 1
ATOM 5507 O O . ALA A 1 706 ? -44.880 -8.764 -30.790 1.00 31.97 706 ALA A O 1
ATOM 5508 N N . ALA A 1 707 ? -46.975 -7.994 -31.153 1.00 43.22 707 ALA A N 1
ATOM 5509 C CA . ALA A 1 707 ? -47.580 -8.288 -29.869 1.00 43.22 707 ALA A CA 1
ATOM 5510 C C . ALA A 1 707 ? -48.316 -9.630 -29.946 1.00 43.22 707 ALA A C 1
ATOM 5512 O O . ALA A 1 707 ? -48.942 -9.918 -30.963 1.00 43.22 707 ALA A O 1
ATOM 5513 N N . ALA A 1 708 ? -48.253 -10.390 -28.861 1.00 34.81 708 ALA A N 1
ATOM 5514 C CA . ALA A 1 708 ? -49.141 -11.486 -28.476 1.00 34.81 708 ALA A CA 1
ATOM 5515 C C . ALA A 1 708 ? -48.711 -11.895 -27.056 1.00 34.81 708 ALA A C 1
ATOM 5517 O O . ALA A 1 708 ? -47.534 -11.771 -26.732 1.00 34.81 708 ALA A O 1
ATOM 5518 N N . GLU A 1 709 ? -49.515 -12.417 -26.150 1.00 33.88 709 GLU A N 1
ATOM 5519 C CA . GLU A 1 709 ? -50.943 -12.403 -25.851 1.00 33.88 709 GLU A CA 1
ATOM 5520 C C . GLU A 1 709 ? -51.002 -12.969 -24.416 1.00 33.88 709 GLU A C 1
ATOM 5522 O O . GLU A 1 709 ? -50.050 -13.600 -23.948 1.00 33.88 709 GLU A O 1
ATOM 5527 N N . ALA A 1 710 ? -52.065 -12.657 -23.682 1.00 39.72 710 ALA A N 1
ATOM 5528 C CA . ALA A 1 710 ? -52.252 -13.110 -22.311 1.00 39.72 710 ALA A CA 1
ATOM 5529 C C . ALA A 1 710 ? -52.566 -14.611 -22.264 1.00 39.72 710 ALA A C 1
ATOM 5531 O O . ALA A 1 710 ? -53.388 -15.070 -23.049 1.00 39.72 710 ALA A O 1
ATOM 5532 N N . ASP A 1 711 ? -51.997 -15.321 -21.287 1.00 34.28 711 ASP A N 1
ATOM 5533 C CA . ASP A 1 711 ? -52.599 -16.546 -20.769 1.00 34.28 711 ASP A CA 1
ATOM 5534 C C . ASP A 1 711 ? -52.597 -16.550 -19.239 1.00 34.28 711 ASP A C 1
ATOM 5536 O O . ASP A 1 711 ? -51.625 -16.205 -18.562 1.00 34.28 711 ASP A O 1
ATOM 5540 N N . ASP A 1 712 ? -53.775 -16.901 -18.747 1.00 38.84 712 ASP A N 1
ATOM 5541 C CA . ASP A 1 712 ? -54.309 -16.789 -17.404 1.00 38.84 712 ASP A CA 1
ATOM 5542 C C . ASP A 1 712 ? -54.206 -18.170 -16.741 1.00 38.84 712 ASP A C 1
ATOM 5544 O O . ASP A 1 712 ? -54.871 -19.115 -17.169 1.00 38.84 712 ASP A O 1
ATOM 5548 N N . VAL A 1 713 ? -53.359 -18.328 -15.718 1.00 39.56 713 VAL A N 1
ATOM 5549 C CA . VAL A 1 713 ? -53.366 -19.527 -14.862 1.00 39.56 713 VAL A CA 1
ATOM 5550 C C . VAL A 1 713 ? -53.191 -19.121 -13.404 1.00 39.56 713 VAL A C 1
ATOM 5552 O O . VAL A 1 713 ? -52.100 -18.820 -12.922 1.00 39.56 713 VAL A O 1
ATOM 5555 N N . ALA A 1 714 ? -54.311 -19.155 -12.691 1.00 38.75 714 ALA A N 1
ATOM 5556 C CA . ALA A 1 714 ? -54.391 -19.097 -11.245 1.00 38.75 714 ALA A CA 1
ATOM 5557 C C . ALA A 1 714 ? -53.756 -20.338 -10.593 1.00 38.75 714 ALA A C 1
ATOM 5559 O O . ALA A 1 714 ? -54.074 -21.460 -10.989 1.00 38.75 714 ALA A O 1
ATOM 5560 N N . SER A 1 715 ? -52.958 -20.150 -9.532 1.00 32.88 715 SER A N 1
ATOM 5561 C CA . SER A 1 715 ? -52.938 -21.032 -8.349 1.00 32.88 715 SER A CA 1
ATOM 5562 C C . SER A 1 715 ? -52.081 -20.487 -7.194 1.00 32.88 715 SER A C 1
ATOM 5564 O O . SER A 1 715 ? -50.883 -20.280 -7.338 1.00 32.88 715 SER A O 1
ATOM 5566 N N . ALA A 1 716 ? -52.750 -20.347 -6.044 1.00 32.06 716 ALA A N 1
ATOM 5567 C CA . ALA A 1 716 ? -52.291 -20.565 -4.665 1.00 32.06 716 ALA A CA 1
ATOM 5568 C C . ALA A 1 716 ? -51.103 -19.755 -4.087 1.00 32.06 716 ALA A C 1
ATOM 5570 O O . ALA A 1 716 ? -49.955 -20.179 -4.095 1.00 32.06 716 ALA A O 1
ATOM 5571 N N . ASP A 1 717 ? -51.449 -18.618 -3.475 1.00 35.91 717 ASP A N 1
ATOM 5572 C CA . ASP A 1 717 ? -51.385 -18.391 -2.017 1.00 35.91 717 ASP A CA 1
ATOM 5573 C C . ASP A 1 717 ? -50.162 -18.935 -1.245 1.00 35.91 717 ASP A C 1
ATOM 5575 O O . ASP A 1 717 ? -50.180 -20.085 -0.823 1.00 35.91 717 ASP A O 1
ATOM 5579 N N . ILE A 1 718 ? -49.166 -18.074 -0.973 1.00 33.06 718 ILE A N 1
ATOM 5580 C CA . ILE A 1 718 ? -48.335 -18.056 0.252 1.00 33.06 718 ILE A CA 1
ATOM 5581 C C . ILE A 1 718 ? -48.011 -16.582 0.573 1.00 33.06 718 ILE A C 1
ATOM 5583 O O . ILE A 1 718 ? -47.496 -15.829 -0.252 1.00 33.06 718 ILE A O 1
ATOM 5587 N N . SER A 1 719 ? -48.317 -16.184 1.808 1.00 40.75 719 SER A N 1
ATOM 5588 C CA . SER A 1 719 ? -48.075 -14.866 2.398 1.00 40.75 719 SER A CA 1
ATOM 5589 C C . SER A 1 719 ? -46.593 -14.465 2.447 1.00 40.75 719 SER A C 1
ATOM 5591 O O . SER A 1 719 ? -45.774 -15.186 3.012 1.00 40.75 719 SER A O 1
ATOM 5593 N N . ALA A 1 720 ? -46.280 -13.238 2.018 1.00 33.03 720 ALA A N 1
ATOM 5594 C CA . ALA A 1 720 ? -45.077 -12.513 2.430 1.00 33.03 720 ALA A CA 1
ATOM 5595 C C . ALA A 1 720 ? -45.383 -11.011 2.555 1.00 33.03 720 ALA A C 1
ATOM 5597 O O . ALA A 1 720 ? -45.906 -10.376 1.641 1.00 33.03 720 ALA A O 1
ATOM 5598 N N . ARG A 1 721 ? -45.090 -10.464 3.738 1.00 34.66 721 ARG A N 1
ATOM 5599 C CA . ARG A 1 721 ? -45.246 -9.054 4.114 1.00 34.66 721 ARG A CA 1
ATOM 5600 C C . ARG A 1 721 ? -44.428 -8.155 3.180 1.00 34.66 721 ARG A C 1
ATOM 5602 O O . ARG A 1 721 ? -43.220 -8.336 3.069 1.00 34.66 721 ARG A O 1
ATOM 5609 N N . GLY A 1 722 ? -45.079 -7.170 2.561 1.00 31.50 722 GLY A N 1
ATOM 5610 C CA . GLY A 1 722 ? -44.406 -6.128 1.783 1.00 31.50 722 GLY A CA 1
ATOM 5611 C C . GLY A 1 722 ? -43.635 -5.140 2.678 1.00 31.50 722 GLY A C 1
ATOM 5612 O O . GLY A 1 722 ? -44.088 -4.855 3.791 1.00 31.50 722 GLY A O 1
ATOM 5613 N N . PRO A 1 723 ? -42.484 -4.611 2.226 1.00 34.94 723 PRO A N 1
ATOM 5614 C CA . PRO A 1 723 ? -41.762 -3.564 2.933 1.00 34.94 723 PRO A CA 1
ATOM 5615 C C . PRO A 1 723 ? -42.483 -2.222 2.753 1.00 34.94 723 PRO A C 1
ATOM 5617 O O . PRO A 1 723 ? -42.888 -1.861 1.651 1.00 34.94 723 PRO A O 1
ATOM 5620 N N . ALA A 1 724 ? -42.653 -1.495 3.856 1.00 33.84 724 ALA A N 1
ATOM 5621 C CA . ALA A 1 724 ? -43.264 -0.174 3.876 1.00 33.84 724 ALA A CA 1
ATOM 5622 C C . ALA A 1 724 ? -42.450 0.843 3.056 1.00 33.84 724 ALA A C 1
ATOM 5624 O O . ALA A 1 724 ? -41.220 0.891 3.156 1.00 33.84 724 ALA A O 1
ATOM 5625 N N . ASP A 1 725 ? -43.166 1.675 2.295 1.00 34.97 725 ASP A N 1
ATOM 5626 C CA . ASP A 1 725 ? -42.666 2.859 1.595 1.00 34.97 725 ASP A CA 1
ATOM 5627 C C . ASP A 1 725 ? -41.784 3.716 2.516 1.00 34.97 725 ASP A C 1
ATOM 5629 O O . ASP A 1 725 ? -42.257 4.361 3.456 1.00 34.97 725 ASP A O 1
ATOM 5633 N N . ARG A 1 726 ? -40.475 3.742 2.239 1.00 35.88 726 ARG A N 1
ATOM 5634 C CA . ARG A 1 726 ? -39.529 4.650 2.895 1.00 35.88 726 ARG A CA 1
ATOM 5635 C C . ARG A 1 726 ? -39.498 5.979 2.151 1.00 35.88 726 ARG A C 1
ATOM 5637 O O . ARG A 1 726 ? -39.036 6.068 1.016 1.00 35.88 726 ARG A O 1
ATOM 5644 N N . VAL A 1 727 ? -39.939 7.029 2.836 1.00 33.59 727 VAL A N 1
ATOM 5645 C CA . VAL A 1 727 ? -39.785 8.424 2.412 1.00 33.59 727 VAL A CA 1
ATOM 5646 C C . VAL A 1 727 ? -38.286 8.780 2.404 1.00 33.59 727 VAL A C 1
ATOM 5648 O O . VAL A 1 727 ? -37.622 8.596 3.426 1.00 33.59 727 VAL A O 1
ATOM 5651 N N . PRO A 1 728 ? -37.714 9.282 1.292 1.00 35.94 728 PRO A N 1
ATOM 5652 C CA . PRO A 1 728 ? -36.293 9.611 1.219 1.00 35.94 728 PRO A CA 1
ATOM 5653 C C . PRO A 1 728 ? -35.933 10.776 2.150 1.00 35.94 728 PRO A C 1
ATOM 5655 O O . PRO A 1 728 ? -36.596 11.816 2.160 1.00 35.94 728 PRO A O 1
ATOM 5658 N N . ALA A 1 729 ? -34.846 10.605 2.909 1.00 38.94 729 ALA A N 1
ATOM 5659 C CA . ALA A 1 729 ? -34.266 11.644 3.748 1.00 38.94 729 ALA A CA 1
ATOM 5660 C C . ALA A 1 729 ? -33.915 12.875 2.893 1.00 38.94 729 ALA A C 1
ATOM 5662 O O . ALA A 1 729 ? -33.175 12.787 1.911 1.00 38.94 729 ALA A O 1
ATOM 5663 N N . GLY A 1 730 ? -34.480 14.031 3.247 1.00 35.03 730 GLY A N 1
ATOM 5664 C CA . GLY A 1 730 ? -34.266 15.277 2.514 1.00 35.03 730 GLY A CA 1
ATOM 5665 C C . GLY A 1 730 ? -32.808 15.769 2.576 1.00 35.03 730 GLY A C 1
ATOM 5666 O O . GLY A 1 730 ? -32.079 15.448 3.515 1.00 35.03 730 GLY A O 1
ATOM 5667 N N . PRO A 1 731 ? -32.369 16.578 1.593 1.00 40.66 731 PRO A N 1
ATOM 5668 C CA . PRO A 1 731 ? -31.004 17.096 1.533 1.00 40.66 731 PRO A CA 1
ATOM 5669 C C . PRO A 1 731 ? -30.680 17.979 2.748 1.00 40.66 731 PRO A C 1
ATOM 5671 O O . PRO A 1 731 ? -31.457 18.873 3.100 1.00 40.66 731 PRO A O 1
ATOM 5674 N N . ARG A 1 732 ? -29.510 17.750 3.365 1.00 39.91 732 ARG A N 1
ATOM 5675 C CA . ARG A 1 732 ? -28.952 18.614 4.419 1.00 39.91 732 ARG A CA 1
ATOM 5676 C C . ARG A 1 732 ? -28.807 20.038 3.870 1.00 39.91 732 ARG A C 1
ATOM 5678 O O . ARG A 1 732 ? -28.222 20.234 2.809 1.00 39.91 732 ARG A O 1
ATOM 5685 N N . ARG A 1 733 ? -29.386 21.021 4.565 1.00 44.88 733 ARG A N 1
ATOM 5686 C CA . ARG A 1 733 ? -29.262 22.445 4.216 1.00 44.88 733 ARG A CA 1
ATOM 5687 C C . ARG A 1 733 ? -27.834 22.905 4.492 1.00 44.88 733 ARG A C 1
ATOM 5689 O O . ARG A 1 733 ? -27.309 22.597 5.557 1.00 44.88 733 ARG A O 1
ATOM 5696 N N . ASP A 1 734 ? -27.261 23.675 3.569 1.00 50.81 734 ASP A N 1
ATOM 5697 C CA . ASP A 1 734 ? -26.014 24.391 3.835 1.00 50.81 734 ASP A CA 1
ATOM 5698 C C . ASP A 1 734 ? -26.188 25.273 5.086 1.00 50.81 734 ASP A C 1
ATOM 5700 O O . ASP A 1 734 ? -27.220 25.956 5.206 1.00 50.81 734 ASP A O 1
ATOM 5704 N N . PRO A 1 735 ? -25.218 25.262 6.018 1.00 58.97 735 PRO A N 1
ATOM 5705 C CA . PRO A 1 735 ? -25.271 26.090 7.213 1.00 58.97 735 PRO A CA 1
ATOM 5706 C C . PRO A 1 735 ? -25.374 27.558 6.795 1.00 58.97 735 PRO A C 1
ATOM 5708 O O . PRO A 1 735 ? -24.601 28.057 5.970 1.00 58.97 735 PRO A O 1
ATOM 5711 N N . ARG A 1 736 ? -26.398 28.247 7.308 1.00 67.81 736 ARG A N 1
ATOM 5712 C CA . ARG A 1 736 ? -26.619 29.662 7.003 1.00 67.81 736 ARG A CA 1
ATOM 5713 C C . ARG A 1 736 ? -25.468 30.465 7.614 1.00 67.81 736 ARG A C 1
ATOM 5715 O O . ARG A 1 736 ? -25.211 30.291 8.800 1.00 67.81 736 ARG A O 1
ATOM 5722 N N . PRO A 1 737 ? -24.792 31.343 6.851 1.00 74.88 737 PRO A N 1
ATOM 5723 C CA . PRO A 1 737 ? -23.739 32.172 7.417 1.00 74.88 737 PRO A CA 1
ATOM 5724 C C . PRO A 1 737 ? -24.338 33.083 8.489 1.00 74.88 737 PRO A C 1
ATOM 5726 O O . PRO A 1 737 ? -25.327 33.773 8.234 1.00 74.88 737 PRO A O 1
ATOM 5729 N N . THR A 1 738 ? -23.733 33.077 9.673 1.00 83.00 738 THR A N 1
ATOM 5730 C CA . THR A 1 738 ? -24.179 33.889 10.809 1.00 83.00 738 THR A CA 1
ATOM 5731 C C . THR A 1 738 ? -23.911 35.368 10.550 1.00 83.00 738 THR A C 1
ATOM 5733 O O . THR A 1 738 ? -24.727 36.219 10.901 1.00 83.00 738 THR A O 1
ATOM 5736 N N . LEU A 1 739 ? -22.789 35.686 9.893 1.00 93.75 739 LEU A N 1
ATOM 5737 C CA . LEU A 1 739 ? -22.394 37.059 9.586 1.00 93.75 739 LEU A CA 1
ATOM 5738 C C . LEU A 1 739 ? -21.947 37.203 8.134 1.00 93.75 739 LEU A C 1
ATOM 5740 O O . LEU A 1 739 ? -21.188 36.384 7.611 1.00 93.75 739 LEU A O 1
ATOM 5744 N N . LEU A 1 740 ? -22.404 38.284 7.505 1.00 96.31 740 LEU A N 1
ATOM 5745 C CA . LEU A 1 740 ? -22.058 38.684 6.146 1.00 96.31 740 LEU A CA 1
ATOM 5746 C C . LEU A 1 740 ? -21.461 40.091 6.186 1.00 96.31 740 LEU A C 1
ATOM 5748 O O . LEU A 1 740 ? -22.082 41.011 6.717 1.00 96.31 740 LEU A O 1
ATOM 5752 N N . ALA A 1 741 ? -20.280 40.265 5.604 1.00 97.38 741 ALA A N 1
ATOM 5753 C CA . ALA A 1 741 ? -19.641 41.561 5.456 1.00 97.38 741 ALA A CA 1
ATOM 5754 C C . ALA A 1 741 ? -19.189 41.759 4.008 1.00 97.38 741 ALA A C 1
ATOM 5756 O O . ALA A 1 741 ? -18.298 41.058 3.528 1.00 97.38 741 ALA A O 1
ATOM 5757 N N . SER A 1 742 ? -19.796 42.724 3.322 1.00 96.81 742 SER A N 1
ATOM 5758 C CA . SER A 1 742 ? -19.416 43.069 1.953 1.00 96.81 742 SER A CA 1
ATOM 5759 C C . SER A 1 742 ? -18.105 43.848 1.928 1.00 96.81 742 SER A C 1
ATOM 5761 O O . SER A 1 742 ? -17.905 44.785 2.703 1.00 96.81 742 SER A O 1
ATOM 5763 N N . PHE A 1 743 ? -17.214 43.460 1.022 1.00 97.38 743 PHE A N 1
ATOM 5764 C CA . PHE A 1 743 ? -15.927 44.093 0.775 1.00 97.38 743 PHE A CA 1
ATOM 5765 C C . PHE A 1 743 ? -15.959 44.858 -0.552 1.00 97.38 743 PHE A C 1
ATOM 5767 O O . PHE A 1 743 ? -15.396 44.446 -1.568 1.00 97.38 743 PHE A O 1
ATOM 5774 N N . GLU A 1 744 ? -16.649 46.000 -0.517 1.00 95.50 744 GLU A N 1
ATOM 5775 C CA . GLU A 1 744 ? -16.858 46.882 -1.670 1.00 95.50 744 GLU A CA 1
ATOM 5776 C C . GLU A 1 744 ? -17.371 46.107 -2.902 1.00 95.50 744 GLU A C 1
ATOM 5778 O O . GLU A 1 744 ? -18.355 45.379 -2.805 1.00 95.50 744 GLU A O 1
ATOM 5783 N N . SER A 1 745 ? -16.731 46.278 -4.061 1.00 95.88 745 SER A N 1
ATOM 5784 C CA . SER A 1 745 ? -17.075 45.583 -5.307 1.00 95.88 745 SER A CA 1
ATOM 5785 C C . SER A 1 745 ? -16.298 44.278 -5.515 1.00 95.88 745 SER A C 1
ATOM 5787 O O . SER A 1 745 ? -16.577 43.562 -6.474 1.00 95.88 745 SER A O 1
ATOM 5789 N N . TRP A 1 746 ? -15.353 43.938 -4.628 1.00 97.50 746 TRP A N 1
ATOM 5790 C CA . TRP A 1 746 ? -14.511 42.744 -4.779 1.00 97.50 746 TRP A CA 1
ATOM 5791 C C . TRP A 1 746 ? -15.156 41.462 -4.274 1.00 97.50 746 TRP A C 1
ATOM 5793 O O . TRP A 1 746 ? -14.694 40.385 -4.643 1.00 97.50 746 TRP A O 1
ATOM 5803 N N . GLY A 1 747 ? -16.198 41.548 -3.445 1.00 97.38 747 GLY A N 1
ATOM 5804 C CA . GLY A 1 747 ? -16.951 40.385 -2.978 1.00 97.38 747 GLY A CA 1
ATOM 5805 C C . GLY A 1 747 ? -17.420 40.480 -1.542 1.00 97.38 747 GLY A C 1
ATOM 5806 O O . GLY A 1 747 ? -17.427 41.554 -0.952 1.00 97.38 747 GLY A O 1
ATOM 5807 N N . ASP A 1 748 ? -17.796 39.337 -0.977 1.00 97.81 748 ASP A N 1
ATOM 5808 C CA . ASP A 1 748 ? -18.291 39.241 0.395 1.00 97.81 748 ASP A CA 1
ATOM 5809 C C . ASP A 1 748 ? -17.432 38.290 1.227 1.00 97.81 748 ASP A C 1
ATOM 5811 O O . ASP A 1 748 ? -16.982 37.250 0.743 1.00 97.81 748 ASP A O 1
ATOM 5815 N N . LEU A 1 749 ? -17.283 38.599 2.512 1.00 98.00 749 LEU A N 1
ATOM 5816 C CA . LEU A 1 749 ? -16.789 37.676 3.526 1.00 98.00 749 LEU A CA 1
ATOM 5817 C C . LEU A 1 749 ? -17.958 37.161 4.364 1.00 98.00 749 LEU A C 1
ATOM 5819 O O . LEU A 1 749 ? -18.794 37.929 4.841 1.00 98.00 749 LEU A O 1
ATOM 5823 N N . ARG A 1 750 ? -18.013 35.842 4.540 1.00 97.31 750 ARG A N 1
ATOM 5824 C CA . ARG A 1 750 ? -19.055 35.133 5.286 1.00 97.31 750 ARG A CA 1
ATOM 5825 C C . ARG A 1 750 ? -18.416 34.383 6.441 1.00 97.31 750 ARG A C 1
ATOM 5827 O O . ARG A 1 750 ? -17.533 33.565 6.201 1.00 97.31 750 ARG A O 1
ATOM 5834 N N . TYR A 1 751 ? -18.858 34.630 7.665 1.00 97.38 751 TYR A N 1
ATOM 5835 C CA . TYR A 1 751 ? -18.444 33.835 8.818 1.00 97.38 751 TYR A CA 1
ATOM 5836 C C . TYR A 1 751 ? -19.525 32.815 9.160 1.00 97.38 751 TYR A C 1
ATOM 5838 O O . TYR A 1 751 ? -20.709 33.153 9.267 1.00 97.38 751 TYR A O 1
ATOM 5846 N N . ASN A 1 752 ? -19.099 31.563 9.291 1.00 94.94 752 ASN A N 1
ATOM 5847 C CA . ASN A 1 752 ? -19.928 30.466 9.754 1.00 94.94 752 ASN A CA 1
ATOM 5848 C C . ASN A 1 752 ? -19.556 30.159 11.206 1.00 94.94 752 ASN A C 1
ATOM 5850 O O . ASN A 1 752 ? -18.440 29.713 11.464 1.00 94.94 752 ASN A O 1
ATOM 5854 N N . GLU A 1 753 ? -20.483 30.417 12.126 1.00 91.56 753 GLU A N 1
ATOM 5855 C CA . GLU A 1 753 ? -20.276 30.223 13.563 1.00 91.56 753 GLU A CA 1
ATOM 5856 C C . GLU A 1 753 ? -20.171 28.740 13.935 1.00 91.56 753 GLU A C 1
ATOM 5858 O O . GLU A 1 753 ? -19.325 28.384 14.742 1.00 91.56 753 GLU A O 1
ATOM 5863 N N . GLU A 1 754 ? -20.943 27.855 13.292 1.00 87.38 754 GLU A N 1
ATOM 5864 C CA . GLU A 1 754 ? -20.931 26.415 13.602 1.00 87.38 754 GLU A CA 1
ATOM 5865 C C . GLU A 1 754 ? -19.605 25.743 13.231 1.00 87.38 754 GLU A C 1
ATOM 5867 O O . GLU A 1 754 ? -19.169 24.800 13.885 1.00 87.38 754 GLU A O 1
ATOM 5872 N N . ALA A 1 755 ? -18.978 26.206 12.150 1.00 86.56 755 ALA A N 1
ATOM 5873 C CA . ALA A 1 755 ? -17.773 25.600 11.590 1.00 86.56 755 ALA A CA 1
ATOM 5874 C C . ALA A 1 755 ? -16.528 26.492 11.728 1.00 86.56 755 ALA A C 1
ATOM 5876 O O . ALA A 1 755 ? -15.503 26.196 11.113 1.00 86.56 755 ALA A O 1
ATOM 5877 N N . GLU A 1 756 ? -16.648 27.603 12.462 1.00 93.69 756 GLU A N 1
ATOM 5878 C CA . GLU A 1 756 ? -15.589 28.549 12.838 1.00 93.69 756 GLU A CA 1
ATOM 5879 C C . GLU A 1 756 ? -14.595 28.879 11.708 1.00 93.69 756 GLU A C 1
ATOM 5881 O O . GLU A 1 756 ? -13.368 28.874 11.867 1.00 93.69 756 GLU A O 1
ATOM 5886 N N . HIS A 1 757 ? -15.131 29.191 10.527 1.00 95.06 757 HIS A N 1
ATOM 5887 C CA . HIS A 1 757 ? -14.345 29.588 9.362 1.00 95.06 757 HIS A CA 1
ATOM 5888 C C . HIS A 1 757 ? -14.919 30.823 8.674 1.00 95.06 757 HIS A C 1
ATOM 5890 O O . HIS A 1 757 ? -16.123 31.088 8.701 1.00 95.06 757 HIS A O 1
ATOM 5896 N N . ILE A 1 758 ? -14.034 31.564 8.010 1.00 97.00 758 ILE A N 1
ATOM 5897 C CA . ILE A 1 758 ? -14.370 32.723 7.187 1.00 97.00 758 ILE A CA 1
ATOM 5898 C C . ILE A 1 758 ? -14.221 32.324 5.718 1.00 97.00 758 ILE A C 1
ATOM 5900 O O . ILE A 1 758 ? -13.196 31.778 5.305 1.00 97.00 758 ILE A O 1
ATOM 5904 N N . MET A 1 759 ? -15.256 32.588 4.927 1.00 97.38 759 MET A N 1
ATOM 5905 C CA . MET A 1 759 ? -15.318 32.309 3.498 1.00 97.38 759 MET A CA 1
ATOM 5906 C C . MET A 1 759 ? -15.408 33.614 2.712 1.00 97.38 759 MET A C 1
ATOM 5908 O O . MET A 1 759 ? -16.369 34.362 2.863 1.00 97.38 759 MET A O 1
ATOM 5912 N N . ALA A 1 760 ? -14.441 33.865 1.840 1.00 98.00 760 ALA A N 1
ATOM 5913 C CA . ALA A 1 760 ? -14.534 34.893 0.815 1.00 98.00 760 ALA A CA 1
ATOM 5914 C C . ALA A 1 760 ? -15.293 34.361 -0.403 1.00 98.00 760 ALA A C 1
ATOM 5916 O O . ALA A 1 760 ? -15.035 33.241 -0.848 1.00 98.00 760 ALA A O 1
ATOM 5917 N N . VAL A 1 761 ? -16.197 35.166 -0.955 1.00 97.75 761 VAL A N 1
ATOM 5918 C CA . VAL A 1 761 ? -16.974 34.865 -2.162 1.00 97.75 761 VAL A CA 1
ATOM 5919 C C . VAL A 1 761 ? -16.730 35.970 -3.180 1.00 97.75 761 VAL A C 1
ATOM 5921 O O . VAL A 1 761 ? -17.085 37.123 -2.942 1.00 97.75 761 VAL A O 1
ATOM 5924 N N . CYS A 1 762 ? -16.116 35.613 -4.305 1.00 98.06 762 CYS A N 1
ATOM 5925 C CA . CYS A 1 762 ? -15.855 36.539 -5.400 1.00 98.06 762 CYS A CA 1
ATOM 5926 C C . CYS A 1 762 ? -17.126 36.747 -6.245 1.00 98.06 762 CYS A C 1
ATOM 5928 O O . CYS A 1 762 ? -17.805 35.765 -6.556 1.00 98.06 762 CYS A O 1
ATOM 5930 N N . PRO A 1 763 ? -17.432 37.981 -6.675 1.00 97.56 763 PRO A N 1
ATOM 5931 C CA . PRO A 1 763 ? -18.557 38.275 -7.547 1.00 97.56 763 PRO A CA 1
ATOM 5932 C C . PRO A 1 763 ? -18.191 38.165 -9.035 1.00 97.56 763 PRO A C 1
ATOM 5934 O O . PRO A 1 763 ? -19.094 38.053 -9.857 1.00 97.56 763 PRO A O 1
ATOM 5937 N N . LEU A 1 764 ? -16.897 38.197 -9.390 1.00 97.50 764 LEU A N 1
ATOM 5938 C CA . LEU A 1 764 ? -16.437 38.206 -10.784 1.00 97.50 764 LEU A CA 1
ATOM 5939 C C . LEU A 1 764 ? -16.501 36.823 -11.438 1.00 97.50 764 LEU A C 1
ATOM 5941 O O . LEU A 1 764 ? -16.857 36.726 -12.611 1.00 97.50 764 LEU A O 1
ATOM 5945 N N . HIS A 1 765 ? -16.215 35.749 -10.693 1.00 97.44 765 HIS A N 1
ATOM 5946 C CA . HIS A 1 765 ? -16.283 34.387 -11.229 1.00 97.44 765 HIS A CA 1
ATOM 5947 C C . HIS A 1 765 ? -17.336 33.540 -10.525 1.00 97.44 765 HIS A C 1
ATOM 5949 O O . HIS A 1 765 ? -17.465 33.519 -9.299 1.00 97.44 765 HIS A O 1
ATOM 5955 N N . THR A 1 766 ? -18.073 32.757 -11.309 1.00 93.69 766 THR A N 1
ATOM 5956 C CA . THR A 1 766 ? -19.114 31.876 -10.781 1.00 93.69 766 THR A CA 1
ATOM 5957 C C . THR A 1 766 ? -18.522 30.812 -9.856 1.00 93.69 766 THR A C 1
ATOM 5959 O O . THR A 1 766 ? -17.717 29.998 -10.299 1.00 93.69 766 THR A O 1
ATOM 5962 N N . ASN A 1 767 ? -18.992 30.754 -8.605 1.00 91.19 767 ASN A N 1
ATOM 5963 C CA . ASN A 1 767 ? -18.496 29.858 -7.546 1.00 91.19 767 ASN A CA 1
ATOM 5964 C C . ASN A 1 767 ? -17.038 30.069 -7.112 1.00 91.19 767 ASN A C 1
ATOM 5966 O O . ASN A 1 767 ? -16.483 29.181 -6.460 1.00 91.19 767 ASN A O 1
ATOM 5970 N N . CYS A 1 768 ? -16.416 31.213 -7.399 1.00 96.81 768 CYS A N 1
ATOM 5971 C CA . CYS A 1 768 ? -15.114 31.478 -6.797 1.00 96.81 768 CYS A CA 1
ATOM 5972 C C . CYS A 1 768 ? -15.293 31.740 -5.303 1.00 96.81 768 CYS A C 1
ATOM 5974 O O . CYS A 1 768 ? -15.860 32.757 -4.894 1.00 96.81 768 CYS A O 1
ATOM 5976 N N . ARG A 1 769 ? -14.802 30.819 -4.480 1.00 97.00 769 ARG A N 1
ATOM 5977 C CA . ARG A 1 769 ? -14.809 30.966 -3.029 1.00 97.00 769 ARG A CA 1
ATOM 5978 C C . ARG A 1 769 ? -13.515 30.461 -2.431 1.00 97.00 769 ARG A C 1
ATOM 5980 O O . ARG A 1 769 ? -12.919 29.509 -2.935 1.00 97.00 769 ARG A O 1
ATOM 5987 N N . ARG A 1 770 ? -13.117 31.060 -1.316 1.00 96.62 770 ARG A N 1
ATOM 5988 C CA . ARG A 1 770 ? -11.934 30.645 -0.568 1.00 96.62 770 ARG A CA 1
ATOM 5989 C C . ARG A 1 770 ? -12.221 30.688 0.921 1.00 96.62 770 ARG A C 1
ATOM 5991 O O . ARG A 1 770 ? -12.770 31.668 1.409 1.00 96.62 770 ARG A O 1
ATOM 5998 N N . THR A 1 771 ? -11.850 29.629 1.632 1.00 95.75 771 THR A N 1
ATOM 5999 C CA . THR A 1 771 ? -12.159 29.469 3.058 1.00 95.75 771 THR A CA 1
ATOM 6000 C C . THR A 1 771 ? -10.882 29.409 3.882 1.00 95.75 771 THR A C 1
ATOM 6002 O O . THR A 1 771 ? -9.885 28.823 3.453 1.00 95.75 771 THR A O 1
ATOM 6005 N N . ARG A 1 772 ? -10.911 30.007 5.073 1.00 94.75 772 ARG A N 1
ATOM 6006 C CA . ARG A 1 772 ? -9.862 29.897 6.091 1.00 94.75 772 ARG A CA 1
ATOM 6007 C C . ARG A 1 772 ? -10.488 29.669 7.461 1.00 94.75 772 ARG A C 1
ATOM 6009 O O . ARG A 1 772 ? -11.488 30.301 7.794 1.00 94.75 772 ARG A O 1
ATOM 6016 N N . THR A 1 773 ? -9.894 28.770 8.240 1.00 92.38 773 THR A N 1
ATOM 6017 C CA . THR A 1 773 ? -10.278 28.535 9.635 1.00 92.38 773 THR A CA 1
ATOM 6018 C C . THR A 1 773 ? -9.894 29.737 10.487 1.00 92.38 773 THR A C 1
ATOM 6020 O O . THR A 1 773 ? -8.872 30.380 10.241 1.00 92.38 773 THR A O 1
ATOM 6023 N N . VAL A 1 774 ? -10.714 30.044 11.488 1.00 92.88 774 VAL A N 1
ATOM 6024 C CA . VAL A 1 774 ? -10.389 31.077 12.478 1.00 92.88 774 VAL A CA 1
ATOM 6025 C C . VAL A 1 774 ? -9.312 30.581 13.440 1.00 92.88 774 VAL A C 1
ATOM 6027 O O . VAL A 1 774 ? -8.493 31.377 13.893 1.00 92.88 774 VAL A O 1
ATOM 6030 N N . HIS A 1 775 ? -9.265 29.274 13.703 1.00 86.62 775 HIS A N 1
ATOM 6031 C CA . HIS A 1 775 ? -8.298 28.682 14.622 1.00 86.62 775 HIS A CA 1
ATOM 6032 C C . HIS A 1 775 ? -6.862 28.749 14.105 1.00 86.62 775 HIS A C 1
ATOM 6034 O O . HIS A 1 775 ? -6.625 28.523 12.911 1.00 86.62 775 HIS A O 1
ATOM 6040 N N . PRO A 1 776 ? -5.887 29.018 14.992 1.00 77.75 776 PRO A N 1
ATOM 6041 C CA . PRO A 1 776 ? -4.486 28.859 14.653 1.00 77.75 776 PRO A CA 1
ATOM 6042 C C . PRO A 1 776 ? -4.191 27.404 14.298 1.00 77.75 776 PRO A C 1
ATOM 6044 O O . PRO A 1 776 ? -4.685 26.479 14.942 1.00 77.75 776 PRO A O 1
ATOM 6047 N N . SER A 1 777 ? -3.345 27.202 13.290 1.00 73.25 777 SER A N 1
ATOM 6048 C CA . SER A 1 777 ? -2.712 25.904 13.076 1.00 73.25 777 SER A CA 1
ATOM 6049 C C . SER A 1 777 ? -1.968 25.528 14.358 1.00 73.25 777 SER A C 1
ATOM 6051 O O . SER A 1 777 ? -1.016 26.209 14.734 1.00 73.25 777 SER A O 1
ATOM 6053 N N . SER A 1 778 ? -2.394 24.455 15.028 1.00 59.12 778 SER A N 1
ATOM 6054 C CA . SER A 1 778 ? -1.719 23.923 16.222 1.00 59.12 778 SER A CA 1
ATOM 6055 C C . SER A 1 778 ? -0.286 23.478 15.919 1.00 59.12 778 SER A C 1
ATOM 6057 O O . SER A 1 778 ? 0.571 23.464 16.797 1.00 59.12 778 SER A O 1
ATOM 6059 N N . THR A 1 779 ? -0.002 23.156 14.658 1.00 59.12 779 THR A N 1
ATOM 6060 C CA . THR A 1 779 ? 1.342 22.871 14.176 1.00 59.12 779 THR A CA 1
ATOM 6061 C C . THR A 1 779 ? 2.098 24.162 13.871 1.00 59.12 779 THR A C 1
ATOM 6063 O O . THR A 1 779 ? 1.754 24.877 12.927 1.00 59.12 779 THR A O 1
ATOM 6066 N N . ALA A 1 780 ? 3.202 24.393 14.588 1.00 58.81 780 ALA A N 1
ATOM 6067 C CA . ALA A 1 780 ? 4.196 25.439 14.307 1.00 58.81 780 ALA A CA 1
ATOM 6068 C C . ALA A 1 780 ? 4.851 25.326 12.909 1.00 58.81 780 ALA A C 1
ATOM 6070 O O . ALA A 1 780 ? 5.645 26.178 12.532 1.00 58.81 780 ALA A O 1
ATOM 6071 N N . ARG A 1 781 ? 4.511 24.287 12.126 1.00 52.47 781 ARG A N 1
ATOM 6072 C CA . ARG A 1 781 ? 5.051 23.981 10.790 1.00 52.47 781 ARG A CA 1
ATOM 6073 C C . ARG A 1 781 ? 4.613 24.939 9.676 1.00 52.47 781 ARG A C 1
ATOM 6075 O O . ARG A 1 781 ? 5.236 24.927 8.624 1.00 52.47 781 ARG A O 1
ATOM 6082 N N . ASN A 1 782 ? 3.592 25.772 9.891 1.00 60.97 782 ASN A N 1
ATOM 6083 C CA . ASN A 1 782 ? 3.134 26.757 8.899 1.00 60.97 782 ASN A CA 1
ATOM 6084 C C . ASN A 1 782 ? 3.257 28.210 9.411 1.00 60.97 782 ASN A C 1
ATOM 6086 O O . ASN A 1 782 ? 2.240 28.916 9.474 1.00 60.97 782 ASN A O 1
ATOM 6090 N N . PRO A 1 783 ? 4.465 28.675 9.798 1.00 58.84 783 PRO A N 1
ATOM 6091 C CA . PRO A 1 783 ? 4.665 30.065 10.190 1.00 58.84 783 PRO A CA 1
ATOM 6092 C C . PRO A 1 783 ? 4.350 30.968 8.986 1.00 58.84 783 PRO A C 1
ATOM 6094 O O . PRO A 1 783 ? 4.849 30.749 7.885 1.00 58.84 783 PRO A O 1
ATOM 6097 N N . GLY A 1 784 ? 3.465 31.952 9.169 1.00 62.31 784 GLY A N 1
ATOM 6098 C CA . GLY A 1 784 ? 3.119 32.930 8.125 1.00 62.31 784 GLY A CA 1
ATOM 6099 C C . GLY A 1 784 ? 1.737 32.788 7.474 1.00 62.31 784 GLY A C 1
ATOM 6100 O O . GLY A 1 784 ? 1.391 33.616 6.621 1.00 62.31 784 GLY A O 1
ATOM 6101 N N . GLN A 1 785 ? 0.892 31.829 7.894 1.00 67.69 785 GLN A N 1
ATOM 6102 C CA . GLN A 1 785 ? -0.520 31.823 7.460 1.00 67.69 785 GLN A CA 1
ATOM 6103 C C . GLN A 1 785 ? -1.236 33.144 7.796 1.00 67.69 785 GLN A C 1
ATOM 6105 O O . GLN A 1 785 ? -2.130 33.553 7.052 1.00 67.69 785 GLN A O 1
ATOM 6110 N N . GLY A 1 786 ? -0.782 33.853 8.837 1.00 80.62 786 GLY A N 1
ATOM 6111 C CA . GLY A 1 786 ? -1.302 35.157 9.232 1.00 80.62 786 GLY A CA 1
ATOM 6112 C C . GLY A 1 786 ? -2.776 35.100 9.625 1.00 80.62 786 GLY A C 1
ATOM 6113 O O . GLY A 1 786 ? -3.369 34.028 9.799 1.00 80.62 786 GLY A O 1
ATOM 6114 N N . ARG A 1 787 ? -3.380 36.274 9.790 1.00 90.88 787 ARG A N 1
ATOM 6115 C CA . ARG A 1 787 ? -4.792 36.401 10.145 1.00 90.88 787 ARG A CA 1
ATOM 6116 C C . ARG A 1 787 ? -5.682 36.201 8.893 1.00 90.88 787 ARG A C 1
ATOM 6118 O O . ARG A 1 787 ? -5.378 36.762 7.836 1.00 90.88 787 ARG A O 1
ATOM 6125 N N . PRO A 1 788 ? -6.757 35.389 8.965 1.00 94.81 788 PRO A N 1
ATOM 6126 C CA . PRO A 1 788 ? -7.593 35.031 7.812 1.00 94.81 788 PRO A CA 1
ATOM 6127 C C . PRO A 1 788 ? -8.141 36.193 6.965 1.00 94.81 788 PRO A C 1
ATOM 6129 O O . PRO A 1 788 ? -8.198 36.077 5.742 1.00 94.81 788 PRO A O 1
ATOM 6132 N N . ILE A 1 789 ? -8.558 37.299 7.581 1.00 97.00 789 ILE A N 1
ATOM 6133 C CA . ILE A 1 789 ? -9.279 38.401 6.933 1.00 97.00 789 ILE A CA 1
ATOM 6134 C C . ILE A 1 789 ? -8.384 39.144 5.951 1.00 97.00 789 ILE A C 1
ATOM 6136 O O . ILE A 1 789 ? -8.791 39.321 4.805 1.00 97.00 789 ILE A O 1
ATOM 6140 N N . GLY A 1 790 ? -7.177 39.556 6.351 1.00 95.69 790 GLY A N 1
ATOM 6141 C CA . GLY A 1 790 ? -6.270 40.286 5.457 1.00 95.69 790 GLY A CA 1
ATOM 6142 C C . GLY A 1 790 ? -5.890 39.453 4.237 1.00 95.69 790 GLY A C 1
ATOM 6143 O O . GLY A 1 790 ? -5.935 39.932 3.102 1.00 95.69 790 GLY A O 1
ATOM 6144 N N . TRP A 1 791 ? -5.634 38.161 4.455 1.00 95.62 791 TRP A N 1
ATOM 6145 C CA . TRP A 1 791 ? -5.357 37.204 3.388 1.00 95.62 791 TRP A CA 1
ATOM 6146 C C . TRP A 1 791 ? -6.543 37.030 2.427 1.00 95.62 791 TRP A C 1
ATOM 6148 O O . TRP A 1 791 ? -6.372 37.129 1.213 1.00 95.62 791 TRP A O 1
ATOM 6158 N N . LEU A 1 792 ? -7.755 36.816 2.951 1.00 97.69 792 LEU A N 1
ATOM 6159 C CA . LEU A 1 792 ? -8.959 36.622 2.138 1.00 97.69 792 LEU A CA 1
ATOM 6160 C C . LEU A 1 792 ? -9.382 37.896 1.389 1.00 97.69 792 LEU A C 1
ATOM 6162 O O . LEU A 1 792 ? -9.801 37.813 0.236 1.00 97.69 792 LEU A O 1
ATOM 6166 N N . CYS A 1 793 ? -9.237 39.070 2.006 1.00 98.06 793 CYS A N 1
ATOM 6167 C CA . CYS A 1 793 ? -9.481 40.355 1.349 1.00 98.06 793 CYS A CA 1
ATOM 6168 C C . CYS A 1 793 ? -8.492 40.578 0.197 1.00 98.06 793 CYS A C 1
ATOM 6170 O O . CYS A 1 793 ? -8.898 40.968 -0.895 1.00 98.06 793 CYS A O 1
ATOM 6172 N N . CYS A 1 794 ? -7.203 40.299 0.411 1.00 97.44 794 CYS A N 1
ATOM 6173 C CA . CYS A 1 794 ? -6.193 40.425 -0.639 1.00 97.44 794 CYS A CA 1
ATOM 6174 C C . CYS A 1 794 ? -6.472 39.452 -1.795 1.00 97.44 794 CYS A C 1
ATOM 6176 O O . CYS A 1 794 ? -6.410 39.843 -2.958 1.00 97.44 794 CYS A O 1
ATOM 6178 N N . TRP A 1 795 ? -6.891 38.219 -1.487 1.00 98.06 795 TRP A N 1
ATOM 6179 C CA . TRP A 1 795 ? -7.341 37.264 -2.501 1.00 98.06 795 TRP A CA 1
ATOM 6180 C C . TRP A 1 795 ? -8.519 37.80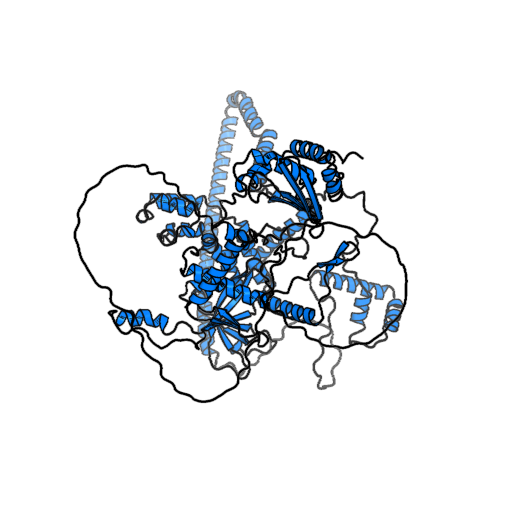6 -3.330 1.00 98.06 795 TRP A C 1
ATOM 6182 O O . TRP A 1 795 ? -8.474 37.725 -4.555 1.00 98.06 795 TRP A O 1
ATOM 6192 N N . LEU A 1 796 ? -9.534 38.419 -2.703 1.00 98.38 796 LEU A N 1
ATOM 6193 C CA . LEU A 1 796 ? -10.659 39.047 -3.418 1.00 98.38 796 LEU A CA 1
ATOM 6194 C C . LEU A 1 796 ? -10.217 40.220 -4.309 1.00 98.38 796 LEU A C 1
ATOM 6196 O O . LEU A 1 796 ? -10.731 40.368 -5.414 1.00 98.38 796 LEU A O 1
ATOM 6200 N N . GLN A 1 797 ? -9.243 41.024 -3.872 1.00 98.19 797 GLN A N 1
ATOM 6201 C CA . GLN A 1 797 ? -8.709 42.138 -4.668 1.00 98.19 797 GLN A CA 1
ATOM 6202 C C . GLN A 1 797 ? -7.980 41.691 -5.935 1.00 98.19 797 GLN A C 1
ATOM 6204 O O . GLN A 1 797 ? -7.941 42.448 -6.894 1.00 98.19 797 GLN A O 1
ATOM 6209 N N . LEU A 1 798 ? -7.411 40.483 -5.945 1.00 97.81 798 LEU A N 1
ATOM 6210 C CA . LEU A 1 798 ? -6.714 39.930 -7.109 1.00 97.81 798 LEU A CA 1
ATOM 6211 C C . LEU A 1 798 ? -7.662 39.317 -8.150 1.00 97.81 798 LEU A C 1
ATOM 6213 O O . LEU A 1 798 ? -7.191 38.860 -9.188 1.00 97.81 798 LEU A O 1
ATOM 6217 N N . ALA A 1 799 ? -8.970 39.265 -7.882 1.00 97.88 799 ALA A N 1
ATOM 6218 C CA . ALA A 1 799 ? -9.932 38.571 -8.733 1.00 97.88 799 ALA A CA 1
ATOM 6219 C C . ALA A 1 799 ? -9.996 39.114 -10.168 1.00 97.88 799 ALA A C 1
ATOM 6221 O O . ALA A 1 799 ? -10.195 38.349 -11.105 1.00 97.88 799 ALA A O 1
ATOM 6222 N N . ASP A 1 800 ? -9.805 40.418 -10.349 1.00 97.25 800 ASP A N 1
ATOM 6223 C CA . ASP A 1 800 ? -9.840 41.084 -11.654 1.00 97.25 800 ASP A CA 1
ATOM 6224 C C . ASP A 1 800 ? -8.662 40.714 -12.571 1.00 97.25 800 ASP A C 1
ATOM 6226 O O . ASP A 1 800 ? -8.725 40.942 -13.778 1.00 97.25 800 ASP A O 1
ATOM 6230 N N . ARG A 1 801 ? -7.602 40.112 -12.018 1.00 97.75 801 ARG A N 1
ATOM 6231 C CA . ARG A 1 801 ? -6.416 39.667 -12.765 1.00 97.75 801 ARG A CA 1
ATOM 6232 C C . ARG A 1 801 ? -6.580 38.308 -13.427 1.00 97.75 801 ARG A C 1
ATOM 6234 O O . ARG A 1 801 ? -5.722 37.922 -14.215 1.00 97.75 801 ARG A O 1
ATOM 6241 N N . PHE A 1 802 ? -7.635 37.579 -13.084 1.00 97.62 802 PHE A N 1
ATOM 6242 C CA . PHE A 1 802 ? -7.859 36.218 -13.550 1.00 97.62 802 PHE A CA 1
ATOM 6243 C C . PHE A 1 802 ? -9.137 36.157 -14.369 1.00 97.62 802 PHE A C 1
ATOM 6245 O O . PHE A 1 802 ? -10.145 36.771 -14.019 1.00 97.62 802 PHE A O 1
ATOM 6252 N N . SER A 1 803 ? -9.103 35.405 -15.463 1.00 96.75 803 SER A N 1
ATOM 6253 C CA . SER A 1 803 ? -10.247 35.291 -16.366 1.00 96.75 803 SER A CA 1
ATOM 6254 C C . SER A 1 803 ? -11.243 34.235 -15.881 1.00 96.75 803 SER A C 1
ATOM 6256 O O . SER A 1 803 ? -12.454 34.372 -16.075 1.00 96.75 803 SER A O 1
ATOM 6258 N N . THR A 1 804 ? -10.747 33.210 -15.179 1.00 97.50 804 THR A N 1
ATOM 6259 C CA . THR A 1 804 ? -11.547 32.086 -14.685 1.00 97.50 804 THR A CA 1
ATOM 6260 C C . THR A 1 804 ? -11.429 31.886 -13.171 1.00 97.50 804 THR A C 1
ATOM 6262 O O . THR A 1 804 ? -10.441 32.247 -12.531 1.00 97.50 804 THR A O 1
ATOM 6265 N N . ALA A 1 805 ? -12.439 31.232 -12.582 1.00 96.00 805 ALA A N 1
ATOM 6266 C CA . ALA A 1 805 ? -12.416 30.849 -11.167 1.00 96.00 805 ALA A CA 1
ATOM 6267 C C . ALA A 1 805 ? -11.273 29.866 -10.841 1.00 96.00 805 ALA A C 1
ATOM 6269 O O . ALA A 1 805 ? -10.726 29.885 -9.737 1.00 96.00 805 ALA A O 1
ATOM 6270 N N . ALA A 1 806 ? -10.917 28.995 -11.793 1.00 93.38 806 ALA A N 1
ATOM 6271 C CA . ALA A 1 806 ? -9.835 28.025 -11.636 1.00 93.38 806 ALA A CA 1
ATOM 6272 C C . ALA A 1 806 ? -8.474 28.729 -11.529 1.00 93.38 806 ALA A C 1
ATOM 6274 O O . ALA A 1 806 ? -7.711 28.450 -10.608 1.00 93.38 806 ALA A O 1
ATOM 6275 N N . GLU A 1 807 ? -8.218 29.715 -12.392 1.00 96.69 807 GLU A N 1
ATOM 6276 C CA . GLU A 1 807 ? -7.015 30.551 -12.328 1.00 96.69 807 GLU A CA 1
ATOM 6277 C C . GLU A 1 807 ? -6.938 31.331 -11.012 1.00 96.69 807 GLU A C 1
ATOM 6279 O O . GLU A 1 807 ? -5.915 31.292 -10.331 1.00 96.69 807 GLU A O 1
ATOM 6284 N N . HIS A 1 808 ? -8.036 31.968 -10.591 1.00 97.75 808 HIS A N 1
ATOM 6285 C CA . HIS A 1 808 ? -8.079 32.755 -9.351 1.00 97.75 808 HIS A CA 1
ATOM 6286 C C . HIS A 1 808 ? -7.876 31.909 -8.081 1.00 97.75 808 HIS A C 1
ATOM 6288 O O . HIS A 1 808 ? -7.395 32.404 -7.058 1.00 97.75 808 HIS A O 1
ATOM 6294 N N . THR A 1 809 ? -8.221 30.619 -8.128 1.00 95.12 809 THR A N 1
ATOM 6295 C CA . THR A 1 809 ? -8.028 29.669 -7.016 1.00 95.12 809 THR A CA 1
ATOM 6296 C C . THR A 1 809 ? -6.731 28.857 -7.099 1.00 95.12 809 THR A C 1
ATOM 6298 O O . THR A 1 809 ? -6.409 28.152 -6.134 1.00 95.12 809 THR A O 1
ATOM 6301 N N . SER A 1 810 ? -5.984 28.978 -8.201 1.00 94.44 810 SER A N 1
ATOM 6302 C CA . SER A 1 810 ? -4.724 28.270 -8.459 1.00 94.44 810 SER A CA 1
ATOM 6303 C C . SER A 1 810 ? -3.619 28.642 -7.464 1.00 94.44 810 SER A C 1
ATOM 6305 O O . SER A 1 810 ? -3.644 29.708 -6.847 1.00 94.44 810 SER A O 1
ATOM 6307 N N . GLN A 1 811 ? -2.599 27.786 -7.325 1.00 89.19 811 GLN A N 1
ATOM 6308 C CA . GLN A 1 811 ? -1.435 28.100 -6.485 1.00 89.19 811 GLN A CA 1
ATOM 6309 C C . GLN A 1 811 ? -0.680 29.352 -6.958 1.00 89.19 811 GLN A C 1
ATOM 6311 O O . GLN A 1 811 ? -0.119 30.066 -6.129 1.00 89.19 811 GLN A O 1
ATOM 6316 N N . GLU A 1 812 ? -0.682 29.647 -8.258 1.00 90.00 812 GLU A N 1
ATOM 6317 C CA . GLU A 1 812 ? -0.031 30.838 -8.812 1.00 90.00 812 GLU A CA 1
ATOM 6318 C C . GLU A 1 812 ? -0.703 32.124 -8.331 1.00 90.00 812 GLU A C 1
ATOM 6320 O O . GLU A 1 812 ? -0.018 33.041 -7.879 1.00 90.00 812 GLU A O 1
ATOM 6325 N N . ALA A 1 813 ? -2.039 32.155 -8.301 1.00 92.19 813 ALA A N 1
ATOM 6326 C CA . ALA A 1 813 ? -2.784 33.275 -7.734 1.00 92.19 813 ALA A CA 1
ATOM 6327 C C . ALA A 1 813 ? -2.472 33.491 -6.247 1.00 92.19 813 ALA A C 1
ATOM 6329 O O . ALA A 1 813 ? -2.357 34.629 -5.790 1.00 92.19 813 ALA A O 1
ATOM 6330 N N . LEU A 1 814 ? -2.271 32.408 -5.489 1.00 92.50 814 LEU A N 1
ATOM 6331 C CA . LEU A 1 814 ? -1.923 32.500 -4.069 1.00 92.50 814 LEU A CA 1
ATOM 6332 C C . LEU A 1 814 ? -0.514 33.060 -3.839 1.00 92.50 814 LEU A C 1
ATOM 6334 O O . LEU A 1 814 ? -0.302 33.734 -2.832 1.00 92.50 814 LEU A O 1
ATOM 6338 N N . LYS A 1 815 ? 0.429 32.832 -4.765 1.00 92.25 815 LYS A N 1
ATOM 6339 C CA . LYS A 1 815 ? 1.791 33.395 -4.699 1.00 92.25 815 LYS A CA 1
ATOM 6340 C C . LYS A 1 815 ? 1.808 34.919 -4.860 1.00 92.25 815 LYS A C 1
ATOM 6342 O O . LYS A 1 815 ? 2.747 35.562 -4.402 1.00 92.25 815 LYS A O 1
ATOM 6347 N N . LEU A 1 816 ? 0.771 35.509 -5.462 1.00 94.69 816 LEU A N 1
ATOM 6348 C CA . LEU A 1 816 ? 0.643 36.964 -5.610 1.00 94.69 816 LEU A CA 1
ATOM 6349 C C . LEU A 1 816 ? 0.169 37.673 -4.329 1.00 94.69 816 LEU A C 1
ATOM 6351 O O . LEU A 1 816 ? 0.218 38.903 -4.262 1.00 94.69 816 LEU A O 1
ATOM 6355 N N . ILE A 1 817 ? -0.286 36.932 -3.312 1.00 94.69 817 ILE A N 1
ATOM 6356 C CA . ILE A 1 817 ? -0.735 37.500 -2.035 1.00 94.69 817 ILE A CA 1
ATOM 6357 C C . ILE A 1 817 ? 0.494 37.854 -1.194 1.00 94.69 817 ILE A C 1
ATOM 6359 O O . ILE A 1 817 ? 1.039 37.028 -0.461 1.00 94.69 817 ILE A O 1
ATOM 6363 N N . THR A 1 818 ? 0.937 39.104 -1.298 1.00 93.12 818 THR A N 1
ATOM 6364 C CA . THR A 1 818 ? 2.071 39.621 -0.524 1.00 93.12 818 THR A CA 1
ATOM 6365 C C . THR A 1 818 ? 1.637 40.088 0.862 1.00 93.12 818 THR A C 1
ATOM 6367 O O . THR A 1 818 ? 0.486 40.467 1.081 1.00 93.12 818 THR A O 1
ATOM 6370 N N . LEU A 1 819 ? 2.578 40.115 1.811 1.00 89.69 819 LEU A N 1
ATOM 6371 C CA . LEU A 1 819 ? 2.340 40.631 3.161 1.00 89.69 819 LEU A CA 1
ATOM 6372 C C . LEU A 1 819 ? 1.749 42.050 3.150 1.00 89.69 819 LEU A C 1
ATOM 6374 O O . LEU A 1 819 ? 0.774 42.327 3.845 1.00 89.69 819 LEU A O 1
ATOM 6378 N N . GLU A 1 820 ? 2.317 42.924 2.324 1.00 92.56 820 GLU A N 1
ATOM 6379 C CA . GLU A 1 820 ? 1.856 44.302 2.170 1.00 92.56 820 GLU A CA 1
ATOM 6380 C C . GLU A 1 820 ? 0.436 44.366 1.585 1.00 92.56 820 GLU A C 1
ATOM 6382 O O . GLU A 1 820 ? -0.409 45.108 2.085 1.00 92.56 820 GLU A O 1
ATOM 6387 N N . GLY A 1 821 ? 0.128 43.511 0.602 1.00 94.44 821 GLY A N 1
ATOM 6388 C CA . GLY A 1 821 ? -1.223 43.383 0.056 1.00 94.44 821 GLY A CA 1
ATOM 6389 C C . GLY A 1 821 ? -2.250 42.972 1.114 1.00 94.44 821 GLY A C 1
ATOM 6390 O O . GLY A 1 821 ? -3.340 43.540 1.164 1.00 94.44 821 GLY A O 1
ATOM 6391 N N . ARG A 1 822 ? -1.893 42.049 2.019 1.00 94.25 822 ARG A N 1
ATOM 6392 C CA . ARG A 1 822 ? -2.765 41.639 3.136 1.00 94.25 822 ARG A CA 1
ATOM 6393 C C . ARG A 1 822 ? -3.078 42.799 4.078 1.00 94.25 822 ARG A C 1
ATOM 6395 O O . ARG A 1 822 ? -4.243 43.019 4.408 1.00 94.25 822 ARG A O 1
ATOM 6402 N N . ARG A 1 823 ? -2.058 43.576 4.460 1.00 92.69 823 ARG A N 1
ATOM 6403 C CA . ARG A 1 823 ? -2.202 44.745 5.344 1.00 92.69 823 ARG A CA 1
ATOM 6404 C C . ARG A 1 823 ? -3.126 45.800 4.750 1.00 92.69 823 ARG A C 1
ATOM 6406 O O . ARG A 1 823 ? -4.064 46.229 5.419 1.00 92.69 823 ARG A O 1
ATOM 6413 N N . GLN A 1 824 ? -2.900 46.169 3.490 1.00 94.94 824 GLN A N 1
ATOM 6414 C CA . GLN A 1 824 ? -3.710 47.171 2.794 1.00 94.94 824 GLN A CA 1
ATOM 6415 C C . GLN A 1 824 ? -5.155 46.701 2.601 1.00 94.94 824 GLN A C 1
ATOM 6417 O O . GLN A 1 824 ? -6.099 47.456 2.849 1.00 94.94 824 GLN A O 1
ATOM 6422 N N . ALA A 1 825 ? -5.345 45.439 2.201 1.00 96.25 825 ALA A N 1
ATOM 6423 C CA . ALA A 1 825 ? -6.670 44.857 2.026 1.00 96.25 825 ALA A CA 1
ATOM 6424 C C . ALA A 1 825 ? -7.444 44.811 3.351 1.00 96.25 825 ALA A C 1
ATOM 6426 O O . ALA A 1 825 ? -8.619 45.185 3.393 1.00 96.25 825 ALA A O 1
ATOM 6427 N N . ARG A 1 826 ? -6.772 44.438 4.449 1.00 95.81 826 ARG A N 1
ATOM 6428 C CA . ARG A 1 826 ? -7.343 44.460 5.798 1.00 95.81 826 ARG A CA 1
ATOM 6429 C C . ARG A 1 826 ? -7.729 45.866 6.227 1.00 95.81 826 ARG A C 1
ATOM 6431 O O . ARG A 1 826 ? -8.863 46.072 6.647 1.00 95.81 826 ARG A O 1
ATOM 6438 N N . GLU A 1 827 ? -6.808 46.824 6.146 1.00 95.50 827 GLU A N 1
ATOM 6439 C CA . GLU A 1 827 ? -7.061 48.204 6.567 1.00 95.50 827 GLU A CA 1
ATOM 6440 C C . GLU A 1 827 ? -8.295 48.762 5.852 1.00 95.50 827 GLU A C 1
ATOM 6442 O O . GLU A 1 827 ? -9.181 49.344 6.477 1.00 95.50 827 GLU A O 1
ATOM 6447 N N . ARG A 1 828 ? -8.400 48.499 4.545 1.00 96.81 828 ARG A N 1
ATOM 6448 C CA . ARG A 1 828 ? -9.546 48.897 3.735 1.00 96.81 828 ARG A CA 1
ATOM 6449 C C . ARG A 1 828 ? -10.843 48.230 4.189 1.00 96.81 828 ARG A C 1
ATOM 6451 O O . ARG A 1 828 ? -11.839 48.924 4.376 1.00 96.81 828 ARG A O 1
ATOM 6458 N N . PHE A 1 829 ? -10.831 46.918 4.421 1.00 97.31 829 PHE A N 1
ATOM 6459 C CA . PHE A 1 829 ? -12.003 46.184 4.904 1.00 97.31 829 PHE A CA 1
ATOM 6460 C C . PHE A 1 829 ? -12.483 46.693 6.273 1.00 97.31 829 PHE A C 1
ATOM 6462 O O . PHE A 1 829 ? -13.684 46.874 6.489 1.00 97.31 829 PHE A O 1
ATOM 6469 N N . MET A 1 830 ? -11.546 47.025 7.166 1.00 96.75 830 MET A N 1
ATOM 6470 C CA . MET A 1 830 ? -11.814 47.526 8.519 1.00 96.75 830 MET A CA 1
ATOM 6471 C C . MET A 1 830 ? -12.391 48.948 8.564 1.00 96.75 830 MET A C 1
ATOM 6473 O O . MET A 1 830 ? -12.883 49.371 9.610 1.00 96.75 830 MET A O 1
ATOM 6477 N N . ARG A 1 831 ? -12.393 49.691 7.448 1.00 95.62 831 ARG A N 1
ATOM 6478 C CA . ARG A 1 831 ? -13.108 50.978 7.354 1.00 95.62 831 ARG A CA 1
ATOM 6479 C C . ARG A 1 831 ? -14.627 50.792 7.357 1.00 95.62 831 ARG A C 1
ATOM 6481 O O . ARG A 1 831 ? -15.349 51.708 7.746 1.00 95.62 831 ARG A O 1
ATOM 6488 N N . SER A 1 832 ? -15.114 49.616 6.957 1.00 95.94 832 SER A N 1
ATOM 6489 C CA . SER A 1 832 ? -16.538 49.279 7.000 1.00 95.94 832 SER A CA 1
ATOM 6490 C C . SER A 1 832 ? -16.974 48.830 8.402 1.00 95.94 832 SER A C 1
ATOM 6492 O O . SER A 1 832 ? -16.232 48.172 9.134 1.00 95.94 832 SER A O 1
ATOM 6494 N N . GLU A 1 833 ? -18.204 49.166 8.797 1.00 96.06 833 GLU A N 1
ATOM 6495 C CA . GLU A 1 833 ? -18.777 48.706 10.070 1.00 96.06 833 GLU A CA 1
ATOM 6496 C C . GLU A 1 833 ? -18.944 47.180 10.100 1.00 96.06 833 GLU A C 1
ATOM 6498 O O . GLU A 1 833 ? -18.572 46.535 11.081 1.00 96.06 833 GLU A O 1
ATOM 6503 N N . SER A 1 834 ? -19.393 46.594 8.988 1.00 95.56 834 SER A N 1
ATOM 6504 C CA . SER A 1 834 ? -19.503 45.144 8.814 1.00 95.56 834 SER A CA 1
ATOM 6505 C C . SER A 1 834 ? -18.152 44.437 8.926 1.00 95.56 834 SER A C 1
ATOM 6507 O O . SER A 1 834 ? -18.069 43.379 9.547 1.00 95.56 834 SER A O 1
ATOM 6509 N N . GLY A 1 835 ? -17.081 45.031 8.389 1.00 95.38 835 GLY A N 1
ATOM 6510 C CA . GLY A 1 835 ? -15.734 44.475 8.492 1.00 95.38 835 GLY A CA 1
ATOM 6511 C C . GLY A 1 835 ? -15.206 44.468 9.923 1.00 95.38 835 GLY A C 1
ATOM 6512 O O . GLY A 1 835 ? -14.660 43.461 10.372 1.00 95.38 835 GLY A O 1
ATOM 6513 N N . ARG A 1 836 ? -15.468 45.537 10.690 1.00 96.19 836 ARG A N 1
ATOM 6514 C CA . ARG A 1 836 ? -15.157 45.579 12.131 1.00 96.19 836 ARG A CA 1
ATOM 6515 C C . ARG A 1 836 ? -15.960 44.561 12.934 1.00 96.19 836 ARG A C 1
ATOM 6517 O O . ARG A 1 836 ? -15.415 43.976 13.866 1.00 96.19 836 ARG A O 1
ATOM 6524 N N . GLY A 1 837 ? -17.224 44.336 12.574 1.00 95.50 837 GLY A N 1
ATOM 6525 C CA . GLY A 1 837 ? -18.052 43.286 13.168 1.00 95.50 837 GLY A CA 1
ATOM 6526 C C . GLY A 1 837 ? -17.463 41.895 12.931 1.00 95.50 837 GLY A C 1
ATOM 6527 O O . GLY A 1 837 ? -17.241 41.155 13.885 1.00 95.50 837 GLY A O 1
ATOM 6528 N N . LEU A 1 838 ? -17.125 41.577 11.677 1.00 96.25 838 LEU A N 1
ATOM 6529 C CA . LEU A 1 838 ? -16.548 40.284 11.302 1.00 96.25 838 LEU A CA 1
ATOM 6530 C C . LEU A 1 838 ? -15.179 40.037 11.958 1.00 96.25 838 LEU A C 1
ATOM 6532 O O . LEU A 1 838 ? -14.893 38.923 12.385 1.00 96.25 838 LEU A O 1
ATOM 6536 N N . ALA A 1 839 ? -14.350 41.075 12.092 1.00 95.44 839 ALA A N 1
ATOM 6537 C CA . ALA A 1 839 ? -13.014 40.969 12.679 1.00 95.44 839 ALA A CA 1
ATOM 6538 C C . ALA A 1 839 ? -12.993 40.574 14.162 1.00 95.44 839 ALA A C 1
ATOM 6540 O O . ALA A 1 839 ? -11.953 40.134 14.648 1.00 95.44 839 ALA A O 1
ATOM 6541 N N . ARG A 1 840 ? -14.123 40.680 14.873 1.00 94.81 840 ARG A N 1
ATOM 6542 C CA . ARG A 1 840 ? -14.265 40.172 16.250 1.00 94.81 840 ARG A CA 1
ATOM 6543 C C . ARG A 1 840 ? -14.316 38.647 16.321 1.00 94.81 840 ARG A C 1
ATOM 6545 O O . ARG A 1 840 ? -14.022 38.090 17.369 1.00 94.81 840 ARG A O 1
ATOM 6552 N N . HIS A 1 841 ? -14.681 37.999 15.218 1.00 94.94 841 HIS A N 1
ATOM 6553 C CA . HIS A 1 841 ? -14.733 36.543 15.085 1.00 94.94 841 HIS A CA 1
ATOM 6554 C C . HIS A 1 841 ? -13.441 35.967 14.509 1.00 94.94 841 HIS A C 1
ATOM 6556 O O . HIS A 1 841 ? -13.375 34.786 14.200 1.00 94.94 841 HIS A O 1
ATOM 6562 N N . GLU A 1 842 ? -12.419 36.795 14.311 1.00 93.44 842 GLU A N 1
ATOM 6563 C CA . GLU A 1 842 ? -11.099 36.353 13.895 1.00 93.44 842 GLU A CA 1
ATOM 6564 C C . GLU A 1 842 ? -10.215 36.115 15.126 1.00 93.44 842 GLU A C 1
ATOM 6566 O O . GLU A 1 842 ? -10.355 36.812 16.132 1.00 93.44 842 GLU A O 1
ATOM 6571 N N . ARG A 1 843 ? -9.270 35.169 15.055 1.00 88.94 843 ARG A N 1
ATOM 6572 C CA . ARG A 1 843 ? -8.329 34.932 16.156 1.00 88.94 843 ARG A CA 1
ATOM 6573 C C . ARG A 1 843 ? -7.521 36.180 16.505 1.00 88.94 843 ARG A C 1
ATOM 6575 O O . ARG A 1 843 ? -7.202 37.007 15.643 1.00 88.94 843 ARG A O 1
ATOM 6582 N N . ALA A 1 844 ? -7.142 36.253 17.778 1.00 85.50 844 ALA A N 1
ATOM 6583 C CA . ALA A 1 844 ? -6.183 37.232 18.257 1.00 85.50 844 ALA A CA 1
ATOM 6584 C C . ALA A 1 844 ? -4.841 37.089 17.520 1.00 85.50 844 ALA A C 1
ATOM 6586 O O . ALA A 1 844 ? -4.466 36.014 17.036 1.00 85.50 844 ALA A O 1
ATOM 6587 N N . ARG A 1 845 ? -4.138 38.213 17.432 1.00 83.69 845 ARG A N 1
ATOM 6588 C CA . ARG A 1 845 ? -2.775 38.291 16.917 1.00 83.69 845 ARG A CA 1
ATOM 6589 C C . ARG A 1 845 ? -1.825 37.594 17.894 1.00 83.69 845 ARG A C 1
ATOM 6591 O O . ARG A 1 845 ? -1.946 37.814 19.096 1.00 83.69 845 ARG A O 1
ATOM 6598 N N . PHE A 1 846 ? -0.892 36.783 17.396 1.00 80.44 846 PHE A N 1
ATOM 6599 C CA . PHE A 1 846 ? 0.175 36.234 18.241 1.00 80.44 846 PHE A CA 1
ATOM 6600 C C . PHE A 1 846 ? 1.353 37.201 18.378 1.00 80.44 846 PHE A C 1
ATOM 6602 O O . PHE A 1 846 ? 1.656 37.958 17.457 1.00 80.44 846 PHE A O 1
ATOM 6609 N N . ASP A 1 847 ? 2.091 37.093 19.483 1.00 75.50 847 ASP A N 1
ATOM 6610 C CA . ASP A 1 847 ? 3.289 37.904 19.752 1.00 75.50 847 ASP A CA 1
ATOM 6611 C C . ASP A 1 847 ? 4.396 37.722 18.699 1.00 75.50 847 ASP A C 1
ATOM 6613 O O . ASP A 1 847 ? 5.169 38.636 18.439 1.00 75.50 847 ASP A O 1
ATOM 6617 N N . HIS A 1 848 ? 4.466 36.573 18.024 1.00 73.06 848 HIS A N 1
ATOM 6618 C CA . HIS A 1 848 ? 5.420 36.361 16.927 1.00 73.06 848 HIS A CA 1
ATOM 6619 C C . HIS A 1 848 ? 4.922 36.908 15.571 1.00 73.06 848 HIS A C 1
ATOM 6621 O O . HIS A 1 848 ? 5.697 37.000 14.625 1.00 73.06 848 HIS A O 1
ATOM 6627 N N . GLU A 1 849 ? 3.659 37.342 15.477 1.00 72.44 849 GLU A N 1
ATOM 6628 C CA . GLU A 1 849 ? 3.055 38.000 14.302 1.00 72.44 849 GLU A CA 1
ATOM 6629 C C . GLU A 1 849 ? 3.201 39.539 14.373 1.00 72.44 849 GLU A C 1
ATOM 6631 O O . GLU A 1 849 ? 2.480 40.298 13.706 1.00 72.44 849 GLU A O 1
ATOM 6636 N N . LEU A 1 850 ? 4.140 40.050 15.184 1.00 63.22 850 LEU A N 1
ATOM 6637 C CA . LEU A 1 850 ? 4.428 41.486 15.337 1.00 63.22 850 LEU A CA 1
ATOM 6638 C C . LEU A 1 850 ? 4.786 42.178 14.010 1.00 63.22 850 LEU A C 1
ATOM 6640 O O . LEU A 1 850 ? 4.594 43.387 13.861 1.00 63.22 850 LEU A O 1
ATOM 6644 N N . HIS A 1 851 ? 5.209 41.405 13.012 1.00 63.38 851 HIS A N 1
ATOM 6645 C CA . HIS A 1 851 ? 5.512 41.892 11.674 1.00 63.38 851 HIS A CA 1
ATOM 6646 C C . HIS A 1 851 ? 4.414 41.632 10.639 1.00 63.38 851 HIS A C 1
ATOM 6648 O O . HIS A 1 851 ? 4.609 42.029 9.497 1.00 63.38 851 HIS A O 1
ATOM 6654 N N . ASP A 1 852 ? 3.256 41.057 10.982 1.00 61.19 852 ASP A N 1
ATOM 6655 C CA . ASP A 1 852 ? 2.294 40.639 9.954 1.00 61.19 852 ASP A CA 1
ATOM 6656 C C . ASP A 1 852 ? 1.168 41.654 9.667 1.00 61.19 852 ASP A C 1
ATOM 6658 O O . ASP A 1 852 ? 1.059 42.121 8.536 1.00 61.19 852 ASP A O 1
ATOM 6662 N N . GLU A 1 853 ? 0.362 42.106 10.635 1.00 63.97 853 GLU A N 1
ATOM 6663 C CA . GLU A 1 853 ? -0.757 43.037 10.357 1.00 63.97 853 GLU A CA 1
ATOM 6664 C C . GLU A 1 853 ? -1.008 44.028 11.511 1.00 63.97 853 GLU A C 1
ATOM 6666 O O . GLU A 1 853 ? -0.835 43.648 12.669 1.00 63.97 853 GLU A O 1
ATOM 6671 N N . PRO A 1 854 ? -1.409 45.290 11.240 1.00 59.06 854 PRO A N 1
ATOM 6672 C CA . PRO A 1 854 ? -1.777 46.235 12.293 1.00 59.06 854 PRO A CA 1
ATOM 6673 C C . PRO A 1 854 ? -3.030 45.758 13.038 1.00 59.06 854 PRO A C 1
ATOM 6675 O O . PRO A 1 854 ? -3.969 45.229 12.431 1.00 59.06 854 PRO A O 1
ATOM 6678 N N . ASP A 1 855 ? -3.056 45.960 14.357 1.00 58.28 855 ASP A N 1
ATOM 6679 C CA . ASP A 1 855 ? -4.241 45.661 15.154 1.00 58.28 855 ASP A CA 1
ATOM 6680 C C . ASP A 1 855 ? -5.414 46.545 14.728 1.00 58.28 855 ASP A C 1
ATOM 6682 O O . ASP A 1 855 ? -5.242 47.688 14.293 1.00 58.28 855 ASP A O 1
ATOM 6686 N N . ALA A 1 856 ? -6.621 45.980 14.811 1.00 53.81 856 ALA A N 1
ATOM 6687 C CA . ALA A 1 856 ? -7.849 46.734 14.619 1.00 53.81 856 ALA A CA 1
ATOM 6688 C C . ALA A 1 856 ? -7.794 47.936 15.565 1.00 53.81 856 ALA A C 1
ATOM 6690 O O . ALA A 1 856 ? -7.773 47.722 16.774 1.00 53.81 856 ALA A O 1
ATOM 6691 N N . MET A 1 857 ? -7.699 49.157 15.020 1.00 40.34 857 MET A N 1
ATOM 6692 C CA . MET A 1 857 ? -7.624 50.376 15.826 1.00 40.34 857 MET A CA 1
ATOM 6693 C C . MET A 1 857 ? -8.733 50.336 16.884 1.00 40.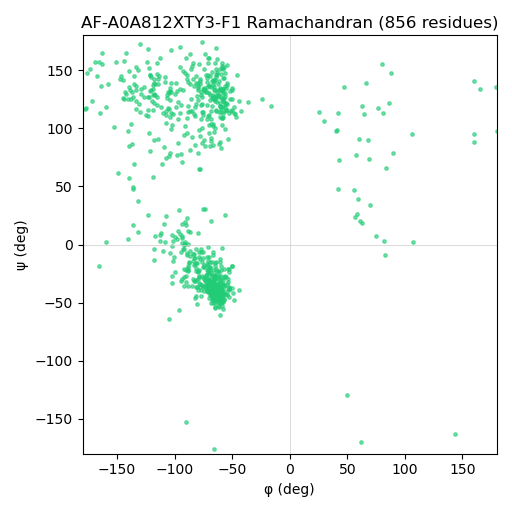34 857 MET A C 1
ATOM 6695 O O . MET A 1 857 ? -9.915 50.314 16.531 1.00 40.34 857 MET A O 1
ATOM 6699 N N . THR A 1 858 ? -8.319 50.241 18.148 1.00 36.16 858 THR A N 1
ATOM 6700 C CA . THR A 1 858 ? -9.163 50.425 19.334 1.00 36.16 858 THR A CA 1
ATOM 6701 C C . THR A 1 858 ? -9.824 51.785 19.329 1.00 36.16 858 THR A C 1
ATOM 6703 O O . THR A 1 858 ? -9.117 52.757 18.970 1.00 36.16 858 THR A O 1
#

Mean predicted aligned error: 20.14 Å

Solvent-accessible surface area (backbone atoms only — not comparable to full-atom values): 53630 Å² total; per-residue (Å²): 106,70,61,24,42,51,18,36,42,40,50,63,47,47,50,56,56,68,20,67,70,57,41,54,60,46,33,76,74,80,42,58,62,71,80,76,49,59,68,67,26,43,39,74,69,56,43,49,51,60,74,73,42,58,84,86,43,56,82,34,70,67,48,42,51,50,52,52,48,49,58,71,68,56,78,74,64,57,66,62,52,47,49,44,51,45,51,39,47,48,55,42,58,78,70,43,90,67,91,62,80,77,54,70,75,63,49,49,60,55,49,49,56,50,49,51,57,55,47,49,68,68,68,51,72,75,77,91,79,83,76,89,85,68,90,80,76,90,89,88,80,81,83,72,69,79,72,68,44,32,66,58,37,45,45,61,72,72,48,89,58,94,70,91,69,62,65,66,59,55,50,50,51,63,71,68,44,53,72,69,60,49,47,52,24,43,52,47,14,49,52,21,45,56,31,46,77,66,80,39,80,53,67,86,75,78,79,78,79,78,80,86,81,89,81,87,86,83,78,94,77,81,97,74,86,87,76,90,85,87,82,84,86,88,77,84,58,80,86,64,47,72,67,56,49,55,56,48,52,53,51,51,48,54,50,51,53,51,52,48,52,54,51,51,53,52,50,52,51,52,51,54,50,51,54,52,50,54,50,51,51,49,52,50,51,52,49,52,50,51,51,51,51,50,53,49,54,52,67,74,34,65,75,55,44,76,67,40,44,69,58,48,51,45,48,50,49,54,67,58,26,70,65,44,53,47,46,52,48,46,49,48,47,49,49,46,46,66,75,64,53,78,74,49,80,86,73,46,77,74,72,75,82,52,75,87,69,59,73,45,71,18,31,74,61,54,42,55,48,83,48,89,87,31,69,40,31,53,43,51,53,51,52,50,35,48,44,55,54,48,44,74,58,38,50,51,75,78,76,54,64,41,68,44,100,84,70,46,77,40,71,56,84,65,54,72,68,54,48,51,51,38,52,50,17,47,54,46,28,47,39,50,76,69,37,32,35,30,38,39,41,29,54,56,77,88,71,71,77,80,77,74,79,76,80,80,83,91,74,61,74,68,57,50,52,64,62,37,55,59,70,73,62,53,74,57,57,44,38,35,32,38,25,30,72,43,85,88,82,63,54,49,13,33,36,42,38,39,78,74,55,89,73,59,44,100,84,61,40,45,44,31,26,56,51,61,71,88,75,15,64,25,48,65,58,61,52,56,68,66,73,69,75,56,69,50,32,34,30,39,40,54,24,32,48,73,84,72,91,68,87,72,54,79,86,66,67,50,91,53,49,50,52,29,32,69,43,80,93,52,76,77,37,74,61,38,68,10,45,72,53,49,50,51,50,48,53,48,53,50,49,51,60,58,43,63,73,57,65,86,59,84,80,80,75,81,86,77,84,82,88,82,87,90,89,82,83,87,77,92,83,89,84,89,82,84,90,81,91,78,81,92,80,90,78,92,76,79,77,83,77,85,78,70,81,78,90,76,78,82,90,76,87,78,79,95,62,87,92,70,90,80,76,90,77,81,59,74,76,60,58,63,68,66,75,74,67,74,84,84,79,85,76,90,78,81,90,80,89,80,90,79,88,80,89,84,88,82,84,86,86,88,85,82,93,81,90,84,80,91,84,88,79,91,81,82,92,81,94,75,89,79,82,78,89,77,80,77,84,75,83,84,75,79,81,73,61,75,42,76,22,75,45,80,88,37,23,35,39,32,34,29,74,95,74,46,29,42,32,33,38,40,71,90,30,88,85,28,65,52,74,39,60,37,66,76,73,88,57,81,86,60,80,79,75,71,63,54,63,21,51,44,40,27,55,32,68,51,45,85,82,36,96,44,40,66,54,53,69,30,74,69,47,55,69,69,62,41,66,66,47,19,37,54,32,31,57,58,39,50,73,37,71,48,34,50,58,54,56,70,72,44,62,81,84,53,84,88,45,78,85,57,61,81,73,80,84,124

Organism: NCBI:txid1628268

Radius of gyration: 39.97 Å; Cα contacts (8 Å, |Δi|>4): 692; chains: 1; bounding box: 134×104×118 Å

Secondary structure (DSSP, 8-state):
-HHHHHHHHIIIIIHHHTSTTGGGGGGGGT--HHHHS-TTTS-HHHHHHHHHS-GGGTTSHHHHHHHHHHHHH----HHHHHHHHHHHHHHHHHH--------HHHHHHHHHHHHHHHHHHHHS----SS-SS--SS----S-------HHHHHHHHH--SS--S-HHHHHHHHHHS-HHHHHHHHHHHHHHHHHHTTT--SS--PPPPP------------------------SS-TTTHHHHHHHHHHHHHHHHHHHHHHHHHHHHHHHHHHHHHHHHHHHHHHHHHHHHHHHHHHHH-HHHHHHHHHHHHHHHHHHSSHHHHHHHHHHHHHHHHHHS----TTTS------GGGSPPHHHHHTS---STT-HHHHHHHHHHHHHHHHHHHH-PPP--EEE-TTS-EEEPPPPHHHHHHHHHHHHHHHHHHTT-EEEEEEE-GGG---S-PPP-----HHHHHHHHHHHH---SEEEEEEEEE-TTT--EEEEEEEES-S---TT--EEEEE--HHHHEEEHHHHHTTT--SSSEEEEEEEEE--------GGG--TTEEEEEE-TTS--EEEEEHHHHHHHHHHHHHHHHHHHHHTTS--PPPPPPP-----------------------------------TTSS-------SS---------HHHHTTTTT--------------------------------------------PPPP--PPPPPPPPPPPSEEEEETTTEEEEEETTTTEEEEE-SSSTT-EEEEESS--SSTT-TT---HHHHHHHHHHTGGG-SSHHHHHSHHHHHT--HHHHHHHHHHHHTSHHHHHHHTTSPPPPGGGTTT------

Sequence (858 aa):
MLSRSYCAVEFHIGTSWNSYPVKLFSSLGHDHPVLRERACVLCPLSQLLVSVYDPDDFDNNEVQSVLATLASVYRLDIADVEARHASTRRITSLKGLQTTVPHLTNISAEWVVRSNLICRGEVLPQSAGASEASAAGQDSQSQRDVRRNPWNAFLSARCSSPFPQDMAALREEYHALAPEERQMYEEMANVAAAAKLRDLQPYHKGVRGSDSHSIAGQPESDARALVPLCEPYESAQRDLACAGQVASDVLCKQLLDALSVQNQEHQQQALALRKREEECDRLRAEYTQQDAVLRHTMSCCPPMLDHCAPALNGLLSELLADGERSRLRAGLLEAWDALHDMRLHDEEPKIQDNSSSMPSLCNQLGFCVCEEGGLGMKSWLFHRRLTVFLRSVFVPRRTKRKQDDSGRMVPVELTPAQQQSQAKLKRQRSLLNDAFIVLKIEASSNDVITDVLPSETYVHSSWRRMALNPLQHGPSCLWLHIGHVNFSTWTMGFLKLHEVDRNENENGYTRLRVGDVAEACHSVRTFFESQQDFDVNWRCTVHQILANNDILIRDDMCSDWVLVKELADLPVFEFWQGWLAENAKHREEQKRRSSGKSNSKKREAPAAPAAAAPAGKKARSTQAHADAEIPVDADDDLGFDEGGNAEQDDVHLMEDSGDESQAESISLSELINAADAGPDSDLEGDNAKDKEDLADASAASAVPRAAAEADDVASADISARGPADRVPAGPRRDPRPTLLASFESWGDLRYNEEAEHIMAVCPLHTNCRRTRTVHPSSTARNPGQGRPIGWLCCWLQLADRFSTAAEHTSQEALKLITLEGRRQARERFMRSESGRGLARHERARFDHELHDEPDAMT

pLDDT: mean 70.76, std 23.62, range [26.19, 98.38]